Protein 9JXR (pdb70)

Structure (mmCIF, N/CA/C/O backbone):
data_9JXR
#
_entry.id   9JXR
#
loop_
_atom_site.group_PDB
_atom_site.id
_atom_site.type_symbol
_atom_site.label_atom_id
_atom_site.label_alt_id
_atom_site.label_comp_id
_atom_site.label_asym_id
_atom_site.label_entity_id
_atom_site.label_seq_id
_atom_site.pdbx_PDB_ins_code
_atom_site.Cartn_x
_atom_site.Cartn_y
_atom_site.Cartn_z
_atom_site.occupancy
_atom_site.B_iso_or_equiv
_atom_site.auth_seq_id
_atom_site.auth_comp_id
_atom_site.auth_asym_id
_atom_site.auth_atom_id
_atom_site.pdbx_PDB_model_num
ATOM 1 N N . PRO A 1 223 ? 171.947 166.288 188.832 1.00 104.68 223 PRO A N 1
ATOM 2 C CA . PRO A 1 223 ? 172.580 167.533 188.433 1.00 104.68 223 PRO A CA 1
ATOM 3 C C . PRO A 1 223 ? 173.219 167.362 187.041 1.00 104.68 223 PRO A C 1
ATOM 4 O O . PRO A 1 223 ? 172.666 167.853 186.029 1.00 104.68 223 PRO A O 1
ATOM 8 N N . TRP A 1 224 ? 174.413 166.728 186.904 1.00 105.00 224 TRP A N 1
ATOM 9 C CA . TRP A 1 224 ? 175.119 166.505 185.675 1.00 105.00 224 TRP A CA 1
ATOM 10 C C . TRP A 1 224 ? 174.391 165.502 184.911 1.00 105.00 224 TRP A C 1
ATOM 11 O O . TRP A 1 224 ? 174.162 165.684 183.673 1.00 105.00 224 TRP A O 1
ATOM 22 N N . THR A 1 225 ? 173.869 164.505 185.593 1.00 101.23 225 THR A N 1
ATOM 23 C CA . THR A 1 225 ? 173.046 163.502 184.881 1.00 101.23 225 THR A CA 1
ATOM 24 C C . THR A 1 225 ? 171.901 164.175 184.375 1.00 101.23 225 THR A C 1
ATOM 25 O O . THR A 1 225 ? 171.559 163.895 183.154 1.00 101.23 225 THR A O 1
ATOM 29 N N . THR A 1 226 ? 171.135 164.935 185.079 1.00 96.45 226 THR A N 1
ATOM 30 C CA . THR A 1 226 ? 169.908 165.594 184.577 1.00 96.45 226 THR A CA 1
ATOM 31 C C . THR A 1 226 ? 170.206 166.442 183.385 1.00 96.45 226 THR A C 1
ATOM 32 O O . THR A 1 226 ? 169.402 166.464 182.399 1.00 96.45 226 THR A O 1
ATOM 36 N N . PHE A 1 227 ? 171.372 167.001 183.349 1.00 93.34 227 PHE A N 1
ATOM 37 C CA . PHE A 1 227 ? 171.706 168.002 182.375 1.00 93.34 227 PHE A CA 1
ATOM 38 C C . PHE A 1 227 ? 171.936 167.195 181.074 1.00 93.34 227 PHE A C 1
ATOM 39 O O . PHE A 1 227 ? 171.178 167.498 180.113 1.00 93.34 227 PHE A O 1
ATOM 47 N N . LYS A 1 228 ? 172.771 166.174 181.153 1.00 92.95 228 LYS A N 1
ATOM 48 C CA . LYS A 1 228 ? 172.845 165.138 180.101 1.00 92.95 228 LYS A CA 1
ATOM 49 C C . LYS A 1 228 ? 171.571 164.622 179.572 1.00 92.95 228 LYS A C 1
ATOM 50 O O . LYS A 1 228 ? 171.397 164.521 178.331 1.00 92.95 228 LYS A O 1
ATOM 56 N N . VAL A 1 229 ? 170.599 164.442 180.444 1.00 87.27 229 VAL A N 1
ATOM 57 C CA . VAL A 1 229 ? 169.435 163.734 179.979 1.00 87.27 229 VAL A CA 1
ATOM 58 C C . VAL A 1 229 ? 168.789 164.872 179.076 1.00 87.27 229 VAL A C 1
ATOM 59 O O . VAL A 1 229 ? 168.193 164.610 178.014 1.00 87.27 229 VAL A O 1
ATOM 63 N N . GLY A 1 230 ? 168.859 166.169 179.488 1.00 89.72 230 GLY A N 1
ATOM 64 C CA . GLY A 1 230 ? 168.187 167.108 178.688 1.00 89.72 230 GLY A CA 1
ATOM 65 C C . GLY A 1 230 ? 168.990 167.377 177.414 1.00 89.72 230 GLY A C 1
ATOM 66 O O . GLY A 1 230 ? 168.385 167.454 176.362 1.00 89.72 230 GLY A O 1
ATOM 67 N N . LEU A 1 231 ? 170.345 167.360 177.416 1.00 88.30 231 LEU A N 1
ATOM 68 C CA . LEU A 1 231 ? 171.030 167.509 176.111 1.00 88.30 231 LEU A CA 1
ATOM 69 C C . LEU A 1 231 ? 170.610 166.435 175.161 1.00 88.30 231 LEU A C 1
ATOM 70 O O . LEU A 1 231 ? 170.370 166.709 173.962 1.00 88.30 231 LEU A O 1
ATOM 75 N N . PHE A 1 232 ? 170.574 165.222 175.626 1.00 83.67 232 PHE A N 1
ATOM 76 C CA . PHE A 1 232 ? 170.265 164.103 174.665 1.00 83.67 232 PHE A CA 1
ATOM 77 C C . PHE A 1 232 ? 168.752 164.098 174.278 1.00 83.67 232 PHE A C 1
ATOM 78 O O . PHE A 1 232 ? 168.406 163.876 173.095 1.00 83.67 232 PHE A O 1
ATOM 86 N N . SER A 1 233 ? 167.920 164.494 175.186 1.00 79.97 233 SER A N 1
ATOM 87 C CA . SER A 1 233 ? 166.514 164.709 174.761 1.00 79.97 233 SER A CA 1
ATOM 88 C C . SER A 1 233 ? 166.287 165.683 173.707 1.00 79.97 233 SER A C 1
ATOM 89 O O . SER A 1 233 ? 165.703 165.363 172.707 1.00 79.97 233 SER A O 1
ATOM 92 N N . GLY A 1 234 ? 166.927 166.905 173.843 1.00 78.25 234 GLY A N 1
ATOM 93 C CA . GLY A 1 234 ? 166.791 167.872 172.786 1.00 78.25 234 GLY A CA 1
ATOM 94 C C . GLY A 1 234 ? 167.410 167.407 171.459 1.00 78.25 234 GLY A C 1
ATOM 95 O O . GLY A 1 234 ? 166.843 167.612 170.410 1.00 78.25 234 GLY A O 1
ATOM 96 N N . ALA A 1 235 ? 168.562 166.673 171.546 1.00 77.09 235 ALA A N 1
ATOM 97 C CA . ALA A 1 235 ? 169.164 166.193 170.390 1.00 77.09 235 ALA A CA 1
ATOM 98 C C . ALA A 1 235 ? 168.274 165.112 169.703 1.00 77.09 235 ALA A C 1
ATOM 99 O O . ALA A 1 235 ? 168.081 165.150 168.464 1.00 77.09 235 ALA A O 1
ATOM 101 N N . PHE A 1 236 ? 167.626 164.293 170.497 1.00 73.50 236 PHE A N 1
ATOM 102 C CA . PHE A 1 236 ? 166.735 163.325 170.001 1.00 73.50 236 PHE A CA 1
ATOM 103 C C . PHE A 1 236 ? 165.539 163.993 169.261 1.00 73.50 236 PHE A C 1
ATOM 104 O O . PHE A 1 236 ? 165.263 163.661 168.154 1.00 73.50 236 PHE A O 1
ATOM 112 N N . VAL A 1 237 ? 164.988 165.012 169.847 1.00 72.12 237 VAL A N 1
ATOM 113 C CA . VAL A 1 237 ? 163.806 165.639 169.214 1.00 72.12 237 VAL A CA 1
ATOM 114 C C . VAL A 1 237 ? 164.268 166.276 167.873 1.00 72.12 237 VAL A C 1
ATOM 115 O O . VAL A 1 237 ? 163.619 166.059 166.810 1.00 72.12 237 VAL A O 1
ATOM 119 N N . VAL A 1 238 ? 165.372 166.991 167.814 1.00 71.04 238 VAL A N 1
ATOM 120 C CA . VAL A 1 238 ? 165.750 167.709 166.632 1.00 71.04 238 VAL A CA 1
ATOM 121 C C . VAL A 1 238 ? 166.125 166.637 165.573 1.00 71.04 238 VAL A C 1
ATOM 122 O O . VAL A 1 238 ? 165.796 166.781 164.419 1.00 71.04 238 VAL A O 1
ATOM 126 N N . LEU A 1 239 ? 166.961 165.605 165.996 1.00 67.42 239 LEU A N 1
ATOM 127 C CA . LEU A 1 239 ? 167.242 164.608 165.071 1.00 67.42 239 LEU A CA 1
ATOM 128 C C . LEU A 1 239 ? 166.088 163.748 164.496 1.00 67.42 239 LEU A C 1
ATOM 129 O O . LEU A 1 239 ? 166.064 163.479 163.339 1.00 67.42 239 LEU A O 1
ATOM 134 N N . PHE A 1 240 ? 165.086 163.495 165.302 1.00 67.37 240 PHE A N 1
ATOM 135 C CA . PHE A 1 240 ? 163.939 162.742 164.879 1.00 67.37 240 PHE A CA 1
ATOM 136 C C . PHE A 1 240 ? 163.166 163.693 163.844 1.00 67.37 240 PHE A C 1
ATOM 137 O O . PHE A 1 240 ? 162.814 163.171 162.824 1.00 67.37 240 PHE A O 1
ATOM 145 N N . ILE A 1 241 ? 163.071 164.988 164.048 1.00 64.17 241 ILE A N 1
ATOM 146 C CA . ILE A 1 241 ? 162.440 165.894 163.060 1.00 64.17 241 ILE A CA 1
ATOM 147 C C . ILE A 1 241 ? 163.231 165.804 161.802 1.00 64.17 241 ILE A C 1
ATOM 148 O O . ILE A 1 241 ? 162.668 165.758 160.731 1.00 64.17 241 ILE A O 1
ATOM 153 N N . THR A 1 242 ? 164.613 165.794 161.854 1.00 66.57 242 THR A N 1
ATOM 154 C CA . THR A 1 242 ? 165.412 165.845 160.674 1.00 66.57 242 THR A CA 1
ATOM 155 C C . THR A 1 242 ? 165.266 164.446 159.897 1.00 66.57 242 THR A C 1
ATOM 156 O O . THR A 1 242 ? 165.218 164.426 158.720 1.00 66.57 242 THR A O 1
ATOM 160 N N . VAL A 1 243 ? 165.279 163.375 160.671 1.00 66.40 243 VAL A N 1
ATOM 161 C CA . VAL A 1 243 ? 164.802 162.103 160.080 1.00 66.40 243 VAL A CA 1
ATOM 162 C C . VAL A 1 243 ? 163.532 162.133 159.294 1.00 66.40 243 VAL A C 1
ATOM 163 O O . VAL A 1 243 ? 163.468 161.560 158.168 1.00 66.40 243 VAL A O 1
ATOM 167 N N . VAL A 1 244 ? 162.475 162.631 159.902 1.00 68.12 244 VAL A N 1
ATOM 168 C CA . VAL A 1 244 ? 161.235 162.573 159.175 1.00 68.12 244 VAL A CA 1
ATOM 169 C C . VAL A 1 244 ? 161.302 163.408 157.933 1.00 68.12 244 VAL A C 1
ATOM 170 O O . VAL A 1 244 ? 160.807 163.017 156.918 1.00 68.12 244 VAL A O 1
ATOM 174 N N . ILE A 1 245 ? 161.853 164.661 158.058 1.00 68.81 245 ILE A N 1
ATOM 175 C CA . ILE A 1 245 ? 162.096 165.491 156.832 1.00 68.81 245 ILE A CA 1
ATOM 176 C C . ILE A 1 245 ? 162.881 164.688 155.761 1.00 68.81 245 ILE A C 1
ATOM 177 O O . ILE A 1 245 ? 162.523 164.723 154.558 1.00 68.81 245 ILE A O 1
ATOM 182 N N . ALA A 1 246 ? 163.976 164.135 156.143 1.00 70.09 246 ALA A N 1
ATOM 183 C CA . ALA A 1 246 ? 164.860 163.414 155.201 1.00 70.09 246 ALA A CA 1
ATOM 184 C C . ALA A 1 246 ? 164.149 162.360 154.532 1.00 70.09 246 ALA A C 1
ATOM 185 O O . ALA A 1 246 ? 164.197 162.096 153.310 1.00 70.09 246 ALA A O 1
ATOM 187 N N . ALA A 1 247 ? 163.365 161.552 155.318 1.00 71.97 247 ALA A N 1
ATOM 188 C CA . ALA A 1 247 ? 162.534 160.436 154.738 1.00 71.97 247 ALA A CA 1
ATOM 189 C C . ALA A 1 247 ? 161.510 160.966 153.799 1.00 71.97 247 ALA A C 1
ATOM 190 O O . ALA A 1 247 ? 161.293 160.377 152.695 1.00 71.97 247 ALA A O 1
ATOM 192 N N . MET A 1 248 ? 160.745 162.030 154.152 1.00 75.25 248 MET A N 1
ATOM 193 C CA . MET A 1 248 ? 159.726 162.634 153.207 1.00 75.25 248 MET A CA 1
ATOM 194 C C . MET A 1 248 ? 160.379 163.123 151.960 1.00 75.25 248 MET A C 1
ATOM 195 O O . MET A 1 248 ? 159.813 162.781 150.854 1.00 75.25 248 MET A O 1
ATOM 200 N N . PHE A 1 249 ? 161.507 163.907 152.004 1.00 69.79 249 PHE A N 1
ATOM 201 C CA . PHE A 1 249 ? 161.906 164.467 150.764 1.00 69.79 249 PHE A CA 1
ATOM 202 C C . PHE A 1 249 ? 163.013 163.667 150.144 1.00 69.79 249 PHE A C 1
ATOM 203 O O . PHE A 1 249 ? 162.933 163.304 148.934 1.00 69.79 249 PHE A O 1
ATOM 211 N N . TYR A 1 250 ? 164.118 163.196 150.885 1.00 70.75 250 TYR A N 1
ATOM 212 C CA . TYR A 1 250 ? 165.329 162.892 150.191 1.00 70.75 250 TYR A CA 1
ATOM 213 C C . TYR A 1 250 ? 165.026 161.365 149.770 1.00 70.75 250 TYR A C 1
ATOM 214 O O . TYR A 1 250 ? 165.488 160.846 148.809 1.00 70.75 250 TYR A O 1
ATOM 223 N N . GLY A 1 251 ? 164.136 160.650 150.590 1.00 75.47 251 GLY A N 1
ATOM 224 C CA . GLY A 1 251 ? 163.828 159.277 150.352 1.00 75.47 251 GLY A CA 1
ATOM 225 C C . GLY A 1 251 ? 164.577 158.245 151.212 1.00 75.47 251 GLY A C 1
ATOM 226 O O . GLY A 1 251 ? 165.720 158.592 151.629 1.00 75.47 251 GLY A O 1
ATOM 227 N N . PHE A 1 252 ? 164.123 157.014 151.420 1.00 77.33 252 PHE A N 1
ATOM 228 C CA . PHE A 1 252 ? 164.468 156.298 152.591 1.00 77.33 252 PHE A CA 1
ATOM 229 C C . PHE A 1 252 ? 165.365 155.220 152.073 1.00 77.33 252 PHE A C 1
ATOM 230 O O . PHE A 1 252 ? 165.775 154.268 152.787 1.00 77.33 252 PHE A O 1
ATOM 238 N N . GLY A 1 253 ? 165.685 155.198 150.731 1.00 88.60 253 GLY A N 1
ATOM 239 C CA . GLY A 1 253 ? 166.512 154.251 150.026 1.00 88.60 253 GLY A CA 1
ATOM 240 C C . GLY A 1 253 ? 165.771 153.488 148.996 1.00 88.60 253 GLY A C 1
ATOM 241 O O . GLY A 1 253 ? 164.615 153.833 148.652 1.00 88.60 253 GLY A O 1
ATOM 242 N N . GLU A 1 254 ? 166.431 152.450 148.415 1.00 102.35 254 GLU A N 1
ATOM 243 C CA . GLU A 1 254 ? 165.847 151.673 147.366 1.00 102.35 254 GLU A CA 1
ATOM 244 C C . GLU A 1 254 ? 164.632 150.857 147.888 1.00 102.35 254 GLU A C 1
ATOM 245 O O . GLU A 1 254 ? 163.600 150.897 147.314 1.00 102.35 254 GLU A O 1
ATOM 251 N N . ASN A 1 255 ? 164.773 150.265 149.100 1.00 97.98 255 ASN A N 1
ATOM 252 C CA . ASN A 1 255 ? 163.674 149.442 149.719 1.00 97.98 255 ASN A CA 1
ATOM 253 C C . ASN A 1 255 ? 163.362 150.218 151.026 1.00 97.98 255 ASN A C 1
ATOM 254 O O . ASN A 1 255 ? 163.882 149.848 152.126 1.00 97.98 255 ASN A O 1
ATOM 259 N N . TRP A 1 256 ? 162.475 151.117 150.899 1.00 92.57 256 TRP A N 1
ATOM 260 C CA . TRP A 1 256 ? 161.932 151.850 152.062 1.00 92.57 256 TRP A CA 1
ATOM 261 C C . TRP A 1 256 ? 161.257 150.912 153.021 1.00 92.57 256 TRP A C 1
ATOM 262 O O . TRP A 1 256 ? 161.291 151.132 154.207 1.00 92.57 256 TRP A O 1
ATOM 273 N N . ARG A 1 257 ? 160.793 149.786 152.518 1.00 96.97 257 ARG A N 1
ATOM 274 C CA . ARG A 1 257 ? 159.942 148.960 153.327 1.00 96.97 257 ARG A CA 1
ATOM 275 C C . ARG A 1 257 ? 160.878 148.259 154.202 1.00 96.97 257 ARG A C 1
ATOM 276 O O . ARG A 1 257 ? 160.721 148.288 155.435 1.00 96.97 257 ARG A O 1
ATOM 284 N N . ALA A 1 258 ? 161.949 147.759 153.636 1.00 90.30 258 ALA A N 1
ATOM 285 C CA . ALA A 1 258 ? 162.985 147.120 154.399 1.00 90.30 258 ALA A CA 1
ATOM 286 C C . ALA A 1 258 ? 163.587 147.947 155.491 1.00 90.30 258 ALA A C 1
ATOM 287 O O . ALA A 1 258 ? 163.707 147.488 156.602 1.00 90.30 258 ALA A O 1
ATOM 289 N N . GLY A 1 259 ? 163.798 149.175 155.227 1.00 86.78 259 GLY A N 1
ATOM 290 C CA . GLY A 1 259 ? 164.247 150.187 156.141 1.00 86.78 259 GLY A CA 1
ATOM 291 C C . GLY A 1 259 ? 163.329 150.346 157.366 1.00 86.78 259 GLY A C 1
ATOM 292 O O . GLY A 1 259 ? 163.807 150.360 158.524 1.00 86.78 259 GLY A O 1
ATOM 293 N N . MET A 1 260 ? 162.094 150.451 157.015 1.00 87.25 260 MET A N 1
ATOM 294 C CA . MET A 1 260 ? 161.070 150.697 158.055 1.00 87.25 260 MET A CA 1
ATOM 295 C C . MET A 1 260 ? 160.979 149.552 158.993 1.00 87.25 260 MET A C 1
ATOM 296 O O . MET A 1 260 ? 161.071 149.694 160.141 1.00 87.25 260 MET A O 1
ATOM 301 N N . ARG A 1 261 ? 160.869 148.323 158.408 1.00 88.62 261 ARG A N 1
ATOM 302 C CA . ARG A 1 261 ? 160.923 147.100 159.177 1.00 88.62 261 ARG A CA 1
ATOM 303 C C . ARG A 1 261 ? 162.186 146.987 159.991 1.00 88.62 261 ARG A C 1
ATOM 304 O O . ARG A 1 261 ? 162.157 146.448 161.129 1.00 88.62 261 ARG A O 1
ATOM 312 N N . MET A 1 262 ? 163.387 147.446 159.473 1.00 84.22 262 MET A N 1
ATOM 313 C CA . MET A 1 262 ? 164.632 147.322 160.315 1.00 84.22 262 MET A CA 1
ATOM 314 C C . MET A 1 262 ? 164.591 148.267 161.476 1.00 84.22 262 MET A C 1
ATOM 315 O O . MET A 1 262 ? 164.835 147.891 162.538 1.00 84.22 262 MET A O 1
ATOM 320 N N . PHE A 1 263 ? 164.107 149.527 161.229 1.00 78.24 263 PHE A N 1
ATOM 321 C CA . PHE A 1 263 ? 164.154 150.570 162.219 1.00 78.24 263 PHE A CA 1
ATOM 322 C C . PHE A 1 263 ? 162.950 150.699 163.014 1.00 78.24 263 PHE A C 1
ATOM 323 O O . PHE A 1 263 ? 162.939 151.604 163.892 1.00 78.24 263 PHE A O 1
ATOM 331 N N . ARG A 1 264 ? 161.851 149.932 162.729 1.00 82.42 264 ARG A N 1
ATOM 332 C CA . ARG A 1 264 ? 160.843 149.823 163.828 1.00 82.42 264 ARG A CA 1
ATOM 333 C C . ARG A 1 264 ? 161.264 149.378 165.200 1.00 82.42 264 ARG A C 1
ATOM 334 O O . ARG A 1 264 ? 161.124 150.187 166.178 1.00 82.42 264 ARG A O 1
ATOM 342 N N . ALA A 1 265 ? 161.770 148.212 165.335 1.00 79.80 265 ALA A N 1
ATOM 343 C CA . ALA A 1 265 ? 161.995 147.626 166.629 1.00 79.80 265 ALA A CA 1
ATOM 344 C C . ALA A 1 265 ? 162.880 148.431 167.519 1.00 79.80 265 ALA A C 1
ATOM 345 O O . ALA A 1 265 ? 162.443 148.619 168.676 1.00 79.80 265 ALA A O 1
ATOM 347 N N . PRO A 1 266 ? 164.024 148.928 167.101 1.00 78.92 266 PRO A N 1
ATOM 348 C CA . PRO A 1 266 ? 164.838 149.714 168.000 1.00 78.92 266 PRO A CA 1
ATOM 349 C C . PRO A 1 266 ? 164.079 150.983 168.531 1.00 78.92 266 PRO A C 1
ATOM 350 O O . PRO A 1 266 ? 164.250 151.367 169.660 1.00 78.92 266 PRO A O 1
ATOM 354 N N . PHE A 1 267 ? 163.326 151.592 167.701 1.00 74.33 267 PHE A N 1
ATOM 355 C CA . PHE A 1 267 ? 162.523 152.781 168.092 1.00 74.33 267 PHE A CA 1
ATOM 356 C C . PHE A 1 267 ? 161.558 152.441 169.261 1.00 74.33 267 PHE A C 1
ATOM 357 O O . PHE A 1 267 ? 161.547 153.184 170.198 1.00 74.33 267 PHE A O 1
ATOM 365 N N . LEU A 1 268 ? 160.865 151.327 169.149 1.00 74.90 268 LEU A N 1
ATOM 366 C CA . LEU A 1 268 ? 159.885 150.997 170.138 1.00 74.90 268 LEU A CA 1
ATOM 367 C C . LEU A 1 268 ? 160.585 150.527 171.358 1.00 74.90 268 LEU A C 1
ATOM 368 O O . LEU A 1 268 ? 160.141 150.787 172.450 1.00 74.90 268 LEU A O 1
ATOM 373 N N . ILE A 1 269 ? 161.776 149.847 171.313 1.00 76.16 269 ILE A N 1
ATOM 374 C CA . ILE A 1 269 ? 162.513 149.527 172.500 1.00 76.16 269 ILE A CA 1
ATOM 375 C C . ILE A 1 269 ? 162.961 150.818 173.242 1.00 76.16 269 ILE A C 1
ATOM 376 O O . ILE A 1 269 ? 162.828 150.905 174.439 1.00 76.16 269 ILE A O 1
ATOM 381 N N . ILE A 1 270 ? 163.422 151.728 172.408 1.00 75.38 270 ILE A N 1
ATOM 382 C CA . ILE A 1 270 ? 163.906 152.987 173.034 1.00 75.38 270 ILE A CA 1
ATOM 383 C C . ILE A 1 270 ? 162.785 153.721 173.709 1.00 75.38 270 ILE A C 1
ATOM 384 O O . ILE A 1 270 ? 162.910 154.256 174.784 1.00 75.38 270 ILE A O 1
ATOM 389 N N . GLU A 1 271 ? 161.704 153.710 173.000 1.00 80.08 271 GLU A N 1
ATOM 390 C CA . GLU A 1 271 ? 160.515 154.392 173.561 1.00 80.08 271 GLU A CA 1
ATOM 391 C C . GLU A 1 271 ? 160.108 153.779 174.850 1.00 80.08 271 GLU A C 1
ATOM 392 O O . GLU A 1 271 ? 159.693 154.500 175.788 1.00 80.08 271 GLU A O 1
ATOM 398 N N . CYS A 1 272 ? 160.071 152.463 174.893 1.00 81.50 272 CYS A N 1
ATOM 399 C CA . CYS A 1 272 ? 159.783 151.710 176.083 1.00 81.50 272 CYS A CA 1
ATOM 400 C C . CYS A 1 272 ? 160.707 151.949 177.239 1.00 81.50 272 CYS A C 1
ATOM 401 O O . CYS A 1 272 ? 160.260 152.261 178.318 1.00 81.50 272 CYS A O 1
ATOM 404 N N . LEU A 1 273 ? 161.997 151.970 176.970 1.00 77.59 273 LEU A N 1
ATOM 405 C CA . LEU A 1 273 ? 163.002 152.570 177.920 1.00 77.59 273 LEU A CA 1
ATOM 406 C C . LEU A 1 273 ? 162.764 153.873 178.542 1.00 77.59 273 LEU A C 1
ATOM 407 O O . LEU A 1 273 ? 162.714 154.068 179.733 1.00 77.59 273 LEU A O 1
ATOM 412 N N . PHE A 1 274 ? 162.507 154.802 177.584 1.00 78.49 274 PHE A N 1
ATOM 413 C CA . PHE A 1 274 ? 162.356 156.168 178.042 1.00 78.49 274 PHE A CA 1
ATOM 414 C C . PHE A 1 274 ? 161.028 156.344 178.880 1.00 78.49 274 PHE A C 1
ATOM 415 O O . PHE A 1 274 ? 160.954 156.924 179.947 1.00 78.49 274 PHE A O 1
ATOM 423 N N . LEU A 1 275 ? 160.038 155.653 178.384 1.00 80.72 275 LEU A N 1
ATOM 424 C CA . LEU A 1 275 ? 158.724 155.676 179.100 1.00 80.72 275 LEU A CA 1
ATOM 425 C C . LEU A 1 275 ? 158.809 154.938 180.463 1.00 80.72 275 LEU A C 1
ATOM 426 O O . LEU A 1 275 ? 158.116 155.384 181.406 1.00 80.72 275 LEU A O 1
ATOM 431 N N . TRP A 1 276 ? 159.604 153.953 180.600 1.00 82.67 276 TRP A N 1
ATOM 432 C CA . TRP A 1 276 ? 159.645 153.280 181.915 1.00 82.67 276 TRP A CA 1
ATOM 433 C C . TRP A 1 276 ? 160.415 154.237 182.777 1.00 82.67 276 TRP A C 1
ATOM 434 O O . TRP A 1 276 ? 160.168 154.233 183.954 1.00 82.67 276 TRP A O 1
ATOM 445 N N . GLY A 1 277 ? 161.422 154.972 182.243 1.00 86.43 277 GLY A N 1
ATOM 446 C CA . GLY A 1 277 ? 162.123 155.920 183.069 1.00 86.43 277 GLY A CA 1
ATOM 447 C C . GLY A 1 277 ? 161.209 157.028 183.629 1.00 86.43 277 GLY A C 1
ATOM 448 O O . GLY A 1 277 ? 161.236 157.320 184.843 1.00 86.43 277 GLY A O 1
ATOM 449 N N . VAL A 1 278 ? 160.307 157.586 182.750 1.00 85.34 278 VAL A N 1
ATOM 450 C CA . VAL A 1 278 ? 159.352 158.575 183.164 1.00 85.34 278 VAL A CA 1
ATOM 451 C C . VAL A 1 278 ? 158.391 158.007 184.155 1.00 85.34 278 VAL A C 1
ATOM 452 O O . VAL A 1 278 ? 158.159 158.616 185.224 1.00 85.34 278 VAL A O 1
ATOM 456 N N . ASN A 1 279 ? 157.944 156.747 183.915 1.00 86.06 279 ASN A N 1
ATOM 457 C CA . ASN A 1 279 ? 157.199 156.008 184.891 1.00 86.06 279 ASN A CA 1
ATOM 458 C C . ASN A 1 279 ? 157.729 155.747 186.186 1.00 86.06 279 ASN A C 1
ATOM 459 O O . ASN A 1 279 ? 157.048 156.058 187.239 1.00 86.06 279 ASN A O 1
ATOM 464 N N . VAL A 1 280 ? 158.977 155.341 186.242 1.00 87.02 280 VAL A N 1
ATOM 465 C CA . VAL A 1 280 ? 159.766 155.372 187.513 1.00 87.02 280 VAL A CA 1
ATOM 466 C C . VAL A 1 280 ? 159.803 156.640 188.283 1.00 87.02 280 VAL A C 1
ATOM 467 O O . VAL A 1 280 ? 159.507 156.647 189.455 1.00 87.02 280 VAL A O 1
ATOM 471 N N . TYR A 1 281 ? 160.238 157.678 187.592 1.00 91.46 281 TYR A N 1
ATOM 472 C CA . TYR A 1 281 ? 159.953 159.008 188.165 1.00 91.46 281 TYR A CA 1
ATOM 473 C C . TYR A 1 281 ? 158.566 159.269 188.806 1.00 91.46 281 TYR A C 1
ATOM 474 O O . TYR A 1 281 ? 158.486 159.760 189.907 1.00 91.46 281 TYR A O 1
ATOM 483 N N . GLY A 1 282 ? 157.546 158.999 188.094 1.00 90.15 282 GLY A N 1
ATOM 484 C CA . GLY A 1 282 ? 156.244 159.152 188.579 1.00 90.15 282 GLY A CA 1
ATOM 485 C C . GLY A 1 282 ? 155.955 158.290 189.827 1.00 90.15 282 GLY A C 1
ATOM 486 O O . GLY A 1 282 ? 155.378 158.783 190.824 1.00 90.15 282 GLY A O 1
ATOM 487 N N . TRP A 1 283 ? 156.357 157.037 189.785 1.00 90.10 283 TRP A N 1
ATOM 488 C CA . TRP A 1 283 ? 156.249 156.100 191.011 1.00 90.10 283 TRP A CA 1
ATOM 489 C C . TRP A 1 283 ? 156.994 156.562 192.293 1.00 90.10 283 TRP A C 1
ATOM 490 O O . TRP A 1 283 ? 156.401 156.718 193.294 1.00 90.10 283 TRP A O 1
ATOM 501 N N . ARG A 1 284 ? 158.234 156.930 192.146 1.00 91.52 284 ARG A N 1
ATOM 502 C CA . ARG A 1 284 ? 158.873 157.752 193.143 1.00 91.52 284 ARG A CA 1
ATOM 503 C C . ARG A 1 284 ? 158.176 159.052 193.599 1.00 91.52 284 ARG A C 1
ATOM 504 O O . ARG A 1 284 ? 158.141 159.255 194.831 1.00 91.52 284 ARG A O 1
ATOM 512 N N . SER A 1 285 ? 157.749 159.897 192.751 1.00 96.48 285 SER A N 1
ATOM 513 C CA . SER A 1 285 ? 157.122 161.103 193.145 1.00 96.48 285 SER A CA 1
ATOM 514 C C . SER A 1 285 ? 155.820 160.817 193.959 1.00 96.48 285 SER A C 1
ATOM 515 O O . SER A 1 285 ? 155.594 161.432 195.035 1.00 96.48 285 SER A O 1
ATOM 518 N N . SER A 1 286 ? 155.045 159.894 193.507 1.00 98.34 286 SER A N 1
ATOM 519 C CA . SER A 1 286 ? 153.927 159.424 194.242 1.00 98.34 286 SER A CA 1
ATOM 520 C C . SER A 1 286 ? 154.385 158.451 195.420 1.00 98.34 286 SER A C 1
ATOM 521 O O . SER A 1 286 ? 155.542 158.118 195.516 1.00 98.34 286 SER A O 1
ATOM 524 N N . GLY A 1 287 ? 153.509 158.197 196.332 1.00 101.72 287 GLY A N 1
ATOM 525 C CA . GLY A 1 287 ? 153.791 157.345 197.425 1.00 101.72 287 GLY A CA 1
ATOM 526 C C . GLY A 1 287 ? 153.555 155.859 197.108 1.00 101.72 287 GLY A C 1
ATOM 527 O O . GLY A 1 287 ? 152.736 155.187 197.778 1.00 101.72 287 GLY A O 1
ATOM 528 N N . VAL A 1 288 ? 154.211 155.450 196.101 1.00 99.95 288 VAL A N 1
ATOM 529 C CA . VAL A 1 288 ? 154.341 154.019 195.619 1.00 99.95 288 VAL A CA 1
ATOM 530 C C . VAL A 1 288 ? 155.588 153.383 195.921 1.00 99.95 288 VAL A C 1
ATOM 531 O O . VAL A 1 288 ? 156.663 153.884 195.516 1.00 99.95 288 VAL A O 1
ATOM 535 N N . ASN A 1 289 ? 155.621 152.172 196.529 1.00 101.92 289 ASN A N 1
ATOM 536 C CA . ASN A 1 289 ? 156.752 151.407 196.816 1.00 101.92 289 ASN A CA 1
ATOM 537 C C . ASN A 1 289 ? 157.122 150.621 195.504 1.00 101.92 289 ASN A C 1
ATOM 538 O O . ASN A 1 289 ? 156.690 149.514 195.320 1.00 101.92 289 ASN A O 1
ATOM 543 N N . HIS A 1 290 ? 157.763 151.274 194.604 1.00 103.18 290 HIS A N 1
ATOM 544 C CA . HIS A 1 290 ? 158.468 150.582 193.464 1.00 103.18 290 HIS A CA 1
ATOM 545 C C . HIS A 1 290 ? 159.381 149.384 193.815 1.00 103.18 290 HIS A C 1
ATOM 546 O O . HIS A 1 290 ? 159.468 148.417 193.151 1.00 103.18 290 HIS A O 1
ATOM 553 N N . VAL A 1 291 ? 160.125 149.587 194.865 1.00 107.03 291 VAL A N 1
ATOM 554 C CA . VAL A 1 291 ? 160.944 148.510 195.467 1.00 107.03 291 VAL A CA 1
ATOM 555 C C . VAL A 1 291 ? 160.168 147.197 195.816 1.00 107.03 291 VAL A C 1
ATOM 556 O O . VAL A 1 291 ? 160.642 146.083 195.497 1.00 107.03 291 VAL A O 1
ATOM 560 N N . LEU A 1 292 ? 159.118 147.324 196.571 1.00 102.59 292 LEU A N 1
ATOM 561 C CA . LEU A 1 292 ? 158.484 146.163 197.074 1.00 102.59 292 LEU A CA 1
ATOM 562 C C . LEU A 1 292 ? 157.813 145.240 196.112 1.00 102.59 292 LEU A C 1
ATOM 563 O O . LEU A 1 292 ? 157.803 144.067 196.266 1.00 102.59 292 LEU A O 1
ATOM 568 N N . ILE A 1 293 ? 157.146 145.941 195.161 1.00 98.52 293 ILE A N 1
ATOM 569 C CA . ILE A 1 293 ? 156.124 145.205 19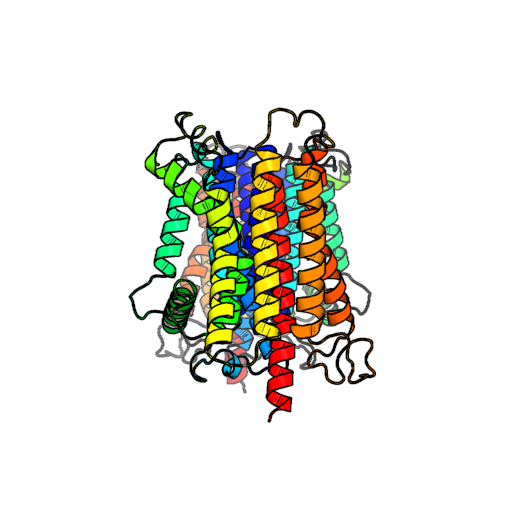4.367 1.00 98.52 293 ILE A CA 1
ATOM 570 C C . ILE A 1 293 ? 157.053 144.355 193.332 1.00 98.52 293 ILE A C 1
ATOM 571 O O . ILE A 1 293 ? 156.830 143.183 193.134 1.00 98.52 293 ILE A O 1
ATOM 576 N N . PHE A 1 294 ? 158.021 145.041 192.674 1.00 96.36 294 PHE A N 1
ATOM 577 C CA . PHE A 1 294 ? 159.108 144.416 191.802 1.00 96.36 294 PHE A CA 1
ATOM 578 C C . PHE A 1 294 ? 160.026 143.425 192.336 1.00 96.36 294 PHE A C 1
ATOM 579 O O . PHE A 1 294 ? 160.728 142.697 191.537 1.00 96.36 294 PHE A O 1
ATOM 587 N N . GLU A 1 295 ? 160.108 143.246 193.608 1.00 110.60 295 GLU A N 1
ATOM 588 C CA . GLU A 1 295 ? 160.968 142.431 194.321 1.00 110.60 295 GLU A CA 1
ATOM 589 C C . GLU A 1 295 ? 162.405 142.778 194.034 1.00 110.60 295 GLU A C 1
ATOM 590 O O . GLU A 1 295 ? 163.145 141.859 193.620 1.00 110.60 295 GLU A O 1
ATOM 596 N N . LEU A 1 296 ? 162.818 144.028 194.156 1.00 113.47 296 LEU A N 1
ATOM 597 C CA . LEU A 1 296 ? 164.206 144.396 193.996 1.00 113.47 296 LEU A CA 1
ATOM 598 C C . LEU A 1 296 ? 164.803 144.741 195.275 1.00 113.47 296 LEU A C 1
ATOM 599 O O . LEU A 1 296 ? 164.188 145.290 196.153 1.00 113.47 296 LEU A O 1
ATOM 604 N N . ASP A 1 297 ? 166.044 144.402 195.399 1.00 125.45 297 ASP A N 1
ATOM 605 C CA . ASP A 1 297 ? 166.780 144.582 196.665 1.00 125.45 297 ASP A CA 1
ATOM 606 C C . ASP A 1 297 ? 166.684 146.045 196.903 1.00 125.45 297 ASP A C 1
ATOM 607 O O . ASP A 1 297 ? 166.649 146.862 195.928 1.00 125.45 297 ASP A O 1
ATOM 612 N N . PRO A 1 298 ? 166.474 146.515 198.173 1.00 128.62 298 PRO A N 1
ATOM 613 C CA . PRO A 1 298 ? 166.312 147.926 198.463 1.00 128.62 298 PRO A CA 1
ATOM 614 C C . PRO A 1 298 ? 167.549 148.546 197.933 1.00 128.62 298 PRO A C 1
ATOM 615 O O . PRO A 1 298 ? 167.554 149.630 197.313 1.00 128.62 298 PRO A O 1
ATOM 619 N N . ARG A 1 299 ? 168.652 147.822 197.998 1.00 134.47 299 ARG A N 1
ATOM 620 C CA . ARG A 1 299 ? 169.919 148.438 197.692 1.00 134.47 299 ARG A CA 1
ATOM 621 C C . ARG A 1 299 ? 170.106 148.970 196.297 1.00 134.47 299 ARG A C 1
ATOM 622 O O . ARG A 1 299 ? 170.659 150.021 196.195 1.00 134.47 299 ARG A O 1
ATOM 630 N N . ASN A 1 300 ? 169.767 148.256 195.274 1.00 128.61 300 ASN A N 1
ATOM 631 C CA . ASN A 1 300 ? 170.034 148.717 193.854 1.00 128.61 300 ASN A CA 1
ATOM 632 C C . ASN A 1 300 ? 168.758 149.089 193.156 1.00 128.61 300 ASN A C 1
ATOM 633 O O . ASN A 1 300 ? 167.970 148.173 192.861 1.00 128.61 300 ASN A O 1
ATOM 638 N N . HIS A 1 301 ? 168.615 150.344 192.743 1.00 124.99 301 HIS A N 1
ATOM 639 C CA . HIS A 1 301 ? 167.437 150.719 191.917 1.00 124.99 301 HIS A CA 1
ATOM 640 C C . HIS A 1 301 ? 167.920 151.581 190.766 1.00 124.99 301 HIS A C 1
ATOM 641 O O . HIS A 1 301 ? 168.567 152.605 191.022 1.00 124.99 301 HIS A O 1
ATOM 648 N N . LEU A 1 302 ? 167.601 151.205 189.535 1.00 107.50 302 LEU A N 1
ATOM 649 C CA . LEU A 1 302 ? 167.988 152.149 188.464 1.00 107.50 302 LEU A CA 1
ATOM 650 C C . LEU A 1 302 ? 167.137 153.306 188.849 1.00 107.50 302 LEU A C 1
ATOM 651 O O . LEU A 1 302 ? 166.141 153.082 189.406 1.00 107.50 302 LEU A O 1
ATOM 656 N N . SER A 1 303 ? 167.676 154.495 188.608 1.00 104.26 303 SER A N 1
ATOM 657 C CA . SER A 1 303 ? 166.929 155.674 189.060 1.00 104.26 303 SER A CA 1
ATOM 658 C C . SER A 1 303 ? 166.512 156.358 187.858 1.00 104.26 303 SER A C 1
ATOM 659 O O . SER A 1 303 ? 167.235 156.312 186.819 1.00 104.26 303 SER A O 1
ATOM 662 N N . GLU A 1 304 ? 165.393 157.105 187.935 1.00 99.23 304 GLU A N 1
ATOM 663 C CA . GLU A 1 304 ? 164.688 157.695 186.852 1.00 99.23 304 GLU A CA 1
ATOM 664 C C . GLU A 1 304 ? 165.499 158.738 186.091 1.00 99.23 304 GLU A C 1
ATOM 665 O O . GLU A 1 304 ? 165.053 159.340 185.223 1.00 99.23 304 GLU A O 1
ATOM 671 N N . GLN A 1 305 ? 166.782 159.101 186.541 1.00 100.15 305 GLN A N 1
ATOM 672 C CA . GLN A 1 305 ? 167.733 159.753 185.635 1.00 100.15 305 GLN A CA 1
ATOM 673 C C . GLN A 1 305 ? 168.639 158.895 184.794 1.00 100.15 305 GLN A C 1
ATOM 674 O O . GLN A 1 305 ? 168.727 159.083 183.646 1.00 100.15 305 GLN A O 1
ATOM 680 N N . ASN A 1 306 ? 169.251 157.850 185.419 1.00 98.34 306 ASN A N 1
ATOM 681 C CA . ASN A 1 306 ? 169.904 156.804 184.686 1.00 98.34 306 ASN A CA 1
ATOM 682 C C . ASN A 1 306 ? 169.237 156.121 183.526 1.00 98.34 306 ASN A C 1
ATOM 683 O O . ASN A 1 306 ? 169.736 156.151 182.455 1.00 98.34 306 ASN A O 1
ATOM 688 N N . ILE A 1 307 ? 167.984 155.650 183.738 1.00 90.20 307 ILE A N 1
ATOM 689 C CA . ILE A 1 307 ? 167.242 155.046 182.725 1.00 90.20 307 ILE A CA 1
ATOM 690 C C . ILE A 1 307 ? 166.939 156.053 181.581 1.00 90.20 307 ILE A C 1
ATOM 691 O O . ILE A 1 307 ? 167.249 155.774 180.399 1.00 90.20 307 ILE A O 1
ATOM 696 N N . MET A 1 308 ? 166.528 157.236 181.940 1.00 91.28 308 MET A N 1
ATOM 697 C CA . MET A 1 308 ? 166.310 158.287 180.987 1.00 91.28 308 MET A CA 1
ATOM 698 C C . MET A 1 308 ? 167.508 158.855 180.169 1.00 91.28 308 MET A C 1
ATOM 699 O O . MET A 1 308 ? 167.386 159.085 178.946 1.00 91.28 308 MET A O 1
ATOM 704 N N . GLU A 1 309 ? 168.630 159.057 180.825 1.00 91.80 309 GLU A N 1
ATOM 705 C CA . GLU A 1 309 ? 169.955 158.991 180.156 1.00 91.80 309 GLU A CA 1
ATOM 706 C C . GLU A 1 309 ? 170.167 157.805 179.105 1.00 91.80 309 GLU A C 1
ATOM 707 O O . GLU A 1 309 ? 170.577 158.055 177.941 1.00 91.80 309 GLU A O 1
ATOM 713 N N . VAL A 1 310 ? 169.966 156.545 179.557 1.00 85.20 310 VAL A N 1
ATOM 714 C CA . VAL A 1 310 ? 170.330 155.531 178.684 1.00 85.20 310 VAL A CA 1
ATOM 715 C C . VAL A 1 310 ? 169.499 155.564 177.456 1.00 85.20 310 VAL A C 1
ATOM 716 O O . VAL A 1 310 ? 169.925 155.274 176.293 1.00 85.20 310 VAL A O 1
ATOM 720 N N . ALA A 1 311 ? 168.191 155.781 177.783 1.00 84.00 311 ALA A N 1
ATOM 721 C CA . ALA A 1 311 ? 167.218 155.757 176.662 1.00 84.00 311 ALA A CA 1
ATOM 722 C C . ALA A 1 311 ? 167.525 156.877 175.637 1.00 84.00 311 ALA A C 1
ATOM 723 O O . ALA A 1 311 ? 167.366 156.665 174.399 1.00 84.00 311 ALA A O 1
ATOM 725 N N . SER A 1 312 ? 167.770 158.072 176.127 1.00 84.20 312 SER A N 1
ATOM 726 C CA . SER A 1 312 ? 168.166 159.210 175.264 1.00 84.20 312 SER A CA 1
ATOM 727 C C . SER A 1 312 ? 169.411 159.085 174.484 1.00 84.20 312 SER A C 1
ATOM 728 O O . SER A 1 312 ? 169.396 159.246 173.289 1.00 84.20 312 SER A O 1
ATOM 731 N N . VAL A 1 313 ? 170.463 158.625 175.124 1.00 82.22 313 VAL A N 1
ATOM 732 C CA . VAL A 1 313 ? 171.664 158.238 174.437 1.00 82.22 313 VAL A CA 1
ATOM 733 C C . VAL A 1 313 ? 171.345 157.266 173.253 1.00 82.22 313 VAL A C 1
ATOM 734 O O . VAL A 1 313 ? 171.810 157.470 172.159 1.00 82.22 313 VAL A O 1
ATOM 738 N N . PHE A 1 314 ? 170.679 156.175 173.549 1.00 81.80 314 PHE A N 1
ATOM 739 C CA . PHE A 1 314 ? 170.234 155.274 172.553 1.00 81.80 314 PHE A CA 1
ATOM 740 C C . PHE A 1 314 ? 169.426 155.800 171.489 1.00 81.80 314 PHE A C 1
ATOM 741 O O . PHE A 1 314 ? 169.590 155.483 170.263 1.00 81.80 314 PHE A O 1
ATOM 749 N N . GLY A 1 315 ? 168.538 156.764 171.823 1.00 77.77 315 GLY A N 1
ATOM 750 C CA . GLY A 1 315 ? 167.769 157.506 170.804 1.00 77.77 315 GLY A CA 1
ATOM 751 C C . GLY A 1 315 ? 168.634 158.298 169.876 1.00 77.77 315 GLY A C 1
ATOM 752 O O . GLY A 1 315 ? 168.412 158.311 168.686 1.00 77.77 315 GLY A O 1
ATOM 753 N N . VAL A 1 316 ? 169.675 158.965 170.436 1.00 76.79 316 VAL A N 1
ATOM 754 C CA . VAL A 1 316 ? 170.521 159.828 169.576 1.00 76.79 316 VAL A CA 1
ATOM 755 C C . VAL A 1 316 ? 171.265 158.819 168.600 1.00 76.79 316 VAL A C 1
ATOM 756 O O . VAL A 1 316 ? 171.525 159.150 167.467 1.00 76.79 316 VAL A O 1
ATOM 760 N N . ILE A 1 317 ? 171.712 157.700 169.135 1.00 76.34 317 ILE A N 1
ATOM 761 C CA . ILE A 1 317 ? 172.476 156.690 168.337 1.00 76.34 317 ILE A CA 1
ATOM 762 C C . ILE A 1 317 ? 171.513 156.172 167.201 1.00 76.34 317 ILE A C 1
ATOM 763 O O . ILE A 1 317 ? 171.949 155.989 166.038 1.00 76.34 317 ILE A O 1
ATOM 768 N N . TRP A 1 318 ? 170.267 155.806 167.581 1.00 73.87 318 TRP A N 1
ATOM 769 C CA . TRP A 1 318 ? 169.292 155.450 166.517 1.00 73.87 318 TRP A CA 1
ATOM 770 C C . TRP A 1 318 ? 169.118 156.447 165.512 1.00 73.87 318 TRP A C 1
ATOM 771 O O . TRP A 1 318 ? 169.119 156.090 164.364 1.00 73.87 318 TRP A O 1
ATOM 782 N N . ALA A 1 319 ? 168.945 157.710 165.939 1.00 74.65 319 ALA A N 1
ATOM 783 C CA . ALA A 1 319 ? 168.728 158.748 164.880 1.00 74.65 319 ALA A CA 1
ATOM 784 C C . ALA A 1 319 ? 170.006 158.859 163.907 1.00 74.65 319 ALA A C 1
ATOM 785 O O . ALA A 1 319 ? 169.856 159.083 162.743 1.00 74.65 319 ALA A O 1
ATOM 787 N N . CYS A 1 320 ? 171.185 158.877 164.486 1.00 80.24 320 CYS A N 1
ATOM 788 C CA . CYS A 1 320 ? 172.404 158.883 163.728 1.00 80.24 320 CYS A CA 1
ATOM 789 C C . CYS A 1 320 ? 172.458 157.674 162.753 1.00 80.24 320 CYS A C 1
ATOM 790 O O . CYS A 1 320 ? 172.847 157.888 161.582 1.00 80.24 320 CYS A O 1
ATOM 793 N N . CYS A 1 321 ? 172.039 156.555 163.206 1.00 78.41 321 CYS A N 1
ATOM 794 C CA . CYS A 1 321 ? 172.144 155.367 162.259 1.00 78.41 321 CYS A CA 1
ATOM 795 C C . CYS A 1 321 ? 171.124 155.459 161.168 1.00 78.41 321 CYS A C 1
ATOM 796 O O . CYS A 1 321 ? 171.422 155.170 160.034 1.00 78.41 321 CYS A O 1
ATOM 799 N N . VAL A 1 322 ? 170.005 156.009 161.592 1.00 74.37 322 VAL A N 1
ATOM 800 C CA . VAL A 1 322 ? 168.977 156.303 160.554 1.00 74.37 322 VAL A CA 1
ATOM 801 C C . VAL A 1 322 ? 169.505 157.333 159.525 1.00 74.37 322 VAL A C 1
ATOM 802 O O . VAL A 1 322 ? 169.215 157.205 158.276 1.00 74.37 322 VAL A O 1
ATOM 806 N N . LEU A 1 323 ? 170.078 158.362 159.993 1.00 74.92 323 LEU A N 1
ATOM 807 C CA . LEU A 1 323 ? 170.633 159.305 159.057 1.00 74.92 323 LEU A CA 1
ATOM 808 C C . LEU A 1 323 ? 171.699 158.846 158.195 1.00 74.92 323 LEU A C 1
ATOM 809 O O . LEU A 1 323 ? 171.671 159.100 156.968 1.00 74.92 323 LEU A O 1
ATOM 814 N N . SER A 1 324 ? 172.593 157.994 158.744 1.00 79.06 324 SER A N 1
ATOM 815 C CA . SER A 1 324 ? 173.555 157.179 157.895 1.00 79.06 324 SER A CA 1
ATOM 816 C C . SER A 1 324 ? 172.943 156.317 156.869 1.00 79.06 324 SER A C 1
ATOM 817 O O . SER A 1 324 ? 173.397 156.277 155.764 1.00 79.06 324 SER A O 1
ATOM 820 N N . TYR A 1 325 ? 171.866 155.656 157.218 1.00 77.77 325 TYR A N 1
ATOM 821 C CA . TYR A 1 325 ? 170.976 155.003 156.348 1.00 77.77 325 TYR A CA 1
ATOM 822 C C . TYR A 1 325 ? 170.521 155.803 155.115 1.00 77.77 325 TYR A C 1
ATOM 823 O O . TYR A 1 325 ? 170.685 155.473 153.954 1.00 77.77 325 TYR A O 1
ATOM 832 N N . ILE A 1 326 ? 169.877 156.933 155.446 1.00 72.03 326 ILE A N 1
ATOM 833 C CA . ILE A 1 326 ? 169.297 157.740 154.361 1.00 72.03 326 ILE A CA 1
ATOM 834 C C . ILE A 1 326 ? 170.424 158.212 153.492 1.00 72.03 326 ILE A C 1
ATOM 835 O O . ILE A 1 326 ? 170.246 158.363 152.255 1.00 72.03 326 ILE A O 1
ATOM 840 N N . PHE A 1 327 ? 171.516 158.614 154.108 1.00 76.68 327 PHE A N 1
ATOM 841 C CA . PHE A 1 327 ? 172.631 159.331 153.378 1.00 76.68 327 PHE A CA 1
ATOM 842 C C . PHE A 1 327 ? 173.780 158.430 153.155 1.00 76.68 327 PHE A C 1
ATOM 843 O O . PHE A 1 327 ? 174.904 158.807 153.180 1.00 76.68 327 PHE A O 1
ATOM 851 N N . CYS A 1 328 ? 173.492 157.130 152.900 1.00 86.48 328 CYS A N 1
ATOM 852 C CA . CYS A 1 328 ? 174.552 156.113 152.709 1.00 86.48 328 CYS A CA 1
ATOM 853 C C . CYS A 1 328 ? 175.512 156.515 151.533 1.00 86.48 328 CYS A C 1
ATOM 854 O O . CYS A 1 328 ? 176.691 156.265 151.602 1.00 86.48 328 CYS A O 1
ATOM 857 N N . ASP A 1 329 ? 174.945 156.957 150.437 1.00 88.92 329 ASP A N 1
ATOM 858 C CA . ASP A 1 329 ? 175.735 157.130 149.207 1.00 88.92 329 ASP A CA 1
ATOM 859 C C . ASP A 1 329 ? 176.670 158.382 149.451 1.00 88.92 329 ASP A C 1
ATOM 860 O O . ASP A 1 329 ? 177.867 158.236 149.151 1.00 88.92 329 ASP A O 1
ATOM 865 N N . PRO A 1 330 ? 176.173 159.558 149.955 1.00 83.84 330 PRO A N 1
ATOM 866 C CA . PRO A 1 330 ? 177.114 160.610 150.217 1.00 83.84 330 PRO A CA 1
ATOM 867 C C . PRO A 1 330 ? 178.270 160.325 151.136 1.00 83.84 330 PRO A C 1
ATOM 868 O O . PRO A 1 330 ? 179.423 160.696 150.828 1.00 83.84 330 PRO A O 1
ATOM 872 N N . LEU A 1 331 ? 178.027 159.550 152.160 1.00 82.89 331 LEU A N 1
ATOM 873 C CA . LEU A 1 331 ? 179.084 159.208 153.165 1.00 82.89 331 LEU A CA 1
ATOM 874 C C . LEU A 1 331 ? 179.987 158.176 152.648 1.00 82.89 331 LEU A C 1
ATOM 875 O O . LEU A 1 331 ? 181.029 157.957 153.200 1.00 82.89 331 LEU A O 1
ATOM 880 N N . GLY A 1 332 ? 179.500 157.382 151.660 1.00 88.16 332 GLY A N 1
ATOM 881 C CA . GLY A 1 332 ? 180.271 156.249 151.117 1.00 88.16 332 GLY A CA 1
ATOM 882 C C . GLY A 1 332 ? 180.123 154.997 151.924 1.00 88.16 332 GLY A C 1
ATOM 883 O O . GLY A 1 332 ? 180.720 153.943 151.588 1.00 88.16 332 GLY A O 1
ATOM 884 N N . ILE A 1 333 ? 179.355 155.070 152.991 1.00 88.94 333 ILE A N 1
ATOM 885 C CA . ILE A 1 333 ? 179.323 153.963 153.869 1.00 88.94 333 ILE A CA 1
ATOM 886 C C . ILE A 1 333 ? 178.349 153.027 153.089 1.00 88.94 333 ILE A C 1
ATOM 887 O O . ILE A 1 333 ? 177.462 153.418 152.402 1.00 88.94 333 ILE A O 1
ATOM 892 N N . PRO A 1 334 ? 178.463 151.739 153.257 1.00 94.30 334 PRO A N 1
ATOM 893 C CA . PRO A 1 334 ? 177.355 150.859 152.814 1.00 94.30 334 PRO A CA 1
ATOM 894 C C . PRO A 1 334 ? 176.050 150.975 153.480 1.00 94.30 334 PRO A C 1
ATOM 895 O O . PRO A 1 334 ? 175.836 151.372 154.646 1.00 94.30 334 PRO A O 1
ATOM 899 N N . GLN A 1 335 ? 175.056 150.582 152.647 1.00 93.66 335 GLN A N 1
ATOM 900 C CA . GLN A 1 335 ? 173.688 151.049 152.996 1.00 93.66 335 GLN A CA 1
ATOM 901 C C . GLN A 1 335 ? 173.185 150.359 154.214 1.00 93.66 335 GLN A C 1
ATOM 902 O O . GLN A 1 335 ? 172.527 151.004 155.079 1.00 93.66 335 GLN A O 1
ATOM 908 N N . TYR A 1 336 ? 173.475 149.087 154.390 1.00 94.26 336 TYR A N 1
ATOM 909 C CA . TYR A 1 336 ? 172.943 148.307 155.540 1.00 94.26 336 TYR A CA 1
ATOM 910 C C . TYR A 1 336 ? 173.796 148.212 156.703 1.00 94.26 336 TYR A C 1
ATOM 911 O O . TYR A 1 336 ? 173.441 147.484 157.653 1.00 94.26 336 TYR A O 1
ATOM 920 N N . ALA A 1 337 ? 174.903 148.912 156.724 1.00 91.71 337 ALA A N 1
ATOM 921 C CA . ALA A 1 337 ? 175.825 148.887 157.886 1.00 91.71 337 ALA A CA 1
ATOM 922 C C . ALA A 1 337 ? 175.238 149.599 159.045 1.00 91.71 337 ALA A C 1
ATOM 923 O O . ALA A 1 337 ? 175.454 149.119 160.183 1.00 91.71 337 ALA A O 1
ATOM 925 N N . ALA A 1 338 ? 174.626 150.748 158.863 1.00 88.88 338 ALA A N 1
ATOM 926 C CA . ALA A 1 338 ? 174.074 151.404 160.078 1.00 88.88 338 ALA A CA 1
ATOM 927 C C . ALA A 1 338 ? 173.072 150.688 160.928 1.00 88.88 338 ALA A C 1
ATOM 928 O O . ALA A 1 338 ? 173.315 150.665 162.156 1.00 88.88 338 ALA A O 1
ATOM 930 N N . PRO A 1 339 ? 172.025 150.089 160.399 1.00 85.06 339 PRO A N 1
ATOM 931 C CA . PRO A 1 339 ? 171.138 149.272 161.293 1.00 85.06 339 PRO A CA 1
ATOM 932 C C . PRO A 1 339 ? 171.862 148.103 161.892 1.00 85.06 339 PRO A C 1
ATOM 933 O O . PRO A 1 339 ? 171.550 147.814 163.087 1.00 85.06 339 PRO A O 1
ATOM 937 N N . LEU A 1 340 ? 172.871 147.539 161.264 1.00 86.50 340 LEU A N 1
ATOM 938 C CA . LEU A 1 340 ? 173.298 146.266 161.763 1.00 86.50 340 LEU A CA 1
ATOM 939 C C . LEU A 1 340 ? 174.272 146.661 162.866 1.00 86.50 340 LEU A C 1
ATOM 940 O O . LEU A 1 340 ? 174.309 146.050 163.946 1.00 86.50 340 LEU A O 1
ATOM 945 N N . CYS A 1 341 ? 175.048 147.767 162.712 1.00 87.17 341 CYS A N 1
ATOM 946 C CA . CYS A 1 341 ? 175.705 148.478 163.857 1.00 87.17 341 CYS A CA 1
ATOM 947 C C . CYS A 1 341 ? 174.851 148.826 165.036 1.00 87.17 341 CYS A C 1
ATOM 948 O O . CYS A 1 341 ? 175.246 148.557 166.208 1.00 87.17 341 CYS A O 1
ATOM 951 N N . LEU A 1 342 ? 173.640 149.257 164.778 1.00 82.21 342 LEU A N 1
ATOM 952 C CA . LEU A 1 342 ? 172.745 149.663 165.813 1.00 82.21 342 LEU A CA 1
ATOM 953 C C . LEU A 1 342 ? 172.443 148.458 166.649 1.00 82.21 342 LEU A C 1
ATOM 954 O O . LEU A 1 342 ? 172.428 148.438 167.853 1.00 82.21 342 LEU A O 1
ATOM 959 N N . TYR A 1 343 ? 172.141 147.278 165.960 1.00 81.45 343 TYR A N 1
ATOM 960 C CA . TYR A 1 343 ? 171.692 146.126 166.621 1.00 81.45 343 TYR A CA 1
ATOM 961 C C . TYR A 1 343 ? 172.857 145.590 167.388 1.00 81.45 343 TYR A C 1
ATOM 962 O O . TYR A 1 343 ? 172.746 145.049 168.540 1.00 81.45 343 TYR A O 1
ATOM 971 N N . THR A 1 344 ? 174.040 145.704 166.821 1.00 83.27 344 THR A N 1
ATOM 972 C CA . THR A 1 344 ? 175.332 145.321 167.554 1.00 83.27 344 THR A CA 1
ATOM 973 C C . THR A 1 344 ? 175.579 146.026 168.816 1.00 83.27 344 THR A C 1
ATOM 974 O O . THR A 1 344 ? 175.893 145.412 169.805 1.00 83.27 344 THR A O 1
ATOM 978 N N . LEU A 1 345 ? 175.478 147.335 168.792 1.00 84.99 345 LEU A N 1
ATOM 979 C CA . LEU A 1 345 ? 175.604 148.117 169.964 1.00 84.99 345 LEU A CA 1
ATOM 980 C C . LEU A 1 345 ? 174.496 147.770 170.982 1.00 84.99 345 LEU A C 1
ATOM 981 O O . LEU A 1 345 ? 174.898 147.656 172.114 1.00 84.99 345 LEU A O 1
ATOM 986 N N . MET A 1 346 ? 173.242 147.665 170.579 1.00 89.47 346 MET A N 1
ATOM 987 C CA . MET A 1 346 ? 172.283 147.271 171.517 1.00 89.47 346 MET A CA 1
ATOM 988 C C . MET A 1 346 ? 172.489 145.956 172.213 1.00 89.47 346 MET A C 1
ATOM 989 O O . MET A 1 346 ? 172.386 145.884 173.401 1.00 89.47 346 MET A O 1
ATOM 994 N N . ALA A 1 347 ? 172.752 144.974 171.414 1.00 90.88 347 ALA A N 1
ATOM 995 C CA . ALA A 1 347 ? 173.012 143.625 171.957 1.00 90.88 347 ALA A CA 1
ATOM 996 C C . ALA A 1 347 ? 174.245 143.635 172.896 1.00 90.88 347 ALA A C 1
ATOM 997 O O . ALA A 1 347 ? 174.256 142.924 173.932 1.00 90.88 347 ALA A O 1
ATOM 999 N N . ALA A 1 348 ? 175.331 144.324 172.466 1.00 93.96 348 ALA A N 1
ATOM 1000 C CA . ALA A 1 348 ? 176.518 144.430 173.340 1.00 93.96 348 ALA A CA 1
ATOM 1001 C C . ALA A 1 348 ? 176.154 145.000 174.671 1.00 93.96 348 ALA A C 1
ATOM 1002 O O . ALA A 1 348 ? 176.670 144.577 175.671 1.00 93.96 348 ALA A O 1
ATOM 1004 N N . PHE A 1 349 ? 175.354 146.097 174.666 1.00 92.69 349 PHE A N 1
ATOM 1005 C CA . PHE A 1 349 ? 174.920 146.776 175.945 1.00 92.69 349 PHE A CA 1
ATOM 1006 C C . PHE A 1 349 ? 174.136 145.866 176.784 1.00 92.69 349 PHE A C 1
ATOM 1007 O O . PHE A 1 349 ? 174.355 145.796 178.014 1.00 92.69 349 PHE A O 1
ATOM 1015 N N . LEU A 1 350 ? 173.150 145.220 176.197 1.00 95.51 350 LEU A N 1
ATOM 1016 C CA . LEU A 1 350 ? 172.154 144.380 176.985 1.00 95.51 350 LEU A CA 1
ATOM 1017 C C . LEU A 1 350 ? 172.789 143.135 177.490 1.00 95.51 350 LEU A C 1
ATOM 1018 O O . LEU A 1 350 ? 172.532 142.803 178.674 1.00 95.51 350 LEU A O 1
ATOM 1023 N N . LEU A 1 351 ? 173.656 142.549 176.688 1.00 98.80 351 LEU A N 1
ATOM 1024 C CA . LEU A 1 351 ? 174.086 141.225 177.040 1.00 98.80 351 LEU A CA 1
ATOM 1025 C C . LEU A 1 351 ? 175.597 141.343 177.447 1.00 98.80 351 LEU A C 1
ATOM 1026 O O . LEU A 1 351 ? 176.366 140.364 177.212 1.00 98.80 351 LEU A O 1
ATOM 1031 N N . ASN A 1 352 ? 175.955 142.461 178.189 1.00 108.81 352 ASN A N 1
ATOM 1032 C CA . ASN A 1 352 ? 177.248 142.658 178.641 1.00 108.81 352 ASN A CA 1
ATOM 1033 C C . ASN A 1 352 ? 177.757 141.827 179.831 1.00 108.81 352 ASN A C 1
ATOM 1034 O O . ASN A 1 352 ? 177.211 141.925 180.861 1.00 108.81 352 ASN A O 1
ATOM 1039 N N . PRO A 1 353 ? 178.764 140.907 179.582 1.00 112.46 353 PRO A N 1
ATOM 1040 C CA . PRO A 1 353 ? 179.045 139.981 180.631 1.00 112.46 353 PRO A CA 1
ATOM 1041 C C . PRO A 1 353 ? 180.004 140.606 181.745 1.00 112.46 353 PRO A C 1
ATOM 1042 O O . PRO A 1 353 ? 180.236 139.914 182.693 1.00 112.46 353 PRO A O 1
ATOM 1046 N N . THR A 1 354 ? 180.353 141.864 181.584 1.00 113.45 354 THR A N 1
ATOM 1047 C CA . THR A 1 354 ? 181.317 142.441 182.451 1.00 113.45 354 THR A CA 1
ATOM 1048 C C . THR A 1 354 ? 180.432 142.812 183.689 1.00 113.45 354 THR A C 1
ATOM 1049 O O . THR A 1 354 ? 179.230 142.781 183.604 1.00 113.45 354 THR A O 1
ATOM 1053 N N . LYS A 1 355 ? 181.203 143.294 184.716 1.00 112.61 355 LYS A N 1
ATOM 1054 C CA . LYS A 1 355 ? 180.611 143.969 185.892 1.00 112.61 355 LYS A CA 1
ATOM 1055 C C . LYS A 1 355 ? 180.543 145.469 185.937 1.00 112.61 355 LYS A C 1
ATOM 1056 O O . LYS A 1 355 ? 180.603 146.135 187.003 1.00 112.61 355 LYS A O 1
ATOM 1062 N N . THR A 1 356 ? 180.456 146.090 184.780 1.00 114.04 356 THR A N 1
ATOM 1063 C CA . THR A 1 356 ? 180.564 147.584 184.668 1.00 114.04 356 THR A CA 1
ATOM 1064 C C . THR A 1 356 ? 179.243 148.146 184.999 1.00 114.04 356 THR A C 1
ATOM 1065 O O . THR A 1 356 ? 178.308 147.465 185.473 1.00 114.04 356 THR A O 1
ATOM 1069 N N . PHE A 1 357 ? 179.067 149.464 184.750 1.00 115.27 357 PHE A N 1
ATOM 1070 C CA . PHE A 1 357 ? 177.884 150.168 185.166 1.00 115.27 357 PHE A CA 1
ATOM 1071 C C . PHE A 1 357 ? 176.588 149.540 184.787 1.00 115.27 357 PHE A C 1
ATOM 1072 O O . PHE A 1 357 ? 176.475 148.920 183.690 1.00 115.27 357 PHE A O 1
ATOM 1080 N N . HIS A 1 358 ? 175.628 149.641 185.632 1.00 109.73 358 HIS A N 1
ATOM 1081 C CA . HIS A 1 358 ? 174.260 149.066 185.517 1.00 109.73 358 HIS A CA 1
ATOM 1082 C C . HIS A 1 358 ? 174.255 147.617 185.359 1.00 109.73 358 HIS A C 1
ATOM 1083 O O . HIS A 1 358 ? 173.444 147.136 184.641 1.00 109.73 358 HIS A O 1
ATOM 1090 N N . HIS A 1 359 ? 175.194 146.906 185.949 1.00 113.50 359 HIS A N 1
ATOM 1091 C CA . HIS A 1 359 ? 175.331 145.439 185.727 1.00 113.50 359 HIS A CA 1
ATOM 1092 C C . HIS A 1 359 ? 174.118 144.669 186.323 1.00 113.50 359 HIS A C 1
ATOM 1093 O O . HIS A 1 359 ? 173.519 143.868 185.648 1.00 113.50 359 HIS A O 1
ATOM 1100 N N . GLU A 1 360 ? 173.703 145.050 187.502 1.00 113.73 360 GLU A N 1
ATOM 1101 C CA . GLU A 1 360 ? 172.641 144.317 188.238 1.00 113.73 360 GLU A CA 1
ATOM 1102 C C . GLU A 1 360 ? 171.312 144.484 187.572 1.00 113.73 360 GLU A C 1
ATOM 1103 O O . GLU A 1 360 ? 170.605 143.530 187.386 1.00 113.73 360 GLU A O 1
ATOM 1109 N N . ALA A 1 361 ? 171.050 145.673 187.073 1.00 107.55 361 ALA A N 1
ATOM 1110 C CA . ALA A 1 361 ? 169.843 145.944 186.341 1.00 107.55 361 ALA A CA 1
ATOM 1111 C C . ALA A 1 361 ? 169.816 144.966 185.192 1.00 107.55 361 ALA A C 1
ATOM 1112 O O . ALA A 1 361 ? 168.756 144.294 184.953 1.00 107.55 361 ALA A O 1
ATOM 1114 N N . ARG A 1 362 ? 170.864 144.869 184.342 1.00 104.95 362 ARG A N 1
ATOM 1115 C CA . ARG A 1 362 ? 170.772 144.164 183.113 1.00 104.95 362 ARG A CA 1
ATOM 1116 C C . ARG A 1 362 ? 170.550 142.729 183.462 1.00 104.95 362 ARG A C 1
ATOM 1117 O O . ARG A 1 362 ? 169.888 142.026 182.741 1.00 104.95 362 ARG A O 1
ATOM 1125 N N . PHE A 1 363 ? 171.270 142.234 184.525 1.00 108.86 363 PHE A N 1
ATOM 1126 C CA . PHE A 1 363 ? 171.198 140.776 184.756 1.00 108.86 363 PHE A CA 1
ATOM 1127 C C . PHE A 1 363 ? 169.731 140.425 185.319 1.00 108.86 363 PHE A C 1
ATOM 1128 O O . PHE A 1 363 ? 169.142 139.418 184.857 1.00 108.86 363 PHE A O 1
ATOM 1136 N N . TRP A 1 364 ? 169.176 141.230 186.178 1.00 102.50 364 TRP A N 1
ATOM 1137 C CA . TRP A 1 364 ? 167.773 141.180 186.471 1.00 102.50 364 TRP A CA 1
ATOM 1138 C C . TRP A 1 364 ? 166.862 141.254 185.221 1.00 102.50 364 TRP A C 1
ATOM 1139 O O . TRP A 1 364 ? 165.966 140.463 185.173 1.00 102.50 364 TRP A O 1
ATOM 1150 N N . ALA A 1 365 ? 167.055 142.131 184.316 1.00 98.55 365 ALA A N 1
ATOM 1151 C CA . ALA A 1 365 ? 166.237 142.205 183.146 1.00 98.55 365 ALA A CA 1
ATOM 1152 C C . ALA A 1 365 ? 166.335 140.893 182.312 1.00 98.55 365 ALA A C 1
ATOM 1153 O O . ALA A 1 365 ? 165.303 140.371 181.828 1.00 98.55 365 ALA A O 1
ATOM 1155 N N . ILE A 1 366 ? 167.510 140.393 182.151 1.00 98.49 366 ILE A N 1
ATOM 1156 C CA . ILE A 1 366 ? 167.719 139.193 181.462 1.00 98.49 366 ILE A CA 1
ATOM 1157 C C . ILE A 1 366 ? 166.984 138.009 182.168 1.00 98.49 366 ILE A C 1
ATOM 1158 O O . ILE A 1 366 ? 166.334 137.156 181.477 1.00 98.49 366 ILE A O 1
ATOM 1163 N N . ARG A 1 367 ? 166.944 138.039 183.482 1.00 95.93 367 ARG A N 1
ATOM 1164 C CA . ARG A 1 367 ? 166.557 136.860 184.203 1.00 95.93 367 ARG A CA 1
ATOM 1165 C C . ARG A 1 367 ? 164.984 136.881 184.148 1.00 95.93 367 ARG A C 1
ATOM 1166 O O . ARG A 1 367 ? 164.370 135.859 183.950 1.00 95.93 367 ARG A O 1
ATOM 1174 N N . ILE A 1 368 ? 164.418 138.046 184.168 1.00 89.69 368 ILE A N 1
ATOM 1175 C CA . ILE A 1 368 ? 162.945 138.204 184.121 1.00 89.69 368 ILE A CA 1
ATOM 1176 C C . ILE A 1 368 ? 162.499 137.896 182.722 1.00 89.69 368 ILE A C 1
ATOM 1177 O O . ILE A 1 368 ? 161.478 137.290 182.497 1.00 89.69 368 ILE A O 1
ATOM 1182 N N . LEU A 1 369 ? 163.248 138.417 181.717 1.00 85.67 369 LEU A N 1
ATOM 1183 C CA . LEU A 1 369 ? 162.889 138.065 180.295 1.00 85.67 369 LEU A CA 1
ATOM 1184 C C . LEU A 1 369 ? 162.935 136.521 180.074 1.00 85.67 369 LEU A C 1
ATOM 1185 O O . LEU A 1 369 ? 162.079 135.960 179.322 1.00 85.67 369 LEU A O 1
ATOM 1190 N N . ILE A 1 370 ? 164.021 135.862 180.577 1.00 92.13 370 ILE A N 1
ATOM 1191 C CA . ILE A 1 370 ? 164.068 134.424 180.666 1.00 92.13 370 ILE A CA 1
ATOM 1192 C C . ILE A 1 370 ? 162.798 133.692 181.222 1.00 92.13 370 ILE A C 1
ATOM 1193 O O . ILE A 1 370 ? 162.250 132.774 180.696 1.00 92.13 370 ILE A O 1
ATOM 1198 N N . ARG A 1 371 ? 162.411 134.187 182.426 1.00 93.05 371 ARG A N 1
ATOM 1199 C CA . ARG A 1 371 ? 161.275 133.655 183.051 1.00 93.05 371 ARG A CA 1
ATOM 1200 C C . ARG A 1 371 ? 160.009 133.876 182.182 1.00 93.05 371 ARG A C 1
ATOM 1201 O O . ARG A 1 371 ? 159.139 133.039 182.153 1.00 93.05 371 ARG A O 1
ATOM 1209 N N . VAL A 1 372 ? 159.875 135.041 181.641 1.00 91.66 372 VAL A N 1
ATOM 1210 C CA . VAL A 1 372 ? 158.857 135.313 180.606 1.00 91.66 372 VAL A CA 1
ATOM 1211 C C . VAL A 1 372 ? 158.801 134.368 179.531 1.00 91.66 372 VAL A C 1
ATOM 1212 O O . VAL A 1 372 ? 157.706 133.855 179.204 1.00 91.66 372 VAL A O 1
ATOM 1216 N N . ILE A 1 373 ? 159.902 134.041 178.882 1.00 93.33 373 ILE A N 1
ATOM 1217 C CA . ILE A 1 373 ? 159.932 133.331 177.626 1.00 93.33 373 ILE A CA 1
ATOM 1218 C C . ILE A 1 373 ? 159.612 131.849 177.963 1.00 93.33 373 ILE A C 1
ATOM 1219 O O . ILE A 1 373 ? 158.994 131.129 177.206 1.00 93.33 373 ILE A O 1
ATOM 1224 N N . MET A 1 374 ? 160.100 131.425 179.114 1.00 98.04 374 MET A N 1
ATOM 1225 C CA . MET A 1 374 ? 159.667 130.123 179.739 1.00 98.04 374 MET A CA 1
ATOM 1226 C C . MET A 1 374 ? 158.392 130.313 180.611 1.00 98.04 374 MET A C 1
ATOM 1227 O O . MET A 1 374 ? 158.411 130.039 181.786 1.00 98.04 374 MET A O 1
ATOM 1232 N N . ALA A 1 375 ? 157.387 130.813 180.043 1.00 98.85 375 ALA A N 1
ATOM 1233 C CA . ALA A 1 375 ? 156.171 131.199 180.794 1.00 98.85 375 ALA A CA 1
ATOM 1234 C C . ALA A 1 375 ? 155.499 129.941 181.474 1.00 98.85 375 ALA A C 1
ATOM 1235 O O . ALA A 1 375 ? 155.216 130.122 182.703 1.00 98.85 375 ALA A O 1
ATOM 1237 N N . PRO A 1 376 ? 155.247 128.814 180.846 1.00 96.22 376 PRO A N 1
ATOM 1238 C CA . PRO A 1 376 ? 154.367 127.849 181.594 1.00 96.22 376 PRO A CA 1
ATOM 1239 C C . PRO A 1 376 ? 155.069 127.241 182.770 1.00 96.22 376 PRO A C 1
ATOM 1240 O O . PRO A 1 376 ? 154.529 127.201 183.845 1.00 96.22 376 PRO A O 1
ATOM 1244 N N . PHE A 1 377 ? 156.290 126.801 182.560 1.00 101.95 377 PHE A N 1
ATOM 1245 C CA . PHE A 1 377 ? 156.999 126.042 183.620 1.00 101.95 377 PHE A CA 1
ATOM 1246 C C . PHE A 1 377 ? 157.509 126.909 184.789 1.00 101.95 377 PHE A C 1
ATOM 1247 O O . PHE A 1 377 ? 157.617 126.384 185.907 1.00 101.95 377 PHE A O 1
ATOM 1255 N N . CYS A 1 378 ? 157.786 128.188 184.582 1.00 100.56 378 CYS A N 1
ATOM 1256 C CA . CYS A 1 378 ? 158.439 129.036 185.675 1.00 100.56 378 CYS A CA 1
ATOM 1257 C C . CYS A 1 378 ? 157.333 129.610 186.478 1.00 100.56 378 CYS A C 1
ATOM 1258 O O . CYS A 1 378 ? 156.272 129.960 185.922 1.00 100.56 378 CYS A O 1
ATOM 1261 N N . PHE A 1 379 ? 157.613 129.906 187.776 1.00 98.65 379 PHE A N 1
ATOM 1262 C CA . PHE A 1 379 ? 156.662 130.545 188.630 1.00 98.65 379 PHE A CA 1
ATOM 1263 C C . PHE A 1 379 ? 156.420 131.942 188.204 1.00 98.65 379 PHE A C 1
ATOM 1264 O O . PHE A 1 379 ? 157.200 132.526 187.582 1.00 98.65 379 PHE A O 1
ATOM 1272 N N . VAL A 1 380 ? 155.226 132.459 188.391 1.00 94.83 380 VAL A N 1
ATOM 1273 C CA . VAL A 1 380 ? 154.804 133.857 188.000 1.00 94.83 380 VAL A CA 1
ATOM 1274 C C . VAL A 1 380 ? 155.029 134.787 189.253 1.00 94.83 380 VAL A C 1
ATOM 1275 O O . VAL A 1 380 ? 154.434 134.573 190.255 1.00 94.83 380 VAL A O 1
ATOM 1279 N N . ASN A 1 381 ? 155.886 135.824 189.026 1.00 97.15 381 ASN A N 1
ATOM 1280 C CA . ASN A 1 381 ? 155.918 137.060 189.716 1.00 97.15 381 ASN A CA 1
ATOM 1281 C C . ASN A 1 381 ? 155.360 138.256 189.182 1.00 97.15 381 ASN A C 1
ATOM 1282 O O . ASN A 1 381 ? 155.015 138.305 187.980 1.00 97.15 381 ASN A O 1
ATOM 1287 N N . PHE A 1 382 ? 155.411 139.388 189.999 1.00 90.24 382 PHE A N 1
ATOM 1288 C CA . PHE A 1 382 ? 154.788 140.565 189.487 1.00 90.24 382 PHE A CA 1
ATOM 1289 C C . PHE A 1 382 ? 155.621 141.191 188.406 1.00 90.24 382 PHE A C 1
ATOM 1290 O O . PHE A 1 382 ? 155.204 141.782 187.459 1.00 90.24 382 PHE A O 1
ATOM 1298 N N . ALA A 1 383 ? 156.921 141.019 188.491 1.00 87.26 383 ALA A N 1
ATOM 1299 C CA . ALA A 1 383 ? 157.808 141.380 187.420 1.00 87.26 383 ALA A CA 1
ATOM 1300 C C . ALA A 1 383 ? 157.422 140.695 186.153 1.00 87.26 383 ALA A C 1
ATOM 1301 O O . ALA A 1 383 ? 157.575 141.251 185.090 1.00 87.26 383 ALA A O 1
ATOM 1303 N N . ASP A 1 384 ? 157.046 139.398 186.255 1.00 92.97 384 ASP A N 1
ATOM 1304 C CA . ASP A 1 384 ? 156.689 138.591 185.068 1.00 92.97 384 ASP A CA 1
ATOM 1305 C C . ASP A 1 384 ? 155.458 139.051 184.482 1.00 92.97 384 ASP A C 1
ATOM 1306 O O . ASP A 1 384 ? 155.288 139.216 183.231 1.00 92.97 384 ASP A O 1
ATOM 1311 N N . PHE A 1 385 ? 154.580 139.425 185.433 1.00 91.92 385 PHE A N 1
ATOM 1312 C CA . PHE A 1 385 ? 153.454 140.275 185.009 1.00 91.92 385 PHE A CA 1
ATOM 1313 C C . PHE A 1 385 ? 153.709 141.430 184.085 1.00 91.92 385 PHE A C 1
ATOM 1314 O O . PHE A 1 385 ? 153.273 141.521 182.960 1.00 91.92 385 PHE A O 1
ATOM 1322 N N . TRP A 1 386 ? 154.527 142.276 184.579 1.00 85.85 386 TRP A N 1
ATOM 1323 C CA . TRP A 1 386 ? 154.760 143.602 183.955 1.00 85.85 386 TRP A CA 1
ATOM 1324 C C . TRP A 1 386 ? 155.424 143.462 182.651 1.00 85.85 386 TRP A C 1
ATOM 1325 O O . TRP A 1 386 ? 154.952 143.971 181.680 1.00 85.85 386 TRP A O 1
ATOM 1336 N N . LEU A 1 387 ? 156.448 142.642 182.596 1.00 86.59 387 LEU A N 1
ATOM 1337 C CA . LEU A 1 387 ? 157.280 142.541 181.429 1.00 86.59 387 LEU A CA 1
ATOM 1338 C C . LEU A 1 387 ? 156.621 141.773 180.382 1.00 86.59 387 LEU A C 1
ATOM 1339 O O . LEU A 1 387 ? 156.757 142.086 179.227 1.00 86.59 387 LEU A O 1
ATOM 1344 N N . ALA A 1 388 ? 155.837 140.699 180.692 1.00 89.14 388 ALA A N 1
ATOM 1345 C CA . ALA A 1 388 ? 155.085 140.015 179.715 1.00 89.14 388 ALA A CA 1
ATOM 1346 C C . ALA A 1 388 ? 154.008 140.956 179.075 1.00 89.14 388 ALA A C 1
ATOM 1347 O O . ALA A 1 388 ? 153.924 141.060 177.832 1.00 89.14 388 ALA A O 1
ATOM 1349 N N . ASP A 1 389 ? 153.337 141.727 179.897 1.00 90.07 389 ASP A N 1
ATOM 1350 C CA . ASP A 1 389 ? 152.422 142.775 179.272 1.00 90.07 389 ASP A CA 1
ATOM 1351 C C . ASP A 1 389 ? 153.056 143.818 178.410 1.00 90.07 389 ASP A C 1
ATOM 1352 O O . ASP A 1 389 ? 152.567 144.112 177.348 1.00 90.07 389 ASP A O 1
ATOM 1357 N N . GLN A 1 390 ? 154.211 144.367 178.865 1.00 82.96 390 GLN A N 1
ATOM 1358 C CA . GLN A 1 390 ? 155.048 145.104 178.041 1.00 82.96 390 GLN A CA 1
ATOM 1359 C C . GLN A 1 390 ? 155.436 144.527 176.755 1.00 82.96 390 GLN A C 1
ATOM 1360 O O . GLN A 1 390 ? 155.298 145.220 175.728 1.00 82.96 390 GLN A O 1
ATOM 1366 N N . LEU A 1 391 ? 155.733 143.282 176.715 1.00 85.30 391 LEU A N 1
ATOM 1367 C CA . LEU A 1 391 ? 156.203 142.622 175.462 1.00 85.30 391 LEU A CA 1
ATOM 1368 C C . LEU A 1 391 ? 154.986 142.534 174.590 1.00 85.30 391 LEU A C 1
ATOM 1369 O O . LEU A 1 391 ? 155.076 142.768 173.332 1.00 85.30 391 LEU A O 1
ATOM 1374 N N . ASN A 1 392 ? 153.770 142.361 175.235 1.00 91.27 392 ASN A N 1
ATOM 1375 C CA . ASN A 1 392 ? 152.502 142.190 174.387 1.00 91.27 392 ASN A CA 1
ATOM 1376 C C . ASN A 1 392 ? 152.247 143.524 173.842 1.00 91.27 392 ASN A C 1
ATOM 1377 O O . ASN A 1 392 ? 151.846 143.498 172.703 1.00 91.27 392 ASN A O 1
ATOM 1382 N N . SER A 1 393 ? 152.513 144.611 174.537 1.00 89.06 393 SER A N 1
ATOM 1383 C CA . SER A 1 393 ? 152.498 145.897 173.806 1.00 89.06 393 SER A CA 1
ATOM 1384 C C . SER A 1 393 ? 153.358 146.114 172.708 1.00 89.06 393 SER A C 1
ATOM 1385 O O . SER A 1 393 ? 152.917 146.680 171.651 1.00 89.06 393 SER A O 1
ATOM 1388 N N . MET A 1 394 ? 154.633 145.871 172.902 1.00 88.14 394 MET A N 1
ATOM 1389 C CA . MET A 1 394 ? 155.602 146.088 171.889 1.00 88.14 394 MET A CA 1
ATOM 1390 C C . MET A 1 394 ? 155.596 144.932 170.859 1.00 88.14 394 MET A C 1
ATOM 1391 O O . MET A 1 394 ? 156.693 144.308 170.579 1.00 88.14 394 MET A O 1
ATOM 1396 N N . VAL A 1 395 ? 154.521 144.759 170.204 1.00 88.75 395 VAL A N 1
ATOM 1397 C CA . VAL A 1 395 ? 154.458 143.676 169.196 1.00 88.75 395 VAL A CA 1
ATOM 1398 C C . VAL A 1 395 ? 155.440 143.761 168.089 1.00 88.75 395 VAL A C 1
ATOM 1399 O O . VAL A 1 395 ? 156.050 142.755 167.839 1.00 88.75 395 VAL A O 1
ATOM 1403 N N . PRO A 1 396 ? 155.646 144.929 167.423 1.00 86.62 396 PRO A N 1
ATOM 1404 C CA . PRO A 1 396 ? 156.246 144.924 166.048 1.00 86.62 396 PRO A CA 1
ATOM 1405 C C . PRO A 1 396 ? 157.663 144.419 165.996 1.00 86.62 396 PRO A C 1
ATOM 1406 O O . PRO A 1 396 ? 158.115 143.907 164.944 1.00 86.62 396 PRO A O 1
ATOM 1410 N N . ALA A 1 397 ? 158.366 144.437 167.172 1.00 86.04 397 ALA A N 1
ATOM 1411 C CA . ALA A 1 397 ? 159.687 143.739 167.186 1.00 86.04 397 ALA A CA 1
ATOM 1412 C C . ALA A 1 397 ? 159.620 142.216 166.893 1.00 86.04 397 ALA A C 1
ATOM 1413 O O . ALA A 1 397 ? 160.420 141.702 166.148 1.00 86.04 397 ALA A O 1
ATOM 1415 N N . PHE A 1 398 ? 158.703 141.545 167.505 1.00 86.67 398 PHE A N 1
ATOM 1416 C CA . PHE A 1 398 ? 158.432 140.112 167.195 1.00 86.67 398 PHE A CA 1
ATOM 1417 C C . PHE A 1 398 ? 158.098 139.916 165.646 1.00 86.67 398 PHE A C 1
ATOM 1418 O O . PHE A 1 398 ? 158.564 138.862 165.126 1.00 86.67 398 PHE A O 1
ATOM 1426 N N . LEU A 1 399 ? 157.549 140.871 165.013 1.00 90.49 399 LEU A N 1
ATOM 1427 C CA . LEU A 1 399 ? 157.051 140.615 163.687 1.00 90.49 399 LEU A CA 1
ATOM 1428 C C . LEU A 1 399 ? 158.295 140.891 162.874 1.00 90.49 399 LEU A C 1
ATOM 1429 O O . LEU A 1 399 ? 158.454 140.237 161.767 1.00 90.49 399 LEU A O 1
ATOM 1434 N N . ASP A 1 400 ? 159.152 141.807 163.292 1.00 91.05 400 ASP A N 1
ATOM 1435 C CA . ASP A 1 400 ? 160.250 142.254 162.475 1.00 91.05 400 ASP A CA 1
ATOM 1436 C C . ASP A 1 400 ? 161.350 141.239 162.444 1.00 91.05 400 ASP A C 1
ATOM 1437 O O . ASP A 1 400 ? 162.085 141.201 161.540 1.00 91.05 400 ASP A O 1
ATOM 1442 N N . ILE A 1 401 ? 161.538 140.513 163.573 1.00 91.40 401 ILE A N 1
ATOM 1443 C CA . ILE A 1 401 ? 162.701 139.569 163.729 1.00 91.40 401 ILE A CA 1
ATOM 1444 C C . ILE A 1 401 ? 162.746 138.585 162.601 1.00 91.40 401 ILE A C 1
ATOM 1445 O O . ILE A 1 401 ? 163.777 138.392 162.007 1.00 91.40 401 ILE A O 1
ATOM 1450 N N . PRO A 1 402 ? 161.620 137.929 162.175 1.00 94.40 402 PRO A N 1
ATOM 1451 C CA . PRO A 1 402 ? 161.627 137.067 161.009 1.00 94.40 402 PRO A CA 1
ATOM 1452 C C . PRO A 1 402 ? 162.105 137.830 159.706 1.00 94.40 402 PRO A C 1
ATOM 1453 O O . PRO A 1 402 ? 162.920 137.283 158.913 1.00 94.40 402 PRO A O 1
ATOM 1457 N N . PHE A 1 403 ? 161.739 139.066 159.591 1.00 98.67 403 PHE A N 1
ATOM 1458 C CA . PHE A 1 403 ? 162.158 139.758 158.404 1.00 98.67 403 PHE A CA 1
ATOM 1459 C C . PHE A 1 403 ? 163.696 139.962 158.394 1.00 98.67 403 PHE A C 1
ATOM 1460 O O . PHE A 1 403 ? 164.348 139.806 157.328 1.00 98.67 403 PHE A O 1
ATOM 1468 N N . LEU A 1 404 ? 164.257 140.153 159.527 1.00 98.19 404 LEU A N 1
ATOM 1469 C CA . LEU A 1 404 ? 165.693 140.498 159.644 1.00 98.19 404 LEU A CA 1
ATOM 1470 C C . LEU A 1 404 ? 166.435 139.233 159.358 1.00 98.19 404 LEU A C 1
ATOM 1471 O O . LEU A 1 404 ? 167.383 139.241 158.613 1.00 98.19 404 LEU A O 1
ATOM 1476 N N . ILE A 1 405 ? 165.903 138.086 159.860 1.00 98.38 405 ILE A N 1
ATOM 1477 C CA . ILE A 1 405 ? 166.482 136.793 159.588 1.00 98.38 405 ILE A CA 1
ATOM 1478 C C . ILE A 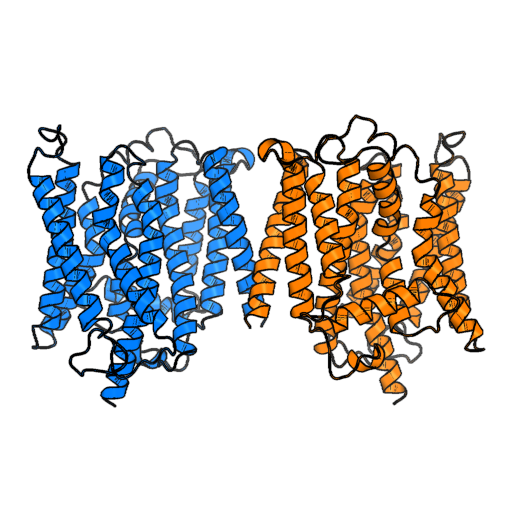1 405 ? 166.508 136.513 158.149 1.00 98.38 405 ILE A C 1
ATOM 1479 O O . ILE A 1 405 ? 167.530 136.003 157.626 1.00 98.38 405 ILE A O 1
ATOM 1484 N N . CYS A 1 406 ? 165.339 136.659 157.480 1.00 107.14 406 CYS A N 1
ATOM 1485 C CA . CYS A 1 406 ? 165.246 136.457 156.061 1.00 107.14 406 CYS A CA 1
ATOM 1486 C C . CYS A 1 406 ? 166.216 137.331 155.332 1.00 107.14 406 CYS A C 1
ATOM 1487 O O . CYS A 1 406 ? 166.910 136.878 154.485 1.00 107.14 406 CYS A O 1
ATOM 1490 N N . PHE A 1 407 ? 166.312 138.560 155.738 1.00 103.25 407 PHE A N 1
ATOM 1491 C CA . PHE A 1 407 ? 166.928 139.547 154.815 1.00 103.25 407 PHE A CA 1
ATOM 1492 C C . PHE A 1 407 ? 168.483 139.232 154.951 1.00 103.25 407 PHE A C 1
ATOM 1493 O O . PHE A 1 407 ? 169.147 139.274 153.938 1.00 103.25 407 PHE A O 1
ATOM 1501 N N . PHE A 1 408 ? 168.956 138.774 156.098 1.00 102.85 408 PHE A N 1
ATOM 1502 C CA . PHE A 1 408 ? 170.361 138.539 156.309 1.00 102.85 408 PHE A CA 1
ATOM 1503 C C . PHE A 1 408 ? 170.724 137.136 155.991 1.00 102.85 408 PHE A C 1
ATOM 1504 O O . PHE A 1 408 ? 171.892 136.877 155.871 1.00 102.85 408 PHE A O 1
ATOM 1512 N N . GLY A 1 409 ? 169.711 136.287 155.711 1.00 109.93 409 GLY A N 1
ATOM 1513 C CA . GLY A 1 409 ? 170.048 134.991 155.185 1.00 109.93 409 GLY A CA 1
ATOM 1514 C C . GLY A 1 409 ? 170.139 135.016 153.656 1.00 109.93 409 GLY A C 1
ATOM 1515 O O . GLY A 1 409 ? 170.973 134.353 153.075 1.00 109.93 409 GLY A O 1
ATOM 1516 N N . ARG A 1 410 ? 169.309 135.817 153.032 1.00 115.77 410 ARG A N 1
ATOM 1517 C CA . ARG A 1 410 ? 169.340 135.976 151.663 1.00 115.77 410 ARG A CA 1
ATOM 1518 C C . ARG A 1 410 ? 170.449 136.800 151.073 1.00 115.77 410 ARG A C 1
ATOM 1519 O O . ARG A 1 410 ? 171.146 136.346 150.194 1.00 115.77 410 ARG A O 1
ATOM 1527 N N . SER A 1 411 ? 170.543 138.046 151.484 1.00 110.61 411 SER A N 1
ATOM 1528 C CA . SER A 1 411 ? 171.730 138.886 151.107 1.00 110.61 411 SER A CA 1
ATOM 1529 C C . SER A 1 411 ? 172.450 139.554 152.351 1.00 110.61 411 SER A C 1
ATOM 1530 O O . SER A 1 411 ? 171.839 140.185 153.113 1.00 110.61 411 SER A O 1
ATOM 1533 N N . PRO A 1 412 ? 173.842 139.410 152.428 1.00 111.88 412 PRO A N 1
ATOM 1534 C CA . PRO A 1 412 ? 174.646 140.189 153.356 1.00 111.88 412 PRO A CA 1
ATOM 1535 C C . PRO A 1 412 ? 174.898 141.651 153.091 1.00 111.88 412 PRO A C 1
ATOM 1536 O O . PRO A 1 412 ? 174.943 142.059 151.968 1.00 111.88 412 PRO A O 1
ATOM 1540 N N . THR A 1 413 ? 175.203 142.551 154.120 1.00 111.36 413 THR A N 1
ATOM 1541 C CA . THR A 1 413 ? 175.595 143.984 154.053 1.00 111.36 413 THR A CA 1
ATOM 1542 C C . THR A 1 413 ? 176.824 144.317 153.449 1.00 111.36 413 THR A C 1
ATOM 1543 O O . THR A 1 413 ? 177.564 143.404 153.397 1.00 111.36 413 THR A O 1
ATOM 1547 N N . TRP A 1 414 ? 177.128 145.540 153.175 1.00 114.02 414 TRP A N 1
ATOM 1548 C CA . TRP A 1 414 ? 178.361 145.994 152.623 1.00 114.02 414 TRP A CA 1
ATOM 1549 C C . TRP A 1 414 ? 178.084 145.824 151.169 1.00 114.02 414 TRP A C 1
ATOM 1550 O O . TRP A 1 414 ? 179.045 145.806 150.477 1.00 114.02 414 TRP A O 1
ATOM 1561 N N . HIS A 1 415 ? 176.830 145.574 150.723 1.00 120.70 415 HIS A N 1
ATOM 1562 C CA . HIS A 1 415 ? 176.359 145.500 149.432 1.00 120.70 415 HIS A CA 1
ATOM 1563 C C . HIS A 1 415 ? 174.920 145.847 149.622 1.00 120.70 415 HIS A C 1
ATOM 1564 O O . HIS A 1 415 ? 174.425 145.814 150.727 1.00 120.70 415 HIS A O 1
ATOM 1571 N N . LYS A 1 416 ? 174.226 146.293 148.495 1.00 121.50 416 LYS A N 1
ATOM 1572 C CA . LYS A 1 416 ? 172.885 146.980 148.692 1.00 121.50 416 LYS A CA 1
ATOM 1573 C C . LYS A 1 416 ? 171.898 146.091 147.896 1.00 121.50 416 LYS A C 1
ATOM 1574 O O . LYS A 1 416 ? 172.341 145.594 146.944 1.00 121.50 416 LYS A O 1
ATOM 1580 N N . ALA A 1 417 ? 170.783 145.866 148.483 1.00 123.83 417 ALA A N 1
ATOM 1581 C CA . ALA A 1 417 ? 169.616 145.365 147.915 1.00 123.83 417 ALA A CA 1
ATOM 1582 C C . ALA A 1 417 ? 170.032 144.135 147.026 1.00 123.83 417 ALA A C 1
ATOM 1583 O O . ALA A 1 417 ? 170.307 143.080 147.584 1.00 123.83 417 ALA A O 1
ATOM 1585 N N . GLY A 1 418 ? 169.945 144.149 145.659 1.00 133.74 418 GLY A N 1
ATOM 1586 C CA . GLY A 1 418 ? 170.084 143.100 144.756 1.00 133.74 418 GLY A CA 1
ATOM 1587 C C . GLY A 1 418 ? 168.680 142.741 144.186 1.00 133.74 418 GLY A C 1
ATOM 1588 O O . GLY A 1 418 ? 168.680 141.800 143.478 1.00 133.74 418 GLY A O 1
ATOM 1589 N N . LYS A 1 419 ? 167.609 143.412 144.710 1.00 134.07 419 LYS A N 1
ATOM 1590 C CA . LYS A 1 419 ? 166.269 143.292 144.193 1.00 134.07 419 LYS A CA 1
ATOM 1591 C C . LYS A 1 419 ? 165.789 141.860 144.647 1.00 134.07 419 LYS A C 1
ATOM 1592 O O . LYS A 1 419 ? 164.619 141.495 144.244 1.00 134.07 419 LYS A O 1
ATOM 1598 N N . ALA A 1 420 ? 166.495 141.081 145.386 1.00 132.44 420 ALA A N 1
ATOM 1599 C CA . ALA A 1 420 ? 166.081 139.928 146.131 1.00 132.44 420 ALA A CA 1
ATOM 1600 C C . ALA A 1 420 ? 165.568 140.486 147.423 1.00 132.44 420 ALA A C 1
ATOM 1601 O O . ALA A 1 420 ? 164.606 139.883 147.846 1.00 132.44 420 ALA A O 1
ATOM 1603 N N . ALA A 1 421 ? 166.012 141.570 147.906 1.00 127.27 421 ALA A N 1
ATOM 1604 C CA . ALA A 1 421 ? 165.412 142.163 149.112 1.00 127.27 421 ALA A CA 1
ATOM 1605 C C . ALA A 1 421 ? 163.923 142.268 148.896 1.00 127.27 421 ALA A C 1
ATOM 1606 O O . ALA A 1 421 ? 163.230 142.063 149.922 1.00 127.27 421 ALA A O 1
ATOM 1608 N N . SER A 1 422 ? 163.395 142.383 147.689 1.00 129.35 422 SER A N 1
ATOM 1609 C CA . SER A 1 422 ? 161.972 142.172 147.469 1.00 129.35 422 SER A CA 1
ATOM 1610 C C . SER A 1 422 ? 161.550 140.657 147.247 1.00 129.35 422 SER A C 1
ATOM 1611 O O . SER A 1 422 ? 160.690 140.449 146.373 1.00 129.35 422 SER A O 1
ATOM 1614 N N . HIS A 1 423 ? 161.948 139.816 148.209 1.00 127.25 423 HIS A N 1
ATOM 1615 C CA . HIS A 1 423 ? 161.507 138.392 148.225 1.00 127.25 423 HIS A CA 1
ATOM 1616 C C . HIS A 1 423 ? 161.205 138.001 149.683 1.00 127.25 423 HIS A C 1
ATOM 1617 O O . HIS A 1 423 ? 160.477 137.003 149.813 1.00 127.25 423 HIS A O 1
ATOM 1624 N N . CYS A 1 424 ? 161.756 138.650 150.730 1.00 121.75 424 CYS A N 1
ATOM 1625 C CA . CYS A 1 424 ? 161.364 138.456 152.061 1.00 121.75 424 CYS A CA 1
ATOM 1626 C C . CYS A 1 424 ? 160.048 138.971 152.407 1.00 121.75 424 CYS A C 1
ATOM 1627 O O . CYS A 1 424 ? 159.369 138.408 153.237 1.00 121.75 424 CYS A O 1
ATOM 1630 N N . VAL A 1 425 ? 159.684 140.101 151.834 1.00 118.35 425 VAL A N 1
ATOM 1631 C CA . VAL A 1 425 ? 158.376 140.636 152.111 1.00 118.35 425 VAL A CA 1
ATOM 1632 C C . VAL A 1 425 ? 157.397 139.729 151.419 1.00 118.35 425 VAL A C 1
ATOM 1633 O O . VAL A 1 425 ? 156.217 139.667 151.812 1.00 118.35 425 VAL A O 1
ATOM 1637 N N . GLU A 1 426 ? 157.831 139.116 150.262 1.00 125.52 426 GLU A N 1
ATOM 1638 C CA . GLU A 1 426 ? 156.892 138.327 149.552 1.00 125.52 426 GLU A CA 1
ATOM 1639 C C . GLU A 1 426 ? 156.609 137.062 150.142 1.00 125.52 426 GLU A C 1
ATOM 1640 O O . GLU A 1 426 ? 155.684 136.310 149.653 1.00 125.52 426 GLU A O 1
ATOM 1646 N N . TYR A 1 427 ? 157.393 136.682 151.135 1.00 125.07 427 TYR A N 1
ATOM 1647 C CA . TYR A 1 427 ? 156.990 135.672 152.005 1.00 125.07 427 TYR A CA 1
ATOM 1648 C C . TYR A 1 427 ? 156.056 136.392 152.881 1.00 125.07 427 TYR A C 1
ATOM 1649 O O . TYR A 1 427 ? 156.494 137.056 153.759 1.00 125.07 427 TYR A O 1
ATOM 1658 N N . VAL A 1 428 ? 154.805 136.206 152.657 1.00 130.68 428 VAL A N 1
ATOM 1659 C CA . VAL A 1 428 ? 153.897 137.070 153.516 1.00 130.68 428 VAL A CA 1
ATOM 1660 C C . VAL A 1 428 ? 153.650 136.450 154.813 1.00 130.68 428 VAL A C 1
ATOM 1661 O O . VAL A 1 428 ? 152.544 136.209 155.110 1.00 130.68 428 VAL A O 1
ATOM 1665 N N . SER A 1 429 ? 154.673 136.386 155.608 1.00 128.59 429 SER A N 1
ATOM 1666 C CA . SER A 1 429 ? 154.673 136.355 156.986 1.00 128.59 429 SER A CA 1
ATOM 1667 C C . SER A 1 429 ? 153.698 135.124 157.238 1.00 128.59 429 SER A C 1
ATOM 1668 O O . SER A 1 429 ? 152.709 135.198 157.923 1.00 128.59 429 SER A O 1
ATOM 1671 N N . LEU A 1 430 ? 153.991 133.962 156.599 1.00 126.67 430 LEU A N 1
ATOM 1672 C CA . LEU A 1 430 ? 153.044 132.881 156.742 1.00 126.67 430 LEU A CA 1
ATOM 1673 C C . LEU A 1 430 ? 153.047 132.575 158.272 1.00 126.67 430 LEU A C 1
ATOM 1674 O O . LEU A 1 430 ? 151.969 132.370 158.876 1.00 126.67 430 LEU A O 1
ATOM 1679 N N . LEU A 1 431 ? 154.215 132.632 158.887 1.00 120.10 431 LEU A N 1
ATOM 1680 C CA . LEU A 1 431 ? 154.324 132.602 160.305 1.00 120.10 431 LEU A CA 1
ATOM 1681 C C . LEU A 1 431 ? 153.755 133.728 161.078 1.00 120.10 431 LEU A C 1
ATOM 1682 O O . LEU A 1 431 ? 153.425 133.413 162.133 1.00 120.10 431 LEU A O 1
ATOM 1687 N N . HIS A 1 432 ? 153.490 134.941 160.469 1.00 115.15 432 HIS A N 1
ATOM 1688 C CA . HIS A 1 432 ? 153.200 136.245 161.055 1.00 115.15 432 HIS A CA 1
ATOM 1689 C C . HIS A 1 432 ? 152.371 135.912 162.232 1.00 115.15 432 HIS A C 1
ATOM 1690 O O . HIS A 1 432 ? 152.719 136.443 163.308 1.00 115.15 432 HIS A O 1
ATOM 1697 N N . PRO A 1 433 ? 151.295 135.056 162.047 1.00 112.30 433 PRO A N 1
ATOM 1698 C CA . PRO A 1 433 ? 150.414 134.965 163.146 1.00 112.30 433 PRO A CA 1
ATOM 1699 C C . PRO A 1 433 ? 151.130 134.399 164.439 1.00 112.30 433 PRO A C 1
ATOM 1700 O O . PRO A 1 433 ? 150.806 134.842 165.491 1.00 112.30 433 PRO A O 1
ATOM 1704 N N . ILE A 1 434 ? 151.975 133.425 164.362 1.00 111.09 434 ILE A N 1
ATOM 1705 C CA . ILE A 1 434 ? 152.686 132.857 165.431 1.00 111.09 434 ILE A CA 1
ATOM 1706 C C . ILE A 1 434 ? 153.450 133.896 166.171 1.00 111.09 434 ILE A C 1
ATOM 1707 O O . ILE A 1 434 ? 153.294 133.971 167.408 1.00 111.09 434 ILE A O 1
ATOM 1712 N N . VAL A 1 435 ? 154.284 134.665 165.515 1.00 102.60 435 VAL A N 1
ATOM 1713 C CA . VAL A 1 435 ? 155.005 135.778 166.169 1.00 102.60 435 VAL A CA 1
ATOM 1714 C C . VAL A 1 435 ? 154.132 136.788 166.723 1.00 102.60 435 VAL A C 1
ATOM 1715 O O . VAL A 1 435 ? 154.474 137.416 167.688 1.00 102.60 435 VAL A O 1
ATOM 1719 N N . ALA A 1 436 ? 153.059 137.088 166.025 1.00 102.43 436 ALA A N 1
ATOM 1720 C CA . ALA A 1 436 ? 152.111 138.085 166.468 1.00 102.43 436 ALA A CA 1
ATOM 1721 C C . ALA A 1 436 ? 151.454 137.706 167.743 1.00 102.43 436 ALA A C 1
ATOM 1722 O O . ALA A 1 436 ? 151.309 138.568 168.661 1.00 102.43 436 ALA A O 1
ATOM 1724 N N . ILE A 1 437 ? 151.177 136.390 167.933 1.00 103.14 437 ILE A N 1
ATOM 1725 C CA . ILE A 1 437 ? 150.472 135.932 169.078 1.00 103.14 437 ILE A CA 1
ATOM 1726 C C . ILE A 1 437 ? 151.414 135.576 170.197 1.00 103.14 437 ILE A C 1
ATOM 1727 O O . ILE A 1 437 ? 150.993 135.448 171.313 1.00 103.14 437 ILE A O 1
ATOM 1732 N N . MET A 1 438 ? 152.722 135.374 169.903 1.00 102.32 438 MET A N 1
ATOM 1733 C CA . MET A 1 438 ? 153.619 134.789 170.820 1.00 102.32 438 MET A CA 1
ATOM 1734 C C . MET A 1 438 ? 153.794 135.712 172.101 1.00 102.32 438 MET A C 1
ATOM 1735 O O . MET A 1 438 ? 153.870 135.188 173.184 1.00 102.32 438 MET A O 1
ATOM 1740 N N . PRO A 1 439 ? 153.761 137.027 171.944 1.00 96.07 439 PRO A N 1
ATOM 1741 C CA . PRO A 1 439 ? 153.816 137.854 173.183 1.00 96.07 439 PRO A CA 1
ATOM 1742 C C . PRO A 1 439 ? 152.481 137.743 174.038 1.00 96.07 439 PRO A C 1
ATOM 1743 O O . PRO A 1 439 ? 152.523 137.780 175.225 1.00 96.07 439 PRO A O 1
ATOM 1747 N N . ALA A 1 440 ? 151.400 137.533 173.389 1.00 96.52 440 ALA A N 1
ATOM 1748 C CA . ALA A 1 440 ? 150.106 137.167 174.084 1.00 96.52 440 ALA A CA 1
ATOM 1749 C C . ALA A 1 440 ? 150.142 135.688 174.599 1.00 96.52 440 ALA A C 1
ATOM 1750 O O . ALA A 1 440 ? 149.469 135.409 175.612 1.00 96.52 440 ALA A O 1
ATOM 1752 N N . TYR A 1 441 ? 150.775 134.837 173.867 1.00 95.78 441 TYR A N 1
ATOM 1753 C CA . TYR A 1 441 ? 151.054 133.430 174.263 1.00 95.78 441 TYR A CA 1
ATOM 1754 C C . TYR A 1 441 ? 151.776 133.232 175.612 1.00 95.78 441 TYR A C 1
ATOM 1755 O O . TYR A 1 441 ? 151.348 132.445 176.416 1.00 95.78 441 TYR A O 1
ATOM 1764 N N . PHE A 1 442 ? 152.757 134.040 175.775 1.00 94.52 442 PHE A N 1
ATOM 1765 C CA . PHE A 1 442 ? 153.533 133.995 177.041 1.00 94.52 442 PHE A CA 1
ATOM 1766 C C . PHE A 1 442 ? 152.650 134.408 178.252 1.00 94.52 442 PHE A C 1
ATOM 1767 O O . PHE A 1 442 ? 152.542 133.754 179.249 1.00 94.52 442 PHE A O 1
ATOM 1775 N N . ARG A 1 443 ? 151.960 135.504 177.990 1.00 93.73 443 ARG A N 1
ATOM 1776 C CA . ARG A 1 443 ? 150.748 135.858 178.755 1.00 93.73 443 ARG A CA 1
ATOM 1777 C C . ARG A 1 443 ? 149.748 134.866 179.121 1.00 93.73 443 ARG A C 1
ATOM 1778 O O . ARG A 1 443 ? 149.411 134.652 180.340 1.00 93.73 443 ARG A O 1
ATOM 1786 N N . PHE A 1 444 ? 149.219 134.216 178.114 1.00 95.89 444 PHE A N 1
ATOM 1787 C CA . PHE A 1 444 ? 148.361 133.086 178.304 1.00 95.89 444 PHE A CA 1
ATOM 1788 C C . PHE A 1 444 ? 148.870 131.973 179.110 1.00 95.89 444 PHE A C 1
ATOM 1789 O O . PHE A 1 444 ? 148.174 131.463 179.958 1.00 95.89 444 PHE A O 1
ATOM 1797 N N . ALA A 1 445 ? 150.085 131.546 178.831 1.00 98.59 445 ALA A N 1
ATOM 1798 C CA . ALA A 1 445 ? 150.708 130.485 179.571 1.00 98.59 445 ALA A CA 1
ATOM 1799 C C . ALA A 1 445 ? 150.986 130.972 181.040 1.00 98.59 445 ALA A C 1
ATOM 1800 O O . ALA A 1 445 ? 150.849 130.146 181.918 1.00 98.59 445 ALA A O 1
ATOM 1802 N N . GLN A 1 446 ? 151.314 132.231 181.280 1.00 97.27 446 GLN A N 1
ATOM 1803 C CA . GLN A 1 446 ? 151.358 132.739 182.629 1.00 97.27 446 GLN A CA 1
ATOM 1804 C C . GLN A 1 446 ? 150.163 132.639 183.414 1.00 97.27 446 GLN A C 1
ATOM 1805 O O . GLN A 1 446 ? 150.166 132.239 184.602 1.00 97.27 446 GLN A O 1
ATOM 1811 N N . CYS A 1 447 ? 149.084 133.012 182.805 1.00 98.89 447 CYS A N 1
ATOM 1812 C CA . CYS A 1 447 ? 147.736 132.769 183.374 1.00 98.89 447 CYS A CA 1
ATOM 1813 C C . CYS A 1 447 ? 147.398 131.410 183.688 1.00 98.89 447 CYS A C 1
ATOM 1814 O O . CYS A 1 447 ? 146.821 131.139 184.764 1.00 98.89 447 CYS A O 1
ATOM 1817 N N . ILE A 1 448 ? 147.706 130.431 182.800 1.00 96.79 448 ILE A N 1
ATOM 1818 C CA . ILE A 1 448 ? 147.509 128.964 183.030 1.00 96.79 448 ILE A CA 1
ATOM 1819 C C . ILE A 1 448 ? 148.268 128.499 184.242 1.00 96.79 448 ILE A C 1
ATOM 1820 O O . ILE A 1 448 ? 147.704 127.780 185.107 1.00 96.79 448 ILE A O 1
ATOM 1825 N N . ARG A 1 449 ? 149.523 128.825 184.308 1.00 100.71 449 ARG A N 1
ATOM 1826 C CA . ARG A 1 449 ? 150.393 128.754 185.453 1.00 100.71 449 ARG A CA 1
ATOM 1827 C C . ARG A 1 449 ? 149.872 129.194 186.776 1.00 100.71 449 ARG A C 1
ATOM 1828 O O . ARG A 1 449 ? 149.862 128.473 187.755 1.00 100.71 449 ARG A O 1
ATOM 1836 N N . ARG A 1 450 ? 149.394 130.452 186.775 1.00 102.75 450 ARG A N 1
ATOM 1837 C CA . ARG A 1 450 ? 148.753 130.965 187.926 1.00 102.75 450 ARG A CA 1
ATOM 1838 C C . ARG A 1 450 ? 147.517 130.273 188.417 1.00 102.75 450 ARG A C 1
ATOM 1839 O O . ARG A 1 450 ? 147.266 129.978 189.559 1.00 102.75 450 ARG A O 1
ATOM 1847 N N . TYR A 1 451 ? 146.563 129.977 187.471 1.00 109.03 451 TYR A N 1
ATOM 1848 C CA . TYR A 1 451 ? 145.490 129.079 187.736 1.00 109.03 451 TYR A CA 1
ATOM 1849 C C . TYR A 1 451 ? 145.853 127.665 188.284 1.00 109.03 451 TYR A C 1
ATOM 1850 O O . TYR A 1 451 ? 145.293 127.139 189.268 1.00 109.03 451 TYR A O 1
ATOM 1859 N N . ARG A 1 452 ? 146.901 127.039 187.701 1.00 104.58 452 ARG A N 1
ATOM 1860 C CA . ARG A 1 452 ? 147.554 125.770 188.256 1.00 104.58 452 ARG A CA 1
ATOM 1861 C C . ARG A 1 452 ? 147.928 125.937 189.685 1.00 104.58 452 ARG A C 1
ATOM 1862 O O . ARG A 1 452 ? 147.849 125.052 190.480 1.00 104.58 452 ARG A O 1
ATOM 1870 N N . ASP A 1 453 ? 148.418 127.147 190.087 1.00 106.97 453 ASP A N 1
ATOM 1871 C CA . ASP A 1 453 ? 149.107 127.248 191.345 1.00 106.97 453 ASP A CA 1
ATOM 1872 C C . ASP A 1 453 ? 148.019 127.589 192.316 1.00 106.97 453 ASP A C 1
ATOM 1873 O O . ASP A 1 453 ? 147.797 126.870 193.258 1.00 106.97 453 ASP A O 1
ATOM 1878 N N . THR A 1 454 ? 147.302 128.658 192.053 1.00 112.28 454 THR A N 1
ATOM 1879 C CA . THR A 1 454 ? 146.196 129.124 192.967 1.00 112.28 454 THR A CA 1
ATOM 1880 C C . THR A 1 454 ? 144.868 128.471 192.469 1.00 112.28 454 THR A C 1
ATOM 1881 O O . THR A 1 454 ? 144.597 128.476 191.310 1.00 112.28 454 THR A O 1
ATOM 1885 N N . LYS A 1 455 ? 144.186 127.800 193.346 1.00 120.10 455 LYS A N 1
ATOM 1886 C CA . LYS A 1 455 ? 143.012 127.055 192.989 1.00 120.10 455 LYS A CA 1
ATOM 1887 C C . LYS A 1 455 ? 141.857 128.006 192.552 1.00 120.10 455 LYS A C 1
ATOM 1888 O O . LYS A 1 455 ? 140.966 127.593 191.854 1.00 120.10 455 LYS A O 1
ATOM 1894 N N . GLU A 1 456 ? 141.850 129.261 192.955 1.00 122.85 456 GLU A N 1
ATOM 1895 C CA . GLU A 1 456 ? 140.918 130.248 192.499 1.00 122.85 456 GLU A CA 1
ATOM 1896 C C . GLU A 1 456 ? 140.942 130.268 190.966 1.00 122.85 456 GLU A C 1
ATOM 1897 O O . GLU A 1 456 ? 142.035 130.323 190.356 1.00 122.85 456 GLU A O 1
ATOM 1903 N N . SER A 1 457 ? 139.767 130.317 190.231 1.00 117.03 457 SER A N 1
ATOM 1904 C CA . SER A 1 457 ? 139.684 130.179 188.820 1.00 117.03 457 SER A CA 1
ATOM 1905 C C . SER A 1 457 ? 139.124 131.403 187.997 1.00 117.03 457 SER A C 1
ATOM 1906 O O . SER A 1 457 ? 139.579 131.662 186.930 1.00 117.03 457 SER A O 1
ATOM 1909 N N . PHE A 1 458 ? 138.293 132.240 188.542 1.00 113.62 458 PHE A N 1
ATOM 1910 C CA . PHE A 1 458 ? 137.817 133.467 188.037 1.00 113.62 458 PHE A CA 1
ATOM 1911 C C . PHE A 1 458 ? 138.760 134.416 187.415 1.00 113.62 458 PHE A C 1
ATOM 1912 O O . PHE A 1 458 ? 138.625 134.505 186.177 1.00 113.62 458 PHE A O 1
ATOM 1920 N N . PRO A 1 459 ? 139.714 135.001 188.056 1.00 110.65 459 PRO A N 1
ATOM 1921 C CA . PRO A 1 459 ? 140.438 136.064 187.429 1.00 110.65 459 PRO A CA 1
ATOM 1922 C C . PRO A 1 459 ? 141.311 135.578 186.345 1.00 110.65 459 PRO A C 1
ATOM 1923 O O . PRO A 1 459 ? 141.351 136.094 185.209 1.00 110.65 459 PRO A O 1
ATOM 1927 N N . HIS A 1 460 ? 141.928 134.469 186.635 1.00 109.04 460 HIS A N 1
ATOM 1928 C CA . HIS A 1 460 ? 143.034 134.049 185.761 1.00 109.04 460 HIS A CA 1
ATOM 1929 C C . HIS A 1 460 ? 142.408 133.414 184.595 1.00 109.04 460 HIS A C 1
ATOM 1930 O O . HIS A 1 460 ? 142.827 133.494 183.466 1.00 109.04 460 HIS A O 1
ATOM 1937 N N . LEU A 1 461 ? 141.250 132.695 184.782 1.00 108.51 461 LEU A N 1
ATOM 1938 C CA . LEU A 1 461 ? 140.548 132.018 183.655 1.00 108.51 461 LEU A CA 1
ATOM 1939 C C . LEU A 1 461 ? 139.896 133.051 182.701 1.00 108.51 461 LEU A C 1
ATOM 1940 O O . LEU A 1 461 ? 139.884 132.857 181.529 1.00 108.51 461 LEU A O 1
ATOM 1945 N N . VAL A 1 462 ? 139.353 134.081 183.281 1.00 105.01 462 VAL A N 1
ATOM 1946 C CA . VAL A 1 462 ? 138.800 135.172 182.453 1.00 105.01 462 VAL A CA 1
ATOM 1947 C C . VAL A 1 462 ? 139.948 135.741 181.578 1.00 105.01 462 VAL A C 1
ATOM 1948 O O . VAL A 1 462 ? 139.721 136.124 180.414 1.00 105.01 462 VAL A O 1
ATOM 1952 N N . ASN A 1 463 ? 141.149 135.775 182.120 1.00 103.01 463 ASN A N 1
ATOM 1953 C CA . ASN A 1 463 ? 142.094 136.719 181.580 1.00 103.01 463 ASN A CA 1
ATOM 1954 C C . ASN A 1 463 ? 142.707 135.836 180.369 1.00 103.01 463 ASN A C 1
ATOM 1955 O O . ASN A 1 463 ? 142.864 136.313 179.324 1.00 103.01 463 ASN A O 1
ATOM 1960 N N . ALA A 1 464 ? 142.832 134.568 180.690 1.00 99.33 464 ALA A N 1
ATOM 1961 C CA . ALA A 1 464 ? 143.036 133.542 179.697 1.00 99.33 464 ALA A CA 1
ATOM 1962 C C . ALA A 1 464 ? 142.088 133.625 178.531 1.00 99.33 464 ALA A C 1
ATOM 1963 O O . ALA A 1 464 ? 142.515 133.459 177.348 1.00 99.33 464 ALA A O 1
ATOM 1965 N N . ALA A 1 465 ? 140.776 133.734 178.824 1.00 101.29 465 ALA A N 1
ATOM 1966 C CA . ALA A 1 465 ? 139.757 133.643 177.813 1.00 101.29 465 ALA A CA 1
ATOM 1967 C C . ALA A 1 465 ? 139.787 134.880 176.883 1.00 101.29 465 ALA A C 1
ATOM 1968 O O . ALA A 1 465 ? 139.911 134.733 175.649 1.00 101.29 465 ALA A O 1
ATOM 1970 N N . LYS A 1 466 ? 139.848 136.093 177.376 1.00 98.98 466 LYS A N 1
ATOM 1971 C CA . LYS A 1 466 ? 140.390 137.173 176.642 1.00 98.98 466 LYS A CA 1
ATOM 1972 C C . LYS A 1 466 ? 141.671 136.936 175.792 1.00 98.98 466 LYS A C 1
ATOM 1973 O O . LYS A 1 466 ? 141.776 137.452 174.663 1.00 98.98 466 LYS A O 1
ATOM 1979 N N . TYR A 1 467 ? 142.740 136.280 176.304 1.00 98.68 467 TYR A N 1
ATOM 1980 C CA . TYR A 1 467 ? 143.890 136.089 175.363 1.00 98.68 467 TYR A CA 1
ATOM 1981 C C . TYR A 1 467 ? 143.566 135.073 174.326 1.00 98.68 467 TYR A C 1
ATOM 1982 O O . TYR A 1 467 ? 144.057 135.239 173.265 1.00 98.68 467 TYR A O 1
ATOM 1991 N N . ALA A 1 468 ? 142.695 134.158 174.656 1.00 103.18 468 ALA A N 1
ATOM 1992 C CA . ALA A 1 468 ? 142.190 133.321 173.607 1.00 103.18 468 ALA A CA 1
ATOM 1993 C C . ALA A 1 468 ? 141.496 134.093 172.448 1.00 103.18 468 ALA A C 1
ATOM 1994 O O . ALA A 1 468 ? 141.604 133.844 171.274 1.00 103.18 468 ALA A O 1
ATOM 1996 N N . THR A 1 469 ? 140.683 135.001 172.902 1.00 103.05 469 THR A N 1
ATOM 1997 C CA . THR A 1 469 ? 140.004 135.834 171.882 1.00 103.05 469 THR A CA 1
ATOM 1998 C C . THR A 1 469 ? 140.998 136.628 171.087 1.00 103.05 469 THR A C 1
ATOM 1999 O O . THR A 1 469 ? 140.762 136.921 169.970 1.00 103.05 469 THR A O 1
ATOM 2003 N N . SER A 1 470 ? 142.186 136.934 171.652 1.00 103.56 470 SER A N 1
ATOM 2004 C CA . SER A 1 470 ? 143.153 137.817 171.058 1.00 103.56 470 SER A CA 1
ATOM 2005 C C . SER A 1 470 ? 143.799 136.892 169.904 1.00 103.56 470 SER A C 1
ATOM 2006 O O . SER A 1 470 ? 144.072 137.310 168.806 1.00 103.56 470 SER A O 1
ATOM 2009 N N . PHE A 1 471 ? 144.026 135.610 170.276 1.00 104.67 471 PHE A N 1
ATOM 2010 C CA . PHE A 1 471 ? 144.656 134.726 169.207 1.00 104.67 471 PHE A CA 1
ATOM 2011 C C . PHE A 1 471 ? 143.593 134.508 168.186 1.00 104.67 471 PHE A C 1
ATOM 2012 O O . PHE A 1 471 ? 144.020 134.503 166.976 1.00 104.67 471 PHE A O 1
ATOM 2020 N N . PHE A 1 472 ? 142.317 134.399 168.491 1.00 110.63 472 PHE A N 1
ATOM 2021 C CA . PHE A 1 472 ? 141.293 134.409 167.487 1.00 110.63 472 PHE A CA 1
ATOM 2022 C C . PHE A 1 472 ? 141.185 135.486 166.539 1.00 110.63 472 PHE A C 1
ATOM 2023 O O . PHE A 1 472 ? 141.124 135.251 165.356 1.00 110.63 472 PHE A O 1
ATOM 2031 N N . VAL A 1 473 ? 141.250 136.682 167.010 1.00 108.82 473 VAL A N 1
ATOM 2032 C CA . VAL A 1 473 ? 141.207 137.837 166.161 1.00 108.82 473 VAL A CA 1
ATOM 2033 C C . VAL A 1 473 ? 142.337 137.856 165.253 1.00 108.82 473 VAL A C 1
ATOM 2034 O O . VAL A 1 473 ? 142.204 138.249 164.147 1.00 108.82 473 VAL A O 1
ATOM 2038 N N . VAL A 1 474 ? 143.564 137.537 165.786 1.00 110.09 474 VAL A N 1
ATOM 2039 C CA . VAL A 1 474 ? 144.793 137.534 164.968 1.00 110.09 474 VAL A CA 1
ATOM 2040 C C . VAL A 1 474 ? 144.717 136.546 163.924 1.00 110.09 474 VAL A C 1
ATOM 2041 O O . VAL A 1 474 ? 145.246 136.792 162.878 1.00 110.09 474 VAL A O 1
ATOM 2045 N N . ILE A 1 475 ? 144.185 135.322 164.123 1.00 114.88 475 ILE A N 1
ATOM 2046 C CA . ILE A 1 475 ? 144.251 134.288 163.118 1.00 114.88 475 ILE A CA 1
ATOM 2047 C C . ILE A 1 475 ? 143.140 134.577 162.186 1.00 114.88 475 ILE A C 1
ATOM 2048 O O . ILE A 1 475 ? 143.336 134.301 160.976 1.00 114.88 475 ILE A O 1
ATOM 2053 N N . PHE A 1 476 ? 141.993 134.943 162.707 1.00 116.29 476 PHE A N 1
ATOM 2054 C CA . PHE A 1 476 ? 140.957 135.209 161.717 1.00 116.29 476 PHE A CA 1
ATOM 2055 C C . PHE A 1 476 ? 141.610 136.153 160.734 1.00 116.29 476 PHE A C 1
ATOM 2056 O O . PHE A 1 476 ? 141.698 135.891 159.536 1.00 116.29 476 PHE A O 1
ATOM 2064 N N . ALA A 1 477 ? 142.116 137.236 161.261 1.00 120.08 477 ALA A N 1
ATOM 2065 C CA . ALA A 1 477 ? 142.660 138.223 160.427 1.00 120.08 477 ALA A CA 1
ATOM 2066 C C . ALA A 1 477 ? 143.394 137.872 159.258 1.00 120.08 477 ALA A C 1
ATOM 2067 O O . ALA A 1 477 ? 143.301 138.515 158.188 1.00 120.08 477 ALA A O 1
ATOM 2069 N N . HIS A 1 478 ? 144.307 136.950 159.396 1.00 123.48 478 HIS A N 1
ATOM 2070 C CA . HIS A 1 478 ? 145.094 136.629 158.310 1.00 123.48 478 HIS A CA 1
ATOM 2071 C C . HIS A 1 478 ? 144.250 136.247 157.145 1.00 123.48 478 HIS A C 1
ATOM 2072 O O . HIS A 1 478 ? 144.425 136.754 156.087 1.00 123.48 478 HIS A O 1
ATOM 2079 N N . LYS A 1 479 ? 143.241 135.494 157.416 1.00 125.34 479 LYS A N 1
ATOM 2080 C CA . LYS A 1 479 ? 142.420 135.052 156.305 1.00 125.34 479 LYS A CA 1
ATOM 2081 C C . LYS A 1 479 ? 141.720 136.162 155.590 1.00 125.34 479 LYS A C 1
ATOM 2082 O O . LYS A 1 479 ? 141.648 136.094 154.378 1.00 125.34 479 LYS A O 1
ATOM 2088 N N . TYR A 1 480 ? 141.116 137.147 156.222 1.00 125.72 480 TYR A N 1
ATOM 2089 C CA . TYR A 1 480 ? 140.766 138.321 155.447 1.00 125.72 480 TYR A CA 1
ATOM 2090 C C . TYR A 1 480 ? 141.700 138.847 154.464 1.00 125.72 480 TYR A C 1
ATOM 2091 O O . TYR A 1 480 ? 141.414 138.842 153.289 1.00 125.72 480 TYR A O 1
ATOM 2100 N N . HIS A 1 481 ? 142.888 139.134 155.028 1.00 130.17 481 HIS A N 1
ATOM 2101 C CA . HIS A 1 481 ? 143.880 139.510 154.092 1.00 130.17 481 HIS A CA 1
ATOM 2102 C C . HIS A 1 481 ? 144.083 138.434 153.066 1.00 130.17 481 HIS A C 1
ATOM 2103 O O . HIS A 1 481 ? 144.366 138.725 151.950 1.00 130.17 481 HIS A O 1
ATOM 2110 N N . THR A 1 482 ? 144.010 137.154 153.490 1.00 132.30 482 THR A N 1
ATOM 2111 C CA . THR A 1 482 ? 144.608 135.995 152.794 1.00 132.30 482 THR A CA 1
ATOM 2112 C C . THR A 1 482 ? 143.757 135.743 151.533 1.00 132.30 482 THR A C 1
ATOM 2113 O O . THR A 1 482 ? 144.248 135.333 150.506 1.00 132.30 482 THR A O 1
ATOM 2117 N N . THR A 1 483 ? 142.477 135.888 151.803 1.00 138.30 483 THR A N 1
ATOM 2118 C CA . THR A 1 483 ? 141.551 135.337 150.847 1.00 138.30 483 THR A CA 1
ATOM 2119 C C . THR A 1 483 ? 141.394 136.255 149.627 1.00 138.30 483 THR A C 1
ATOM 2120 O O . THR A 1 483 ? 140.390 136.744 149.324 1.00 138.30 483 THR A O 1
ATOM 2124 N N . THR A 1 484 ? 142.407 136.333 148.816 1.00 144.20 484 THR A N 1
ATOM 2125 C CA . THR A 1 484 ? 142.341 137.314 147.708 1.00 144.20 484 THR A CA 1
ATOM 2126 C C . THR A 1 484 ? 141.228 136.737 146.713 1.00 144.20 484 THR A C 1
ATOM 2127 O O . THR A 1 484 ? 140.653 137.521 145.863 1.00 144.20 484 THR A O 1
ATOM 2131 N N . ASP A 1 485 ? 140.756 135.508 146.830 1.00 150.90 485 ASP A N 1
ATOM 2132 C CA . ASP A 1 485 ? 139.755 134.877 145.864 1.00 150.90 485 ASP A CA 1
ATOM 2133 C C . ASP A 1 485 ? 138.444 134.891 146.583 1.00 150.90 485 ASP A C 1
ATOM 2134 O O . ASP A 1 485 ? 138.376 134.490 147.739 1.00 150.90 485 ASP A O 1
ATOM 2139 N N . THR A 1 486 ? 137.426 135.530 145.898 1.00 152.18 486 THR A N 1
ATOM 2140 C CA . THR A 1 486 ? 136.044 135.634 146.273 1.00 152.18 486 THR A CA 1
ATOM 2141 C C . THR A 1 486 ? 135.889 136.690 147.349 1.00 152.18 486 THR A C 1
ATOM 2142 O O . THR A 1 486 ? 134.788 136.906 147.796 1.00 152.18 486 THR A O 1
ATOM 2146 N N . TYR A 1 487 ? 137.009 137.301 147.832 1.00 150.64 487 TYR A N 1
ATOM 2147 C CA . TYR A 1 487 ? 137.098 138.551 148.480 1.00 150.64 487 TYR A CA 1
ATOM 2148 C C . TYR A 1 487 ? 136.982 139.816 147.731 1.00 150.64 487 TYR A C 1
ATOM 2149 O O . TYR A 1 487 ? 136.759 140.816 148.280 1.00 150.64 487 TYR A O 1
ATOM 2158 N N . PRO A 1 488 ? 137.070 139.819 146.331 1.00 149.45 488 PRO A N 1
ATOM 2159 C CA . PRO A 1 488 ? 136.732 141.046 145.627 1.00 149.45 488 PRO A CA 1
ATOM 2160 C C . PRO A 1 488 ? 135.258 141.325 146.013 1.00 149.45 488 PRO A C 1
ATOM 2161 O O . PRO A 1 488 ? 134.516 140.441 145.958 1.00 149.45 488 PRO A O 1
ATOM 2165 N N . LEU A 1 489 ? 135.052 142.520 146.547 1.00 145.87 489 LEU A N 1
ATOM 2166 C CA . LEU A 1 489 ? 134.015 142.977 147.513 1.00 145.87 489 LEU A CA 1
ATOM 2167 C C . LEU A 1 489 ? 134.265 142.554 148.905 1.00 145.87 489 LEU A C 1
ATOM 2168 O O . LEU A 1 489 ? 133.980 141.363 149.285 1.00 145.87 489 LEU A O 1
ATOM 2173 N N . SER A 1 490 ? 134.659 143.627 149.708 1.00 140.85 490 SER A N 1
ATOM 2174 C CA . SER A 1 490 ? 134.831 143.400 151.064 1.00 140.85 490 SER A CA 1
ATOM 2175 C C . SER A 1 490 ? 133.881 142.672 151.837 1.00 140.85 490 SER A C 1
ATOM 2176 O O . SER A 1 490 ? 134.039 141.659 152.465 1.00 140.85 490 SER A O 1
ATOM 2179 N N . LYS A 1 491 ? 132.723 143.155 151.643 1.00 144.53 491 LYS A N 1
ATOM 2180 C CA . LYS A 1 491 ? 131.496 142.804 152.244 1.00 144.53 491 LYS A CA 1
ATOM 2181 C C . LYS A 1 491 ? 131.424 141.219 151.994 1.00 144.53 491 LYS A C 1
ATOM 2182 O O . LYS A 1 491 ? 131.080 140.493 152.869 1.00 144.53 491 LYS A O 1
ATOM 2188 N N . GLU A 1 492 ? 131.749 140.838 150.741 1.00 144.82 492 GLU A N 1
ATOM 2189 C CA . GLU A 1 492 ? 131.759 139.390 150.461 1.00 144.82 492 GLU A CA 1
ATOM 2190 C C . GLU A 1 492 ? 132.668 138.627 151.317 1.00 144.82 492 GLU A C 1
ATOM 2191 O O . GLU A 1 492 ? 133.441 139.337 152.013 1.00 144.82 492 GLU A O 1
ATOM 2197 N N . ASN A 1 493 ? 132.560 137.317 151.474 1.00 140.47 493 ASN A N 1
ATOM 2198 C CA . ASN A 1 493 ? 133.530 136.508 152.088 1.00 140.47 493 ASN A CA 1
ATOM 2199 C C . ASN A 1 493 ? 133.358 136.834 153.672 1.00 140.47 493 ASN A C 1
ATOM 2200 O O . ASN A 1 493 ? 134.112 137.579 154.343 1.00 140.47 493 ASN A O 1
ATOM 2205 N N . PRO A 1 494 ? 132.252 136.283 154.140 1.00 133.84 494 PRO A N 1
ATOM 2206 C CA . PRO A 1 494 ? 131.905 136.593 155.561 1.00 133.84 494 PRO A CA 1
ATOM 2207 C C . PRO A 1 494 ? 132.925 136.308 156.626 1.00 133.84 494 PRO A C 1
ATOM 2208 O O . PRO A 1 494 ? 132.677 136.886 157.721 1.00 133.84 494 PRO A O 1
ATOM 2212 N N . TRP A 1 495 ? 134.000 135.606 156.380 1.00 130.31 495 TRP A N 1
ATOM 2213 C CA . TRP A 1 495 ? 135.237 135.682 157.184 1.00 130.31 495 TRP A CA 1
ATOM 2214 C C . TRP A 1 495 ? 135.704 137.045 157.683 1.00 130.31 495 TRP A C 1
ATOM 2215 O O . TRP A 1 495 ? 135.946 137.262 158.805 1.00 130.31 495 TRP A O 1
ATOM 2226 N N . PHE A 1 496 ? 135.812 138.037 156.766 1.00 125.54 496 PHE A N 1
ATOM 2227 C CA . PHE A 1 496 ? 135.878 139.366 157.302 1.00 125.54 496 PHE A CA 1
ATOM 2228 C C . PHE A 1 496 ? 134.885 139.834 158.219 1.00 125.54 496 PHE A C 1
ATOM 2229 O O . PHE A 1 496 ? 135.321 140.507 159.123 1.00 125.54 496 PHE A O 1
ATOM 2237 N N . TYR A 1 497 ? 133.657 139.615 157.940 1.00 126.19 497 TYR A N 1
ATOM 2238 C CA . TYR A 1 497 ? 132.650 140.229 158.917 1.00 126.19 497 TYR A CA 1
ATOM 2239 C C . TYR A 1 497 ? 132.900 139.530 160.196 1.00 126.19 497 TYR A C 1
ATOM 2240 O O . TYR A 1 497 ? 132.752 140.233 161.240 1.00 126.19 497 TYR A O 1
ATOM 2249 N N . CYS A 1 498 ? 133.236 138.293 160.175 1.00 125.46 498 CYS A N 1
ATOM 2250 C CA . CYS A 1 498 ? 133.511 137.527 161.463 1.00 125.46 498 CYS A CA 1
ATOM 2251 C C . CYS A 1 498 ? 134.720 138.064 162.164 1.00 125.46 498 CYS A C 1
ATOM 2252 O O . CYS A 1 498 ? 134.711 138.214 163.355 1.00 125.46 498 CYS A O 1
ATOM 2255 N N . TRP A 1 499 ? 135.764 138.284 161.442 1.00 117.31 499 TRP A N 1
ATOM 2256 C CA . TRP A 1 499 ? 136.882 139.101 161.877 1.00 117.31 499 TRP A CA 1
ATOM 2257 C C . TRP A 1 499 ? 136.655 140.416 162.550 1.00 117.31 499 TRP A C 1
ATOM 2258 O O . TRP A 1 499 ? 137.167 140.685 163.613 1.00 117.31 499 TRP A O 1
ATOM 2269 N N . ILE A 1 500 ? 135.928 141.233 161.832 1.00 115.79 500 ILE A N 1
ATOM 2270 C CA . ILE A 1 500 ? 135.418 142.446 162.535 1.00 115.79 500 ILE A CA 1
ATOM 2271 C C . ILE A 1 500 ? 134.814 142.165 163.808 1.00 115.79 500 ILE A C 1
ATOM 2272 O O . ILE A 1 500 ? 134.947 142.880 164.810 1.00 115.79 500 ILE A O 1
ATOM 2277 N N . THR A 1 501 ? 133.924 141.139 163.809 1.00 117.57 501 THR A N 1
ATOM 2278 C CA . THR A 1 501 ? 133.032 141.076 164.987 1.00 117.57 501 THR A CA 1
ATOM 2279 C C . THR A 1 501 ? 133.913 140.603 166.103 1.00 117.57 501 THR A C 1
ATOM 2280 O O . THR A 1 501 ? 133.774 141.071 167.267 1.00 117.57 501 THR A O 1
ATOM 2284 N N . ALA A 1 502 ? 134.835 139.712 165.797 1.00 113.42 502 ALA A N 1
ATOM 2285 C CA . ALA A 1 502 ? 135.753 139.134 166.829 1.00 113.42 502 ALA A CA 1
ATOM 2286 C C . ALA A 1 502 ? 136.602 140.229 167.371 1.00 113.42 502 ALA A C 1
ATOM 2287 O O . ALA A 1 502 ? 136.901 140.257 168.633 1.00 113.42 502 ALA A O 1
ATOM 2289 N N . ALA A 1 503 ? 136.988 141.098 166.486 1.00 109.31 503 ALA A N 1
ATOM 2290 C CA . ALA A 1 503 ? 137.693 142.167 167.026 1.00 109.31 503 ALA A CA 1
ATOM 2291 C C . ALA A 1 503 ? 137.051 143.033 168.045 1.00 109.31 503 ALA A C 1
ATOM 2292 O O . ALA A 1 503 ? 137.737 143.363 168.951 1.00 109.31 503 ALA A O 1
ATOM 2294 N N . ILE A 1 504 ? 135.786 143.513 167.749 1.00 108.40 504 ILE A N 1
ATOM 2295 C CA . ILE A 1 504 ? 135.121 144.489 168.577 1.00 108.40 504 ILE A CA 1
ATOM 2296 C C . ILE A 1 504 ? 134.927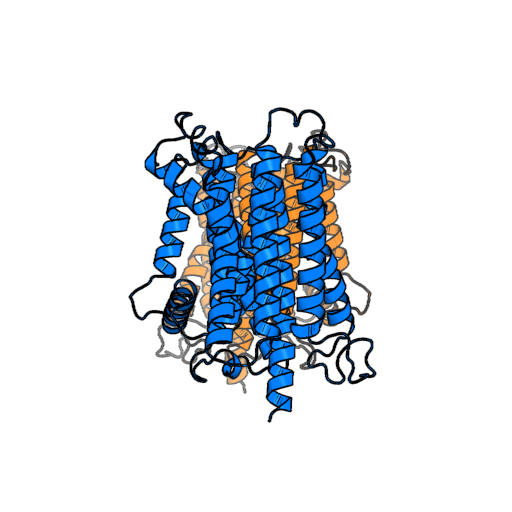 143.783 169.846 1.00 108.40 504 ILE A C 1
ATOM 2297 O O . ILE A 1 504 ? 135.120 144.260 170.878 1.00 108.40 504 ILE A O 1
ATOM 2302 N N . PHE A 1 505 ? 134.588 142.446 169.690 1.00 106.94 505 PHE A N 1
ATOM 2303 C CA . PHE A 1 505 ? 134.484 141.651 170.933 1.00 106.94 505 PHE A CA 1
ATOM 2304 C C . PHE A 1 505 ? 135.613 141.553 171.853 1.00 106.94 505 PHE A C 1
ATOM 2305 O O . PHE A 1 505 ? 135.587 141.807 173.032 1.00 106.94 505 PHE A O 1
ATOM 2313 N N . SER A 1 506 ? 136.732 141.288 171.266 1.00 104.75 506 SER A N 1
ATOM 2314 C CA . SER A 1 506 ? 137.975 141.243 171.984 1.00 104.75 506 SER A CA 1
ATOM 2315 C C . SER A 1 506 ? 138.330 142.641 172.575 1.00 104.75 506 SER A C 1
ATOM 2316 O O . SER A 1 506 ? 138.878 142.723 173.645 1.00 104.75 506 SER A O 1
ATOM 2319 N N . SER A 1 507 ? 138.165 143.657 171.795 1.00 104.34 507 SER A N 1
ATOM 2320 C CA . SER A 1 507 ? 138.458 145.042 172.237 1.00 104.34 507 SER A CA 1
ATOM 2321 C C . SER A 1 507 ? 137.649 145.403 173.443 1.00 104.34 507 SER A C 1
ATOM 2322 O O . SER A 1 507 ? 138.189 145.857 174.423 1.00 104.34 507 SER A O 1
ATOM 2325 N N . CYS A 1 508 ? 136.376 145.078 173.419 1.00 107.31 508 CYS A N 1
ATOM 2326 C CA . CYS A 1 508 ? 135.505 145.609 174.508 1.00 107.31 508 CYS A CA 1
ATOM 2327 C C . CYS A 1 508 ? 135.834 144.692 175.796 1.00 107.31 508 CYS A C 1
ATOM 2328 O O . CYS A 1 508 ? 136.068 145.206 176.860 1.00 107.31 508 CYS A O 1
ATOM 2331 N N . TYR A 1 509 ? 136.016 143.364 175.567 1.00 102.19 509 TYR A N 1
ATOM 2332 C CA . TYR A 1 509 ? 136.454 142.489 176.575 1.00 102.19 509 TYR A CA 1
ATOM 2333 C C . TYR A 1 509 ? 137.698 143.063 177.308 1.00 102.19 509 TYR A C 1
ATOM 2334 O O . TYR A 1 509 ? 137.750 143.054 178.561 1.00 102.19 509 TYR A O 1
ATOM 2343 N N . ALA A 1 510 ? 138.685 143.378 176.586 1.00 103.44 510 ALA A N 1
ATOM 2344 C CA . ALA A 1 510 ? 139.964 143.713 177.148 1.00 103.44 510 ALA A CA 1
ATOM 2345 C C . ALA A 1 510 ? 139.934 145.075 177.773 1.00 103.44 510 ALA A C 1
ATOM 2346 O O . ALA A 1 510 ? 140.484 145.270 178.926 1.00 103.44 510 ALA A O 1
ATOM 2348 N N . TYR A 1 511 ? 139.187 145.963 177.194 1.00 102.13 511 TYR A N 1
ATOM 2349 C CA . TYR A 1 511 ? 138.709 147.220 177.840 1.00 102.13 511 TYR A CA 1
ATOM 2350 C C . TYR A 1 511 ? 138.162 147.235 179.140 1.00 102.13 511 TYR A C 1
ATOM 2351 O O . TYR A 1 511 ? 138.694 147.779 180.073 1.00 102.13 511 TYR A O 1
ATOM 2360 N N . THR A 1 512 ? 137.061 146.458 179.195 1.00 104.10 512 THR A N 1
ATOM 2361 C CA . THR A 1 512 ? 136.358 146.202 180.461 1.00 104.10 512 THR A CA 1
ATOM 2362 C C . THR A 1 512 ? 137.269 145.568 181.455 1.00 104.10 512 THR A C 1
ATOM 2363 O O . THR A 1 512 ? 137.217 145.918 182.707 1.00 104.10 512 THR A O 1
ATOM 2367 N N . TRP A 1 513 ? 138.062 144.538 181.000 1.00 105.47 513 TRP A N 1
ATOM 2368 C CA . TRP A 1 513 ? 138.913 143.829 182.012 1.00 105.47 513 TRP A CA 1
ATOM 2369 C C . TRP A 1 513 ? 139.902 144.814 182.701 1.00 105.47 513 TRP A C 1
ATOM 2370 O O . TRP A 1 513 ? 139.993 144.790 183.948 1.00 105.47 513 TRP A O 1
ATOM 2381 N N . ASP A 1 514 ? 140.537 145.708 181.893 1.00 105.12 514 ASP A N 1
ATOM 2382 C CA . ASP A 1 514 ? 141.708 146.355 182.432 1.00 105.12 514 ASP A CA 1
ATOM 2383 C C . ASP A 1 514 ? 141.064 147.525 183.340 1.00 105.12 514 ASP A C 1
ATOM 2384 O O . ASP A 1 514 ? 141.527 147.774 184.401 1.00 105.12 514 ASP A O 1
ATOM 2389 N N . ILE A 1 515 ? 139.895 148.053 182.913 1.00 105.09 515 ILE A N 1
ATOM 2390 C CA . ILE A 1 515 ? 139.382 149.283 183.581 1.00 105.09 515 ILE A CA 1
ATOM 2391 C C . ILE A 1 515 ? 138.768 148.827 184.858 1.00 105.09 515 ILE A C 1
ATOM 2392 O O . ILE A 1 515 ? 138.601 149.602 185.756 1.00 105.09 515 ILE A O 1
ATOM 2397 N N . LYS A 1 516 ? 138.285 147.564 184.881 1.00 104.37 516 LYS A N 1
ATOM 2398 C CA . LYS A 1 516 ? 137.640 147.078 186.117 1.00 104.37 516 LYS A CA 1
ATOM 2399 C C . LYS A 1 516 ? 138.561 146.481 187.050 1.00 104.37 516 LYS A C 1
ATOM 2400 O O . LYS A 1 516 ? 138.398 146.851 188.261 1.00 104.37 516 LYS A O 1
ATOM 2406 N N . MET A 1 517 ? 139.561 145.715 186.669 1.00 101.05 517 MET A N 1
ATOM 2407 C CA . MET A 1 517 ? 140.459 145.002 187.670 1.00 101.05 517 MET A CA 1
ATOM 2408 C C . MET A 1 517 ? 141.843 145.569 187.648 1.00 101.05 517 MET A C 1
ATOM 2409 O O . MET A 1 517 ? 142.429 145.755 188.665 1.00 101.05 517 MET A O 1
ATOM 2414 N N . ASP A 1 518 ? 142.434 145.700 186.420 1.00 100.40 518 ASP A N 1
ATOM 2415 C CA . ASP A 1 518 ? 143.702 146.463 186.368 1.00 100.40 518 ASP A CA 1
ATOM 2416 C C . ASP A 1 518 ? 143.883 147.691 187.164 1.00 100.40 518 ASP A C 1
ATOM 2417 O O . ASP A 1 518 ? 144.881 147.811 187.921 1.00 100.40 518 ASP A O 1
ATOM 2422 N N . TRP A 1 519 ? 142.834 148.599 187.076 1.00 101.13 519 TRP A N 1
ATOM 2423 C CA . TRP A 1 519 ? 143.099 149.872 187.535 1.00 101.13 519 TRP A CA 1
ATOM 2424 C C . TRP A 1 519 ? 142.055 149.978 188.734 1.00 101.13 519 TRP A C 1
ATOM 2425 O O . TRP A 1 519 ? 142.081 151.007 189.473 1.00 101.13 519 TRP A O 1
ATOM 2436 N N . GLY A 1 520 ? 141.160 149.043 188.863 1.00 107.01 520 GLY A N 1
ATOM 2437 C CA . GLY A 1 520 ? 140.155 149.061 189.958 1.00 107.01 520 GLY A CA 1
ATOM 2438 C C . GLY A 1 520 ? 139.163 150.168 189.824 1.00 107.01 520 GLY A C 1
ATOM 2439 O O . GLY A 1 520 ? 138.441 150.422 190.833 1.00 107.01 520 GLY A O 1
ATOM 2440 N N . LEU A 1 521 ? 138.946 150.706 188.640 1.00 112.76 521 LEU A N 1
ATOM 2441 C CA . LEU A 1 521 ? 138.120 151.941 188.568 1.00 112.76 521 LEU A CA 1
ATOM 2442 C C . LEU A 1 521 ? 136.706 151.435 188.637 1.00 112.76 521 LEU A C 1
ATOM 2443 O O . LEU A 1 521 ? 136.423 150.166 188.670 1.00 112.76 521 LEU A O 1
ATOM 2448 N N . PHE A 1 522 ? 135.760 152.305 188.668 1.00 122.21 522 PHE A N 1
ATOM 2449 C CA . PHE A 1 522 ? 134.345 152.027 188.737 1.00 122.21 522 PHE A CA 1
ATOM 2450 C C . PHE A 1 522 ? 134.025 151.331 189.962 1.00 122.21 522 PHE A C 1
ATOM 2451 O O . PHE A 1 522 ? 133.930 150.070 189.882 1.00 122.21 522 PHE A O 1
ATOM 2459 N N . ASP A 1 523 ? 133.891 152.104 191.093 1.00 140.99 523 ASP A N 1
ATOM 2460 C CA . ASP A 1 523 ? 134.052 151.382 192.371 1.00 140.99 523 ASP A CA 1
ATOM 2461 C C . ASP A 1 523 ? 132.598 150.969 192.978 1.00 140.99 523 ASP A C 1
ATOM 2462 O O . ASP A 1 523 ? 131.694 151.867 193.161 1.00 140.99 523 ASP A O 1
ATOM 2467 N N . SER A 1 524 ? 132.455 149.742 193.363 1.00 146.36 524 SER A N 1
ATOM 2468 C CA . SER A 1 524 ? 131.362 149.224 194.138 1.00 146.36 524 SER A CA 1
ATOM 2469 C C . SER A 1 524 ? 131.390 149.905 195.435 1.00 146.36 524 SER A C 1
ATOM 2470 O O . SER A 1 524 ? 130.372 150.294 196.047 1.00 146.36 524 SER A O 1
ATOM 2473 N N . LYS A 1 525 ? 132.604 150.261 195.853 1.00 148.82 525 LYS A N 1
ATOM 2474 C CA . LYS A 1 525 ? 132.845 150.646 197.273 1.00 148.82 525 LYS A CA 1
ATOM 2475 C C . LYS A 1 525 ? 132.298 152.096 197.293 1.00 148.82 525 LYS A C 1
ATOM 2476 O O . LYS A 1 525 ? 132.169 152.708 198.387 1.00 148.82 525 LYS A O 1
ATOM 2482 N N . ALA A 1 526 ? 131.798 152.724 196.174 1.00 152.57 526 ALA A N 1
ATOM 2483 C CA . ALA A 1 526 ? 131.014 153.857 196.099 1.00 152.57 526 ALA A CA 1
ATOM 2484 C C . ALA A 1 526 ? 131.858 154.965 196.602 1.00 152.57 526 ALA A C 1
ATOM 2485 O O . ALA A 1 526 ? 131.418 155.744 197.411 1.00 152.57 526 ALA A O 1
ATOM 2487 N N . GLY A 1 527 ? 133.162 154.960 196.221 1.00 147.10 527 GLY A N 1
ATOM 2488 C CA . GLY A 1 527 ? 134.002 156.083 196.535 1.00 147.10 527 GLY A CA 1
ATOM 2489 C C . GLY A 1 527 ? 133.489 157.372 195.979 1.00 147.10 527 GLY A C 1
ATOM 2490 O O . GLY A 1 527 ? 133.052 157.391 194.849 1.00 147.10 527 GLY A O 1
ATOM 2491 N N . ASP A 1 528 ? 133.530 158.475 196.769 1.00 145.89 528 ASP A N 1
ATOM 2492 C CA . ASP A 1 528 ? 133.021 159.710 196.346 1.00 145.89 528 ASP A CA 1
ATOM 2493 C C . ASP A 1 528 ? 133.650 160.233 195.093 1.00 145.89 528 ASP A C 1
ATOM 2494 O O . ASP A 1 528 ? 132.958 160.863 194.256 1.00 145.89 528 ASP A O 1
ATOM 2499 N N . ASN A 1 529 ? 134.955 160.146 195.011 1.00 135.83 529 ASN A N 1
ATOM 2500 C CA . ASN A 1 529 ? 135.608 160.690 193.855 1.00 135.83 529 ASN A CA 1
ATOM 2501 C C . ASN A 1 529 ? 134.970 159.938 192.732 1.00 135.83 529 ASN A C 1
ATOM 2502 O O . ASN A 1 529 ? 134.860 158.747 192.890 1.00 135.83 529 ASN A O 1
ATOM 2507 N N . ARG A 1 530 ? 134.594 160.526 191.673 1.00 132.64 530 ARG A N 1
ATOM 2508 C CA . ARG A 1 530 ? 133.712 159.934 190.774 1.00 132.64 530 ARG A CA 1
ATOM 2509 C C . ARG A 1 530 ? 134.144 158.715 189.967 1.00 132.64 530 ARG A C 1
ATOM 2510 O O . ARG A 1 530 ? 135.235 158.877 189.466 1.00 132.64 530 ARG A O 1
ATOM 2518 N N . PHE A 1 531 ? 133.453 157.652 190.034 1.00 128.76 531 PHE A N 1
ATOM 2519 C CA . PHE A 1 531 ? 133.716 156.511 189.312 1.00 128.76 531 PHE A CA 1
ATOM 2520 C C . PHE A 1 531 ? 134.982 155.855 189.670 1.00 128.76 531 PHE A C 1
ATOM 2521 O O . PHE A 1 531 ? 135.427 154.936 188.963 1.00 128.76 531 PHE A O 1
ATOM 2529 N N . LEU A 1 532 ? 135.783 156.298 190.672 1.00 120.87 532 LEU A N 1
ATOM 2530 C CA . LEU A 1 532 ? 137.074 155.865 190.891 1.00 120.87 532 LEU A CA 1
ATOM 2531 C C . LEU A 1 532 ? 137.001 155.274 192.314 1.00 120.87 532 LEU A C 1
ATOM 2532 O O . LEU A 1 532 ? 135.947 155.357 192.970 1.00 120.87 532 LEU A O 1
ATOM 2537 N N . ARG A 1 533 ? 138.061 154.718 192.774 1.00 115.34 533 ARG A N 1
ATOM 2538 C CA . ARG A 1 533 ? 138.241 154.257 194.129 1.00 115.34 533 ARG A CA 1
ATOM 2539 C C . ARG A 1 533 ? 138.287 155.336 195.107 1.00 115.34 533 ARG A C 1
ATOM 2540 O O . ARG A 1 533 ? 138.397 156.538 194.766 1.00 115.34 533 ARG A O 1
ATOM 2548 N N . GLU A 1 534 ? 138.073 154.993 196.397 1.00 124.43 534 GLU A N 1
ATOM 2549 C CA . GLU A 1 534 ? 137.912 156.009 197.514 1.00 124.43 534 GLU A CA 1
ATOM 2550 C C . GLU A 1 534 ? 139.288 156.609 197.609 1.00 124.43 534 GLU A C 1
ATOM 2551 O O . GLU A 1 534 ? 139.395 157.821 197.872 1.00 124.43 534 GLU A O 1
ATOM 2557 N N . GLU A 1 535 ? 140.367 155.814 197.346 1.00 120.69 535 GLU A N 1
ATOM 2558 C CA . GLU A 1 535 ? 141.677 156.361 197.744 1.00 120.69 535 GLU A CA 1
ATOM 2559 C C . GLU A 1 535 ? 142.387 156.419 196.366 1.00 120.69 535 GLU A C 1
ATOM 2560 O O . GLU A 1 535 ? 142.406 155.380 195.593 1.00 120.69 535 GLU A O 1
ATOM 2566 N N . ILE A 1 536 ? 142.938 157.552 196.041 1.00 113.21 536 ILE A N 1
ATOM 2567 C CA . ILE A 1 536 ? 143.789 157.856 194.919 1.00 113.21 536 ILE A CA 1
ATOM 2568 C C . ILE A 1 536 ? 145.105 158.377 195.219 1.00 113.21 536 ILE A C 1
ATOM 2569 O O . ILE A 1 536 ? 145.223 159.422 195.812 1.00 113.21 536 ILE A O 1
ATOM 2574 N N . VAL A 1 537 ? 146.235 157.651 194.904 1.00 107.38 537 VAL A N 1
ATOM 2575 C CA . VAL A 1 537 ? 147.551 158.085 195.285 1.00 107.38 537 VAL A CA 1
ATOM 2576 C C . VAL A 1 537 ? 147.782 159.421 194.527 1.00 107.38 537 VAL A C 1
ATOM 2577 O O . VAL A 1 537 ? 148.421 160.351 195.069 1.00 107.38 537 VAL A O 1
ATOM 2581 N N . TYR A 1 538 ? 147.378 159.465 193.235 1.00 105.71 538 TYR A N 1
ATOM 2582 C CA . TYR A 1 538 ? 147.730 160.622 192.380 1.00 105.71 538 TYR A CA 1
ATOM 2583 C C . TYR A 1 538 ? 146.783 161.688 192.795 1.00 105.71 538 TYR A C 1
ATOM 2584 O O . TYR A 1 538 ? 145.653 161.449 192.919 1.00 105.71 538 TYR A O 1
ATOM 2593 N N . SER A 1 539 ? 147.282 162.959 192.863 1.00 108.50 539 SER A N 1
ATOM 2594 C CA . SER A 1 539 ? 146.503 164.056 193.368 1.00 108.50 539 SER A CA 1
ATOM 2595 C C . SER A 1 539 ? 145.452 164.441 192.411 1.00 108.50 539 SER A C 1
ATOM 2596 O O . SER A 1 539 ? 144.381 164.844 192.812 1.00 108.50 539 SER A O 1
ATOM 2599 N N . SER A 1 540 ? 145.754 164.182 191.108 1.00 110.06 540 SER A N 1
ATOM 2600 C CA . SER A 1 540 ? 144.928 164.771 190.101 1.00 110.06 540 SER A CA 1
ATOM 2601 C C . SER A 1 540 ? 143.881 163.807 189.641 1.00 110.06 540 SER A C 1
ATOM 2602 O O . SER A 1 540 ? 144.245 162.623 189.349 1.00 110.06 540 SER A O 1
ATOM 2605 N N . THR A 1 541 ? 142.606 164.283 189.381 1.00 109.67 541 THR A N 1
ATOM 2606 C CA . THR A 1 541 ? 141.635 163.296 189.184 1.00 109.67 541 THR A CA 1
ATOM 2607 C C . THR A 1 541 ? 141.373 163.377 187.596 1.00 109.67 541 THR A C 1
ATOM 2608 O O . THR A 1 541 ? 140.918 162.398 187.027 1.00 109.67 541 THR A O 1
ATOM 2612 N N . TRP A 1 542 ? 141.872 164.463 187.045 1.00 112.62 542 TRP A N 1
ATOM 2613 C CA . TRP A 1 542 ? 141.673 164.570 185.620 1.00 112.62 542 TRP A CA 1
ATOM 2614 C C . TRP A 1 542 ? 142.601 163.387 185.120 1.00 112.62 542 TRP A C 1
ATOM 2615 O O . TRP A 1 542 ? 142.226 162.787 184.171 1.00 112.62 542 TRP A O 1
ATOM 2626 N N . PHE A 1 543 ? 143.712 162.994 185.870 1.00 104.49 543 PHE A N 1
ATOM 2627 C CA . PHE A 1 543 ? 144.618 162.029 185.302 1.00 104.49 543 PHE A CA 1
ATOM 2628 C C . PHE A 1 543 ? 143.817 160.831 185.052 1.00 104.49 543 PHE A C 1
ATOM 2629 O O . PHE A 1 543 ? 143.947 160.274 183.940 1.00 104.49 543 PHE A O 1
ATOM 2637 N N . TYR A 1 544 ? 142.941 160.406 185.913 1.00 103.39 544 TYR A N 1
ATOM 2638 C CA . TYR A 1 544 ? 142.405 159.116 185.673 1.00 103.39 544 TYR A CA 1
ATOM 2639 C C . TYR A 1 544 ? 141.433 159.433 184.476 1.00 103.39 544 TYR A C 1
ATOM 2640 O O . TYR A 1 544 ? 141.359 158.718 183.451 1.00 103.39 544 TYR A O 1
ATOM 2649 N N . TYR A 1 545 ? 140.785 160.578 184.530 1.00 110.26 545 TYR A N 1
ATOM 2650 C CA . TYR A 1 545 ? 139.777 160.820 183.419 1.00 110.26 545 TYR A CA 1
ATOM 2651 C C . TYR A 1 545 ? 140.472 160.831 182.030 1.00 110.26 545 TYR A C 1
ATOM 2652 O O . TYR A 1 545 ? 139.870 160.475 181.050 1.00 110.26 545 TYR A O 1
ATOM 2661 N N . PHE A 1 546 ? 141.699 161.412 181.967 1.00 100.77 546 PHE A N 1
ATOM 2662 C CA . PHE A 1 546 ? 142.579 161.213 180.851 1.00 100.77 546 PHE A CA 1
ATOM 2663 C C . PHE A 1 546 ? 142.931 159.808 180.464 1.00 100.77 546 PHE A C 1
ATOM 2664 O O . PHE A 1 546 ? 142.909 159.435 179.324 1.00 100.77 546 PHE A O 1
ATOM 2672 N N . GLY A 1 547 ? 143.232 159.068 181.502 1.00 99.35 547 GLY A N 1
ATOM 2673 C CA . GLY A 1 547 ? 143.601 157.691 181.299 1.00 99.35 547 GLY A CA 1
ATOM 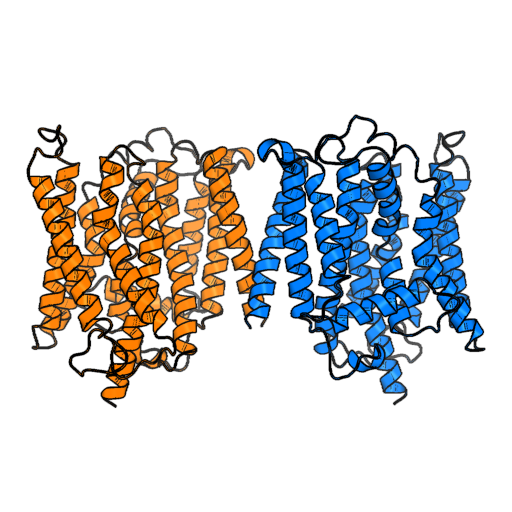2674 C C . GLY A 1 547 ? 142.472 156.846 180.663 1.00 99.35 547 GLY A C 1
ATOM 2675 O O . GLY A 1 547 ? 142.728 155.992 179.844 1.00 99.35 547 GLY A O 1
ATOM 2676 N N . ILE A 1 548 ? 141.218 157.048 181.142 1.00 99.39 548 ILE A N 1
ATOM 2677 C CA . ILE A 1 548 ? 140.102 156.248 180.718 1.00 99.39 548 ILE A CA 1
ATOM 2678 C C . ILE A 1 548 ? 139.897 156.455 179.246 1.00 99.39 548 ILE A C 1
ATOM 2679 O O . ILE A 1 548 ? 139.901 155.547 178.456 1.00 99.39 548 ILE A O 1
ATOM 2684 N N . ILE A 1 549 ? 139.733 157.737 178.829 1.00 99.67 549 ILE A N 1
ATOM 2685 C CA . ILE A 1 549 ? 139.669 158.135 177.452 1.00 99.67 549 ILE A CA 1
ATOM 2686 C C . ILE A 1 549 ? 140.770 157.566 176.620 1.00 99.67 549 ILE A C 1
ATOM 2687 O O . ILE A 1 549 ? 140.608 157.146 175.525 1.00 99.67 549 ILE A O 1
ATOM 2692 N N . GLU A 1 550 ? 141.991 157.704 177.173 1.00 96.96 550 GLU A N 1
ATOM 2693 C CA . GLU A 1 550 ? 143.170 157.2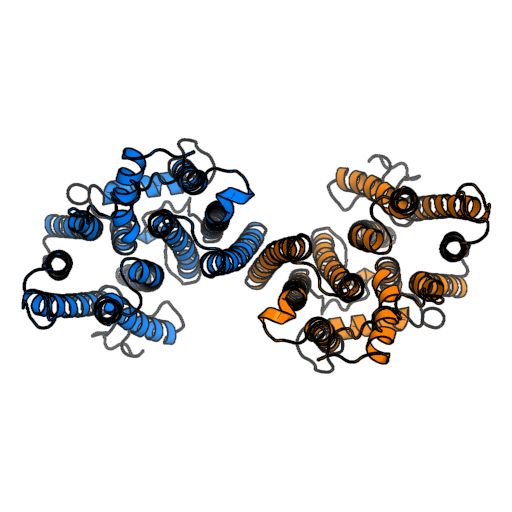60 176.401 1.00 96.96 550 GLU A CA 1
ATOM 2694 C C . GLU A 1 550 ? 143.089 155.804 176.090 1.00 96.96 550 GLU A C 1
ATOM 2695 O O . GLU A 1 550 ? 143.488 155.377 174.985 1.00 96.96 550 GLU A O 1
ATOM 2701 N N . ASP A 1 551 ? 142.764 155.006 177.086 1.00 96.98 551 ASP A N 1
ATOM 2702 C CA . ASP A 1 551 ? 142.695 153.578 176.925 1.00 96.98 551 ASP A CA 1
ATOM 2703 C C . ASP A 1 551 ? 141.577 153.195 176.001 1.00 96.98 551 ASP A C 1
ATOM 2704 O O . ASP A 1 551 ? 141.801 152.297 175.125 1.00 96.98 551 ASP A O 1
ATOM 2709 N N . LEU A 1 552 ? 140.385 153.736 176.178 1.00 99.87 552 LEU A N 1
ATOM 2710 C CA . LEU A 1 552 ? 139.362 153.681 175.166 1.00 99.87 552 LEU A CA 1
ATOM 2711 C C . LEU A 1 552 ? 139.711 153.885 173.771 1.00 99.87 552 LEU A C 1
ATOM 2712 O O . LEU A 1 552 ? 139.328 153.110 172.930 1.00 99.87 552 LEU A O 1
ATOM 2717 N N . ILE A 1 553 ? 140.359 155.034 173.467 1.00 97.49 553 ILE A N 1
ATOM 2718 C CA . ILE A 1 553 ? 140.709 155.379 172.111 1.00 97.49 553 ILE A CA 1
ATOM 2719 C C . ILE A 1 553 ? 141.704 154.433 171.563 1.00 97.49 553 ILE A C 1
ATOM 2720 O O . ILE A 1 553 ? 141.563 153.977 170.454 1.00 97.49 553 ILE A O 1
ATOM 2725 N N . LEU A 1 554 ? 142.815 154.223 172.305 1.00 94.30 554 LEU A N 1
ATOM 2726 C CA . LEU A 1 554 ? 143.909 153.514 171.81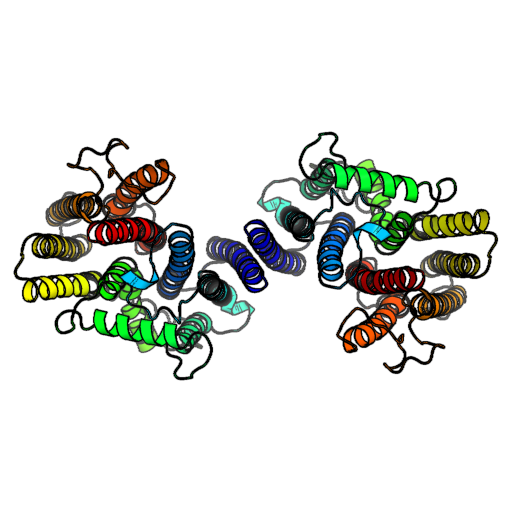2 1.00 94.30 554 LEU A CA 1
ATOM 2727 C C . LEU A 1 554 ? 143.891 152.065 171.777 1.00 94.30 554 LEU A C 1
ATOM 2728 O O . LEU A 1 554 ? 144.492 151.484 170.808 1.00 94.30 554 LEU A O 1
ATOM 2733 N N . ARG A 1 555 ? 143.183 151.521 172.743 1.00 95.40 555 ARG A N 1
ATOM 2734 C CA . ARG A 1 555 ? 142.803 150.097 172.601 1.00 95.40 555 ARG A CA 1
ATOM 2735 C C . ARG A 1 555 ? 141.846 149.700 171.510 1.00 95.40 555 ARG A C 1
ATOM 2736 O O . ARG A 1 555 ? 142.048 148.652 170.833 1.00 95.40 555 ARG A O 1
ATOM 2744 N N . PHE A 1 556 ? 140.860 150.571 171.225 1.00 104.98 556 PHE A N 1
ATOM 2745 C CA . PHE A 1 556 ? 140.153 150.631 169.964 1.00 104.98 556 PHE A CA 1
ATOM 2746 C C . PHE A 1 556 ? 140.868 150.870 168.738 1.00 104.98 556 PHE A C 1
ATOM 2747 O O . PHE A 1 556 ? 140.294 150.749 167.623 1.00 104.98 556 PHE A O 1
ATOM 2755 N N . SER A 1 557 ? 142.178 151.276 168.864 1.00 105.55 557 SER A N 1
ATOM 2756 C CA . SER A 1 557 ? 142.821 151.720 167.692 1.00 105.55 557 SER A CA 1
ATOM 2757 C C . SER A 1 557 ? 142.844 150.626 166.614 1.00 105.55 557 SER A C 1
ATOM 2758 O O . SER A 1 557 ? 142.534 151.032 165.520 1.00 105.55 557 SER A O 1
ATOM 2761 N N . TRP A 1 558 ? 143.093 149.368 166.901 1.00 113.08 558 TRP A N 1
ATOM 2762 C CA . TRP A 1 558 ? 143.203 148.412 165.857 1.00 113.08 558 TRP A CA 1
ATOM 2763 C C . TRP A 1 558 ? 141.817 148.269 165.031 1.00 113.08 558 TRP A C 1
ATOM 2764 O O . TRP A 1 558 ? 141.828 148.242 163.826 1.00 113.08 558 TRP A O 1
ATOM 2775 N N . THR A 1 559 ? 140.719 148.272 165.723 1.00 117.76 559 THR A N 1
ATOM 2776 C CA . THR A 1 559 ? 139.417 148.142 165.037 1.00 117.76 559 THR A CA 1
ATOM 2777 C C . THR A 1 559 ? 139.264 149.382 164.245 1.00 117.76 559 THR A C 1
ATOM 2778 O O . THR A 1 559 ? 138.585 149.369 163.142 1.00 117.76 559 THR A O 1
ATOM 2782 N N . LEU A 1 560 ? 139.702 150.402 164.847 1.00 118.28 560 LEU A N 1
ATOM 2783 C CA . LEU A 1 560 ? 139.503 151.747 164.176 1.00 118.28 560 LEU A CA 1
ATOM 2784 C C . LEU A 1 560 ? 140.523 151.808 162.976 1.00 118.28 560 LEU A C 1
ATOM 2785 O O . LEU A 1 560 ? 140.241 152.465 161.940 1.00 118.28 560 LEU A O 1
ATOM 2790 N N . SER A 1 561 ? 141.629 151.005 163.031 1.00 116.54 561 SER A N 1
ATOM 2791 C CA . SER A 1 561 ? 142.867 151.202 162.252 1.00 116.54 561 SER A CA 1
ATOM 2792 C C . SER A 1 561 ? 142.653 150.673 160.901 1.00 116.54 561 SER A C 1
ATOM 2793 O O . SER A 1 561 ? 143.116 151.224 159.979 1.00 116.54 561 SER A O 1
ATOM 2796 N N . MET A 1 562 ? 141.944 149.562 160.789 1.00 119.59 562 MET A N 1
ATOM 2797 C CA . MET A 1 562 ? 141.808 148.929 159.392 1.00 119.59 562 MET A CA 1
ATOM 2798 C C . MET A 1 562 ? 141.153 149.872 158.438 1.00 119.59 562 MET A C 1
ATOM 2799 O O . MET A 1 562 ? 141.580 149.834 157.262 1.00 119.59 562 MET A O 1
ATOM 2804 N N . SER A 1 563 ? 140.194 150.706 158.888 1.00 121.34 563 SER A N 1
ATOM 2805 C CA . SER A 1 563 ? 139.488 151.444 157.920 1.00 121.34 563 SER A CA 1
ATOM 2806 C C . SER A 1 563 ? 140.321 152.170 156.913 1.00 121.34 563 SER A C 1
ATOM 2807 O O . SER A 1 563 ? 140.061 152.073 155.691 1.00 121.34 563 SER A O 1
ATOM 2810 N N . LEU A 1 564 ? 141.400 152.847 157.385 1.00 121.05 564 LEU A N 1
ATOM 2811 C CA . LEU A 1 564 ? 142.197 153.490 156.392 1.00 121.05 564 LEU A CA 1
ATOM 2812 C C . LEU A 1 564 ? 142.743 152.600 155.322 1.00 121.05 564 LEU A C 1
ATOM 2813 O O . LEU A 1 564 ? 142.809 153.008 154.136 1.00 121.05 564 LEU A O 1
ATOM 2818 N N . ILE A 1 565 ? 143.307 151.410 155.735 1.00 121.24 565 ILE A N 1
ATOM 2819 C CA . ILE A 1 565 ? 143.924 150.538 154.713 1.00 121.24 565 ILE A CA 1
ATOM 2820 C C . ILE A 1 565 ? 142.820 150.126 153.690 1.00 121.24 565 ILE A C 1
ATOM 2821 O O . ILE A 1 565 ? 143.080 150.089 152.470 1.00 121.24 565 ILE A O 1
ATOM 2826 N N . GLU A 1 566 ? 141.689 149.752 154.242 1.00 124.52 566 GLU A N 1
ATOM 2827 C CA . GLU A 1 566 ? 140.572 149.295 153.458 1.00 124.52 566 GLU A CA 1
ATOM 2828 C C . GLU A 1 566 ? 140.123 150.381 152.450 1.00 124.52 566 GLU A C 1
ATOM 2829 O O . GLU A 1 566 ? 139.851 150.160 151.251 1.00 124.52 566 GLU A O 1
ATOM 2835 N N . ALA A 1 567 ? 140.150 151.579 152.956 1.00 125.96 567 ALA A N 1
ATOM 2836 C CA . ALA A 1 567 ? 139.646 152.748 152.281 1.00 125.96 567 ALA A CA 1
ATOM 2837 C C . ALA A 1 567 ? 140.617 153.207 151.170 1.00 125.96 567 ALA A C 1
ATOM 2838 O O . ALA A 1 567 ? 140.299 154.147 150.410 1.00 125.96 567 ALA A O 1
ATOM 2840 N N . GLY A 1 568 ? 141.771 152.546 150.934 1.00 122.66 568 GLY A N 1
ATOM 2841 C CA . GLY A 1 568 ? 142.613 153.024 149.865 1.00 122.66 568 GLY A CA 1
ATOM 2842 C C . GLY A 1 568 ? 143.496 154.211 150.279 1.00 122.66 568 GLY A C 1
ATOM 2843 O O . GLY A 1 568 ? 144.100 154.843 149.452 1.00 122.66 568 GLY A O 1
ATOM 2844 N N . TYR A 1 569 ? 143.472 154.490 151.538 1.00 124.74 569 TYR A N 1
ATOM 2845 C CA . TYR A 1 569 ? 144.285 155.549 152.180 1.00 124.74 569 TYR A CA 1
ATOM 2846 C C . TYR A 1 569 ? 145.655 154.904 152.526 1.00 124.74 569 TYR A C 1
ATOM 2847 O O . TYR A 1 569 ? 145.886 153.899 151.891 1.00 124.74 569 TYR A O 1
ATOM 2856 N N . ILE A 1 570 ? 146.499 155.512 153.287 1.00 122.33 570 ILE A N 1
ATOM 2857 C CA . ILE A 1 570 ? 147.864 154.986 153.523 1.00 122.33 570 ILE A CA 1
ATOM 2858 C C . ILE A 1 570 ? 147.826 153.548 153.827 1.00 122.33 570 ILE A C 1
ATOM 2859 O O . ILE A 1 570 ? 146.905 153.136 154.586 1.00 122.33 570 ILE A O 1
ATOM 2864 N N . GLU A 1 571 ? 148.736 152.719 153.267 1.00 119.58 571 GLU A N 1
ATOM 2865 C CA . GLU A 1 571 ? 148.554 151.303 153.241 1.00 119.58 571 GLU A CA 1
ATOM 2866 C C . GLU A 1 571 ? 149.671 150.443 153.896 1.00 119.58 571 GLU A C 1
ATOM 2867 O O . GLU A 1 571 ? 150.764 150.909 154.073 1.00 119.58 571 GLU A O 1
ATOM 2873 N N . GLY A 1 572 ? 149.261 149.174 154.139 1.00 111.91 572 GLY A N 1
ATOM 2874 C CA . GLY A 1 572 ? 150.225 148.229 154.543 1.00 111.91 572 GLY A CA 1
ATOM 2875 C C . GLY A 1 572 ? 150.849 148.417 155.899 1.00 111.91 572 GLY A C 1
ATOM 2876 O O . GLY A 1 572 ? 150.206 148.772 156.912 1.00 111.91 572 GLY A O 1
ATOM 2877 N N . ASP A 1 573 ? 152.159 148.133 155.997 1.00 104.85 573 ASP A N 1
ATOM 2878 C CA . ASP A 1 573 ? 152.884 148.098 157.232 1.00 104.85 573 ASP A CA 1
ATOM 2879 C C . ASP A 1 573 ? 152.736 149.461 157.791 1.00 104.85 573 ASP A C 1
ATOM 2880 O O . ASP A 1 573 ? 152.280 149.508 158.944 1.00 104.85 573 ASP A O 1
ATOM 2885 N N . VAL A 1 574 ? 152.906 150.540 157.009 1.00 102.15 574 VAL A N 1
ATOM 2886 C CA . VAL A 1 574 ? 153.220 151.832 157.468 1.00 102.15 574 VAL A CA 1
ATOM 2887 C C . VAL A 1 574 ? 152.222 152.178 158.713 1.00 102.15 574 VAL A C 1
ATOM 2888 O O . VAL A 1 574 ? 152.602 152.599 159.747 1.00 102.15 574 VAL A O 1
ATOM 2892 N N . MET A 1 575 ? 150.908 151.781 158.579 1.00 106.66 575 MET A N 1
ATOM 2893 C CA . MET A 1 575 ? 149.843 152.270 159.487 1.00 106.66 575 MET A CA 1
ATOM 2894 C C . MET A 1 575 ? 150.228 151.585 160.838 1.00 106.66 575 MET A C 1
ATOM 2895 O O . MET A 1 575 ? 150.044 152.262 161.879 1.00 106.66 575 MET A O 1
ATOM 2900 N N . MET A 1 576 ? 150.775 150.410 160.858 1.00 99.21 576 MET A N 1
ATOM 2901 C CA . MET A 1 576 ? 151.255 149.725 162.079 1.00 99.21 576 MET A CA 1
ATOM 2902 C C . MET A 1 576 ? 152.454 150.426 162.658 1.00 99.21 576 MET A C 1
ATOM 2903 O O . MET A 1 576 ? 152.490 150.710 163.884 1.00 99.21 576 MET A O 1
ATOM 2908 N N . THR A 1 577 ? 153.511 150.864 161.836 1.00 92.43 577 THR A N 1
ATOM 2909 C CA . THR A 1 577 ? 154.476 151.912 162.281 1.00 92.43 577 THR A CA 1
ATOM 2910 C C . THR A 1 577 ? 153.954 153.068 163.009 1.00 92.43 577 THR A C 1
ATOM 2911 O O . THR A 1 577 ? 154.503 153.446 164.067 1.00 92.43 577 THR A O 1
ATOM 2915 N N . ILE A 1 578 ? 152.944 153.753 162.421 1.00 93.80 578 ILE A N 1
ATOM 2916 C CA . ILE A 1 578 ? 152.390 155.005 163.012 1.00 93.80 578 ILE A CA 1
ATOM 2917 C C . ILE A 1 578 ? 151.729 154.641 164.375 1.00 93.80 578 ILE A C 1
ATOM 2918 O O . ILE A 1 578 ? 151.819 155.382 165.297 1.00 93.80 578 ILE A O 1
ATOM 2923 N N . LEU A 1 579 ? 150.930 153.546 164.390 1.00 92.38 579 LEU A N 1
ATOM 2924 C CA . LEU A 1 579 ? 150.137 153.215 165.507 1.00 92.38 579 LEU A CA 1
ATOM 2925 C C . LEU A 1 579 ? 150.923 152.719 166.677 1.00 92.38 579 LEU A C 1
ATOM 2926 O O . LEU A 1 579 ? 150.467 152.843 167.839 1.00 92.38 579 LEU A O 1
ATOM 2931 N N . SER A 1 580 ? 151.995 152.006 166.406 1.00 86.99 580 SER A N 1
ATOM 2932 C CA . SER A 1 580 ? 152.712 151.290 167.427 1.00 86.99 580 SER A CA 1
ATOM 2933 C C . SER A 1 580 ? 153.208 152.285 168.589 1.00 86.99 580 SER A C 1
ATOM 2934 O O . SER A 1 580 ? 152.969 151.900 169.759 1.00 86.99 580 SER A O 1
ATOM 2937 N N . PRO A 1 581 ? 153.808 153.416 168.326 1.00 80.37 581 PRO A N 1
ATOM 2938 C CA . PRO A 1 581 ? 154.212 154.311 169.455 1.00 80.37 581 PRO A CA 1
ATOM 2939 C C . PRO A 1 581 ? 153.007 154.721 170.332 1.00 80.37 581 PRO A C 1
ATOM 2940 O O . PRO A 1 581 ? 153.133 154.849 171.495 1.00 80.37 581 PRO A O 1
ATOM 2944 N N . LEU A 1 582 ? 151.797 154.878 169.690 1.00 82.99 582 LEU A N 1
ATOM 2945 C CA . LEU A 1 582 ? 150.697 155.233 170.467 1.00 82.99 582 LEU A CA 1
ATOM 2946 C C . LEU A 1 582 ? 150.308 154.081 171.445 1.00 82.99 582 LEU A C 1
ATOM 2947 O O . LEU A 1 582 ? 150.101 154.329 172.662 1.00 82.99 582 LEU A O 1
ATOM 2952 N N . GLU A 1 583 ? 150.382 152.879 170.981 1.00 86.07 583 GLU A N 1
ATOM 2953 C CA . GLU A 1 583 ? 150.151 151.692 171.836 1.00 86.07 583 GLU A CA 1
ATOM 2954 C C . GLU A 1 583 ? 151.118 151.650 172.961 1.00 86.07 583 GLU A C 1
ATOM 2955 O O . GLU A 1 583 ? 150.720 151.431 174.126 1.00 86.07 583 GLU A O 1
ATOM 2961 N N . VAL A 1 584 ? 152.405 151.995 172.675 1.00 80.92 584 VAL A N 1
ATOM 2962 C CA . VAL A 1 584 ? 153.408 151.856 173.756 1.00 80.92 584 VAL A CA 1
ATOM 2963 C C . VAL A 1 584 ? 153.087 152.945 174.736 1.00 80.92 584 VAL A C 1
ATOM 2964 O O . VAL A 1 584 ? 153.272 152.757 175.985 1.00 80.92 584 VAL A O 1
ATOM 2968 N N . PHE A 1 585 ? 152.711 154.182 174.284 1.00 84.49 585 PHE A N 1
ATOM 2969 C CA . PHE A 1 585 ? 152.355 155.210 175.221 1.00 84.49 585 PHE A CA 1
ATOM 2970 C C . PHE A 1 585 ? 151.202 154.965 176.116 1.00 84.49 585 PHE A C 1
ATOM 2971 O O . PHE A 1 585 ? 151.174 155.199 177.295 1.00 84.49 585 PHE A O 1
ATOM 2979 N N . ARG A 1 586 ? 150.079 154.478 175.538 1.00 84.98 586 ARG A N 1
ATOM 2980 C CA . ARG A 1 586 ? 149.036 153.918 176.365 1.00 84.98 586 ARG A CA 1
ATOM 2981 C C . ARG A 1 586 ? 149.429 152.730 177.331 1.00 84.98 586 ARG A C 1
ATOM 2982 O O . ARG A 1 586 ? 148.840 152.714 178.454 1.00 84.98 586 ARG A O 1
ATOM 2990 N N . ARG A 1 587 ? 150.355 151.902 177.023 1.00 81.96 587 ARG A N 1
ATOM 2991 C CA . ARG A 1 587 ? 150.868 150.908 177.988 1.00 81.96 587 ARG A CA 1
ATOM 2992 C C . ARG A 1 587 ? 151.612 151.588 179.150 1.00 81.96 587 ARG A C 1
ATOM 2993 O O . ARG A 1 587 ? 151.392 151.274 180.254 1.00 81.96 587 ARG A O 1
ATOM 3001 N N . PHE A 1 588 ? 152.438 152.565 178.835 1.00 81.52 588 PHE A N 1
ATOM 3002 C CA . PHE A 1 588 ? 152.829 153.527 179.764 1.00 81.52 588 PHE A CA 1
ATOM 3003 C C . PHE A 1 588 ? 151.896 154.117 180.752 1.00 81.52 588 PHE A C 1
ATOM 3004 O O . PHE A 1 588 ? 152.124 153.996 181.995 1.00 81.52 588 PHE A O 1
ATOM 3012 N N . ILE A 1 589 ? 150.831 154.567 180.238 1.00 83.18 589 ILE A N 1
ATOM 3013 C CA . ILE A 1 589 ? 149.777 155.040 181.080 1.00 83.18 589 ILE A CA 1
ATOM 3014 C C . ILE A 1 589 ? 149.177 153.884 181.917 1.00 83.18 589 ILE A C 1
ATOM 3015 O O . ILE A 1 589 ? 149.021 154.015 183.177 1.00 83.18 589 ILE A O 1
ATOM 3020 N N . TRP A 1 590 ? 148.911 152.801 181.295 1.00 84.03 590 TRP A N 1
ATOM 3021 C CA . TRP A 1 590 ? 148.339 151.607 181.990 1.00 84.03 590 TRP A CA 1
ATOM 3022 C C . TRP A 1 590 ? 149.355 151.104 183.062 1.00 84.03 590 TRP A C 1
ATOM 3023 O O . TRP A 1 590 ? 148.967 150.596 184.062 1.00 84.03 590 TRP A O 1
ATOM 3034 N N . ASN A 1 591 ? 150.687 151.399 182.842 1.00 85.92 591 ASN A N 1
ATOM 3035 C CA . ASN A 1 591 ? 151.622 150.957 183.918 1.00 85.92 591 ASN A CA 1
ATOM 3036 C C . ASN A 1 591 ? 151.503 151.827 185.119 1.00 85.92 591 ASN A C 1
ATOM 3037 O O . ASN A 1 591 ? 151.526 151.341 186.222 1.00 85.92 591 ASN A O 1
ATOM 3042 N N . TYR A 1 592 ? 151.290 153.167 184.939 1.00 87.28 592 TYR A N 1
ATOM 3043 C CA . TYR A 1 592 ? 150.841 153.980 185.960 1.00 87.28 592 TYR A CA 1
ATOM 3044 C C . TYR A 1 592 ? 149.733 153.408 186.779 1.00 87.28 592 TYR A C 1
ATOM 3045 O O . TYR A 1 592 ? 149.761 153.187 188.011 1.00 87.28 592 TYR A O 1
ATOM 3054 N N . PHE A 1 593 ? 148.607 152.975 186.086 1.00 93.95 593 PHE A N 1
ATOM 3055 C CA . PHE A 1 593 ? 147.420 152.723 186.814 1.00 93.95 593 PHE A CA 1
ATOM 3056 C C . PHE A 1 593 ? 147.439 151.294 187.439 1.00 93.95 593 PHE A C 1
ATOM 3057 O O . PHE A 1 593 ? 146.954 151.152 188.529 1.00 93.95 593 PHE A O 1
ATOM 3065 N N . ARG A 1 594 ? 147.968 150.372 186.696 1.00 89.63 594 ARG A N 1
ATOM 3066 C CA . ARG A 1 594 ? 148.211 149.129 187.370 1.00 89.63 594 ARG A CA 1
ATOM 3067 C C . ARG A 1 594 ? 149.071 149.145 188.674 1.00 89.63 594 ARG A C 1
ATOM 3068 O O . ARG A 1 594 ? 148.649 148.491 189.599 1.00 89.63 594 ARG A O 1
ATOM 3076 N N . LEU A 1 595 ? 150.157 149.880 188.653 1.00 92.69 595 LEU A N 1
ATOM 3077 C CA . LEU A 1 595 ? 150.980 149.922 189.825 1.00 92.69 595 LEU A CA 1
ATOM 3078 C C . LEU A 1 595 ? 150.303 150.664 190.927 1.00 92.69 595 LEU A C 1
ATOM 3079 O O . LEU A 1 595 ? 150.589 150.414 192.122 1.00 92.69 595 LEU A O 1
ATOM 3084 N N . GLU A 1 596 ? 149.556 151.674 190.578 1.00 101.79 596 GLU A N 1
ATOM 3085 C CA . GLU A 1 596 ? 148.783 152.365 191.553 1.00 101.79 596 GLU A CA 1
ATOM 3086 C C . GLU A 1 596 ? 147.847 151.434 192.255 1.00 101.79 596 GLU A C 1
ATOM 3087 O O . GLU A 1 596 ? 147.679 151.424 193.434 1.00 101.79 596 GLU A O 1
ATOM 3093 N N . ASN A 1 597 ? 147.201 150.501 191.474 1.00 101.76 597 ASN A N 1
ATOM 3094 C CA . ASN A 1 597 ? 146.075 149.756 191.957 1.00 101.76 597 ASN A CA 1
ATOM 3095 C C . ASN A 1 597 ? 146.847 148.647 192.840 1.00 101.76 597 ASN A C 1
ATOM 3096 O O . ASN A 1 597 ? 146.337 148.332 193.882 1.00 101.76 597 ASN A O 1
ATOM 3101 N N . GLU A 1 598 ? 147.999 148.154 192.435 1.00 102.30 598 GLU A N 1
ATOM 3102 C CA . GLU A 1 598 ? 148.734 147.133 193.215 1.00 102.30 598 GLU A CA 1
ATOM 3103 C C . GLU A 1 598 ? 149.240 147.719 194.561 1.00 102.30 598 GLU A C 1
ATOM 3104 O O . GLU A 1 598 ? 149.021 147.138 195.594 1.00 102.30 598 GLU A O 1
ATOM 3110 N N . HIS A 1 599 ? 149.765 148.966 194.520 1.00 104.02 599 HIS A N 1
ATOM 3111 C CA . HIS A 1 599 ? 150.201 149.627 195.677 1.00 104.02 599 HIS A CA 1
ATOM 3112 C C . HIS A 1 599 ? 149.022 149.706 196.665 1.00 104.02 599 HIS A C 1
ATOM 3113 O O . HIS A 1 599 ? 149.156 149.558 197.853 1.00 104.02 599 HIS A O 1
ATOM 3120 N N . LEU A 1 600 ? 147.828 149.966 196.093 1.00 110.68 600 LEU A N 1
ATOM 3121 C CA . LEU A 1 600 ? 146.837 150.547 197.018 1.00 110.68 600 LEU A CA 1
ATOM 3122 C C . LEU A 1 600 ? 146.211 149.222 197.646 1.00 110.68 600 LEU A C 1
ATOM 3123 O O . LEU A 1 600 ? 145.871 149.196 198.833 1.00 110.68 600 LEU A O 1
ATOM 3128 N N . ASN A 1 601 ? 146.239 148.136 196.884 1.00 112.39 601 ASN A N 1
ATOM 3129 C CA . ASN A 1 601 ? 145.852 146.805 197.399 1.00 112.39 601 ASN A CA 1
ATOM 3130 C C . ASN A 1 601 ? 146.817 146.329 198.446 1.00 112.39 601 ASN A C 1
ATOM 3131 O O . ASN A 1 601 ? 146.382 145.738 199.504 1.00 112.39 601 ASN A O 1
ATOM 3136 N N . ASN A 1 602 ? 148.133 146.700 198.288 1.00 113.29 602 ASN A N 1
ATOM 3137 C CA . ASN A 1 602 ? 149.050 146.024 199.132 1.00 113.29 602 ASN A CA 1
ATOM 3138 C C . ASN A 1 602 ? 149.044 146.897 200.449 1.00 113.29 602 ASN A C 1
ATOM 3139 O O . ASN A 1 602 ? 149.172 146.267 201.519 1.00 113.29 602 ASN A O 1
ATOM 3144 N N . VAL A 1 603 ? 148.777 148.163 200.412 1.00 114.86 603 VAL A N 1
ATOM 3145 C CA . VAL A 1 603 ? 148.626 148.945 201.615 1.00 114.86 603 VAL A CA 1
ATOM 3146 C C . VAL A 1 603 ? 147.291 148.615 202.336 1.00 114.86 603 VAL A C 1
ATOM 3147 O O . VAL A 1 603 ? 147.214 148.683 203.580 1.00 114.86 603 VAL A O 1
ATOM 3151 N N . ALA A 1 604 ? 146.294 148.302 201.595 1.00 111.34 604 ALA A N 1
ATOM 3152 C CA . ALA A 1 604 ? 145.034 147.781 202.160 1.00 111.34 604 ALA A CA 1
ATOM 3153 C C . ALA A 1 604 ? 145.218 146.533 202.923 1.00 111.34 604 ALA A C 1
ATOM 3154 O O . ALA A 1 604 ? 144.625 146.362 204.029 1.00 111.34 604 ALA A O 1
ATOM 3156 N N . LYS A 1 605 ? 146.181 145.634 202.433 1.00 114.89 605 LYS A N 1
ATOM 3157 C CA . LYS A 1 605 ? 146.238 144.392 203.036 1.00 114.89 605 LYS A CA 1
ATOM 3158 C C . LYS A 1 605 ? 147.089 144.715 204.316 1.00 114.89 605 LYS A C 1
ATOM 3159 O O . LYS A 1 605 ? 146.825 144.119 205.425 1.00 114.89 605 LYS A O 1
ATOM 3165 N N . PHE A 1 606 ? 148.105 145.611 204.230 1.00 119.17 606 PHE A N 1
ATOM 3166 C CA . PHE A 1 606 ? 148.780 145.928 205.423 1.00 119.17 606 PHE A CA 1
ATOM 3167 C C . PHE A 1 606 ? 149.414 147.356 205.103 1.00 119.17 606 PHE A C 1
ATOM 3168 O O . PHE A 1 606 ? 150.507 147.580 204.498 1.00 119.17 606 PHE A O 1
ATOM 3176 N N . PRO B 1 223 ? 165.717 171.255 188.784 1.00 104.68 223 PRO B N 1
ATOM 3177 C CA . PRO B 1 223 ? 165.087 170.010 188.382 1.00 104.68 223 PRO B CA 1
ATOM 3178 C C . PRO B 1 223 ? 164.446 170.183 186.991 1.00 104.68 223 PRO B C 1
ATOM 3179 O O . PRO B 1 223 ? 164.999 169.696 185.977 1.00 104.68 223 PRO B O 1
ATOM 3183 N N . TRP B 1 224 ? 163.250 170.815 186.857 1.00 105.00 224 TRP B N 1
ATOM 3184 C CA . TRP B 1 224 ? 162.542 171.040 185.629 1.00 105.00 224 TRP B CA 1
ATOM 3185 C C . TRP B 1 224 ? 163.267 172.047 184.868 1.00 105.00 224 TRP B C 1
ATOM 3186 O O . TRP B 1 224 ? 163.495 171.869 183.629 1.00 105.00 224 TRP B O 1
ATOM 3197 N N . THR B 1 225 ? 163.788 173.043 185.552 1.00 101.23 225 THR B N 1
ATOM 3198 C CA . THR B 1 225 ? 164.608 174.050 184.842 1.00 101.23 225 THR B CA 1
ATOM 3199 C C . THR B 1 225 ? 165.754 173.381 184.333 1.00 101.23 225 THR B C 1
ATOM 3200 O O . THR B 1 225 ? 166.094 173.665 183.112 1.00 101.23 225 THR B O 1
ATOM 3204 N N . THR B 1 226 ? 166.522 172.621 185.034 1.00 96.45 226 THR B N 1
ATOM 3205 C CA . THR B 1 226 ? 167.750 171.966 184.528 1.00 96.45 226 THR B CA 1
ATOM 3206 C C . THR B 1 226 ? 167.453 171.120 183.334 1.00 96.45 226 THR B C 1
ATOM 3207 O O . THR B 1 226 ? 168.256 171.103 182.348 1.00 96.45 226 THR B O 1
ATOM 3211 N N . PHE B 1 227 ? 166.288 170.559 183.298 1.00 93.34 227 PHE B N 1
ATOM 3212 C CA . PHE B 1 227 ? 165.955 169.560 182.322 1.00 93.34 227 PHE B CA 1
ATOM 3213 C C . PHE B 1 227 ? 165.722 170.370 181.023 1.00 93.34 227 PHE B C 1
ATOM 3214 O O . PHE B 1 227 ? 166.480 170.071 180.061 1.00 93.34 227 PHE B O 1
ATOM 3222 N N . LYS B 1 228 ? 164.885 171.389 181.106 1.00 92.95 228 LYS B N 1
ATOM 3223 C CA . LYS B 1 228 ? 164.807 172.428 180.057 1.00 92.95 228 LYS B CA 1
ATOM 3224 C C . LYS B 1 228 ? 166.079 172.948 179.528 1.00 92.95 228 LYS B C 1
ATOM 3225 O O . LYS B 1 228 ? 166.252 173.053 178.287 1.00 92.95 228 LYS B O 1
ATOM 3231 N N . VAL B 1 229 ? 167.052 173.128 180.399 1.00 87.27 229 VAL B N 1
ATOM 3232 C CA . VAL B 1 229 ? 168.214 173.840 179.935 1.00 87.27 229 VAL B CA 1
ATOM 3233 C C . VAL B 1 229 ? 168.861 172.706 179.028 1.00 87.27 229 VAL B C 1
ATOM 3234 O O . VAL B 1 229 ? 169.456 172.972 177.966 1.00 87.27 229 VAL B O 1
ATOM 3238 N N . GLY B 1 230 ? 168.795 171.407 179.437 1.00 89.72 230 GLY B N 1
ATOM 3239 C CA . GLY B 1 230 ? 169.468 170.472 178.633 1.00 89.72 230 GLY B CA 1
ATOM 3240 C C . GLY B 1 230 ? 168.664 170.205 177.360 1.00 89.72 230 GLY B C 1
ATOM 3241 O O . GLY B 1 230 ? 169.268 170.132 176.307 1.00 89.72 230 GLY B O 1
ATOM 3242 N N . LEU B 1 231 ? 167.309 170.219 177.363 1.00 88.30 231 LEU B N 1
ATOM 3243 C CA . LEU B 1 231 ? 166.623 170.072 176.058 1.00 88.30 231 LEU B CA 1
ATOM 3244 C C . LEU B 1 231 ? 167.040 171.149 175.111 1.00 88.30 231 LEU B C 1
ATOM 3245 O O . LEU B 1 231 ? 167.279 170.879 173.911 1.00 88.30 231 LEU B O 1
ATOM 3250 N N . PHE B 1 232 ? 167.074 172.361 175.579 1.00 83.67 232 PHE B N 1
ATOM 3251 C CA . PHE B 1 232 ? 167.379 173.484 174.621 1.00 83.67 232 PHE B CA 1
ATOM 3252 C C . PHE B 1 232 ? 168.892 173.493 174.232 1.00 83.67 232 PHE B C 1
ATOM 3253 O O . PHE B 1 232 ? 169.236 173.719 173.050 1.00 83.67 232 PHE B O 1
ATOM 3261 N N . SER B 1 233 ? 169.725 173.097 175.138 1.00 79.97 233 SER B N 1
ATOM 3262 C CA . SER B 1 233 ? 171.131 172.886 174.711 1.00 79.97 233 SER B CA 1
ATOM 3263 C C . SER B 1 233 ? 171.360 171.915 173.654 1.00 79.97 233 SER B C 1
ATOM 3264 O O . SER B 1 233 ? 171.942 172.240 172.655 1.00 79.97 233 SER B O 1
ATOM 3267 N N . GLY B 1 234 ? 170.723 170.692 173.788 1.00 78.25 234 GLY B N 1
ATOM 3268 C CA . GLY B 1 234 ? 170.860 169.728 172.728 1.00 78.25 234 GLY B CA 1
ATOM 3269 C C . GLY B 1 234 ? 170.238 170.195 171.403 1.00 78.25 234 GLY B C 1
ATOM 3270 O O . GLY B 1 234 ? 170.804 169.994 170.353 1.00 78.25 234 GLY B O 1
ATOM 3271 N N . ALA B 1 235 ? 169.085 170.926 171.493 1.00 77.09 235 ALA B N 1
ATOM 3272 C CA . ALA B 1 235 ? 168.480 171.408 170.339 1.00 77.09 235 ALA B CA 1
ATOM 3273 C C . ALA B 1 235 ? 169.367 172.493 169.654 1.00 77.09 235 ALA B C 1
ATOM 3274 O O . ALA B 1 235 ? 169.559 172.459 168.415 1.00 77.09 235 ALA B O 1
ATOM 3276 N N . PHE B 1 236 ? 170.014 173.311 170.450 1.00 73.50 236 PHE B N 1
ATOM 3277 C CA . PHE B 1 236 ? 170.902 174.283 169.956 1.00 73.50 236 PHE B CA 1
ATOM 3278 C C . PHE B 1 236 ? 172.099 173.620 169.212 1.00 73.50 236 PHE B C 1
ATOM 3279 O O . PHE B 1 236 ? 172.373 173.955 168.106 1.00 73.50 236 PHE B O 1
ATOM 3287 N N . VAL B 1 237 ? 172.653 172.600 169.795 1.00 72.12 237 VAL B N 1
ATOM 3288 C CA . VAL B 1 237 ? 173.836 171.978 169.159 1.00 72.12 237 VAL B CA 1
ATOM 3289 C C . VAL B 1 237 ? 173.374 171.343 167.817 1.00 72.12 237 VAL B C 1
ATOM 3290 O O . VAL B 1 237 ? 174.021 171.565 166.754 1.00 72.12 237 VAL B O 1
ATOM 3294 N N . VAL B 1 238 ? 172.271 170.626 167.757 1.00 71.04 238 VAL B N 1
ATOM 3295 C CA . VAL B 1 238 ? 171.894 169.910 166.573 1.00 71.04 238 VAL B CA 1
ATOM 3296 C C . VAL B 1 238 ? 171.515 170.985 165.518 1.00 71.04 238 VAL B C 1
ATOM 3297 O O . VAL B 1 238 ? 171.843 170.845 164.363 1.00 71.04 238 VAL B O 1
ATOM 3301 N N . LEU B 1 239 ? 170.677 172.013 165.944 1.00 67.42 239 LEU B N 1
ATOM 3302 C CA . LEU B 1 239 ? 170.393 173.012 165.023 1.00 67.42 239 LEU B CA 1
ATOM 3303 C C . LEU B 1 239 ? 171.544 173.877 164.449 1.00 67.42 239 LEU B C 1
ATOM 3304 O O . LEU B 1 239 ? 171.566 174.149 163.292 1.00 67.42 239 LEU B O 1
ATOM 3309 N N . PHE B 1 240 ? 172.547 174.130 165.254 1.00 67.37 240 PHE B N 1
ATOM 3310 C CA . PHE B 1 240 ? 173.691 174.886 164.832 1.00 67.37 240 PHE B CA 1
ATOM 3311 C C . PHE B 1 240 ? 174.465 173.940 163.794 1.00 67.37 240 PHE B C 1
ATOM 3312 O O . PHE B 1 240 ? 174.815 174.466 162.775 1.00 67.37 240 PHE B O 1
ATOM 3320 N N . ILE B 1 241 ? 174.564 172.645 163.994 1.00 64.17 241 ILE B N 1
ATOM 3321 C CA . ILE B 1 241 ? 175.196 171.743 163.003 1.00 64.17 241 ILE B CA 1
ATOM 3322 C C . ILE B 1 241 ? 174.403 171.835 161.746 1.00 64.17 241 ILE B C 1
ATOM 3323 O O . ILE B 1 241 ? 174.965 171.885 160.674 1.00 64.17 241 ILE B O 1
ATOM 3328 N N . THR B 1 242 ? 173.021 171.841 161.799 1.00 66.57 242 THR B N 1
ATOM 3329 C CA . THR B 1 242 ? 172.221 171.792 160.620 1.00 66.57 242 THR B CA 1
ATOM 3330 C C . THR B 1 242 ? 172.363 173.193 159.847 1.00 66.57 242 THR B C 1
ATOM 3331 O O . THR B 1 242 ? 172.410 173.217 158.670 1.00 66.57 242 THR B O 1
ATOM 3335 N N . VAL B 1 243 ? 172.348 174.262 160.624 1.00 66.40 243 VAL B N 1
ATOM 3336 C CA . VAL B 1 243 ? 172.822 175.537 160.036 1.00 66.40 243 VAL B CA 1
ATOM 3337 C C . VAL B 1 243 ? 174.091 175.512 159.249 1.00 66.40 243 VAL B C 1
ATOM 3338 O O . VAL B 1 243 ? 174.152 176.088 158.124 1.00 66.40 243 VAL B O 1
ATOM 3342 N N . VAL B 1 244 ? 175.150 175.015 159.854 1.00 68.12 244 VAL B N 1
ATOM 3343 C CA . VAL B 1 244 ? 176.389 175.078 159.126 1.00 68.12 244 VAL B CA 1
ATOM 3344 C C . VAL B 1 244 ? 176.322 174.246 157.882 1.00 68.12 244 VAL B C 1
ATOM 3345 O O . VAL B 1 244 ? 176.815 174.641 156.867 1.00 68.12 244 VAL B O 1
ATOM 3349 N N . ILE B 1 245 ? 175.774 172.991 158.004 1.00 68.81 245 ILE B N 1
ATOM 3350 C CA . ILE B 1 245 ? 175.532 172.164 156.776 1.00 68.81 245 ILE B CA 1
ATOM 3351 C C . ILE B 1 245 ? 174.744 172.968 155.708 1.00 68.81 245 ILE B C 1
ATOM 3352 O O . ILE B 1 245 ? 175.101 172.938 154.504 1.00 68.81 245 ILE B O 1
ATOM 3357 N N . ALA B 1 246 ? 173.648 173.518 156.092 1.00 70.09 246 ALA B N 1
ATOM 3358 C CA . ALA B 1 246 ? 172.762 174.239 155.153 1.00 70.09 246 ALA B CA 1
ATOM 3359 C C . ALA B 1 246 ? 173.469 175.297 154.487 1.00 70.09 246 ALA B C 1
ATOM 3360 O O . ALA B 1 246 ? 173.420 175.564 153.265 1.00 70.09 246 ALA B O 1
ATOM 3362 N N . ALA B 1 247 ? 174.252 176.104 155.274 1.00 71.97 247 ALA B N 1
ATOM 3363 C CA . ALA B 1 247 ? 175.080 177.224 154.696 1.00 71.97 247 ALA B CA 1
ATOM 3364 C C . ALA B 1 247 ? 176.104 176.699 153.755 1.00 71.97 247 ALA B C 1
ATOM 3365 O O . ALA B 1 247 ? 176.319 177.292 152.652 1.00 71.97 247 ALA B O 1
ATOM 3367 N N . MET B 1 248 ? 176.872 175.636 154.104 1.00 75.25 248 MET B N 1
ATOM 3368 C CA . MET B 1 248 ? 177.892 175.037 153.156 1.00 75.25 248 MET B CA 1
ATOM 3369 C C . MET B 1 248 ? 177.238 174.550 151.908 1.00 75.25 248 MET B C 1
ATOM 3370 O O . MET B 1 248 ? 177.802 174.896 150.803 1.00 75.25 248 MET B O 1
ATOM 3375 N N . PHE B 1 249 ? 176.112 173.763 151.951 1.00 69.79 249 PHE B N 1
ATOM 3376 C CA . PHE B 1 249 ? 175.713 173.206 150.710 1.00 69.79 249 PHE B CA 1
ATOM 3377 C C . PHE B 1 249 ? 174.604 174.005 150.094 1.00 69.79 249 PHE B C 1
ATOM 3378 O O . PHE B 1 249 ? 174.682 174.371 148.885 1.00 69.79 249 PHE B O 1
ATOM 3386 N N . TYR B 1 250 ? 173.498 174.471 150.837 1.00 70.75 250 TYR B N 1
ATOM 3387 C CA . TYR B 1 250 ? 172.286 174.774 150.145 1.00 70.75 250 TYR B CA 1
ATOM 3388 C C . TYR B 1 250 ? 172.585 176.303 149.728 1.00 70.75 250 TYR B C 1
ATOM 3389 O O . TYR B 1 250 ? 172.121 176.824 148.769 1.00 70.75 250 TYR B O 1
ATOM 3398 N N . GLY B 1 251 ? 173.474 177.018 150.549 1.00 75.47 251 GLY B N 1
ATOM 3399 C CA . GLY B 1 251 ? 173.779 178.392 150.315 1.00 75.47 251 GLY B CA 1
ATOM 3400 C C . GLY B 1 251 ? 173.028 179.420 151.179 1.00 75.47 251 GLY B C 1
ATOM 3401 O O . GLY B 1 251 ? 171.887 179.069 151.596 1.00 75.47 251 GLY B O 1
ATOM 3402 N N . PHE B 1 252 ? 173.480 180.652 151.389 1.00 77.33 252 PHE B N 1
ATOM 3403 C CA . PHE B 1 252 ? 173.134 181.364 152.563 1.00 77.33 252 PHE B CA 1
ATOM 3404 C C . PHE B 1 252 ? 172.234 182.441 152.049 1.00 77.33 252 PHE B C 1
ATOM 3405 O O . PHE B 1 252 ? 171.823 183.390 152.766 1.00 77.33 252 PHE B O 1
ATOM 3413 N N . GLY B 1 253 ? 171.913 182.466 150.707 1.00 88.60 253 GLY B N 1
ATOM 3414 C CA . GLY B 1 253 ? 171.083 183.413 150.006 1.00 88.60 253 GLY B CA 1
ATOM 3415 C C . GLY B 1 253 ? 171.821 184.181 148.977 1.00 88.60 253 GLY B C 1
ATOM 3416 O O . GLY B 1 253 ? 172.978 183.839 148.631 1.00 88.60 253 GLY B O 1
ATOM 3417 N N . GLU B 1 254 ? 171.158 185.219 148.400 1.00 102.35 254 GLU B N 1
ATOM 3418 C CA . GLU B 1 254 ? 171.739 186.000 147.352 1.00 102.35 254 GLU B CA 1
ATOM 3419 C C . GLU B 1 254 ? 172.953 186.817 147.875 1.00 102.35 254 GLU B C 1
ATOM 3420 O O . GLU B 1 254 ? 173.984 186.781 147.300 1.00 102.35 254 GLU B O 1
ATOM 3426 N N . ASN B 1 255 ? 172.812 187.406 149.089 1.00 97.98 255 ASN B N 1
ATOM 3427 C CA . ASN B 1 255 ? 173.910 188.229 149.709 1.00 97.98 255 ASN B CA 1
ATOM 3428 C C . ASN B 1 255 ? 174.225 187.450 151.014 1.00 97.98 255 ASN B C 1
ATOM 3429 O O . ASN B 1 255 ? 173.705 187.816 152.115 1.00 97.98 255 ASN B O 1
ATOM 3434 N N . TRP B 1 256 ? 175.114 186.554 150.883 1.00 92.57 256 TRP B N 1
ATOM 3435 C CA . TRP B 1 256 ? 175.660 185.819 152.044 1.00 92.57 256 TRP B CA 1
ATOM 3436 C C . TRP B 1 256 ? 176.334 186.756 153.004 1.00 92.57 256 TRP B C 1
ATOM 3437 O O . TRP B 1 256 ? 176.301 186.532 154.190 1.00 92.57 256 TRP B O 1
ATOM 3448 N N . ARG B 1 257 ? 176.794 187.884 152.504 1.00 96.97 257 ARG B N 1
ATOM 3449 C CA . ARG B 1 257 ? 177.644 188.710 153.315 1.00 96.97 257 ARG B CA 1
ATOM 3450 C C . ARG B 1 257 ? 176.708 189.406 154.193 1.00 96.97 257 ARG B C 1
ATOM 3451 O O . ARG B 1 257 ? 176.866 189.374 155.425 1.00 96.97 257 ARG B O 1
ATOM 3459 N N . ALA B 1 258 ? 175.635 189.905 153.629 1.00 90.30 258 ALA B N 1
ATOM 3460 C CA . ALA B 1 258 ? 174.598 190.540 154.395 1.00 90.30 258 ALA B CA 1
ATOM 3461 C C . ALA B 1 258 ? 173.999 189.708 155.485 1.00 90.30 258 ALA B C 1
ATOM 3462 O O . ALA B 1 258 ? 173.880 190.164 156.598 1.00 90.30 258 ALA B O 1
ATOM 3464 N N . GLY B 1 259 ? 173.791 188.481 155.218 1.00 86.78 259 GLY B N 1
ATOM 3465 C CA . GLY B 1 259 ? 173.345 187.465 156.130 1.00 86.78 259 GLY B CA 1
ATOM 3466 C C . GLY B 1 259 ? 174.265 187.305 157.353 1.00 86.78 259 GLY B C 1
ATOM 3467 O O . GLY B 1 259 ? 173.788 187.286 158.512 1.00 86.78 259 GLY B O 1
ATOM 3468 N N . MET B 1 260 ? 175.500 187.204 157.001 1.00 87.25 260 MET B N 1
ATOM 3469 C CA . MET B 1 260 ? 176.525 186.957 158.039 1.00 87.25 260 MET B CA 1
ATOM 3470 C C . MET B 1 260 ? 176.615 188.100 158.980 1.00 87.25 260 MET B C 1
ATOM 3471 O O . MET B 1 260 ? 176.524 187.954 160.128 1.00 87.25 260 MET B O 1
ATOM 3476 N N . ARG B 1 261 ? 176.721 189.331 158.398 1.00 88.62 261 ARG B N 1
ATOM 3477 C CA . ARG B 1 261 ? 176.665 190.551 159.171 1.00 88.62 261 ARG B CA 1
ATOM 3478 C C . ARG B 1 261 ? 175.403 190.659 159.986 1.00 88.62 261 ARG B C 1
ATOM 3479 O O . ARG B 1 261 ? 175.432 191.195 161.126 1.00 88.62 261 ARG B O 1
ATOM 3487 N N . MET B 1 262 ? 174.203 190.199 159.468 1.00 84.22 262 MET B N 1
ATOM 3488 C CA . MET B 1 262 ? 172.958 190.318 160.312 1.00 84.22 262 MET B CA 1
ATOM 3489 C C . MET B 1 262 ? 173.003 189.369 161.470 1.00 84.22 262 MET B C 1
ATOM 3490 O O . MET B 1 262 ? 172.759 189.742 162.534 1.00 84.22 262 MET B O 1
ATOM 3495 N N . PHE B 1 263 ? 173.489 188.111 161.219 1.00 78.24 263 PHE B N 1
ATOM 3496 C CA . PHE B 1 263 ? 173.446 187.065 162.206 1.00 78.24 263 PHE B CA 1
ATOM 3497 C C . PHE B 1 263 ? 174.651 186.937 163.000 1.00 78.24 263 PHE B C 1
ATOM 3498 O O . PHE B 1 263 ? 174.665 186.029 163.875 1.00 78.24 263 PHE B O 1
ATOM 3506 N N . ARG B 1 264 ? 175.748 187.707 162.716 1.00 82.42 264 ARG B N 1
ATOM 3507 C CA . ARG B 1 264 ? 176.757 187.815 163.814 1.00 82.42 264 ARG B CA 1
ATOM 3508 C C . ARG B 1 264 ? 176.336 188.256 165.188 1.00 82.42 264 ARG B C 1
ATOM 3509 O O . ARG B 1 264 ? 176.479 187.444 166.163 1.00 82.42 264 ARG B O 1
ATOM 3517 N N . ALA B 1 265 ? 175.828 189.420 165.327 1.00 79.80 265 ALA B N 1
ATOM 3518 C CA . ALA B 1 265 ? 175.603 190.002 166.622 1.00 79.80 265 ALA B CA 1
ATOM 3519 C C . ALA B 1 265 ? 174.720 189.192 167.511 1.00 79.80 265 ALA B C 1
ATOM 3520 O O . ALA B 1 265 ? 175.159 189.002 168.667 1.00 79.80 265 ALA B O 1
ATOM 3522 N N . PRO B 1 266 ? 173.577 188.694 167.093 1.00 78.92 266 PRO B N 1
ATOM 3523 C CA . PRO B 1 266 ? 172.766 187.904 167.991 1.00 78.92 266 PRO B CA 1
ATOM 3524 C C . PRO B 1 266 ? 173.528 186.635 168.517 1.00 78.92 266 PRO B C 1
ATOM 3525 O O . PRO B 1 266 ? 173.359 186.247 169.645 1.00 78.92 266 PRO B O 1
ATOM 3529 N N . PHE B 1 267 ? 174.282 186.030 167.685 1.00 74.33 267 PHE B N 1
ATOM 3530 C CA . PHE B 1 267 ? 175.088 184.842 168.072 1.00 74.33 267 PHE B CA 1
ATOM 3531 C C . PHE B 1 267 ? 176.053 185.181 169.240 1.00 74.33 267 PHE B C 1
ATOM 3532 O O . PHE B 1 267 ? 176.067 184.435 170.175 1.00 74.33 267 PHE B O 1
ATOM 3540 N N . LEU B 1 268 ? 176.744 186.297 169.131 1.00 74.90 268 LEU B N 1
ATOM 3541 C CA . LEU B 1 268 ? 177.724 186.626 170.120 1.00 74.90 268 LEU B CA 1
ATOM 3542 C C . LEU B 1 268 ? 177.024 187.091 171.342 1.00 74.90 268 LEU B C 1
ATOM 3543 O O . LEU B 1 268 ? 177.470 186.829 172.433 1.00 74.90 268 LEU B O 1
ATOM 3548 N N . ILE B 1 269 ? 175.832 187.768 171.300 1.00 76.16 269 ILE B N 1
ATOM 3549 C CA . ILE B 1 269 ? 175.095 188.083 172.489 1.00 76.16 269 ILE B CA 1
ATOM 3550 C C . ILE B 1 269 ? 174.651 186.789 173.227 1.00 76.16 269 ILE B C 1
ATOM 3551 O O . ILE B 1 269 ? 174.785 186.699 174.424 1.00 76.16 269 ILE B O 1
ATOM 3556 N N . ILE B 1 270 ? 174.191 185.881 172.391 1.00 75.38 270 ILE B N 1
ATOM 3557 C CA . ILE B 1 270 ? 173.711 184.619 173.014 1.00 75.38 270 ILE B CA 1
ATOM 3558 C C . ILE B 1 270 ? 174.834 183.885 173.686 1.00 75.38 270 ILE B C 1
ATOM 3559 O O . ILE B 1 270 ? 174.711 183.347 174.760 1.00 75.38 270 ILE B O 1
ATOM 3564 N N . GLU B 1 271 ? 175.914 183.901 172.976 1.00 80.08 271 GLU B N 1
ATOM 3565 C CA . GLU B 1 271 ? 177.105 183.220 173.534 1.00 80.08 271 GLU B CA 1
ATOM 3566 C C . GLU B 1 271 ? 177.512 183.830 174.824 1.00 80.08 271 GLU B C 1
ATOM 3567 O O . GLU B 1 271 ? 177.930 183.108 175.760 1.00 80.08 271 GLU B O 1
ATOM 3573 N N . CYS B 1 272 ? 177.546 185.146 174.871 1.00 81.50 272 CYS B N 1
ATOM 3574 C CA . CYS B 1 272 ? 177.834 185.897 176.063 1.00 81.50 272 CYS B CA 1
ATOM 3575 C C . CYS B 1 272 ? 176.912 185.652 177.219 1.00 81.50 272 CYS B C 1
ATOM 3576 O O . CYS B 1 272 ? 177.361 185.338 178.297 1.00 81.50 272 CYS B O 1
ATOM 3579 N N . LEU B 1 273 ? 175.622 185.629 176.951 1.00 77.59 273 LEU B N 1
ATOM 3580 C CA . LEU B 1 273 ? 174.619 185.024 177.901 1.00 77.59 273 LEU B CA 1
ATOM 3581 C C . LEU B 1 273 ? 174.861 183.720 178.519 1.00 77.59 273 LEU B C 1
ATOM 3582 O O . LEU B 1 273 ? 174.912 183.522 179.709 1.00 77.59 273 LEU B O 1
ATOM 3587 N N . PHE B 1 274 ? 175.119 182.794 177.558 1.00 78.49 274 PHE B N 1
ATOM 3588 C CA . PHE B 1 274 ? 175.273 181.427 178.012 1.00 78.49 274 PHE B CA 1
ATOM 3589 C C . PHE B 1 274 ? 176.603 181.252 178.848 1.00 78.49 274 PHE B C 1
ATOM 3590 O O . PHE B 1 274 ? 176.679 180.669 179.913 1.00 78.49 274 PHE B O 1
ATOM 3598 N N . LEU B 1 275 ? 177.591 181.947 178.353 1.00 80.72 275 LEU B N 1
ATOM 3599 C CA . LEU B 1 275 ? 178.905 181.925 179.067 1.00 80.72 275 LEU B CA 1
ATOM 3600 C C . LEU B 1 275 ? 178.820 182.659 180.433 1.00 80.72 275 LEU B C 1
ATOM 3601 O O . LEU B 1 275 ? 179.515 182.212 181.374 1.00 80.72 275 LEU B O 1
ATOM 3606 N N . TRP B 1 276 ? 178.023 183.641 180.573 1.00 82.67 276 TRP B N 1
ATOM 3607 C CA . TRP B 1 276 ? 177.982 184.311 181.890 1.00 82.67 276 TRP B CA 1
ATOM 3608 C C . TRP B 1 276 ? 177.215 183.350 182.750 1.00 82.67 276 TRP B C 1
ATOM 3609 O O . TRP B 1 276 ? 177.463 183.351 183.927 1.00 82.67 276 TRP B O 1
ATOM 3620 N N . GLY B 1 277 ? 176.209 182.614 182.215 1.00 86.43 277 GLY B N 1
ATOM 3621 C CA . GLY B 1 277 ? 175.511 181.662 183.039 1.00 86.43 277 GLY B CA 1
ATOM 3622 C C . GLY B 1 277 ? 176.428 180.554 183.595 1.00 86.43 277 GLY B C 1
ATOM 3623 O O . GLY B 1 277 ? 176.403 180.259 184.808 1.00 86.43 277 GLY B O 1
ATOM 3624 N N . VAL B 1 278 ? 177.331 180.001 182.714 1.00 85.34 278 VAL B N 1
ATOM 3625 C CA . VAL B 1 278 ? 178.288 179.013 183.124 1.00 85.34 278 VAL B CA 1
ATOM 3626 C C . VAL B 1 278 ? 179.249 179.580 184.115 1.00 85.34 278 VAL B C 1
ATOM 3627 O O . VAL B 1 278 ? 179.484 178.969 185.183 1.00 85.34 278 VAL B O 1
ATOM 3631 N N . ASN B 1 279 ? 179.693 180.842 183.879 1.00 86.06 279 ASN B N 1
ATOM 3632 C CA . ASN B 1 279 ? 180.437 181.580 184.856 1.00 86.06 279 ASN B CA 1
ATOM 3633 C C . ASN B 1 279 ? 179.908 181.836 186.152 1.00 86.06 279 ASN B C 1
ATOM 3634 O O . ASN B 1 279 ? 180.591 181.524 187.203 1.00 86.06 279 ASN B O 1
ATOM 3639 N N . VAL B 1 280 ? 178.659 182.239 186.211 1.00 87.02 280 VAL B N 1
ATOM 3640 C CA . VAL B 1 280 ? 177.872 182.203 187.482 1.00 87.02 280 VAL B CA 1
ATOM 3641 C C . VAL B 1 280 ? 177.838 180.933 188.249 1.00 87.02 280 VAL B C 1
ATOM 3642 O O . VAL B 1 280 ? 178.136 180.923 189.420 1.00 87.02 280 VAL B O 1
ATOM 3646 N N . TYR B 1 281 ? 177.405 179.895 187.555 1.00 91.46 281 TYR B N 1
ATOM 3647 C CA . TYR B 1 281 ? 177.694 178.565 188.124 1.00 91.46 281 TYR B CA 1
ATOM 3648 C C . TYR B 1 281 ? 179.082 178.305 188.763 1.00 91.46 281 TYR B C 1
ATOM 3649 O O . TYR B 1 281 ? 179.164 177.811 189.863 1.00 91.46 281 TYR B O 1
ATOM 3658 N N . GLY B 1 282 ? 180.101 178.579 188.051 1.00 90.15 282 GLY B N 1
ATOM 3659 C CA . GLY B 1 282 ? 181.403 178.428 188.534 1.00 90.15 282 GLY B CA 1
ATOM 3660 C C . GLY B 1 282 ? 181.692 179.287 189.784 1.00 90.15 282 GLY B C 1
ATOM 3661 O O . GLY B 1 282 ? 182.271 178.793 190.779 1.00 90.15 282 GLY B O 1
ATOM 3662 N N . TRP B 1 283 ? 181.287 180.539 189.746 1.00 90.10 283 TRP B N 1
ATOM 3663 C CA . TRP B 1 283 ? 181.394 181.473 190.975 1.00 90.10 283 TRP B CA 1
ATOM 3664 C C . TRP B 1 283 ? 180.651 181.006 192.256 1.00 90.10 283 TRP B C 1
ATOM 3665 O O . TRP B 1 283 ? 181.246 180.848 193.256 1.00 90.10 283 TRP B O 1
ATOM 3676 N N . ARG B 1 284 ? 179.412 180.635 192.109 1.00 91.52 284 ARG B N 1
ATOM 3677 C CA . ARG B 1 284 ? 178.776 179.809 193.105 1.00 91.52 284 ARG B CA 1
ATOM 3678 C C . ARG B 1 284 ? 179.477 178.509 193.556 1.00 91.52 284 ARG B C 1
ATOM 3679 O O . ARG B 1 284 ? 179.513 178.303 194.788 1.00 91.52 284 ARG B O 1
ATOM 3687 N N . SER B 1 285 ? 179.905 177.668 192.705 1.00 96.48 285 SER B N 1
ATOM 3688 C CA . SER B 1 285 ? 180.535 176.462 193.095 1.00 96.48 285 SER B CA 1
ATOM 3689 C C . SER B 1 285 ? 181.837 176.749 193.909 1.00 96.48 285 SER B C 1
ATOM 3690 O O . SER B 1 285 ? 182.066 176.131 194.983 1.00 96.48 285 SER B O 1
ATOM 3693 N N . SER B 1 286 ? 182.609 177.675 193.459 1.00 98.34 286 SER B N 1
ATOM 3694 C CA . SER B 1 286 ? 183.727 178.145 194.194 1.00 98.34 286 SER B CA 1
ATOM 3695 C C . SER B 1 286 ? 183.268 179.114 195.375 1.00 98.34 286 SER B C 1
ATOM 3696 O O . SER B 1 286 ? 182.110 179.444 195.473 1.00 98.34 286 SER B O 1
ATOM 3699 N N . GLY B 1 287 ? 184.145 179.368 196.287 1.00 101.72 287 GLY B N 1
ATOM 3700 C CA . GLY B 1 287 ? 183.862 180.216 197.382 1.00 101.72 287 GLY B CA 1
ATOM 3701 C C . GLY B 1 287 ? 184.094 181.703 197.069 1.00 101.72 287 GLY B C 1
ATOM 3702 O O . GLY B 1 287 ? 184.912 182.375 197.740 1.00 101.72 287 GLY B O 1
ATOM 3703 N N . VAL B 1 288 ? 183.436 182.114 196.064 1.00 99.95 288 VAL B N 1
ATOM 3704 C CA . VAL B 1 288 ? 183.302 183.546 195.586 1.00 99.95 288 VAL B CA 1
ATOM 3705 C C . VAL B 1 288 ? 182.054 184.178 195.891 1.00 99.95 288 VAL B C 1
ATOM 3706 O O . VAL B 1 288 ? 180.980 183.676 195.486 1.00 99.95 288 VAL B O 1
ATOM 3710 N N . ASN B 1 289 ? 182.019 185.387 196.503 1.00 101.92 289 ASN B N 1
ATOM 3711 C CA . ASN B 1 289 ? 180.886 186.149 196.793 1.00 101.92 289 ASN B CA 1
ATOM 3712 C C . ASN B 1 289 ? 180.513 186.938 195.484 1.00 101.92 289 ASN B C 1
ATOM 3713 O O . ASN B 1 289 ? 180.943 188.046 195.302 1.00 101.92 289 ASN B O 1
ATOM 3718 N N . HIS B 1 290 ? 179.873 186.286 194.583 1.00 103.18 290 HIS B N 1
ATOM 3719 C CA . HIS B 1 290 ? 179.165 186.979 193.445 1.00 103.18 290 HIS B CA 1
ATOM 3720 C C . HIS B 1 290 ? 178.250 188.174 193.801 1.00 103.18 290 HIS B C 1
ATOM 3721 O O . HIS B 1 290 ? 178.160 189.143 193.139 1.00 103.18 290 HIS B O 1
ATOM 3728 N N . VAL B 1 291 ? 177.507 187.966 194.851 1.00 107.03 291 VAL B N 1
ATOM 3729 C CA . VAL B 1 291 ? 176.686 189.040 195.457 1.00 107.03 291 VAL B CA 1
ATOM 3730 C C . VAL B 1 291 ? 177.460 190.354 195.809 1.00 107.03 291 VAL B C 1
ATOM 3731 O O . VAL B 1 291 ? 176.983 191.467 195.493 1.00 107.03 291 VAL B O 1
ATOM 3735 N N . LEU B 1 292 ? 178.511 190.227 196.562 1.00 102.59 292 LEU B N 1
ATOM 3736 C CA . LEU B 1 292 ? 179.143 191.388 197.068 1.00 102.59 292 LEU B CA 1
ATOM 3737 C C . LEU B 1 292 ? 179.811 192.315 196.108 1.00 102.59 292 LEU B C 1
ATOM 3738 O O . LEU B 1 292 ? 179.818 193.488 196.265 1.00 102.59 292 LEU B O 1
ATOM 3743 N N . ILE B 1 293 ? 180.478 191.618 195.154 1.00 98.52 293 ILE B N 1
ATOM 3744 C CA . ILE B 1 293 ? 181.498 192.359 194.361 1.00 98.52 293 ILE B CA 1
ATOM 3745 C C . ILE B 1 293 ? 180.566 193.210 193.329 1.00 98.52 293 ILE B C 1
ATOM 3746 O O . ILE B 1 293 ? 180.786 194.383 193.134 1.00 98.52 293 ILE B O 1
ATOM 3751 N N . PHE B 1 294 ? 179.598 192.523 192.670 1.00 96.36 294 PHE B N 1
ATOM 3752 C CA . PHE B 1 294 ? 178.509 193.148 191.801 1.00 96.36 294 PHE B CA 1
ATOM 3753 C C . PHE B 1 294 ? 177.589 194.136 192.339 1.00 96.36 294 PHE B C 1
ATOM 3754 O O . PHE B 1 294 ? 176.885 194.864 191.543 1.00 96.36 294 PHE B O 1
ATOM 3762 N N . GLU B 1 295 ? 177.508 194.311 193.612 1.00 110.60 295 GLU B N 1
ATOM 3763 C CA . GLU B 1 295 ? 176.647 195.122 194.328 1.00 110.60 295 GLU B CA 1
ATOM 3764 C C . GLU B 1 295 ? 175.211 194.772 194.041 1.00 110.60 295 GLU B C 1
ATOM 3765 O O . GLU B 1 295 ? 174.468 195.691 193.631 1.00 110.60 295 GLU B O 1
ATOM 3771 N N . LEU B 1 296 ? 174.801 193.521 194.160 1.00 113.47 296 LEU B N 1
ATOM 3772 C CA . LEU B 1 296 ? 173.413 193.150 194.001 1.00 113.47 296 LEU B CA 1
ATOM 3773 C C . LEU B 1 296 ? 172.819 192.800 195.279 1.00 113.47 296 LEU B C 1
ATOM 3774 O O . LEU B 1 296 ? 173.436 192.250 196.155 1.00 113.47 296 LEU B O 1
ATOM 3779 N N . ASP B 1 297 ? 171.577 193.136 195.406 1.00 125.45 297 ASP B N 1
ATOM 3780 C CA . ASP B 1 297 ? 170.843 192.951 196.672 1.00 125.45 297 ASP B CA 1
ATOM 3781 C C . ASP B 1 297 ? 170.942 191.488 196.906 1.00 125.45 297 ASP B C 1
ATOM 3782 O O . ASP B 1 297 ? 170.978 190.673 195.928 1.00 125.45 297 ASP B O 1
ATOM 3787 N N . PRO B 1 298 ? 171.155 191.015 198.174 1.00 128.62 298 PRO B N 1
ATOM 3788 C CA . PRO B 1 298 ? 171.320 189.603 198.460 1.00 128.62 298 PRO B CA 1
ATOM 3789 C C . PRO B 1 298 ? 170.084 188.982 197.930 1.00 128.62 298 PRO B C 1
ATOM 3790 O O . PRO B 1 298 ? 170.081 187.899 197.307 1.00 128.62 298 PRO B O 1
ATOM 3794 N N . ARG B 1 299 ? 168.980 189.703 197.998 1.00 134.47 299 ARG B N 1
ATOM 3795 C CA . ARG B 1 299 ? 167.714 189.085 197.691 1.00 134.47 299 ARG B CA 1
ATOM 3796 C C . ARG B 1 299 ? 167.526 188.556 196.295 1.00 134.47 299 ARG B C 1
ATOM 3797 O O . ARG B 1 299 ? 166.976 187.504 196.191 1.00 134.47 299 ARG B O 1
ATOM 3805 N N . ASN B 1 300 ? 167.863 189.274 195.274 1.00 128.61 300 ASN B N 1
ATOM 3806 C CA . ASN B 1 300 ? 167.595 188.816 193.853 1.00 128.61 300 ASN B CA 1
ATOM 3807 C C . ASN B 1 300 ? 168.871 188.449 193.152 1.00 128.61 300 ASN B C 1
ATOM 3808 O O . ASN B 1 300 ? 169.657 189.368 192.859 1.00 128.61 300 ASN B O 1
ATOM 3813 N N . HIS B 1 301 ? 169.016 187.196 192.735 1.00 124.99 301 HIS B N 1
ATOM 3814 C CA . HIS B 1 301 ? 170.195 186.826 191.907 1.00 124.99 301 HIS B CA 1
ATOM 3815 C C . HIS B 1 301 ? 169.712 185.965 190.755 1.00 124.99 301 HIS B C 1
ATOM 3816 O O . HIS B 1 301 ? 169.069 184.940 191.009 1.00 124.99 301 HIS B O 1
ATOM 3823 N N . LEU B 1 302 ? 170.029 186.346 189.524 1.00 107.50 302 LEU B N 1
ATOM 3824 C CA . LEU B 1 302 ? 169.643 185.404 188.451 1.00 107.50 302 LEU B CA 1
ATOM 3825 C C . LEU B 1 302 ? 170.497 184.248 188.832 1.00 107.50 302 LEU B C 1
ATOM 3826 O O . LEU B 1 302 ? 171.493 184.473 189.388 1.00 107.50 302 LEU B O 1
ATOM 3831 N N . SER B 1 303 ? 169.961 183.059 188.588 1.00 104.26 303 SER B N 1
ATOM 3832 C CA . SER B 1 303 ? 170.711 181.880 189.036 1.00 104.26 303 SER B CA 1
ATOM 3833 C C . SER B 1 303 ? 171.128 181.200 187.832 1.00 104.26 303 SER B C 1
ATOM 3834 O O . SER B 1 303 ? 170.404 181.248 186.794 1.00 104.26 303 SER B O 1
ATOM 3837 N N . GLU B 1 304 ? 172.249 180.456 187.905 1.00 99.23 304 GLU B N 1
ATOM 3838 C CA . GLU B 1 304 ? 172.954 179.870 186.820 1.00 99.23 304 GLU B CA 1
ATOM 3839 C C . GLU B 1 304 ? 172.145 178.828 186.057 1.00 99.23 304 GLU B C 1
ATOM 3840 O O . GLU B 1 304 ? 172.591 178.229 185.187 1.00 99.23 304 GLU B O 1
ATOM 3846 N N . GLN B 1 305 ? 170.863 178.460 186.507 1.00 100.15 305 GLN B N 1
ATOM 3847 C CA . GLN B 1 305 ? 169.913 177.809 185.601 1.00 100.15 305 GLN B CA 1
ATOM 3848 C C . GLN B 1 305 ? 169.004 178.667 184.763 1.00 100.15 305 GLN B C 1
ATOM 3849 O O . GLN B 1 305 ? 168.915 178.482 183.614 1.00 100.15 305 GLN B O 1
ATOM 3855 N N . ASN B 1 306 ? 168.390 179.709 185.391 1.00 98.34 306 ASN B N 1
ATOM 3856 C CA . ASN B 1 306 ? 167.734 180.755 184.662 1.00 98.34 306 ASN B CA 1
ATOM 3857 C C . ASN B 1 306 ? 168.398 181.443 183.503 1.00 98.34 306 ASN B C 1
ATOM 3858 O O . ASN B 1 306 ? 167.898 181.415 182.433 1.00 98.34 306 ASN B O 1
ATOM 3863 N N . ILE B 1 307 ? 169.650 181.916 183.715 1.00 90.20 307 ILE B N 1
ATOM 3864 C CA . ILE B 1 307 ? 170.390 182.525 182.703 1.00 90.20 307 ILE B CA 1
ATOM 3865 C C . ILE B 1 307 ? 170.694 181.522 181.556 1.00 90.20 307 ILE B C 1
ATOM 3866 O O . ILE B 1 307 ? 170.382 181.803 180.375 1.00 90.20 307 ILE B O 1
ATOM 3871 N N . MET B 1 308 ? 171.108 180.339 181.911 1.00 91.28 308 MET B N 1
ATOM 3872 C CA . MET B 1 308 ? 171.327 179.291 180.955 1.00 91.28 308 MET B CA 1
ATOM 3873 C C . MET B 1 308 ? 170.130 178.723 180.137 1.00 91.28 308 MET B C 1
ATOM 3874 O O . MET B 1 308 ? 170.251 178.496 178.913 1.00 91.28 308 MET B O 1
ATOM 3879 N N . GLU B 1 309 ? 169.009 178.516 180.793 1.00 91.80 309 GLU B N 1
ATOM 3880 C CA . GLU B 1 309 ? 167.683 178.581 180.126 1.00 91.80 309 GLU B CA 1
ATOM 3881 C C . GLU B 1 309 ? 167.467 179.769 179.079 1.00 91.80 309 GLU B C 1
ATOM 3882 O O . GLU B 1 309 ? 167.057 179.522 177.914 1.00 91.80 309 GLU B O 1
ATOM 3888 N N . VAL B 1 310 ? 167.666 181.029 179.534 1.00 85.20 310 VAL B N 1
ATOM 3889 C CA . VAL B 1 310 ? 167.299 182.044 178.664 1.00 85.20 310 VAL B CA 1
ATOM 3890 C C . VAL B 1 310 ? 168.128 182.017 177.435 1.00 85.20 310 VAL B C 1
ATOM 3891 O O . VAL B 1 310 ? 167.700 182.309 176.273 1.00 85.20 310 VAL B O 1
ATOM 3895 N N . ALA B 1 311 ? 169.437 181.802 177.760 1.00 84.00 311 ALA B N 1
ATOM 3896 C CA . ALA B 1 311 ? 170.409 181.831 176.638 1.00 84.00 311 ALA B CA 1
ATOM 3897 C C . ALA B 1 311 ? 170.103 180.713 175.610 1.00 84.00 311 ALA B C 1
ATOM 3898 O O . ALA B 1 311 ? 170.261 180.929 174.373 1.00 84.00 311 ALA B O 1
ATOM 3900 N N . SER B 1 312 ? 169.862 179.516 176.097 1.00 84.20 312 SER B N 1
ATOM 3901 C CA . SER B 1 312 ? 169.467 178.380 175.232 1.00 84.20 312 SER B CA 1
ATOM 3902 C C . SER B 1 312 ? 168.221 178.504 174.453 1.00 84.20 312 SER B C 1
ATOM 3903 O O . SER B 1 312 ? 168.235 178.346 173.258 1.00 84.20 312 SER B O 1
ATOM 3906 N N . VAL B 1 313 ? 167.169 178.960 175.096 1.00 82.22 313 VAL B N 1
ATOM 3907 C CA . VAL B 1 313 ? 165.966 179.346 174.411 1.00 82.22 313 VAL B CA 1
ATOM 3908 C C . VAL B 1 313 ? 166.282 180.322 173.229 1.00 82.22 313 VAL B C 1
ATOM 3909 O O . VAL B 1 313 ? 165.816 180.120 172.135 1.00 82.22 313 VAL B O 1
ATOM 3913 N N . PHE B 1 314 ? 166.946 181.414 173.528 1.00 81.80 314 PHE B N 1
ATOM 3914 C CA . PHE B 1 314 ? 167.387 182.319 172.534 1.00 81.80 314 PHE B CA 1
ATOM 3915 C C . PHE B 1 314 ? 168.196 181.797 171.467 1.00 81.80 314 PHE B C 1
ATOM 3916 O O . PHE B 1 314 ? 168.029 182.117 170.242 1.00 81.80 314 PHE B O 1
ATOM 3924 N N . GLY B 1 315 ? 169.086 180.834 171.798 1.00 77.77 315 GLY B N 1
ATOM 3925 C CA . GLY B 1 315 ? 169.856 180.097 170.776 1.00 77.77 315 GLY B CA 1
ATOM 3926 C C . GLY B 1 315 ? 168.992 179.306 169.847 1.00 77.77 315 GLY B C 1
ATOM 3927 O O . GLY B 1 315 ? 169.212 179.297 168.656 1.00 77.77 315 GLY B O 1
ATOM 3928 N N . VAL B 1 316 ? 167.953 178.635 170.406 1.00 76.79 316 VAL B N 1
ATOM 3929 C CA . VAL B 1 316 ? 167.108 177.772 169.544 1.00 76.79 316 VAL B CA 1
ATOM 3930 C C . VAL B 1 316 ? 166.360 178.782 168.572 1.00 76.79 316 VAL B C 1
ATOM 3931 O O . VAL B 1 316 ? 166.100 178.454 167.438 1.00 76.79 316 VAL B O 1
ATOM 3935 N N . ILE B 1 317 ? 165.911 179.899 169.111 1.00 76.34 317 ILE B N 1
ATOM 3936 C CA . ILE B 1 317 ? 165.144 180.909 168.316 1.00 76.34 317 ILE B CA 1
ATOM 3937 C C . ILE B 1 317 ? 166.105 181.433 167.181 1.00 76.34 317 ILE B C 1
ATOM 3938 O O . ILE B 1 317 ? 165.667 181.618 166.019 1.00 76.34 317 ILE B O 1
ATOM 3943 N N . TRP B 1 318 ? 167.350 181.800 167.560 1.00 73.87 318 TRP B N 1
ATOM 3944 C CA . TRP B 1 318 ? 168.323 182.162 166.496 1.00 73.87 318 TRP B CA 1
ATOM 3945 C C . TRP B 1 318 ? 168.499 181.168 165.488 1.00 73.87 318 TRP B C 1
ATOM 3946 O O . TRP B 1 318 ? 168.496 181.528 164.341 1.00 73.87 318 TRP B O 1
ATOM 3957 N N . ALA B 1 319 ? 168.675 179.904 165.912 1.00 74.65 319 ALA B N 1
ATOM 3958 C CA . ALA B 1 319 ? 168.893 178.869 164.849 1.00 74.65 319 ALA B CA 1
ATOM 3959 C C . ALA B 1 319 ? 167.614 178.758 163.878 1.00 74.65 319 ALA B C 1
ATOM 3960 O O . ALA B 1 319 ? 167.764 178.538 162.713 1.00 74.65 319 ALA B O 1
ATOM 3962 N N . CYS B 1 320 ? 166.436 178.736 164.458 1.00 80.24 320 CYS B N 1
ATOM 3963 C CA . CYS B 1 320 ? 165.216 178.729 163.701 1.00 80.24 320 CYS B CA 1
ATOM 3964 C C . CYS B 1 320 ? 165.159 179.941 162.729 1.00 80.24 320 CYS B C 1
ATOM 3965 O O . CYS B 1 320 ? 164.769 179.729 161.558 1.00 80.24 320 CYS B O 1
ATOM 3968 N N . CYS B 1 321 ? 165.575 181.060 163.185 1.00 78.41 321 CYS B N 1
ATOM 3969 C CA . CYS B 1 321 ? 165.467 182.250 162.242 1.00 78.41 321 CYS B CA 1
ATOM 3970 C C . CYS B 1 321 ? 166.486 182.163 161.149 1.00 78.41 321 CYS B C 1
ATOM 3971 O O . CYS B 1 321 ? 166.186 182.455 160.016 1.00 78.41 321 CYS B O 1
ATOM 3974 N N . VAL B 1 322 ? 167.606 181.615 161.570 1.00 74.37 322 VAL B N 1
ATOM 3975 C CA . VAL B 1 322 ? 168.634 181.326 160.531 1.00 74.37 322 VAL B CA 1
ATOM 3976 C C . VAL B 1 322 ? 168.107 180.298 159.499 1.00 74.37 322 VAL B C 1
ATOM 3977 O O . VAL B 1 322 ? 168.396 180.430 158.250 1.00 74.37 322 VAL B O 1
ATOM 3981 N N . LEU B 1 323 ? 167.537 179.266 159.965 1.00 74.92 323 LEU B N 1
ATOM 3982 C CA . LEU B 1 323 ? 166.983 178.324 159.027 1.00 74.92 323 LEU B CA 1
ATOM 3983 C C . LEU B 1 323 ? 165.915 178.783 158.167 1.00 74.92 323 LEU B C 1
ATOM 3984 O O . LEU B 1 323 ? 165.943 178.533 156.940 1.00 74.92 323 LEU B O 1
ATOM 3989 N N . SER B 1 324 ? 165.020 179.632 158.720 1.00 79.06 324 SER B N 1
ATOM 3990 C CA . SER B 1 324 ? 164.055 180.447 157.874 1.00 79.06 324 SER B CA 1
ATOM 3991 C C . SER B 1 324 ? 164.664 181.313 156.850 1.00 79.06 324 SER B C 1
ATOM 3992 O O . SER B 1 324 ? 164.209 181.355 155.745 1.00 79.06 324 SER B O 1
ATOM 3995 N N . TYR B 1 325 ? 165.740 181.976 157.199 1.00 77.77 325 TYR B N 1
ATOM 3996 C CA . TYR B 1 325 ? 166.628 182.633 156.330 1.00 77.77 325 TYR B CA 1
ATOM 3997 C C . TYR B 1 325 ? 167.083 181.838 155.095 1.00 77.77 325 TYR B C 1
ATOM 3998 O O . TYR B 1 325 ? 166.917 182.170 153.935 1.00 77.77 325 TYR B O 1
ATOM 4007 N N . ILE B 1 326 ? 167.730 180.708 155.422 1.00 72.03 326 ILE B N 1
ATOM 4008 C CA . ILE B 1 326 ? 168.311 179.906 154.334 1.00 72.03 326 ILE B CA 1
ATOM 4009 C C . ILE B 1 326 ? 167.184 179.433 153.465 1.00 72.03 326 ILE B C 1
ATOM 4010 O O . ILE B 1 326 ? 167.361 179.286 152.227 1.00 72.03 326 ILE B O 1
ATOM 4015 N N . PHE B 1 327 ? 166.093 179.027 154.081 1.00 76.68 327 PHE B N 1
ATOM 4016 C CA . PHE B 1 327 ? 164.979 178.310 153.350 1.00 76.68 327 PHE B CA 1
ATOM 4017 C C . PHE B 1 327 ? 163.828 179.209 153.131 1.00 76.68 327 PHE B C 1
ATOM 4018 O O . PHE B 1 327 ? 162.705 178.829 153.156 1.00 76.68 327 PHE B O 1
ATOM 4026 N N . CYS B 1 328 ? 164.113 180.510 152.879 1.00 86.48 328 CYS B N 1
ATOM 4027 C CA . CYS B 1 328 ? 163.050 181.525 152.692 1.00 86.48 328 CYS B CA 1
ATOM 4028 C C . CYS B 1 328 ? 162.090 181.124 151.516 1.00 86.48 328 CYS B C 1
ATOM 4029 O O . CYS B 1 328 ? 160.910 181.371 151.587 1.00 86.48 328 CYS B O 1
ATOM 4032 N N . ASP B 1 329 ? 162.657 180.687 150.418 1.00 88.92 329 ASP B N 1
ATOM 4033 C CA . ASP B 1 329 ? 161.866 180.515 149.189 1.00 88.92 329 ASP B CA 1
ATOM 4034 C C . ASP B 1 329 ? 160.934 179.260 149.430 1.00 88.92 329 ASP B C 1
ATOM 4035 O O . ASP B 1 329 ? 159.736 179.404 149.132 1.00 88.92 329 ASP B O 1
ATOM 4040 N N . PRO B 1 330 ? 161.434 178.084 149.930 1.00 83.84 330 PRO B N 1
ATOM 4041 C CA . PRO B 1 330 ? 160.496 177.029 150.190 1.00 83.84 330 PRO B CA 1
ATOM 4042 C C . PRO B 1 330 ? 159.340 177.309 151.111 1.00 83.84 330 PRO B C 1
ATOM 4043 O O . PRO B 1 330 ? 158.188 176.936 150.803 1.00 83.84 330 PRO B O 1
ATOM 4047 N N . LEU B 1 331 ? 159.583 178.082 152.137 1.00 82.89 331 LEU B N 1
ATOM 4048 C CA . LEU B 1 331 ? 158.526 178.418 153.144 1.00 82.89 331 LEU B CA 1
ATOM 4049 C C . LEU B 1 331 ? 157.620 179.450 152.631 1.00 82.89 331 LEU B C 1
ATOM 4050 O O . LEU B 1 331 ? 156.578 179.665 153.185 1.00 82.89 331 LEU B O 1
ATOM 4055 N N . GLY B 1 332 ? 158.104 180.248 151.645 1.00 88.16 332 GLY B N 1
ATOM 4056 C CA . GLY B 1 332 ? 157.330 181.380 151.106 1.00 88.16 332 GLY B CA 1
ATOM 4057 C C . GLY B 1 332 ? 157.476 182.630 151.916 1.00 88.16 332 GLY B C 1
ATOM 4058 O O . GLY B 1 332 ? 156.876 183.684 151.584 1.00 88.16 332 GLY B O 1
ATOM 4059 N N . ILE B 1 333 ? 158.245 182.556 152.982 1.00 88.94 333 ILE B N 1
ATOM 4060 C CA . ILE B 1 333 ? 158.276 183.661 153.863 1.00 88.94 333 ILE B CA 1
ATOM 4061 C C . ILE B 1 333 ? 159.247 184.601 153.085 1.00 88.94 333 ILE B C 1
ATOM 4062 O O . ILE B 1 333 ? 160.134 184.214 152.396 1.00 88.94 333 ILE B O 1
ATOM 4067 N N . PRO B 1 334 ? 159.130 185.889 153.256 1.00 94.30 334 PRO B N 1
ATOM 4068 C CA . PRO B 1 334 ? 160.235 186.772 152.815 1.00 94.30 334 PRO B CA 1
ATOM 4069 C C . PRO B 1 334 ? 161.541 186.657 153.479 1.00 94.30 334 PRO B C 1
ATOM 4070 O O . PRO B 1 334 ? 161.757 186.258 154.644 1.00 94.30 334 PRO B O 1
ATOM 4074 N N . GLN B 1 335 ? 162.533 187.055 152.646 1.00 93.66 335 GLN B N 1
ATOM 4075 C CA . GLN B 1 335 ? 163.903 186.590 152.992 1.00 93.66 335 GLN B CA 1
ATOM 4076 C C . GLN B 1 335 ? 164.406 187.278 154.212 1.00 93.66 335 GLN B C 1
ATOM 4077 O O . GLN B 1 335 ? 165.066 186.632 155.074 1.00 93.66 335 GLN B O 1
ATOM 4083 N N . TYR B 1 336 ? 164.113 188.549 154.392 1.00 94.26 336 TYR B N 1
ATOM 4084 C CA . TYR B 1 336 ? 164.644 189.327 155.543 1.00 94.26 336 TYR B CA 1
ATOM 4085 C C . TYR B 1 336 ? 163.792 189.417 156.707 1.00 94.26 336 TYR B C 1
ATOM 4086 O O . TYR B 1 336 ? 164.147 190.143 157.659 1.00 94.26 336 TYR B O 1
ATOM 4095 N N . ALA B 1 337 ? 162.687 188.714 156.728 1.00 91.71 337 ALA B N 1
ATOM 4096 C CA . ALA B 1 337 ? 161.766 188.734 157.891 1.00 91.71 337 ALA B CA 1
ATOM 4097 C C . ALA B 1 337 ? 162.356 188.020 159.047 1.00 91.71 337 ALA B C 1
ATOM 4098 O O . ALA B 1 337 ? 162.140 188.496 160.187 1.00 91.71 337 ALA B O 1
ATOM 4100 N N . ALA B 1 338 ? 162.970 186.873 158.861 1.00 88.88 338 ALA B N 1
ATOM 4101 C CA . ALA B 1 338 ? 163.525 186.215 160.074 1.00 88.88 338 ALA B CA 1
ATOM 4102 C C . ALA B 1 338 ? 164.527 186.930 160.925 1.00 88.88 338 ALA B C 1
ATOM 4103 O O . ALA B 1 338 ? 164.285 186.949 162.153 1.00 88.88 338 ALA B O 1
ATOM 4105 N N . PRO B 1 339 ? 165.572 187.533 160.396 1.00 85.06 339 PRO B N 1
ATOM 4106 C CA . PRO B 1 339 ? 166.458 188.350 161.292 1.00 85.06 339 PRO B CA 1
ATOM 4107 C C . PRO B 1 339 ? 165.732 189.516 161.895 1.00 85.06 339 PRO B C 1
ATOM 4108 O O . PRO B 1 339 ? 166.044 189.802 163.090 1.00 85.06 339 PRO B O 1
ATOM 4112 N N . LEU B 1 340 ? 164.721 190.079 161.269 1.00 86.50 340 LEU B N 1
ATOM 4113 C CA . LEU B 1 340 ? 164.291 191.350 161.772 1.00 86.50 340 LEU B CA 1
ATOM 4114 C C . LEU B 1 340 ? 163.319 190.949 162.875 1.00 86.50 340 LEU B C 1
ATOM 4115 O O . LEU B 1 340 ? 163.282 191.557 163.957 1.00 86.50 340 LEU B O 1
ATOM 4120 N N . CYS B 1 341 ? 162.546 189.842 162.719 1.00 87.17 341 CYS B N 1
ATOM 4121 C CA . CYS B 1 341 ? 161.892 189.126 163.863 1.00 87.17 341 CYS B CA 1
ATOM 4122 C C . CYS B 1 341 ? 162.748 188.777 165.040 1.00 87.17 341 CYS B C 1
ATOM 4123 O O . CYS B 1 341 ? 162.353 189.042 166.213 1.00 87.17 341 CYS B O 1
ATOM 4126 N N . LEU B 1 342 ? 163.959 188.349 164.779 1.00 82.21 342 LEU B N 1
ATOM 4127 C CA . LEU B 1 342 ? 164.856 187.943 165.812 1.00 82.21 342 LEU B CA 1
ATOM 4128 C C . LEU B 1 342 ? 165.157 189.146 166.651 1.00 82.21 342 LEU B C 1
ATOM 4129 O O . LEU B 1 342 ? 165.173 189.163 167.855 1.00 82.21 342 LEU B O 1
ATOM 4134 N N . TYR B 1 343 ? 165.455 190.329 165.965 1.00 81.45 343 TYR B N 1
ATOM 4135 C CA . TYR B 1 343 ? 165.902 191.480 166.629 1.00 81.45 343 TYR B CA 1
ATOM 4136 C C . TYR B 1 343 ? 164.737 192.011 167.399 1.00 81.45 343 TYR B C 1
ATOM 4137 O O . TYR B 1 343 ? 164.848 192.549 168.552 1.00 81.45 343 TYR B O 1
ATOM 4146 N N . THR B 1 344 ? 163.553 191.896 166.833 1.00 83.27 344 THR B N 1
ATOM 4147 C CA . THR B 1 344 ? 162.261 192.274 167.568 1.00 83.27 344 THR B CA 1
ATOM 4148 C C . THR B 1 344 ? 162.017 191.565 168.828 1.00 83.27 344 THR B C 1
ATOM 4149 O O . THR B 1 344 ? 161.703 192.175 169.819 1.00 83.27 344 THR B O 1
ATOM 4153 N N . LEU B 1 345 ? 162.121 190.256 168.801 1.00 84.99 345 LEU B N 1
ATOM 4154 C CA . LEU B 1 345 ? 161.998 189.470 169.970 1.00 84.99 345 LEU B CA 1
ATOM 4155 C C . LEU B 1 345 ? 163.107 189.817 170.988 1.00 84.99 345 LEU B C 1
ATOM 4156 O O . LEU B 1 345 ? 162.706 189.927 172.121 1.00 84.99 345 LEU B O 1
ATOM 4161 N N . MET B 1 346 ? 164.360 189.926 170.584 1.00 89.47 346 MET B N 1
ATOM 4162 C CA . MET B 1 346 ? 165.319 190.320 171.522 1.00 89.47 346 MET B CA 1
ATOM 4163 C C . MET B 1 346 ? 165.111 191.632 172.222 1.00 89.47 346 MET B C 1
ATOM 4164 O O . MET B 1 346 ? 165.215 191.701 173.410 1.00 89.47 346 MET B O 1
ATOM 4169 N N . ALA B 1 347 ? 164.845 192.616 171.426 1.00 90.88 347 ALA B N 1
ATOM 4170 C CA . ALA B 1 347 ? 164.582 193.963 171.973 1.00 90.88 347 ALA B CA 1
ATOM 4171 C C . ALA B 1 347 ? 163.350 193.947 172.914 1.00 90.88 347 ALA B C 1
ATOM 4172 O O . ALA B 1 347 ? 163.339 194.655 173.952 1.00 90.88 347 ALA B O 1
ATOM 4174 N N . ALA B 1 348 ? 162.265 193.257 172.483 1.00 93.96 348 ALA B N 1
ATOM 4175 C CA . ALA B 1 348 ? 161.079 193.146 173.358 1.00 93.96 348 ALA B CA 1
ATOM 4176 C C . ALA B 1 348 ? 161.446 192.573 174.687 1.00 93.96 348 ALA B C 1
ATOM 4177 O O . ALA B 1 348 ? 160.930 192.992 175.688 1.00 93.96 348 ALA B O 1
ATOM 4179 N N . PHE B 1 349 ? 162.249 191.478 174.678 1.00 92.69 349 PHE B N 1
ATOM 4180 C CA . PHE B 1 349 ? 162.686 190.796 175.954 1.00 92.69 349 PHE B CA 1
ATOM 4181 C C . PHE B 1 349 ? 163.468 191.706 176.795 1.00 92.69 349 PHE B C 1
ATOM 4182 O O . PHE B 1 349 ? 163.251 191.772 178.026 1.00 92.69 349 PHE B O 1
ATOM 4190 N N . LEU B 1 350 ? 164.452 192.356 176.209 1.00 95.51 350 LEU B N 1
ATOM 4191 C CA . LEU B 1 350 ? 165.447 193.196 176.998 1.00 95.51 350 LEU B CA 1
ATOM 4192 C C . LEU B 1 350 ? 164.810 194.438 177.507 1.00 95.51 350 LEU B C 1
ATOM 4193 O O . LEU B 1 350 ? 165.067 194.767 178.692 1.00 95.51 350 LEU B O 1
ATOM 4198 N N . LEU B 1 351 ? 163.941 195.024 176.708 1.00 98.80 351 LEU B N 1
ATOM 4199 C CA . LEU B 1 351 ? 163.508 196.346 177.064 1.00 98.80 351 LEU B CA 1
ATOM 4200 C C . LEU B 1 351 ? 161.998 196.223 177.472 1.00 98.80 351 LEU B C 1
ATOM 4201 O O . LEU B 1 351 ? 161.226 197.201 177.241 1.00 98.80 351 LEU B O 1
ATOM 4206 N N . ASN B 1 352 ? 161.643 195.103 178.212 1.00 108.81 352 ASN B N 1
ATOM 4207 C CA . ASN B 1 352 ? 160.351 194.901 178.664 1.00 108.81 352 ASN B CA 1
ATOM 4208 C C . ASN B 1 352 ? 159.841 195.728 179.857 1.00 108.81 352 ASN B C 1
ATOM 4209 O O . ASN B 1 352 ? 160.389 195.628 180.886 1.00 108.81 352 ASN B O 1
ATOM 4214 N N . PRO B 1 353 ? 158.832 196.646 179.612 1.00 112.46 353 PRO B N 1
ATOM 4215 C CA . PRO B 1 353 ? 158.550 197.569 180.664 1.00 112.46 353 PRO B CA 1
ATOM 4216 C C . PRO B 1 353 ? 157.594 196.938 181.777 1.00 112.46 353 PRO B C 1
ATOM 4217 O O . PRO B 1 353 ? 157.361 197.627 182.727 1.00 112.46 353 PRO B O 1
ATOM 4221 N N . THR B 1 354 ? 157.247 195.680 181.613 1.00 113.45 354 THR B N 1
ATOM 4222 C CA . THR B 1 354 ? 156.286 195.098 182.479 1.00 113.45 354 THR B CA 1
ATOM 4223 C C . THR B 1 354 ? 157.173 194.726 183.715 1.00 113.45 354 THR B C 1
ATOM 4224 O O . THR B 1 354 ? 158.375 194.760 183.629 1.00 113.45 354 THR B O 1
ATOM 4228 N N . LYS B 1 355 ? 156.404 194.239 184.742 1.00 112.61 355 LYS B N 1
ATOM 4229 C CA . LYS B 1 355 ? 156.999 193.562 185.915 1.00 112.61 355 LYS B CA 1
ATOM 4230 C C . LYS B 1 355 ? 157.070 192.062 185.956 1.00 112.61 355 LYS B C 1
ATOM 4231 O O . LYS B 1 355 ? 157.013 191.393 187.020 1.00 112.61 355 LYS B O 1
ATOM 4237 N N . THR B 1 356 ? 157.157 191.445 184.797 1.00 114.04 356 THR B N 1
ATOM 4238 C CA . THR B 1 356 ? 157.053 189.951 184.681 1.00 114.04 356 THR B CA 1
ATOM 4239 C C . THR B 1 356 ? 158.375 189.391 185.009 1.00 114.04 356 THR B C 1
ATOM 4240 O O . THR B 1 356 ? 159.309 190.073 185.484 1.00 114.04 356 THR B O 1
ATOM 4244 N N . PHE B 1 357 ? 158.554 188.074 184.756 1.00 115.27 357 PHE B N 1
ATOM 4245 C CA . PHE B 1 357 ? 159.739 187.372 185.169 1.00 115.27 357 PHE B CA 1
ATOM 4246 C C . PHE B 1 357 ? 161.033 188.004 184.790 1.00 115.27 357 PHE B C 1
ATOM 4247 O O . PHE B 1 357 ? 161.144 188.627 183.695 1.00 115.27 357 PHE B O 1
ATOM 4255 N N . HIS B 1 358 ? 161.995 187.903 185.634 1.00 109.73 358 HIS B N 1
ATOM 4256 C CA . HIS B 1 358 ? 163.361 188.481 185.519 1.00 109.73 358 HIS B CA 1
ATOM 4257 C C . HIS B 1 358 ? 163.363 189.930 185.365 1.00 109.73 358 HIS B C 1
ATOM 4258 O O . HIS B 1 358 ? 164.172 190.415 184.648 1.00 109.73 358 HIS B O 1
ATOM 4265 N N . HIS B 1 359 ? 162.423 190.638 185.958 1.00 113.50 359 HIS B N 1
ATOM 4266 C CA . HIS B 1 359 ? 162.282 192.105 185.741 1.00 113.50 359 HIS B CA 1
ATOM 4267 C C . HIS B 1 359 ? 163.494 192.876 186.337 1.00 113.50 359 HIS B C 1
ATOM 4268 O O . HIS B 1 359 ? 164.090 193.680 185.664 1.00 113.50 359 HIS B O 1
ATOM 4275 N N . GLU B 1 360 ? 163.911 192.493 187.515 1.00 113.73 360 GLU B N 1
ATOM 4276 C CA . GLU B 1 360 ? 164.972 193.226 188.252 1.00 113.73 360 GLU B CA 1
ATOM 4277 C C . GLU B 1 360 ? 166.301 193.064 187.584 1.00 113.73 360 GLU B C 1
ATOM 4278 O O . GLU B 1 360 ? 167.005 194.020 187.400 1.00 113.73 360 GLU B O 1
ATOM 4284 N N . ALA B 1 361 ? 166.565 191.877 187.081 1.00 107.55 361 ALA B N 1
ATOM 4285 C CA . ALA B 1 361 ? 167.772 191.611 186.347 1.00 107.55 361 ALA B CA 1
ATOM 4286 C C . ALA B 1 361 ? 167.795 192.592 185.201 1.00 107.55 361 ALA B C 1
ATOM 4287 O O . ALA B 1 361 ? 168.854 193.267 184.963 1.00 107.55 361 ALA B O 1
ATOM 4289 N N . ARG B 1 362 ? 166.746 192.689 184.352 1.00 104.95 362 ARG B N 1
ATOM 4290 C CA . ARG B 1 362 ? 166.835 193.398 183.125 1.00 104.95 362 ARG B CA 1
ATOM 4291 C C . ARG B 1 362 ? 167.054 194.832 183.478 1.00 104.95 362 ARG B C 1
ATOM 4292 O O . ARG B 1 362 ? 167.714 195.539 182.758 1.00 104.95 362 ARG B O 1
ATOM 4300 N N . PHE B 1 363 ? 166.334 195.323 184.543 1.00 108.86 363 PHE B N 1
ATOM 4301 C CA . PHE B 1 363 ? 166.403 196.780 184.778 1.00 108.86 363 PHE B CA 1
ATOM 4302 C C . PHE B 1 363 ? 167.870 197.133 185.341 1.00 108.86 363 PHE B C 1
ATOM 4303 O O . PHE B 1 363 ? 168.456 198.143 184.881 1.00 108.86 363 PHE B O 1
ATOM 4311 N N . TRP B 1 364 ? 168.428 196.327 186.197 1.00 102.50 364 TRP B N 1
ATOM 4312 C CA . TRP B 1 364 ? 169.831 196.379 186.488 1.00 102.50 364 TRP B CA 1
ATOM 4313 C C . TRP B 1 364 ? 170.741 196.311 185.237 1.00 102.50 364 TRP B C 1
ATOM 4314 O O . TRP B 1 364 ? 171.635 197.104 185.191 1.00 102.50 364 TRP B O 1
ATOM 4325 N N . ALA B 1 365 ? 170.549 195.436 184.330 1.00 98.55 365 ALA B N 1
ATOM 4326 C CA . ALA B 1 365 ? 171.366 195.367 183.159 1.00 98.55 365 ALA B CA 1
ATOM 4327 C C . ALA B 1 365 ? 171.264 196.681 182.329 1.00 98.55 365 ALA B C 1
ATOM 4328 O O . ALA B 1 365 ? 172.294 197.207 181.845 1.00 98.55 365 ALA B O 1
ATOM 4330 N N . ILE B 1 366 ? 170.088 197.179 182.170 1.00 98.49 366 ILE B N 1
ATOM 4331 C CA . ILE B 1 366 ? 169.875 198.380 181.485 1.00 98.49 366 ILE B CA 1
ATOM 4332 C C . ILE B 1 366 ? 170.608 199.564 182.194 1.00 98.49 366 ILE B C 1
ATOM 4333 O O . ILE B 1 366 ? 171.255 200.420 181.504 1.00 98.49 366 ILE B O 1
ATOM 4338 N N . ARG B 1 367 ? 170.650 199.530 183.507 1.00 95.93 367 ARG B N 1
ATOM 4339 C CA . ARG B 1 367 ? 171.035 200.708 184.231 1.00 95.93 367 ARG B CA 1
ATOM 4340 C C . ARG B 1 367 ? 172.608 200.691 184.175 1.00 95.93 367 ARG B C 1
ATOM 4341 O O . ARG B 1 367 ? 173.219 201.715 183.979 1.00 95.93 367 ARG B O 1
ATOM 4349 N N . ILE B 1 368 ? 173.176 199.527 184.191 1.00 89.69 368 ILE B N 1
ATOM 4350 C CA . ILE B 1 368 ? 174.650 199.373 184.142 1.00 89.69 368 ILE B CA 1
ATOM 4351 C C . ILE B 1 368 ? 175.093 199.686 182.743 1.00 89.69 368 ILE B C 1
ATOM 4352 O O . ILE B 1 368 ? 176.113 200.295 182.519 1.00 89.69 368 ILE B O 1
ATOM 4357 N N . LEU B 1 369 ? 174.345 199.166 181.737 1.00 85.67 369 LEU B N 1
ATOM 4358 C CA . LEU B 1 369 ? 174.701 199.523 180.316 1.00 85.67 369 LEU B CA 1
ATOM 4359 C C . LEU B 1 369 ? 174.651 201.067 180.099 1.00 85.67 369 LEU B C 1
ATOM 4360 O O . LEU B 1 369 ? 175.505 201.632 179.348 1.00 85.67 369 LEU B O 1
ATOM 4365 N N . ILE B 1 370 ? 173.565 201.722 180.605 1.00 92.13 370 ILE B N 1
ATOM 4366 C CA . ILE B 1 370 ? 173.514 203.160 180.698 1.00 92.13 370 ILE B CA 1
ATOM 4367 C C . ILE B 1 370 ? 174.783 203.893 181.255 1.00 92.13 370 ILE B C 1
ATOM 4368 O O . ILE B 1 370 ? 175.329 204.814 180.731 1.00 92.13 370 ILE B O 1
ATOM 4373 N N . ARG B 1 371 ? 175.173 203.396 182.457 1.00 93.05 371 ARG B N 1
ATOM 4374 C CA . ARG B 1 371 ? 176.308 203.929 183.083 1.00 93.05 371 ARG B CA 1
ATOM 4375 C C . ARG B 1 371 ? 177.574 203.713 182.212 1.00 93.05 371 ARG B C 1
ATOM 4376 O O . ARG B 1 371 ? 178.442 204.552 182.184 1.00 93.05 371 ARG B O 1
ATOM 4384 N N . VAL B 1 372 ? 177.710 202.550 181.667 1.00 91.66 372 VAL B N 1
ATOM 4385 C CA . VAL B 1 372 ? 178.727 202.283 180.630 1.00 91.66 372 VAL B CA 1
ATOM 4386 C C . VAL B 1 372 ? 178.780 203.231 179.558 1.00 91.66 372 VAL B C 1
ATOM 4387 O O . VAL B 1 372 ? 179.873 203.748 179.231 1.00 91.66 372 VAL B O 1
ATOM 4391 N N . ILE B 1 373 ? 177.678 203.557 178.911 1.00 93.33 373 ILE B N 1
ATOM 4392 C CA . ILE B 1 373 ? 177.645 204.271 177.657 1.00 93.33 373 ILE B CA 1
ATOM 4393 C C . ILE B 1 373 ? 177.961 205.753 177.998 1.00 93.33 373 ILE B C 1
ATOM 4394 O O . ILE B 1 373 ? 178.577 206.476 177.242 1.00 93.33 373 ILE B O 1
ATOM 4399 N N . MET B 1 374 ? 177.474 206.172 179.151 1.00 98.04 374 MET B N 1
ATOM 4400 C CA . MET B 1 374 ? 177.904 207.474 179.779 1.00 98.04 374 MET B CA 1
ATOM 4401 C C . MET B 1 374 ? 179.181 207.284 180.649 1.00 98.04 374 MET B C 1
ATOM 4402 O O . MET B 1 374 ? 179.162 207.555 181.825 1.00 98.04 374 MET B O 1
ATOM 4407 N N . ALA B 1 375 ? 180.186 206.788 180.078 1.00 98.85 375 ALA B N 1
ATOM 4408 C CA . ALA B 1 375 ? 181.404 206.403 180.827 1.00 98.85 375 ALA B CA 1
ATOM 4409 C C . ALA B 1 375 ? 182.074 207.660 181.510 1.00 98.85 375 ALA B C 1
ATOM 4410 O O . ALA B 1 375 ? 182.359 207.477 182.738 1.00 98.85 375 ALA B O 1
ATOM 4412 N N . PRO B 1 376 ? 182.323 208.790 180.885 1.00 96.22 376 PRO B N 1
ATOM 4413 C CA . PRO B 1 376 ? 183.201 209.755 181.635 1.00 96.22 376 PRO B CA 1
ATOM 4414 C C . PRO B 1 376 ? 182.499 210.358 182.813 1.00 96.22 376 PRO B C 1
ATOM 4415 O O . PRO B 1 376 ? 183.040 210.396 183.888 1.00 96.22 376 PRO B O 1
ATOM 4419 N N . PHE B 1 377 ? 181.277 210.795 182.606 1.00 101.95 377 PHE B N 1
ATOM 4420 C CA . PHE B 1 377 ? 180.567 211.550 183.668 1.00 101.95 377 PHE B CA 1
ATOM 4421 C C . PHE B 1 377 ? 180.060 210.678 184.835 1.00 101.95 377 PHE B C 1
ATOM 4422 O O . PHE B 1 377 ? 179.952 211.200 185.955 1.00 101.95 377 PHE B O 1
ATOM 4430 N N . CYS B 1 378 ? 179.786 209.399 184.625 1.00 100.56 378 CYS B N 1
ATOM 4431 C CA . CYS B 1 378 ? 179.136 208.547 185.717 1.00 100.56 378 CYS B CA 1
ATOM 4432 C C . CYS B 1 378 ? 180.244 207.973 186.517 1.00 100.56 378 CYS B C 1
ATOM 4433 O O . CYS B 1 378 ? 181.306 207.627 185.959 1.00 100.56 378 CYS B O 1
ATOM 4436 N N . PHE B 1 379 ? 179.967 207.673 187.814 1.00 98.65 379 PHE B N 1
ATOM 4437 C CA . PHE B 1 379 ? 180.920 207.034 188.665 1.00 98.65 379 PHE B CA 1
ATOM 4438 C C . PHE B 1 379 ? 181.165 205.638 188.235 1.00 98.65 379 PHE B C 1
ATOM 4439 O O . PHE B 1 379 ? 180.385 205.054 187.612 1.00 98.65 379 PHE B O 1
ATOM 4447 N N . VAL B 1 380 ? 182.360 205.124 188.420 1.00 94.83 380 VAL B N 1
ATOM 4448 C CA . VAL B 1 380 ? 182.785 203.728 188.024 1.00 94.83 380 VAL B CA 1
ATOM 4449 C C . VAL B 1 380 ? 182.563 202.794 189.275 1.00 94.83 380 VAL B C 1
ATOM 4450 O O . VAL B 1 380 ? 183.159 203.006 190.277 1.00 94.83 380 VAL B O 1
ATOM 4454 N N . ASN B 1 381 ? 181.708 201.755 189.046 1.00 97.15 381 ASN B N 1
ATOM 4455 C CA . ASN B 1 381 ? 181.680 200.517 189.732 1.00 97.15 381 ASN B CA 1
ATOM 4456 C C . ASN B 1 381 ? 182.240 199.324 189.194 1.00 97.15 381 ASN B C 1
ATOM 4457 O O . ASN B 1 381 ? 182.584 199.279 187.992 1.00 97.15 381 ASN B O 1
ATOM 4462 N N . PHE B 1 382 ? 182.193 198.190 190.008 1.00 90.24 382 PHE B N 1
ATOM 4463 C CA . PHE B 1 382 ? 182.818 197.016 189.492 1.00 90.24 382 PHE B CA 1
ATOM 4464 C C . PHE B 1 382 ? 181.985 196.391 188.411 1.00 90.24 382 PHE B C 1
ATOM 4465 O O . PHE B 1 382 ? 182.402 195.803 187.461 1.00 90.24 382 PHE B O 1
ATOM 4473 N N . ALA B 1 383 ? 180.685 196.559 188.497 1.00 87.26 383 ALA B N 1
ATOM 4474 C CA . ALA B 1 383 ? 179.797 196.199 187.426 1.00 87.26 383 ALA B CA 1
ATOM 4475 C C . ALA B 1 383 ? 180.181 196.889 186.161 1.00 87.26 383 ALA B C 1
ATOM 4476 O O . ALA B 1 383 ? 180.028 196.335 185.096 1.00 87.26 383 ALA B O 1
ATOM 4478 N N . ASP B 1 384 ? 180.554 198.186 186.266 1.00 92.97 384 ASP B N 1
ATOM 4479 C CA . ASP B 1 384 ? 180.908 198.998 185.081 1.00 92.97 384 ASP B CA 1
ATOM 4480 C C . ASP B 1 384 ? 182.139 198.542 184.492 1.00 92.97 384 ASP B C 1
ATOM 4481 O O . ASP B 1 384 ? 182.308 198.381 183.241 1.00 92.97 384 ASP B O 1
ATOM 4486 N N . PHE B 1 385 ? 183.019 198.167 185.441 1.00 91.92 385 PHE B N 1
ATOM 4487 C CA . PHE B 1 385 ? 184.146 197.321 185.014 1.00 91.92 385 PHE B CA 1
ATOM 4488 C C . PHE B 1 385 ? 183.893 196.168 184.087 1.00 91.92 385 PHE B C 1
ATOM 4489 O O . PHE B 1 385 ? 184.328 196.081 182.961 1.00 91.92 385 PHE B O 1
ATOM 4497 N N . TRP B 1 386 ? 183.077 195.319 184.579 1.00 85.85 386 TRP B N 1
ATOM 4498 C CA . TRP B 1 386 ? 182.847 193.994 183.952 1.00 85.85 386 TRP B CA 1
ATOM 4499 C C . TRP B 1 386 ? 182.181 194.136 182.649 1.00 85.85 386 TRP B C 1
ATOM 4500 O O . TRP B 1 386 ? 182.653 193.631 181.676 1.00 85.85 386 TRP B O 1
ATOM 4511 N N . LEU B 1 387 ? 181.155 194.954 182.597 1.00 86.59 387 LEU B N 1
ATOM 4512 C CA . LEU B 1 387 ? 180.322 195.056 181.432 1.00 86.59 387 LEU B CA 1
ATOM 4513 C C . LEU B 1 387 ? 180.978 195.829 180.386 1.00 86.59 387 LEU B C 1
ATOM 4514 O O . LEU B 1 387 ? 180.841 195.519 179.230 1.00 86.59 387 LEU B O 1
ATOM 4519 N N . ALA B 1 388 ? 181.760 196.904 180.698 1.00 89.14 388 ALA B N 1
ATOM 4520 C CA . ALA B 1 388 ? 182.509 197.592 179.722 1.00 89.14 388 ALA B CA 1
ATOM 4521 C C . ALA B 1 388 ? 183.588 196.655 179.079 1.00 89.14 388 ALA B C 1
ATOM 4522 O O . ALA B 1 388 ? 183.670 196.555 177.835 1.00 89.14 388 ALA B O 1
ATOM 4524 N N . ASP B 1 389 ? 184.261 195.884 179.898 1.00 90.07 389 ASP B N 1
ATOM 4525 C CA . ASP B 1 389 ? 185.178 194.840 179.269 1.00 90.07 389 ASP B CA 1
ATOM 4526 C C . ASP B 1 389 ? 184.545 193.798 178.405 1.00 90.07 389 ASP B C 1
ATOM 4527 O O . ASP B 1 389 ? 185.034 193.508 177.341 1.00 90.07 389 ASP B O 1
ATOM 4532 N N . GLN B 1 390 ? 183.392 193.245 178.859 1.00 82.96 390 GLN B N 1
ATOM 4533 C CA . GLN B 1 390 ? 182.556 192.508 178.034 1.00 82.96 390 GLN B CA 1
ATOM 4534 C C . GLN B 1 390 ? 182.165 193.088 176.750 1.00 82.96 390 GLN B C 1
ATOM 4535 O O . GLN B 1 390 ? 182.304 192.398 175.721 1.00 82.96 390 GLN B O 1
ATOM 4541 N N . LEU B 1 391 ? 181.865 194.332 176.714 1.00 85.30 391 LEU B N 1
ATOM 4542 C CA . LEU B 1 391 ? 181.393 194.995 175.463 1.00 85.30 391 LEU B CA 1
ATOM 4543 C C . LEU B 1 391 ? 182.608 195.088 174.590 1.00 85.30 391 LEU B C 1
ATOM 4544 O O . LEU B 1 391 ? 182.518 194.857 173.332 1.00 85.30 391 LEU B O 1
ATOM 4549 N N . ASN B 1 392 ? 183.825 195.262 175.234 1.00 91.27 392 ASN B N 1
ATOM 4550 C CA . ASN B 1 392 ? 185.091 195.438 174.385 1.00 91.27 392 ASN B CA 1
ATOM 4551 C C . ASN B 1 392 ? 185.349 194.106 173.836 1.00 91.27 392 ASN B C 1
ATOM 4552 O O . ASN B 1 392 ? 185.749 194.136 172.697 1.00 91.27 392 ASN B O 1
ATOM 4557 N N . SER B 1 393 ? 185.086 193.017 174.529 1.00 89.06 393 SER B N 1
ATOM 4558 C CA . SER B 1 393 ? 185.103 191.733 173.794 1.00 89.06 393 SER B CA 1
ATOM 4559 C C . SER B 1 393 ? 184.243 191.517 172.696 1.00 89.06 393 SER B C 1
ATOM 4560 O O . SER B 1 393 ? 184.684 190.955 171.637 1.00 89.06 393 SER B O 1
ATOM 4563 N N . MET B 1 394 ? 182.967 191.756 172.892 1.00 88.14 394 MET B N 1
ATOM 4564 C CA . MET B 1 394 ? 181.998 191.540 171.880 1.00 88.14 394 MET B CA 1
ATOM 4565 C C . MET B 1 394 ? 182.000 192.699 170.853 1.00 88.14 394 MET B C 1
ATOM 4566 O O . MET B 1 394 ? 180.901 193.321 170.576 1.00 88.14 394 MET B O 1
ATOM 4571 N N . VAL B 1 395 ? 183.074 192.876 170.197 1.00 88.75 395 VAL B N 1
ATOM 4572 C CA . VAL B 1 395 ? 183.133 193.962 169.192 1.00 88.75 395 VAL B CA 1
ATOM 4573 C C . VAL B 1 395 ? 182.150 193.878 168.086 1.00 88.75 395 VAL B C 1
ATOM 4574 O O . VAL B 1 395 ? 181.538 194.883 167.840 1.00 88.75 395 VAL B O 1
ATOM 4578 N N . PRO B 1 396 ? 181.946 192.711 167.417 1.00 86.62 396 PRO B N 1
ATOM 4579 C CA . PRO B 1 396 ? 181.345 192.719 166.043 1.00 86.62 396 PRO B CA 1
ATOM 4580 C C . PRO B 1 396 ? 179.927 193.221 165.994 1.00 86.62 396 PRO B C 1
ATOM 4581 O O . PRO B 1 396 ? 179.472 193.735 164.944 1.00 86.62 396 PRO B O 1
ATOM 4585 N N . ALA B 1 397 ? 179.225 193.198 167.170 1.00 86.04 397 ALA B N 1
ATOM 4586 C CA . ALA B 1 397 ? 177.902 193.893 167.188 1.00 86.04 397 ALA B CA 1
ATOM 4587 C C . ALA B 1 397 ? 177.965 195.417 166.899 1.00 86.04 397 ALA B C 1
ATOM 4588 O O . ALA B 1 397 ? 177.163 195.931 166.156 1.00 86.04 397 ALA B O 1
ATOM 4590 N N . PHE B 1 398 ? 178.882 196.088 167.512 1.00 86.67 398 PHE B N 1
ATOM 4591 C CA . PHE B 1 398 ? 179.149 197.523 167.206 1.00 86.67 398 PHE B CA 1
ATOM 4592 C C . PHE B 1 398 ? 179.481 197.724 165.657 1.00 86.67 398 PHE B C 1
ATOM 4593 O O . PHE B 1 398 ? 179.012 198.778 165.140 1.00 86.67 398 PHE B O 1
ATOM 4601 N N . LEU B 1 399 ? 180.031 196.772 165.021 1.00 90.49 399 LEU B N 1
ATOM 4602 C CA . LEU B 1 399 ? 180.527 197.032 163.695 1.00 90.49 399 LEU B CA 1
ATOM 4603 C C . LEU B 1 399 ? 179.283 196.756 162.882 1.00 90.49 399 LEU B C 1
ATOM 4604 O O . LEU B 1 399 ? 179.121 197.413 161.777 1.00 90.49 399 LEU B O 1
ATOM 4609 N N . ASP B 1 400 ? 178.429 195.837 163.299 1.00 91.05 400 ASP B N 1
ATOM 4610 C CA . ASP B 1 400 ? 177.331 195.390 162.482 1.00 91.05 400 ASP B CA 1
ATOM 4611 C C . ASP B 1 400 ? 176.228 196.402 162.455 1.00 91.05 400 ASP B C 1
ATOM 4612 O O . ASP B 1 400 ? 175.492 196.441 161.551 1.00 91.05 400 ASP B O 1
ATOM 4617 N N . ILE B 1 401 ? 176.040 197.124 163.586 1.00 91.40 401 ILE B N 1
ATOM 4618 C CA . ILE B 1 401 ? 174.875 198.065 163.746 1.00 91.40 401 ILE B CA 1
ATOM 4619 C C . ILE B 1 401 ? 174.827 199.052 162.620 1.00 91.40 401 ILE B C 1
ATOM 4620 O O . ILE B 1 401 ? 173.794 199.245 162.028 1.00 91.40 401 ILE B O 1
ATOM 4625 N N . PRO B 1 402 ? 175.951 199.712 162.195 1.00 94.40 402 PRO B N 1
ATOM 4626 C CA . PRO B 1 402 ? 175.940 200.577 161.032 1.00 94.40 402 PRO B CA 1
ATOM 4627 C C . PRO B 1 402 ? 175.463 199.817 159.727 1.00 94.40 402 PRO B C 1
ATOM 4628 O O . PRO B 1 402 ? 174.646 200.364 158.936 1.00 94.40 402 PRO B O 1
ATOM 4632 N N . PHE B 1 403 ? 175.831 198.582 159.608 1.00 98.67 403 PHE B N 1
ATOM 4633 C CA . PHE B 1 403 ? 175.413 197.893 158.420 1.00 98.67 403 PHE B CA 1
ATOM 4634 C C . PHE B 1 403 ? 173.875 197.685 158.411 1.00 98.67 403 PHE B C 1
ATOM 4635 O O . PHE B 1 403 ? 173.222 197.842 157.346 1.00 98.67 403 PHE B O 1
ATOM 4643 N N . LEU B 1 404 ? 173.316 197.490 159.544 1.00 98.19 404 LEU B N 1
ATOM 4644 C CA . LEU B 1 404 ? 171.881 197.141 159.661 1.00 98.19 404 LEU B CA 1
ATOM 4645 C C . LEU B 1 404 ? 171.136 198.405 159.380 1.00 98.19 404 LEU B C 1
ATOM 4646 O O . LEU B 1 404 ? 170.187 198.397 158.636 1.00 98.19 404 LEU B O 1
ATOM 4651 N N . ILE B 1 405 ? 171.665 199.552 159.884 1.00 98.38 405 ILE B N 1
ATOM 4652 C CA . ILE B 1 405 ? 171.083 200.844 159.616 1.00 98.38 405 ILE B CA 1
ATOM 4653 C C . ILE B 1 405 ? 171.055 201.128 158.178 1.00 98.38 405 ILE B C 1
ATOM 4654 O O . ILE B 1 405 ? 170.031 201.637 157.658 1.00 98.38 405 ILE B O 1
ATOM 4659 N N . CYS B 1 406 ? 172.224 200.987 157.508 1.00 107.14 406 CYS B N 1
ATOM 4660 C CA . CYS B 1 406 ? 172.315 201.193 156.089 1.00 107.14 406 CYS B CA 1
ATOM 4661 C C . CYS B 1 406 ? 171.346 200.319 155.359 1.00 107.14 406 CYS B C 1
ATOM 4662 O O . CYS B 1 406 ? 170.650 200.773 154.514 1.00 107.14 406 CYS B O 1
ATOM 4665 N N . PHE B 1 407 ? 171.253 199.088 155.761 1.00 103.25 407 PHE B N 1
ATOM 4666 C CA . PHE B 1 407 ? 170.638 198.103 154.836 1.00 103.25 407 PHE B CA 1
ATOM 4667 C C . PHE B 1 407 ? 169.083 198.414 154.975 1.00 103.25 407 PHE B C 1
ATOM 4668 O O . PHE B 1 407 ? 168.418 198.373 153.962 1.00 103.25 407 PHE B O 1
ATOM 4676 N N . PHE B 1 408 ? 168.610 198.867 156.124 1.00 102.85 408 PHE B N 1
ATOM 4677 C CA . PHE B 1 408 ? 167.205 199.099 156.337 1.00 102.85 408 PHE B CA 1
ATOM 4678 C C . PHE B 1 408 ? 166.838 200.502 156.023 1.00 102.85 408 PHE B C 1
ATOM 4679 O O . PHE B 1 408 ? 165.669 200.758 155.905 1.00 102.85 408 PHE B O 1
ATOM 4687 N N . GLY B 1 409 ? 167.849 201.354 155.744 1.00 109.93 409 GLY B N 1
ATOM 4688 C CA . GLY B 1 409 ? 167.508 202.650 155.222 1.00 109.93 409 GLY B CA 1
ATOM 4689 C C . GLY B 1 409 ? 167.416 202.629 153.693 1.00 109.93 409 GLY B C 1
ATOM 4690 O O . GLY B 1 409 ? 166.580 203.292 153.115 1.00 109.93 409 GLY B O 1
ATOM 4691 N N . ARG B 1 410 ? 168.247 201.832 153.066 1.00 115.77 410 ARG B N 1
ATOM 4692 C CA . ARG B 1 410 ? 168.215 201.677 151.697 1.00 115.77 410 ARG B CA 1
ATOM 4693 C C . ARG B 1 410 ? 167.107 200.852 151.106 1.00 115.77 410 ARG B C 1
ATOM 4694 O O . ARG B 1 410 ? 166.408 201.307 150.229 1.00 115.77 410 ARG B O 1
ATOM 4702 N N . SER B 1 411 ? 167.016 199.605 151.513 1.00 110.61 411 SER B N 1
ATOM 4703 C CA . SER B 1 411 ? 165.831 198.763 151.135 1.00 110.61 411 SER B CA 1
ATOM 4704 C C . SER B 1 411 ? 165.114 198.090 152.378 1.00 110.61 411 SER B C 1
ATOM 4705 O O . SER B 1 411 ? 165.727 197.458 153.138 1.00 110.61 411 SER B O 1
ATOM 4708 N N . PRO B 1 412 ? 163.722 198.230 152.457 1.00 111.88 412 PRO B N 1
ATOM 4709 C CA . PRO B 1 412 ? 162.920 197.447 153.384 1.00 111.88 412 PRO B CA 1
ATOM 4710 C C . PRO B 1 412 ? 162.671 195.985 153.115 1.00 111.88 412 PRO B C 1
ATOM 4711 O O . PRO B 1 412 ? 162.626 195.580 151.991 1.00 111.88 412 PRO B O 1
ATOM 4715 N N . THR B 1 413 ? 162.370 195.082 154.142 1.00 111.36 413 THR B N 1
ATOM 4716 C CA . THR B 1 413 ? 161.981 193.648 154.071 1.00 111.36 413 THR B CA 1
ATOM 4717 C C . THR B 1 413 ? 160.752 193.314 153.467 1.00 111.36 413 THR B C 1
ATOM 4718 O O . THR B 1 413 ? 160.010 194.225 153.419 1.00 111.36 413 THR B O 1
ATOM 4722 N N . TRP B 1 414 ? 160.450 192.091 153.190 1.00 114.02 414 TRP B N 1
ATOM 4723 C CA . TRP B 1 414 ? 159.218 191.635 152.638 1.00 114.02 414 TRP B CA 1
ATOM 4724 C C . TRP B 1 414 ? 159.493 191.810 151.185 1.00 114.02 414 TRP B C 1
ATOM 4725 O O . TRP B 1 414 ? 158.531 191.828 150.494 1.00 114.02 414 TRP B O 1
ATOM 4736 N N . HIS B 1 415 ? 160.746 192.064 150.738 1.00 120.70 415 HIS B N 1
ATOM 4737 C CA . HIS B 1 415 ? 161.215 192.143 149.447 1.00 120.70 415 HIS B CA 1
ATOM 4738 C C . HIS B 1 415 ? 162.655 191.799 149.634 1.00 120.70 415 HIS B C 1
ATOM 4739 O O . HIS B 1 415 ? 163.151 191.830 150.739 1.00 120.70 415 HIS B O 1
ATOM 4746 N N . LYS B 1 416 ? 163.349 191.358 148.505 1.00 121.50 416 LYS B N 1
ATOM 4747 C CA . LYS B 1 416 ? 164.692 190.673 148.699 1.00 121.50 416 LYS B CA 1
ATOM 4748 C C . LYS B 1 416 ? 165.676 191.567 147.904 1.00 121.50 416 LYS B C 1
ATOM 4749 O O . LYS B 1 416 ? 165.231 192.065 146.954 1.00 121.50 416 LYS B O 1
ATOM 4755 N N . ALA B 1 417 ? 166.791 191.792 148.491 1.00 123.83 417 ALA B N 1
ATOM 4756 C CA . ALA B 1 417 ? 167.956 192.298 147.923 1.00 123.83 417 ALA B CA 1
ATOM 4757 C C . ALA B 1 417 ? 167.537 193.529 147.038 1.00 123.83 417 ALA B C 1
ATOM 4758 O O . ALA B 1 417 ? 167.260 194.582 147.599 1.00 123.83 417 ALA B O 1
ATOM 4760 N N . GLY B 1 418 ? 167.622 193.519 145.671 1.00 133.74 418 GLY B N 1
ATOM 4761 C CA . GLY B 1 418 ? 167.480 194.570 144.771 1.00 133.74 418 GLY B CA 1
ATOM 4762 C C . GLY B 1 418 ? 168.882 194.934 144.200 1.00 133.74 418 GLY B C 1
ATOM 4763 O O . GLY B 1 418 ? 168.880 195.877 143.495 1.00 133.74 418 GLY B O 1
ATOM 4764 N N . LYS B 1 419 ? 169.956 194.264 144.721 1.00 134.07 419 LYS B N 1
ATOM 4765 C CA . LYS B 1 419 ? 171.295 194.389 144.203 1.00 134.07 419 LYS B CA 1
ATOM 4766 C C . LYS B 1 419 ? 171.772 195.821 144.661 1.00 134.07 419 LYS B C 1
ATOM 4767 O O . LYS B 1 419 ? 172.941 196.189 144.257 1.00 134.07 419 LYS B O 1
ATOM 4773 N N . ALA B 1 420 ? 171.065 196.596 145.403 1.00 132.44 420 ALA B N 1
ATOM 4774 C CA . ALA B 1 420 ? 171.477 197.748 146.150 1.00 132.44 420 ALA B CA 1
ATOM 4775 C C . ALA B 1 420 ? 171.993 197.187 147.440 1.00 132.44 420 ALA B C 1
ATOM 4776 O O . ALA B 1 420 ? 172.954 197.791 147.864 1.00 132.44 420 ALA B O 1
ATOM 4778 N N . ALA B 1 421 ? 171.552 196.101 147.921 1.00 127.27 421 ALA B N 1
ATOM 4779 C CA . ALA B 1 421 ? 172.154 195.506 149.124 1.00 127.27 421 ALA B CA 1
ATOM 4780 C C . ALA B 1 421 ? 173.643 195.405 148.907 1.00 127.27 421 ALA B C 1
ATOM 4781 O O . ALA B 1 421 ? 174.337 195.609 149.932 1.00 127.27 421 ALA B O 1
ATOM 4783 N N . SER B 1 422 ? 174.170 195.295 147.699 1.00 129.35 422 SER B N 1
ATOM 4784 C CA . SER B 1 422 ? 175.593 195.509 147.478 1.00 129.35 422 SER B CA 1
ATOM 4785 C C . SER B 1 422 ? 176.011 197.026 147.260 1.00 129.35 422 SER B C 1
ATOM 4786 O O . SER B 1 422 ? 176.869 197.238 146.385 1.00 129.35 422 SER B O 1
ATOM 4789 N N . HIS B 1 423 ? 175.612 197.864 148.224 1.00 127.25 423 HIS B N 1
ATOM 4790 C CA . HIS B 1 423 ? 176.049 199.288 148.244 1.00 127.25 423 HIS B CA 1
ATOM 4791 C C . HIS B 1 423 ? 176.352 199.676 149.702 1.00 127.25 423 HIS B C 1
ATOM 4792 O O . HIS B 1 423 ? 177.078 200.675 149.834 1.00 127.25 423 HIS B O 1
ATOM 4799 N N . CYS B 1 424 ? 175.804 199.023 150.748 1.00 121.75 424 CYS B N 1
ATOM 4800 C CA . CYS B 1 424 ? 176.197 199.214 152.079 1.00 121.75 424 CYS B CA 1
ATOM 4801 C C . CYS B 1 424 ? 177.515 198.701 152.423 1.00 121.75 424 CYS B C 1
ATOM 4802 O O . CYS B 1 424 ? 178.193 199.263 153.253 1.00 121.75 424 CYS B O 1
ATOM 4805 N N . VAL B 1 425 ? 177.881 197.574 151.846 1.00 118.35 425 VAL B N 1
ATOM 4806 C CA . VAL B 1 425 ? 179.190 197.041 152.120 1.00 118.35 425 VAL B CA 1
ATOM 4807 C C . VAL B 1 425 ? 180.166 197.952 151.430 1.00 118.35 425 VAL B C 1
ATOM 4808 O O . VAL B 1 425 ? 181.346 198.016 151.822 1.00 118.35 425 VAL B O 1
ATOM 4812 N N . GLU B 1 426 ? 179.730 198.567 150.275 1.00 125.52 426 GLU B N 1
ATOM 4813 C CA . GLU B 1 426 ? 180.666 199.360 149.566 1.00 125.52 426 GLU B CA 1
ATOM 4814 C C . GLU B 1 426 ? 180.947 200.624 150.159 1.00 125.52 426 GLU B C 1
ATOM 4815 O O . GLU B 1 426 ? 181.869 201.380 149.671 1.00 125.52 426 GLU B O 1
ATOM 4821 N N . TYR B 1 427 ? 180.163 201.000 151.154 1.00 125.07 427 TYR B N 1
ATOM 4822 C CA . TYR B 1 427 ? 180.565 202.008 152.027 1.00 125.07 427 TYR B CA 1
ATOM 4823 C C . TYR B 1 427 ? 181.501 201.288 152.900 1.00 125.07 427 TYR B C 1
ATOM 4824 O O . TYR B 1 427 ? 181.066 200.620 153.776 1.00 125.07 427 TYR B O 1
ATOM 4833 N N . VAL B 1 428 ? 182.751 201.477 152.675 1.00 130.68 428 VAL B N 1
ATOM 4834 C CA . VAL B 1 428 ? 183.662 200.613 153.530 1.00 130.68 428 VAL B CA 1
ATOM 4835 C C . VAL B 1 428 ? 183.909 201.230 154.829 1.00 130.68 428 VAL B C 1
ATOM 4836 O O . VAL B 1 428 ? 185.015 201.473 155.125 1.00 130.68 428 VAL B O 1
ATOM 4840 N N . SER B 1 429 ? 182.887 201.289 155.625 1.00 128.59 429 SER B N 1
ATOM 4841 C CA . SER B 1 429 ? 182.888 201.317 157.003 1.00 128.59 429 SER B CA 1
ATOM 4842 C C . SER B 1 429 ? 183.861 202.549 157.258 1.00 128.59 429 SER B C 1
ATOM 4843 O O . SER B 1 429 ? 184.851 202.476 157.941 1.00 128.59 429 SER B O 1
ATOM 4846 N N . LEU B 1 430 ? 183.565 203.712 156.622 1.00 126.67 430 LEU B N 1
ATOM 4847 C CA . LEU B 1 430 ? 184.509 204.795 156.767 1.00 126.67 430 LEU B CA 1
ATOM 4848 C C . LEU B 1 430 ? 184.507 205.097 158.298 1.00 126.67 430 LEU B C 1
ATOM 4849 O O . LEU B 1 430 ? 185.585 205.303 158.901 1.00 126.67 430 LEU B O 1
ATOM 4854 N N . LEU B 1 431 ? 183.340 205.035 158.914 1.00 120.10 431 LEU B N 1
ATOM 4855 C CA . LEU B 1 431 ? 183.232 205.061 160.332 1.00 120.10 431 LEU B CA 1
ATOM 4856 C C . LEU B 1 431 ? 183.805 203.934 161.102 1.00 120.10 431 LEU B C 1
ATOM 4857 O O . LEU B 1 431 ? 184.135 204.247 162.157 1.00 120.10 431 LEU B O 1
ATOM 4862 N N . HIS B 1 432 ? 184.072 202.724 160.489 1.00 115.15 432 HIS B N 1
ATOM 4863 C CA . HIS B 1 432 ? 184.365 201.419 161.071 1.00 115.15 432 HIS B CA 1
ATOM 4864 C C . HIS B 1 432 ? 185.195 201.750 162.248 1.00 115.15 432 HIS B C 1
ATOM 4865 O O . HIS B 1 432 ? 184.849 201.215 163.323 1.00 115.15 432 HIS B O 1
ATOM 4872 N N . PRO B 1 433 ? 186.269 202.609 162.064 1.00 112.30 433 PRO B N 1
ATOM 4873 C CA . PRO B 1 433 ? 187.151 202.699 163.163 1.00 112.30 433 PRO B CA 1
ATOM 4874 C C . PRO B 1 433 ? 186.435 203.260 164.458 1.00 112.30 433 PRO B C 1
ATOM 4875 O O . PRO B 1 433 ? 186.761 202.815 165.508 1.00 112.30 433 PRO B O 1
ATOM 4879 N N . ILE B 1 434 ? 185.588 204.232 164.384 1.00 111.09 434 ILE B N 1
ATOM 4880 C CA . ILE B 1 434 ? 184.876 204.796 165.456 1.00 111.09 434 ILE B CA 1
ATOM 4881 C C . ILE B 1 434 ? 184.116 203.753 166.194 1.00 111.09 434 ILE B C 1
ATOM 4882 O O . ILE B 1 434 ? 184.273 203.675 167.430 1.00 111.09 434 ILE B O 1
ATOM 4887 N N . VAL B 1 435 ? 183.283 202.984 165.536 1.00 102.60 435 VAL B N 1
ATOM 4888 C CA . VAL B 1 435 ? 182.565 201.867 166.188 1.00 102.60 435 VAL B CA 1
ATOM 4889 C C . VAL B 1 435 ? 183.441 200.858 166.738 1.00 102.60 435 VAL B C 1
ATOM 4890 O O . VAL B 1 435 ? 183.101 200.226 167.702 1.00 102.60 435 VAL B O 1
ATOM 4894 N N . ALA B 1 436 ? 184.514 200.562 166.038 1.00 102.43 436 ALA B N 1
ATOM 4895 C CA . ALA B 1 436 ? 185.464 199.566 166.478 1.00 102.43 436 ALA B CA 1
ATOM 4896 C C . ALA B 1 436 ? 186.122 199.943 167.753 1.00 102.43 436 ALA B C 1
ATOM 4897 O O . ALA B 1 436 ? 186.270 199.079 168.668 1.00 102.43 436 ALA B O 1
ATOM 4899 N N . ILE B 1 437 ? 186.396 201.259 167.946 1.00 103.14 437 ILE B N 1
ATOM 4900 C CA . ILE B 1 437 ? 187.101 201.715 169.092 1.00 103.14 437 ILE B CA 1
ATOM 4901 C C . ILE B 1 437 ? 186.160 202.066 170.213 1.00 103.14 437 ILE B C 1
ATOM 4902 O O . ILE B 1 437 ? 186.582 202.192 171.329 1.00 103.14 437 ILE B O 1
ATOM 4907 N N . MET B 1 438 ? 184.851 202.266 169.921 1.00 102.32 438 MET B N 1
ATOM 4908 C CA . MET B 1 438 ? 183.954 202.846 170.840 1.00 102.32 438 MET B CA 1
ATOM 4909 C C . MET B 1 438 ? 183.782 201.919 172.119 1.00 102.32 438 MET B C 1
ATOM 4910 O O . MET B 1 438 ? 183.706 202.440 173.204 1.00 102.32 438 MET B O 1
ATOM 4915 N N . PRO B 1 439 ? 183.818 200.605 171.958 1.00 96.07 439 PRO B N 1
ATOM 4916 C CA . PRO B 1 439 ? 183.766 199.774 173.195 1.00 96.07 439 PRO B CA 1
ATOM 4917 C C . PRO B 1 439 ? 185.102 199.886 174.049 1.00 96.07 439 PRO B C 1
ATOM 4918 O O . PRO B 1 439 ? 185.061 199.846 175.236 1.00 96.07 439 PRO B O 1
ATOM 4922 N N . ALA B 1 440 ? 186.182 200.100 173.399 1.00 96.52 440 ALA B N 1
ATOM 4923 C CA . ALA B 1 440 ? 187.476 200.467 174.094 1.00 96.52 440 ALA B CA 1
ATOM 4924 C C . ALA B 1 440 ? 187.437 201.945 174.613 1.00 96.52 440 ALA B C 1
ATOM 4925 O O . ALA B 1 440 ? 188.110 202.223 175.626 1.00 96.52 440 ALA B O 1
ATOM 4927 N N . TYR B 1 441 ? 186.801 202.796 173.884 1.00 95.78 441 TYR B N 1
ATOM 4928 C CA . TYR B 1 441 ? 186.519 204.202 174.284 1.00 95.78 441 TYR B CA 1
ATOM 4929 C C . TYR B 1 441 ? 185.798 204.394 175.635 1.00 95.78 441 TYR B C 1
ATOM 4930 O O . TYR B 1 441 ? 186.225 205.180 176.441 1.00 95.78 441 TYR B O 1
ATOM 4939 N N . PHE B 1 442 ? 184.819 203.584 175.797 1.00 94.52 442 PHE B N 1
ATOM 4940 C CA . PHE B 1 442 ? 184.044 203.623 177.063 1.00 94.52 442 PHE B CA 1
ATOM 4941 C C . PHE B 1 442 ? 184.930 203.209 178.272 1.00 94.52 442 PHE B C 1
ATOM 4942 O O . PHE B 1 442 ? 185.037 203.860 179.271 1.00 94.52 442 PHE B O 1
ATOM 4950 N N . ARG B 1 443 ? 185.622 202.115 178.007 1.00 93.73 443 ARG B N 1
ATOM 4951 C CA . ARG B 1 443 ? 186.836 201.762 178.769 1.00 93.73 443 ARG B CA 1
ATOM 4952 C C . ARG B 1 443 ? 187.834 202.755 179.137 1.00 93.73 443 ARG B C 1
ATOM 4953 O O . ARG B 1 443 ? 188.171 202.966 180.356 1.00 93.73 443 ARG B O 1
ATOM 4961 N N . PHE B 1 444 ? 188.360 203.409 178.131 1.00 95.89 444 PHE B N 1
ATOM 4962 C CA . PHE B 1 444 ? 189.216 204.541 178.324 1.00 95.89 444 PHE B CA 1
ATOM 4963 C C . PHE B 1 444 ? 188.705 205.650 179.133 1.00 95.89 444 PHE B C 1
ATOM 4964 O O . PHE B 1 444 ? 189.401 206.159 179.982 1.00 95.89 444 PHE B O 1
ATOM 4972 N N . ALA B 1 445 ? 187.489 206.075 178.857 1.00 98.59 445 ALA B N 1
ATOM 4973 C CA . ALA B 1 445 ? 186.864 207.133 179.600 1.00 98.59 445 ALA B CA 1
ATOM 4974 C C . ALA B 1 445 ? 186.589 206.641 181.068 1.00 98.59 445 ALA B C 1
ATOM 4975 O O . ALA B 1 445 ? 186.725 207.465 181.948 1.00 98.59 445 ALA B O 1
ATOM 4977 N N . GLN B 1 446 ? 186.264 205.380 181.305 1.00 97.27 446 GLN B N 1
ATOM 4978 C CA . GLN B 1 446 ? 186.222 204.869 182.653 1.00 97.27 446 GLN B CA 1
ATOM 4979 C C . GLN B 1 446 ? 187.418 204.969 183.437 1.00 97.27 446 GLN B C 1
ATOM 4980 O O . GLN B 1 446 ? 187.415 205.366 184.626 1.00 97.27 446 GLN B O 1
ATOM 4986 N N . CYS B 1 447 ? 188.497 204.600 182.825 1.00 98.89 447 CYS B N 1
ATOM 4987 C CA . CYS B 1 447 ? 189.845 204.845 183.394 1.00 98.89 447 CYS B CA 1
ATOM 4988 C C . CYS B 1 447 ? 190.181 206.204 183.711 1.00 98.89 447 CYS B C 1
ATOM 4989 O O . CYS B 1 447 ? 190.758 206.473 184.787 1.00 98.89 447 CYS B O 1
ATOM 4992 N N . ILE B 1 448 ? 189.869 207.184 182.826 1.00 96.79 448 ILE B N 1
ATOM 4993 C CA . ILE B 1 448 ? 190.063 208.651 183.060 1.00 96.79 448 ILE B CA 1
ATOM 4994 C C . ILE B 1 448 ? 189.304 209.111 184.274 1.00 96.79 448 ILE B C 1
ATOM 4995 O O . ILE B 1 448 ? 189.868 209.829 185.141 1.00 96.79 448 ILE B O 1
ATOM 5000 N N . ARG B 1 449 ? 188.050 208.782 184.341 1.00 100.71 449 ARG B N 1
ATOM 5001 C CA . ARG B 1 449 ? 187.181 208.848 185.487 1.00 100.71 449 ARG B CA 1
ATOM 5002 C C . ARG B 1 449 ? 187.705 208.405 186.808 1.00 100.71 449 ARG B C 1
ATOM 5003 O O . ARG B 1 449 ? 187.714 209.124 187.789 1.00 100.71 449 ARG B O 1
ATOM 5011 N N . ARG B 1 450 ? 188.186 207.148 186.803 1.00 102.75 450 ARG B N 1
ATOM 5012 C CA . ARG B 1 450 ? 188.829 206.634 187.952 1.00 102.75 450 ARG B CA 1
ATOM 5013 C C . ARG B 1 450 ? 190.064 207.327 188.443 1.00 102.75 450 ARG B C 1
ATOM 5014 O O . ARG B 1 450 ? 190.316 207.620 189.586 1.00 102.75 450 ARG B O 1
ATOM 5022 N N . TYR B 1 451 ? 191.016 207.628 187.497 1.00 109.03 451 TYR B N 1
ATOM 5023 C CA . TYR B 1 451 ? 192.088 208.528 187.764 1.00 109.03 451 TYR B CA 1
ATOM 5024 C C . TYR B 1 451 ? 191.722 209.939 188.316 1.00 109.03 451 TYR B C 1
ATOM 5025 O O . TYR B 1 451 ? 192.282 210.464 189.301 1.00 109.03 451 TYR B O 1
ATOM 5034 N N . ARG B 1 452 ? 190.672 210.565 187.736 1.00 104.58 452 ARG B N 1
ATOM 5035 C CA . ARG B 1 452 ? 190.017 211.831 188.295 1.00 104.58 452 ARG B CA 1
ATOM 5036 C C . ARG B 1 452 ? 189.644 211.659 189.724 1.00 104.58 452 ARG B C 1
ATOM 5037 O O . ARG B 1 452 ? 189.722 212.542 190.521 1.00 104.58 452 ARG B O 1
ATOM 5045 N N . ASP B 1 453 ? 189.158 210.446 190.123 1.00 106.97 453 ASP B N 1
ATOM 5046 C CA . ASP B 1 453 ? 188.470 210.340 191.382 1.00 106.97 453 ASP B CA 1
ATOM 5047 C C . ASP B 1 453 ? 189.560 209.999 192.350 1.00 106.97 453 ASP B C 1
ATOM 5048 O O . ASP B 1 453 ? 189.781 210.716 193.294 1.00 106.97 453 ASP B O 1
ATOM 5053 N N . THR B 1 454 ? 190.279 208.933 192.084 1.00 112.28 454 THR B N 1
ATOM 5054 C CA . THR B 1 454 ? 191.387 208.467 192.995 1.00 112.28 454 THR B CA 1
ATOM 5055 C C . THR B 1 454 ? 192.713 209.124 192.498 1.00 112.28 454 THR B C 1
ATOM 5056 O O . THR B 1 454 ? 192.983 209.123 191.338 1.00 112.28 454 THR B O 1
ATOM 5060 N N . LYS B 1 455 ? 193.395 209.794 193.376 1.00 120.10 455 LYS B N 1
ATOM 5061 C CA . LYS B 1 455 ? 194.566 210.543 193.020 1.00 120.10 455 LYS B CA 1
ATOM 5062 C C . LYS B 1 455 ? 195.723 209.596 192.579 1.00 120.10 455 LYS B C 1
ATOM 5063 O O . LYS B 1 455 ? 196.613 210.013 191.881 1.00 120.10 455 LYS B O 1
ATOM 5069 N N . GLU B 1 456 ? 195.734 208.340 192.978 1.00 122.85 456 GLU B N 1
ATOM 5070 C CA . GLU B 1 456 ? 196.667 207.356 192.519 1.00 122.85 456 GLU B CA 1
ATOM 5071 C C . GLU B 1 456 ? 196.642 207.340 190.985 1.00 122.85 456 GLU B C 1
ATOM 5072 O O . GLU B 1 456 ? 195.548 207.284 190.376 1.00 122.85 456 GLU B O 1
ATOM 5078 N N . SER B 1 457 ? 197.816 207.296 190.249 1.00 117.03 457 SER B N 1
ATOM 5079 C CA . SER B 1 457 ? 197.897 207.438 188.838 1.00 117.03 457 SER B CA 1
ATOM 5080 C C . SER B 1 457 ? 198.459 206.218 188.011 1.00 117.03 457 SER B C 1
ATOM 5081 O O . SER B 1 457 ? 198.004 205.961 186.944 1.00 117.03 457 SER B O 1
ATOM 5084 N N . PHE B 1 458 ? 199.293 205.381 188.553 1.00 113.62 458 PHE B N 1
ATOM 5085 C CA . PHE B 1 458 ? 199.771 204.157 188.044 1.00 113.62 458 PHE B CA 1
ATOM 5086 C C . PHE B 1 458 ? 198.829 203.207 187.421 1.00 113.62 458 PHE B C 1
ATOM 5087 O O . PHE B 1 458 ? 198.963 203.122 186.182 1.00 113.62 458 PHE B O 1
ATOM 5095 N N . PRO B 1 459 ? 197.877 202.618 188.061 1.00 110.65 459 PRO B N 1
ATOM 5096 C CA . PRO B 1 459 ? 197.155 201.555 187.432 1.00 110.65 459 PRO B CA 1
ATOM 5097 C C . PRO B 1 459 ? 196.280 202.042 186.350 1.00 110.65 459 PRO B C 1
ATOM 5098 O O . PRO B 1 459 ? 196.240 201.529 185.213 1.00 110.65 459 PRO B O 1
ATOM 5102 N N . HIS B 1 460 ? 195.661 203.149 186.644 1.00 109.04 460 HIS B N 1
ATOM 5103 C CA . HIS B 1 460 ? 194.553 203.569 185.772 1.00 109.04 460 HIS B CA 1
ATOM 5104 C C . HIS B 1 460 ? 195.176 204.209 184.607 1.00 109.04 460 HIS B C 1
ATOM 5105 O O . HIS B 1 460 ? 194.756 204.131 183.478 1.00 109.04 460 HIS B O 1
ATOM 5112 N N . LEU B 1 461 ? 196.333 204.930 184.795 1.00 108.51 461 LEU B N 1
ATOM 5113 C CA . LEU B 1 461 ? 197.032 205.612 183.669 1.00 108.51 461 LEU B CA 1
ATOM 5114 C C . LEU B 1 461 ? 197.685 204.583 182.712 1.00 108.51 461 LEU B C 1
ATOM 5115 O O . LEU B 1 461 ? 197.696 204.780 181.540 1.00 108.51 461 LEU B O 1
ATOM 5120 N N . VAL B 1 462 ? 198.231 203.552 183.288 1.00 105.01 462 VAL B N 1
ATOM 5121 C CA . VAL B 1 462 ? 198.786 202.465 182.457 1.00 105.01 462 VAL B CA 1
ATOM 5122 C C . VAL B 1 462 ? 197.638 201.896 181.581 1.00 105.01 462 VAL B C 1
ATOM 5123 O O . VAL B 1 462 ? 197.865 201.517 180.416 1.00 105.01 462 VAL B O 1
ATOM 5127 N N . ASN B 1 463 ? 196.438 201.857 182.124 1.00 103.01 463 ASN B N 1
ATOM 5128 C CA . ASN B 1 463 ? 195.494 200.913 181.583 1.00 103.01 463 ASN B CA 1
ATOM 5129 C C . ASN B 1 463 ? 194.878 201.798 180.375 1.00 103.01 463 ASN B C 1
ATOM 5130 O O . ASN B 1 463 ? 194.721 201.323 179.329 1.00 103.01 463 ASN B O 1
ATOM 5135 N N . ALA B 1 464 ? 194.751 203.065 180.700 1.00 99.33 464 ALA B N 1
ATOM 5136 C CA . ALA B 1 464 ? 194.543 204.093 179.710 1.00 99.33 464 ALA B CA 1
ATOM 5137 C C . ALA B 1 464 ? 195.490 204.015 178.542 1.00 99.33 464 ALA B C 1
ATOM 5138 O O . ALA B 1 464 ? 195.061 204.184 177.360 1.00 99.33 464 ALA B O 1
ATOM 5140 N N . ALA B 1 465 ? 196.803 203.909 178.834 1.00 101.29 465 ALA B N 1
ATOM 5141 C CA . ALA B 1 465 ? 197.820 204.005 177.822 1.00 101.29 465 ALA B CA 1
ATOM 5142 C C . ALA B 1 465 ? 197.792 202.770 176.888 1.00 101.29 465 ALA B C 1
ATOM 5143 O O . ALA B 1 465 ? 197.667 202.920 175.655 1.00 101.29 465 ALA B O 1
ATOM 5145 N N . LYS B 1 466 ? 197.735 201.556 177.378 1.00 98.98 466 LYS B N 1
ATOM 5146 C CA . LYS B 1 466 ? 197.194 200.477 176.642 1.00 98.98 466 LYS B CA 1
ATOM 5147 C C . LYS B 1 466 ? 195.912 200.713 175.794 1.00 98.98 466 LYS B C 1
ATOM 5148 O O . LYS B 1 466 ? 195.807 200.200 174.663 1.00 98.98 466 LYS B O 1
ATOM 5154 N N . TYR B 1 467 ? 194.842 201.365 176.309 1.00 98.68 467 TYR B N 1
ATOM 5155 C CA . TYR B 1 467 ? 193.690 201.556 175.369 1.00 98.68 467 TYR B CA 1
ATOM 5156 C C . TYR B 1 467 ? 194.011 202.576 174.335 1.00 98.68 467 TYR B C 1
ATOM 5157 O O . TYR B 1 467 ? 193.519 202.412 173.274 1.00 98.68 467 TYR B O 1
ATOM 5166 N N . ALA B 1 468 ? 194.880 203.492 174.667 1.00 103.18 468 ALA B N 1
ATOM 5167 C CA . ALA B 1 468 ? 195.382 204.333 173.619 1.00 103.18 468 ALA B CA 1
ATOM 5168 C C . ALA B 1 468 ? 196.077 203.566 172.457 1.00 103.18 468 ALA B C 1
ATOM 5169 O O . ALA B 1 468 ? 195.967 203.818 171.284 1.00 103.18 468 ALA B O 1
ATOM 5171 N N . THR B 1 469 ? 196.892 202.658 172.908 1.00 103.05 469 THR B N 1
ATOM 5172 C CA . THR B 1 469 ? 197.572 201.830 171.885 1.00 103.05 469 THR B CA 1
ATOM 5173 C C . THR B 1 469 ? 196.579 201.036 171.089 1.00 103.05 469 THR B C 1
ATOM 5174 O O . THR B 1 469 ? 196.815 200.746 169.971 1.00 103.05 469 THR B O 1
ATOM 5178 N N . SER B 1 470 ? 195.392 200.725 171.654 1.00 103.56 470 SER B N 1
ATOM 5179 C CA . SER B 1 470 ? 194.427 199.842 171.059 1.00 103.56 470 SER B CA 1
ATOM 5180 C C . SER B 1 470 ? 193.777 200.769 169.908 1.00 103.56 470 SER B C 1
ATOM 5181 O O . SER B 1 470 ? 193.504 200.353 168.809 1.00 103.56 470 SER B O 1
ATOM 5184 N N . PHE B 1 471 ? 193.548 202.049 170.284 1.00 104.67 471 PHE B N 1
ATOM 5185 C CA . PHE B 1 471 ? 192.915 202.934 169.218 1.00 104.67 471 PHE B CA 1
ATOM 5186 C C . PHE B 1 471 ? 193.976 203.158 168.197 1.00 104.67 471 PHE B C 1
ATOM 5187 O O . PHE B 1 471 ? 193.548 203.165 166.987 1.00 104.67 471 PHE B O 1
ATOM 5195 N N . PHE B 1 472 ? 195.252 203.269 168.500 1.00 110.63 472 PHE B N 1
ATOM 5196 C CA . PHE B 1 472 ? 196.275 203.264 167.495 1.00 110.63 472 PHE B CA 1
ATOM 5197 C C . PHE B 1 472 ? 196.385 202.190 166.544 1.00 110.63 472 PHE B C 1
ATOM 5198 O O . PHE B 1 472 ? 196.444 202.428 165.362 1.00 110.63 472 PHE B O 1
ATOM 5206 N N . VAL B 1 473 ? 196.323 200.992 167.012 1.00 108.82 473 VAL B N 1
ATOM 5207 C CA . VAL B 1 473 ? 196.368 199.840 166.160 1.00 108.82 473 VAL B CA 1
ATOM 5208 C C . VAL B 1 473 ? 195.237 199.821 165.253 1.00 108.82 473 VAL B C 1
ATOM 5209 O O . VAL B 1 473 ? 195.369 199.431 164.146 1.00 108.82 473 VAL B O 1
ATOM 5213 N N . VAL B 1 474 ? 194.009 200.136 165.788 1.00 110.09 474 VAL B N 1
ATOM 5214 C CA . VAL B 1 474 ? 192.780 200.138 164.971 1.00 110.09 474 VAL B CA 1
ATOM 5215 C C . VAL B 1 474 ? 192.852 201.129 163.930 1.00 110.09 474 VAL B C 1
ATOM 5216 O O . VAL B 1 474 ? 192.323 200.885 162.884 1.00 110.09 474 VAL B O 1
ATOM 5220 N N . ILE B 1 475 ? 193.382 202.354 164.132 1.00 114.88 475 ILE B N 1
ATOM 5221 C CA . ILE B 1 475 ? 193.312 203.390 163.130 1.00 114.88 475 ILE B CA 1
ATOM 5222 C C . ILE B 1 475 ? 194.423 203.107 162.196 1.00 114.88 475 ILE B C 1
ATOM 5223 O O . ILE B 1 475 ? 194.225 203.386 160.987 1.00 114.88 475 ILE B O 1
ATOM 5228 N N . PHE B 1 476 ? 195.571 202.742 162.715 1.00 116.29 476 PHE B N 1
ATOM 5229 C CA . PHE B 1 476 ? 196.607 202.481 161.723 1.00 116.29 476 PHE B CA 1
ATOM 5230 C C . PHE B 1 476 ? 195.955 201.538 160.738 1.00 116.29 476 PHE B C 1
ATOM 5231 O O . PHE B 1 476 ? 195.865 201.803 159.541 1.00 116.29 476 PHE B O 1
ATOM 5239 N N . ALA B 1 477 ? 195.452 200.453 161.262 1.00 120.08 477 ALA B N 1
ATOM 5240 C CA . ALA B 1 477 ? 194.909 199.467 160.426 1.00 120.08 477 ALA B CA 1
ATOM 5241 C C . ALA B 1 477 ? 194.173 199.819 159.259 1.00 120.08 477 ALA B C 1
ATOM 5242 O O . ALA B 1 477 ? 194.267 199.179 158.187 1.00 120.08 477 ALA B O 1
ATOM 5244 N N . HIS B 1 478 ? 193.258 200.739 159.401 1.00 123.48 478 HIS B N 1
ATOM 5245 C CA . HIS B 1 478 ? 192.469 201.061 158.316 1.00 123.48 478 HIS B CA 1
ATOM 5246 C C . HIS B 1 478 ? 193.311 201.448 157.151 1.00 123.48 478 HIS B C 1
ATOM 5247 O O . HIS B 1 478 ? 193.136 200.944 156.092 1.00 123.48 478 HIS B O 1
ATOM 5254 N N . LYS B 1 479 ? 194.319 202.203 157.423 1.00 125.34 479 LYS B N 1
ATOM 5255 C CA . LYS B 1 479 ? 195.138 202.650 156.313 1.00 125.34 479 LYS B CA 1
ATOM 5256 C C . LYS B 1 479 ? 195.839 201.543 155.594 1.00 125.34 479 LYS B C 1
ATOM 5257 O O . LYS B 1 479 ? 195.910 201.615 154.382 1.00 125.34 479 LYS B O 1
ATOM 5263 N N . TYR B 1 480 ? 196.446 200.558 156.223 1.00 125.72 480 TYR B N 1
ATOM 5264 C CA . TYR B 1 480 ? 196.798 199.387 155.444 1.00 125.72 480 TYR B CA 1
ATOM 5265 C C . TYR B 1 480 ? 195.864 198.861 154.460 1.00 125.72 480 TYR B C 1
ATOM 5266 O O . TYR B 1 480 ? 196.149 198.870 153.285 1.00 125.72 480 TYR B O 1
ATOM 5275 N N . HIS B 1 481 ? 194.678 198.570 155.025 1.00 130.17 481 HIS B N 1
ATOM 5276 C CA . HIS B 1 481 ? 193.686 198.195 154.089 1.00 130.17 481 HIS B CA 1
ATOM 5277 C C . HIS B 1 481 ? 193.479 199.273 153.066 1.00 130.17 481 HIS B C 1
ATOM 5278 O O . HIS B 1 481 ? 193.195 198.984 151.950 1.00 130.17 481 HIS B O 1
ATOM 5285 N N . THR B 1 482 ? 193.549 200.552 153.494 1.00 132.30 482 THR B N 1
ATOM 5286 C CA . THR B 1 482 ? 192.948 201.711 152.802 1.00 132.30 482 THR B CA 1
ATOM 5287 C C . THR B 1 482 ? 193.797 201.969 151.540 1.00 132.30 482 THR B C 1
ATOM 5288 O O . THR B 1 482 ? 193.304 202.381 150.515 1.00 132.30 482 THR B O 1
ATOM 5292 N N . THR B 1 483 ? 195.078 201.826 151.809 1.00 138.30 483 THR B N 1
ATOM 5293 C CA . THR B 1 483 ? 196.001 202.382 150.853 1.00 138.30 483 THR B CA 1
ATOM 5294 C C . THR B 1 483 ? 196.159 201.468 149.630 1.00 138.30 483 THR B C 1
ATOM 5295 O O . THR B 1 483 ? 197.164 200.982 149.325 1.00 138.30 483 THR B O 1
ATOM 5299 N N . THR B 1 484 ? 195.146 201.390 148.820 1.00 144.20 484 THR B N 1
ATOM 5300 C CA . THR B 1 484 ? 195.213 200.412 147.709 1.00 144.20 484 THR B CA 1
ATOM 5301 C C . THR B 1 484 ? 196.323 200.994 146.715 1.00 144.20 484 THR B C 1
ATOM 5302 O O . THR B 1 484 ? 196.899 200.214 145.862 1.00 144.20 484 THR B O 1
ATOM 5306 N N . ASP B 1 485 ? 196.793 202.224 146.835 1.00 150.90 485 ASP B N 1
ATOM 5307 C CA . ASP B 1 485 ? 197.791 202.860 145.870 1.00 150.90 485 ASP B CA 1
ATOM 5308 C C . ASP B 1 485 ? 199.103 202.847 146.587 1.00 150.90 485 ASP B C 1
ATOM 5309 O O . ASP B 1 485 ? 199.171 203.245 147.744 1.00 150.90 485 ASP B O 1
ATOM 5314 N N . THR B 1 486 ? 200.122 202.212 145.899 1.00 152.18 486 THR B N 1
ATOM 5315 C CA . THR B 1 486 ? 201.504 202.110 146.272 1.00 152.18 486 THR B CA 1
ATOM 5316 C C . THR B 1 486 ? 201.663 201.052 147.345 1.00 152.18 486 THR B C 1
ATOM 5317 O O . THR B 1 486 ? 202.765 200.837 147.791 1.00 152.18 486 THR B O 1
ATOM 5321 N N . TYR B 1 487 ? 200.545 200.437 147.828 1.00 150.64 487 TYR B N 1
ATOM 5322 C CA . TYR B 1 487 ? 200.459 199.185 148.472 1.00 150.64 487 TYR B CA 1
ATOM 5323 C C . TYR B 1 487 ? 200.577 197.922 147.720 1.00 150.64 487 TYR B C 1
ATOM 5324 O O . TYR B 1 487 ? 200.803 196.921 148.266 1.00 150.64 487 TYR B O 1
ATOM 5333 N N . PRO B 1 488 ? 200.488 197.923 146.320 1.00 149.45 488 PRO B N 1
ATOM 5334 C CA . PRO B 1 488 ? 200.828 196.699 145.612 1.00 149.45 488 PRO B CA 1
ATOM 5335 C C . PRO B 1 488 ? 202.303 196.422 145.996 1.00 149.45 488 PRO B C 1
ATOM 5336 O O . PRO B 1 488 ? 203.043 197.308 145.942 1.00 149.45 488 PRO B O 1
ATOM 5340 N N . LEU B 1 489 ? 202.512 195.226 146.526 1.00 145.87 489 LEU B N 1
ATOM 5341 C CA . LEU B 1 489 ? 203.551 194.769 147.490 1.00 145.87 489 LEU B CA 1
ATOM 5342 C C . LEU B 1 489 ? 203.302 195.187 148.883 1.00 145.87 489 LEU B C 1
ATOM 5343 O O . LEU B 1 489 ? 203.585 196.378 149.266 1.00 145.87 489 LEU B O 1
ATOM 5348 N N . SER B 1 490 ? 202.911 194.111 149.684 1.00 140.85 490 SER B N 1
ATOM 5349 C CA . SER B 1 490 ? 202.740 194.334 151.040 1.00 140.85 490 SER B CA 1
ATOM 5350 C C . SER B 1 490 ? 203.689 195.062 151.814 1.00 140.85 490 SER B C 1
ATOM 5351 O O . SER B 1 490 ? 203.530 196.073 152.445 1.00 140.85 490 SER B O 1
ATOM 5354 N N . LYS B 1 491 ? 204.848 194.582 151.618 1.00 144.53 491 LYS B N 1
ATOM 5355 C CA . LYS B 1 491 ? 206.075 194.934 152.219 1.00 144.53 491 LYS B CA 1
ATOM 5356 C C . LYS B 1 491 ? 206.143 196.520 151.973 1.00 144.53 491 LYS B C 1
ATOM 5357 O O . LYS B 1 491 ? 206.486 197.244 152.850 1.00 144.53 491 LYS B O 1
ATOM 5363 N N . GLU B 1 492 ? 205.816 196.904 150.721 1.00 144.82 492 GLU B N 1
ATOM 5364 C CA . GLU B 1 492 ? 205.802 198.352 150.445 1.00 144.82 492 GLU B CA 1
ATOM 5365 C C . GLU B 1 492 ? 204.892 199.111 151.305 1.00 144.82 492 GLU B C 1
ATOM 5366 O O . GLU B 1 492 ? 204.122 198.397 151.999 1.00 144.82 492 GLU B O 1
ATOM 5372 N N . ASN B 1 493 ? 204.998 200.421 151.465 1.00 140.47 493 ASN B N 1
ATOM 5373 C CA . ASN B 1 493 ? 204.026 201.226 152.082 1.00 140.47 493 ASN B CA 1
ATOM 5374 C C . ASN B 1 493 ? 204.201 200.896 153.665 1.00 140.47 493 ASN B C 1
ATOM 5375 O O . ASN B 1 493 ? 203.449 200.147 154.335 1.00 140.47 493 ASN B O 1
ATOM 5380 N N . PRO B 1 494 ? 205.306 201.448 154.134 1.00 133.84 494 PRO B N 1
ATOM 5381 C CA . PRO B 1 494 ? 205.655 201.135 155.553 1.00 133.84 494 PRO B CA 1
ATOM 5382 C C . PRO B 1 494 ? 204.636 201.415 156.620 1.00 133.84 494 PRO B C 1
ATOM 5383 O O . PRO B 1 494 ? 204.886 200.834 157.713 1.00 133.84 494 PRO B O 1
ATOM 5387 N N . TRP B 1 495 ? 203.559 202.115 156.377 1.00 130.31 495 TRP B N 1
ATOM 5388 C CA . TRP B 1 495 ? 202.323 202.034 157.182 1.00 130.31 495 TRP B CA 1
ATOM 5389 C C . TRP B 1 495 ? 201.860 200.668 157.678 1.00 130.31 495 TRP B C 1
ATOM 5390 O O . TRP B 1 495 ? 201.619 200.448 158.800 1.00 130.31 495 TRP B O 1
ATOM 5401 N N . PHE B 1 496 ? 201.753 199.679 156.758 1.00 125.54 496 PHE B N 1
ATOM 5402 C CA . PHE B 1 496 ? 201.691 198.348 157.291 1.00 125.54 496 PHE B CA 1
ATOM 5403 C C . PHE B 1 496 ? 202.686 197.880 158.205 1.00 125.54 496 PHE B C 1
ATOM 5404 O O . PHE B 1 496 ? 202.252 197.203 159.108 1.00 125.54 496 PHE B O 1
ATOM 5412 N N . TYR B 1 497 ? 203.913 198.102 157.926 1.00 126.19 497 TYR B N 1
ATOM 5413 C CA . TYR B 1 497 ? 204.922 197.488 158.900 1.00 126.19 497 TYR B CA 1
ATOM 5414 C C . TYR B 1 497 ? 204.672 198.183 160.181 1.00 126.19 497 TYR B C 1
ATOM 5415 O O . TYR B 1 497 ? 204.823 197.477 161.223 1.00 126.19 497 TYR B O 1
ATOM 5424 N N . CYS B 1 498 ? 204.333 199.419 160.164 1.00 125.46 498 CYS B N 1
ATOM 5425 C CA . CYS B 1 498 ? 204.058 200.181 161.454 1.00 125.46 498 CYS B CA 1
ATOM 5426 C C . CYS B 1 498 ? 202.851 199.639 162.155 1.00 125.46 498 CYS B C 1
ATOM 5427 O O . CYS B 1 498 ? 202.861 199.486 163.346 1.00 125.46 498 CYS B O 1
ATOM 5430 N N . TRP B 1 499 ? 201.807 199.419 161.434 1.00 117.31 499 TRP B N 1
ATOM 5431 C CA . TRP B 1 499 ? 200.691 198.598 161.868 1.00 117.31 499 TRP B CA 1
ATOM 5432 C C . TRP B 1 499 ? 200.922 197.281 162.537 1.00 117.31 499 TRP B C 1
ATOM 5433 O O . TRP B 1 499 ? 200.411 197.008 163.599 1.00 117.31 499 TRP B O 1
ATOM 5444 N N . ILE B 1 500 ? 201.650 196.468 161.816 1.00 115.79 500 ILE B N 1
ATOM 5445 C CA . ILE B 1 500 ? 202.163 195.254 162.515 1.00 115.79 500 ILE B CA 1
ATOM 5446 C C . ILE B 1 500 ? 202.768 195.533 163.788 1.00 115.79 500 ILE B C 1
A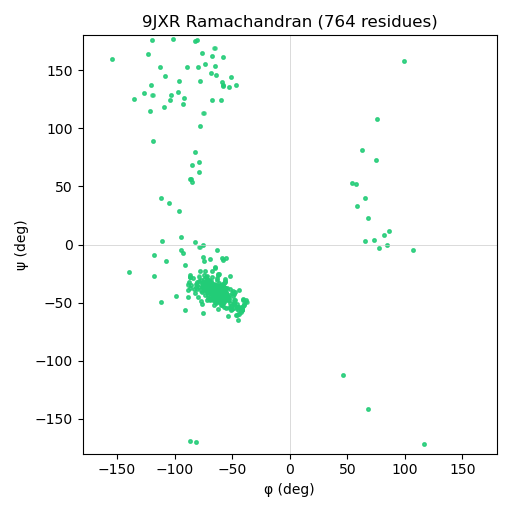TOM 5447 O O . ILE B 1 500 ? 202.638 194.815 164.788 1.00 115.79 500 ILE B O 1
ATOM 5452 N N . THR B 1 501 ? 203.656 196.561 163.791 1.00 117.57 501 THR B N 1
ATOM 5453 C CA . THR B 1 501 ? 204.549 196.623 164.968 1.00 117.57 501 THR B CA 1
ATOM 5454 C C . THR B 1 501 ? 203.668 197.091 166.086 1.00 117.57 501 THR B C 1
ATOM 5455 O O . THR B 1 501 ? 203.809 196.620 167.249 1.00 117.57 501 THR B O 1
ATOM 5459 N N . ALA B 1 502 ? 202.743 197.981 165.784 1.00 113.42 502 ALA B N 1
ATOM 5460 C CA . ALA B 1 502 ? 201.825 198.554 166.818 1.00 113.42 502 ALA B CA 1
ATOM 5461 C C . ALA B 1 502 ? 200.979 197.455 167.358 1.00 113.42 502 ALA B C 1
ATOM 5462 O O . ALA B 1 502 ? 200.682 197.423 168.620 1.00 113.42 502 ALA B O 1
ATOM 5464 N N . ALA B 1 503 ? 200.594 196.588 166.471 1.00 109.31 503 ALA B N 1
ATOM 5465 C CA . ALA B 1 503 ? 199.892 195.516 167.009 1.00 109.31 503 ALA B CA 1
ATOM 5466 C C . ALA B 1 503 ? 200.537 194.648 168.025 1.00 109.31 503 ALA B C 1
ATOM 5467 O O . ALA B 1 503 ? 199.853 194.314 168.931 1.00 109.31 503 ALA B O 1
ATOM 5469 N N . ILE B 1 504 ? 201.803 194.172 167.726 1.00 108.40 504 ILE B N 1
ATOM 5470 C CA . ILE B 1 504 ? 202.471 193.195 168.551 1.00 108.40 504 ILE B CA 1
ATOM 5471 C C . ILE B 1 504 ? 202.665 193.898 169.821 1.00 108.40 504 ILE B C 1
ATOM 5472 O O . ILE B 1 504 ? 202.474 193.418 170.852 1.00 108.40 504 ILE B O 1
ATOM 5477 N N . PHE B 1 505 ? 203.001 195.236 169.669 1.00 106.94 505 PHE B N 1
ATOM 5478 C CA . PHE B 1 505 ? 203.104 196.028 170.914 1.00 106.94 505 PHE B CA 1
ATOM 5479 C C . PHE B 1 505 ? 201.976 196.121 171.835 1.00 106.94 505 PHE B C 1
ATOM 5480 O O . PHE B 1 505 ? 202.004 195.864 173.014 1.00 106.94 505 PHE B O 1
ATOM 5488 N N . SER B 1 506 ? 200.856 196.385 171.250 1.00 104.75 506 SER B N 1
ATOM 5489 C CA . SER B 1 506 ? 199.614 196.425 171.970 1.00 104.75 506 SER B CA 1
ATOM 5490 C C . SER B 1 506 ? 199.262 195.025 172.557 1.00 104.75 506 SER B C 1
ATOM 5491 O O . SER B 1 506 ? 198.716 194.938 173.628 1.00 104.75 506 SER B O 1
ATOM 5494 N N . SER B 1 507 ? 199.429 194.011 171.774 1.00 104.34 507 SER B N 1
ATOM 5495 C CA . SER B 1 507 ? 199.140 192.624 172.213 1.00 104.34 507 SER B CA 1
ATOM 5496 C C . SER B 1 507 ? 199.951 192.262 173.417 1.00 104.34 507 SER B C 1
ATOM 5497 O O . SER B 1 507 ? 199.413 191.804 174.396 1.00 104.34 507 SER B O 1
ATOM 5500 N N . CYS B 1 508 ? 201.223 192.590 173.392 1.00 107.31 508 CYS B N 1
ATOM 5501 C CA . CYS B 1 508 ? 202.096 192.058 174.479 1.00 107.31 508 CYS B CA 1
ATOM 5502 C C . CYS B 1 508 ? 201.767 192.970 175.770 1.00 107.31 508 CYS B C 1
ATOM 5503 O O . CYS B 1 508 ? 201.535 192.453 176.833 1.00 107.31 508 CYS B O 1
ATOM 5506 N N . TYR B 1 509 ? 201.581 194.299 175.545 1.00 102.19 509 TYR B N 1
ATOM 5507 C CA . TYR B 1 509 ? 201.142 195.170 176.556 1.00 102.19 509 TYR B CA 1
ATOM 5508 C C . TYR B 1 509 ? 199.900 194.591 177.288 1.00 102.19 509 TYR B C 1
ATOM 5509 O O . TYR B 1 509 ? 199.850 194.596 178.541 1.00 102.19 509 TYR B O 1
ATOM 5518 N N . ALA B 1 510 ? 198.913 194.276 176.566 1.00 103.44 510 ALA B N 1
ATOM 5519 C CA . ALA B 1 510 ? 197.636 193.936 177.129 1.00 103.44 510 ALA B CA 1
ATOM 5520 C C . ALA B 1 510 ? 197.670 192.572 177.750 1.00 103.44 510 ALA B C 1
ATOM 5521 O O . ALA B 1 510 ? 197.121 192.373 178.903 1.00 103.44 510 ALA B O 1
ATOM 5523 N N . TYR B 1 511 ? 198.418 191.688 177.168 1.00 102.13 511 TYR B N 1
ATOM 5524 C CA . TYR B 1 511 ? 198.900 190.430 177.810 1.00 102.13 511 TYR B CA 1
ATOM 5525 C C . TYR B 1 511 ? 199.448 190.413 179.109 1.00 102.13 511 TYR B C 1
ATOM 5526 O O . TYR B 1 511 ? 198.918 189.865 180.041 1.00 102.13 511 TYR B O 1
ATOM 5535 N N . THR B 1 512 ? 200.547 191.192 179.165 1.00 104.10 512 THR B N 1
ATOM 5536 C CA . THR B 1 512 ? 201.251 191.446 180.431 1.00 104.10 512 THR B CA 1
ATOM 5537 C C . THR B 1 512 ? 200.340 192.075 181.428 1.00 104.10 512 THR B C 1
ATOM 5538 O O . THR B 1 512 ? 200.394 191.722 182.679 1.00 104.10 512 THR B O 1
ATOM 5542 N N . TRP B 1 513 ? 199.544 193.105 180.977 1.00 105.47 513 TRP B N 1
ATOM 5543 C CA . TRP B 1 513 ? 198.692 193.809 181.991 1.00 105.47 513 TRP B CA 1
ATOM 5544 C C . TRP B 1 513 ? 197.706 192.820 182.679 1.00 105.47 513 TRP B C 1
ATOM 5545 O O . TRP B 1 513 ? 197.616 192.840 183.926 1.00 105.47 513 TRP B O 1
ATOM 5556 N N . ASP B 1 514 ? 197.072 191.927 181.869 1.00 105.12 514 ASP B N 1
ATOM 5557 C CA . ASP B 1 514 ? 195.903 191.275 182.407 1.00 105.12 514 ASP B CA 1
ATOM 5558 C C . ASP B 1 514 ? 196.551 190.104 183.311 1.00 105.12 514 ASP B C 1
ATOM 5559 O O . ASP B 1 514 ? 196.090 189.851 184.372 1.00 105.12 514 ASP B O 1
ATOM 5564 N N . ILE B 1 515 ? 197.721 189.580 182.882 1.00 105.09 515 ILE B N 1
ATOM 5565 C CA . ILE B 1 515 ? 198.237 188.350 183.546 1.00 105.09 515 ILE B CA 1
ATOM 5566 C C . ILE B 1 515 ? 198.852 188.803 184.823 1.00 105.09 515 ILE B C 1
ATOM 5567 O O . ILE B 1 515 ? 199.021 188.026 185.719 1.00 105.09 515 ILE B O 1
ATOM 5572 N N . LYS B 1 516 ? 199.332 190.067 184.849 1.00 104.37 516 LYS B N 1
ATOM 5573 C CA . LYS B 1 516 ? 199.977 190.551 186.086 1.00 104.37 516 LYS B CA 1
ATOM 5574 C C . LYS B 1 516 ? 199.056 191.144 187.022 1.00 104.37 516 LYS B C 1
ATOM 5575 O O . LYS B 1 516 ? 199.221 190.771 188.231 1.00 104.37 516 LYS B O 1
ATOM 5581 N N . MET B 1 517 ? 198.054 191.908 186.644 1.00 101.05 517 MET B N 1
ATOM 5582 C CA . MET B 1 517 ? 197.155 192.617 187.648 1.00 101.05 517 MET B CA 1
ATOM 5583 C C . MET B 1 517 ? 195.772 192.046 187.626 1.00 101.05 517 MET B C 1
ATOM 5584 O O . MET B 1 517 ? 195.188 191.856 188.643 1.00 101.05 517 MET B O 1
ATOM 5589 N N . ASP B 1 518 ? 195.180 191.918 186.398 1.00 100.40 518 ASP B N 1
ATOM 5590 C CA . ASP B 1 518 ? 193.914 191.152 186.345 1.00 100.40 518 ASP B CA 1
ATOM 5591 C C . ASP B 1 518 ? 193.737 189.921 187.138 1.00 100.40 518 ASP B C 1
ATOM 5592 O O . ASP B 1 518 ? 192.740 189.797 187.896 1.00 100.40 518 ASP B O 1
ATOM 5597 N N . TRP B 1 519 ? 194.788 189.016 187.046 1.00 101.13 519 TRP B N 1
ATOM 5598 C CA . TRP B 1 519 ? 194.526 187.741 187.502 1.00 101.13 519 TRP B CA 1
ATOM 5599 C C . TRP B 1 519 ? 195.572 187.634 188.700 1.00 101.13 519 TRP B C 1
ATOM 5600 O O . TRP B 1 519 ? 195.549 186.603 189.436 1.00 101.13 519 TRP B O 1
ATOM 5611 N N . GLY B 1 520 ? 196.465 188.571 188.830 1.00 107.01 520 GLY B N 1
ATOM 5612 C CA . GLY B 1 520 ? 197.471 188.552 189.924 1.00 107.01 520 GLY B CA 1
ATOM 5613 C C . GLY B 1 520 ? 198.465 187.448 189.786 1.00 107.01 520 GLY B C 1
ATOM 5614 O O . GLY B 1 520 ? 199.189 187.192 190.793 1.00 107.01 520 GLY B O 1
ATOM 5615 N N . LEU B 1 521 ? 198.682 186.913 188.600 1.00 112.76 521 LEU B N 1
ATOM 5616 C CA . LEU B 1 521 ? 199.511 185.681 188.524 1.00 112.76 521 LEU B CA 1
ATOM 5617 C C . LEU B 1 521 ? 200.924 186.190 188.593 1.00 112.76 521 LEU B C 1
ATOM 5618 O O . LEU B 1 521 ? 201.204 187.459 188.629 1.00 112.76 521 LEU B O 1
ATOM 5623 N N . PHE B 1 522 ? 201.872 185.322 188.620 1.00 122.21 522 PHE B N 1
ATOM 5624 C CA . PHE B 1 522 ? 203.286 185.603 188.689 1.00 122.21 522 PHE B CA 1
ATOM 5625 C C . PHE B 1 522 ? 203.606 186.296 189.915 1.00 122.21 522 PHE B C 1
ATOM 5626 O O . PHE B 1 522 ? 203.698 187.557 189.839 1.00 122.21 522 PHE B O 1
ATOM 5634 N N . ASP B 1 523 ? 203.743 185.520 191.044 1.00 140.99 523 ASP B N 1
ATOM 5635 C CA . ASP B 1 523 ? 203.582 186.238 192.324 1.00 140.99 523 ASP B CA 1
ATOM 5636 C C . ASP B 1 523 ? 205.035 186.653 192.931 1.00 140.99 523 ASP B C 1
ATOM 5637 O O . ASP B 1 523 ? 205.942 185.756 193.110 1.00 140.99 523 ASP B O 1
ATOM 5642 N N . SER B 1 524 ? 205.176 187.879 193.319 1.00 146.36 524 SER B N 1
ATOM 5643 C CA . SER B 1 524 ? 206.269 188.397 194.094 1.00 146.36 524 SER B CA 1
ATOM 5644 C C . SER B 1 524 ? 206.243 187.713 195.389 1.00 146.36 524 SER B C 1
ATOM 5645 O O . SER B 1 524 ? 207.263 187.324 195.999 1.00 146.36 524 SER B O 1
ATOM 5648 N N . LYS B 1 525 ? 205.031 187.353 195.808 1.00 148.82 525 LYS B N 1
ATOM 5649 C CA . LYS B 1 525 ? 204.792 186.963 197.227 1.00 148.82 525 LYS B CA 1
ATOM 5650 C C . LYS B 1 525 ? 205.342 185.515 197.242 1.00 148.82 525 LYS B C 1
ATOM 5651 O O . LYS B 1 525 ? 205.474 184.900 198.334 1.00 148.82 525 LYS B O 1
ATOM 5657 N N . ALA B 1 526 ? 205.843 184.891 196.121 1.00 152.57 526 ALA B N 1
ATOM 5658 C CA . ALA B 1 526 ? 206.629 183.760 196.042 1.00 152.57 526 ALA B CA 1
ATOM 5659 C C . ALA B 1 526 ? 205.788 182.648 196.543 1.00 152.57 526 ALA B C 1
ATOM 5660 O O . ALA B 1 526 ? 206.231 181.868 197.349 1.00 152.57 526 ALA B O 1
ATOM 5662 N N . GLY B 1 527 ? 204.484 182.652 196.163 1.00 147.10 527 GLY B N 1
ATOM 5663 C CA . GLY B 1 527 ? 203.647 181.526 196.475 1.00 147.10 527 GLY B CA 1
ATOM 5664 C C . GLY B 1 527 ? 204.162 180.239 195.915 1.00 147.10 527 GLY B C 1
ATOM 5665 O O . GLY B 1 527 ? 204.598 180.225 194.784 1.00 147.10 527 GLY B O 1
ATOM 5666 N N . ASP B 1 528 ? 204.125 179.134 196.702 1.00 145.89 528 ASP B N 1
ATOM 5667 C CA . ASP B 1 528 ? 204.636 177.902 196.275 1.00 145.89 528 ASP B CA 1
ATOM 5668 C C . ASP B 1 528 ? 204.007 177.381 195.021 1.00 145.89 528 ASP B C 1
ATOM 5669 O O . ASP B 1 528 ? 204.699 176.755 194.181 1.00 145.89 528 ASP B O 1
ATOM 5674 N N . ASN B 1 529 ? 202.702 177.465 194.941 1.00 135.83 529 ASN B N 1
ATOM 5675 C CA . ASN B 1 529 ? 202.049 176.923 193.784 1.00 135.83 529 ASN B CA 1
ATOM 5676 C C . ASN B 1 529 ? 202.684 177.679 192.662 1.00 135.83 529 ASN B C 1
ATOM 5677 O O . ASN B 1 529 ? 202.791 178.870 192.823 1.00 135.83 529 ASN B O 1
ATOM 5682 N N . ARG B 1 530 ? 203.060 177.095 191.601 1.00 132.64 530 ARG B N 1
ATOM 5683 C CA . ARG B 1 530 ? 203.939 177.692 190.703 1.00 132.64 530 ARG B CA 1
ATOM 5684 C C . ARG B 1 530 ? 203.504 178.912 189.900 1.00 132.64 530 ARG B C 1
ATOM 5685 O O . ARG B 1 530 ? 202.413 178.749 189.399 1.00 132.64 530 ARG B O 1
ATOM 5693 N N . PHE B 1 531 ? 204.192 179.976 189.969 1.00 128.76 531 PHE B N 1
ATOM 5694 C CA . PHE B 1 531 ? 203.926 181.119 189.250 1.00 128.76 531 PHE B CA 1
ATOM 5695 C C . PHE B 1 531 ? 202.659 181.771 189.612 1.00 128.76 531 PHE B C 1
ATOM 5696 O O . PHE B 1 531 ? 202.211 182.691 188.908 1.00 128.76 531 PHE B O 1
ATOM 5704 N N . LEU B 1 532 ? 201.860 181.323 190.613 1.00 120.87 532 LEU B N 1
ATOM 5705 C CA . LEU B 1 532 ? 200.568 181.752 190.835 1.00 120.87 532 LEU B CA 1
ATOM 5706 C C . LEU B 1 532 ? 200.641 182.340 192.259 1.00 120.87 532 LEU B C 1
ATOM 5707 O O . LEU B 1 532 ? 201.696 182.257 192.914 1.00 120.87 532 LEU B O 1
ATOM 5712 N N . ARG B 1 533 ? 199.581 182.892 192.722 1.00 115.34 533 ARG B N 1
ATOM 5713 C CA . ARG B 1 533 ? 199.401 183.349 194.079 1.00 115.34 533 ARG B CA 1
ATOM 5714 C C . ARG B 1 533 ? 199.359 182.267 195.054 1.00 115.34 533 ARG B C 1
ATOM 5715 O O . ARG B 1 533 ? 199.251 181.066 194.709 1.00 115.34 533 ARG B O 1
ATOM 5723 N N . GLU B 1 534 ? 199.573 182.607 196.344 1.00 124.43 534 GLU B N 1
ATOM 5724 C CA . GLU B 1 534 ? 199.738 181.588 197.458 1.00 124.43 534 GLU B CA 1
ATOM 5725 C C . GLU B 1 534 ? 198.363 180.985 197.553 1.00 124.43 534 GLU B C 1
ATOM 5726 O O . GLU B 1 534 ? 198.259 179.772 197.813 1.00 124.43 534 GLU B O 1
ATOM 5732 N N . GLU B 1 535 ? 197.282 181.778 197.293 1.00 120.69 535 GLU B N 1
ATOM 5733 C CA . GLU B 1 535 ? 195.974 181.227 197.691 1.00 120.69 535 GLU B CA 1
ATOM 5734 C C . GLU B 1 535 ? 195.262 181.171 196.314 1.00 120.69 535 GLU B C 1
ATOM 5735 O O . GLU B 1 535 ? 195.240 182.212 195.544 1.00 120.69 535 GLU B O 1
ATOM 5741 N N . ILE B 1 536 ? 194.714 180.038 195.986 1.00 113.21 536 ILE B N 1
ATOM 5742 C CA . ILE B 1 536 ? 193.862 179.735 194.864 1.00 113.21 536 ILE B CA 1
ATOM 5743 C C . ILE B 1 536 ? 192.548 179.210 195.164 1.00 113.21 536 ILE B C 1
ATOM 5744 O O . ILE B 1 536 ? 192.433 178.163 195.754 1.00 113.21 536 ILE B O 1
ATOM 5749 N N . VAL B 1 537 ? 191.416 179.934 194.853 1.00 107.38 537 VAL B N 1
ATOM 5750 C CA . VAL B 1 537 ? 190.101 179.496 195.234 1.00 107.38 537 VAL B CA 1
ATOM 5751 C C . VAL B 1 537 ? 189.872 178.162 194.472 1.00 107.38 537 VAL B C 1
ATOM 5752 O O . VAL B 1 537 ? 189.236 177.229 195.012 1.00 107.38 537 VAL B O 1
ATOM 5756 N N . TYR B 1 538 ? 190.275 178.122 193.180 1.00 105.71 538 TYR B N 1
ATOM 5757 C CA . TYR B 1 538 ? 189.925 176.967 192.322 1.00 105.71 538 TYR B CA 1
ATOM 5758 C C . TYR B 1 538 ? 190.875 175.902 192.733 1.00 105.71 538 TYR B C 1
ATOM 5759 O O . TYR B 1 538 ? 192.004 176.143 192.856 1.00 105.71 538 TYR B O 1
ATOM 5768 N N . SER B 1 539 ? 190.379 174.630 192.798 1.00 108.50 539 SER B N 1
ATOM 5769 C CA . SER B 1 539 ? 191.161 173.533 193.299 1.00 108.50 539 SER B CA 1
ATOM 5770 C C . SER B 1 539 ? 192.212 173.153 192.340 1.00 108.50 539 SER B C 1
ATOM 5771 O O . SER B 1 539 ? 193.284 172.751 192.738 1.00 108.50 539 SER B O 1
ATOM 5774 N N . SER B 1 540 ? 191.908 173.415 191.038 1.00 110.06 540 SER B N 1
ATOM 5775 C CA . SER B 1 540 ? 192.734 172.831 190.028 1.00 110.06 540 SER B CA 1
ATOM 5776 C C . SER B 1 540 ? 193.778 173.798 189.570 1.00 110.06 540 SER B C 1
ATOM 5777 O O . SER B 1 540 ? 193.411 174.982 189.282 1.00 110.06 540 SER B O 1
ATOM 5780 N N . THR B 1 541 ? 195.054 173.326 189.307 1.00 109.67 541 THR B N 1
ATOM 5781 C CA . THR B 1 541 ? 196.023 174.316 189.112 1.00 109.67 541 THR B CA 1
ATOM 5782 C C . THR B 1 541 ? 196.283 174.240 187.523 1.00 109.67 541 THR B C 1
ATOM 5783 O O . THR B 1 541 ? 196.735 175.221 186.957 1.00 109.67 541 THR B O 1
ATOM 5787 N N . TRP B 1 542 ? 195.786 173.154 186.970 1.00 112.62 542 TRP B N 1
ATOM 5788 C CA . TRP B 1 542 ? 195.984 173.052 185.544 1.00 112.62 542 TRP B CA 1
ATOM 5789 C C . TRP B 1 542 ? 195.052 174.234 185.049 1.00 112.62 542 TRP B C 1
ATOM 5790 O O . TRP B 1 542 ? 195.425 174.837 184.101 1.00 112.62 542 TRP B O 1
ATOM 5801 N N . PHE B 1 543 ? 193.941 174.622 185.801 1.00 104.49 543 PHE B N 1
ATOM 5802 C CA . PHE B 1 543 ? 193.032 175.587 185.237 1.00 104.49 543 PHE B CA 1
ATOM 5803 C C . PHE B 1 543 ? 193.830 176.787 184.989 1.00 104.49 543 PHE B C 1
ATOM 5804 O O . PHE B 1 543 ? 193.698 177.347 183.879 1.00 104.49 543 PHE B O 1
ATOM 5812 N N . TYR B 1 544 ? 194.706 177.212 185.850 1.00 103.39 544 TYR B N 1
ATOM 5813 C CA . TYR B 1 544 ? 195.239 178.504 185.613 1.00 103.39 544 TYR B CA 1
ATOM 5814 C C . TYR B 1 544 ? 196.211 178.192 184.414 1.00 103.39 544 TYR B C 1
ATOM 5815 O O . TYR B 1 544 ? 196.282 178.910 183.391 1.00 103.39 544 TYR B O 1
ATOM 5824 N N . TYR B 1 545 ? 196.861 177.049 184.465 1.00 110.26 545 TYR B N 1
ATOM 5825 C CA . TYR B 1 545 ? 197.869 176.812 183.352 1.00 110.26 545 TYR B CA 1
ATOM 5826 C C . TYR B 1 545 ? 197.172 176.803 181.964 1.00 110.26 545 TYR B C 1
ATOM 5827 O O . TYR B 1 545 ? 197.772 177.164 180.984 1.00 110.26 545 TYR B O 1
ATOM 5836 N N . PHE B 1 546 ? 195.947 176.220 181.900 1.00 100.77 546 PHE B N 1
ATOM 5837 C CA . PHE B 1 546 ? 195.065 176.420 180.786 1.00 100.77 546 PHE B CA 1
ATOM 5838 C C . PHE B 1 546 ? 194.709 177.825 180.403 1.00 100.77 546 PHE B C 1
ATOM 5839 O O . PHE B 1 546 ? 194.729 178.201 179.264 1.00 100.77 546 PHE B O 1
ATOM 5847 N N . GLY B 1 547 ? 194.408 178.562 181.443 1.00 99.35 547 GLY B N 1
ATOM 5848 C CA . GLY B 1 547 ? 194.035 179.938 181.245 1.00 99.35 547 GLY B CA 1
ATOM 5849 C C . GLY B 1 547 ? 195.162 180.788 180.610 1.00 99.35 547 GLY B C 1
ATOM 5850 O O . GLY B 1 547 ? 194.903 181.643 179.794 1.00 99.35 547 GLY B O 1
ATOM 5851 N N . ILE B 1 548 ? 196.417 180.587 181.087 1.00 99.39 548 ILE B N 1
ATOM 5852 C CA . ILE B 1 548 ? 197.530 181.391 180.664 1.00 99.39 548 ILE B CA 1
ATOM 5853 C C . ILE B 1 548 ? 197.734 181.189 179.191 1.00 99.39 548 ILE B C 1
ATOM 5854 O O . ILE B 1 548 ? 197.727 182.099 178.404 1.00 99.39 548 ILE B O 1
ATOM 5859 N N . ILE B 1 549 ? 197.901 179.908 178.770 1.00 99.67 549 ILE B N 1
ATOM 5860 C CA . ILE B 1 549 ? 197.964 179.514 177.392 1.00 99.67 549 ILE B CA 1
ATOM 5861 C C . ILE B 1 549 ? 196.861 180.083 176.563 1.00 99.67 549 ILE B C 1
ATOM 5862 O O . ILE B 1 549 ? 197.021 180.506 175.469 1.00 99.67 549 ILE B O 1
ATOM 5867 N N . GLU B 1 550 ? 195.641 179.940 177.117 1.00 96.96 550 GLU B N 1
ATOM 5868 C CA . GLU B 1 550 ? 194.460 180.384 176.347 1.00 96.96 550 GLU B CA 1
ATOM 5869 C C . GLU B 1 550 ? 194.537 181.841 176.040 1.00 96.96 550 GLU B C 1
ATOM 5870 O O . GLU B 1 550 ? 194.136 182.270 174.937 1.00 96.96 550 GLU B O 1
ATOM 5876 N N . ASP B 1 551 ? 194.862 182.637 177.038 1.00 96.98 551 ASP B N 1
ATOM 5877 C CA . ASP B 1 551 ? 194.927 184.066 176.881 1.00 96.98 551 ASP B CA 1
ATOM 5878 C C . ASP B 1 551 ? 196.043 184.454 175.957 1.00 96.98 551 ASP B C 1
ATOM 5879 O O . ASP B 1 551 ? 195.816 185.354 175.084 1.00 96.98 551 ASP B O 1
ATOM 5884 N N . LEU B 1 552 ? 197.237 183.915 176.131 1.00 99.87 552 LEU B N 1
ATOM 5885 C CA . LEU B 1 552 ? 198.259 183.975 175.118 1.00 99.87 552 LEU B CA 1
ATOM 5886 C C . LEU B 1 552 ? 197.908 183.774 173.723 1.00 99.87 552 LEU B C 1
ATOM 5887 O O . LEU B 1 552 ? 198.289 184.552 172.884 1.00 99.87 552 LEU B O 1
ATOM 5892 N N . ILE B 1 553 ? 197.263 182.625 173.417 1.00 97.49 553 ILE B N 1
ATOM 5893 C CA . ILE B 1 553 ? 196.912 182.283 172.060 1.00 97.49 553 ILE B CA 1
ATOM 5894 C C . ILE B 1 553 ? 195.914 183.228 171.516 1.00 97.49 553 ILE B C 1
ATOM 5895 O O . ILE B 1 553 ? 196.053 183.687 170.408 1.00 97.49 553 ILE B O 1
ATOM 5900 N N . LEU B 1 554 ? 194.804 183.433 172.260 1.00 94.30 554 LEU B N 1
ATOM 5901 C CA . LEU B 1 554 ? 193.708 184.141 171.770 1.00 94.30 554 LEU B CA 1
ATOM 5902 C C . LEU B 1 554 ? 193.722 185.590 171.739 1.00 94.30 554 LEU B C 1
ATOM 5903 O O . LEU B 1 554 ? 193.119 186.172 170.772 1.00 94.30 554 LEU B O 1
ATOM 5908 N N . ARG B 1 555 ? 194.430 186.133 172.706 1.00 95.40 555 ARG B N 1
ATOM 5909 C CA . ARG B 1 555 ? 194.807 187.558 172.567 1.00 95.40 555 ARG B CA 1
ATOM 5910 C C . ARG B 1 555 ? 195.761 187.961 171.476 1.00 95.40 555 ARG B C 1
ATOM 5911 O O . ARG B 1 555 ? 195.556 189.010 170.802 1.00 95.40 555 ARG B O 1
ATOM 5919 N N . PHE B 1 556 ? 196.749 187.093 171.188 1.00 104.98 556 PHE B N 1
ATOM 5920 C CA . PHE B 1 556 ? 197.455 187.038 169.926 1.00 104.98 556 PHE B CA 1
ATOM 5921 C C . PHE B 1 556 ? 196.739 186.801 168.700 1.00 104.98 556 PHE B C 1
ATOM 5922 O O . PHE B 1 556 ? 197.312 186.926 167.585 1.00 104.98 556 PHE B O 1
ATOM 5930 N N . SER B 1 557 ? 195.430 186.391 168.826 1.00 105.55 557 SER B N 1
ATOM 5931 C CA . SER B 1 557 ? 194.787 185.949 167.654 1.00 105.55 557 SER B CA 1
ATOM 5932 C C . SER B 1 557 ? 194.760 187.046 166.579 1.00 105.55 557 SER B C 1
ATOM 5933 O O . SER B 1 557 ? 195.070 186.644 165.483 1.00 105.55 557 SER B O 1
ATOM 5936 N N . TRP B 1 558 ? 194.509 188.303 166.869 1.00 113.08 558 TRP B N 1
ATOM 5937 C CA . TRP B 1 558 ? 194.395 189.261 165.828 1.00 113.08 558 TRP B CA 1
ATOM 5938 C C . TRP B 1 558 ? 195.780 189.410 165.001 1.00 113.08 558 TRP B C 1
ATOM 5939 O O . TRP B 1 558 ? 195.768 189.440 163.796 1.00 113.08 558 TRP B O 1
ATOM 5950 N N . THR B 1 559 ? 196.879 189.407 165.692 1.00 117.76 559 THR B N 1
ATOM 5951 C CA . THR B 1 559 ? 198.180 189.542 165.005 1.00 117.76 559 THR B CA 1
ATOM 5952 C C . THR B 1 559 ? 198.335 188.305 164.209 1.00 117.76 559 THR B C 1
ATOM 5953 O O . THR B 1 559 ? 199.013 188.322 163.106 1.00 117.76 559 THR B O 1
ATOM 5957 N N . LEU B 1 560 ? 197.900 187.282 164.809 1.00 118.28 560 LEU B N 1
ATOM 5958 C CA . LEU B 1 560 ? 198.101 185.939 164.134 1.00 118.28 560 LEU B CA 1
ATOM 5959 C C . LEU B 1 560 ? 197.080 185.879 162.935 1.00 118.28 560 LEU B C 1
ATOM 5960 O O . LEU B 1 560 ? 197.363 185.226 161.897 1.00 118.28 560 LEU B O 1
ATOM 5965 N N . SER B 1 561 ? 195.972 186.680 162.993 1.00 116.54 561 SER B N 1
ATOM 5966 C CA . SER B 1 561 ? 194.734 186.482 162.215 1.00 116.54 561 SER B CA 1
ATOM 5967 C C . SER B 1 561 ? 194.945 187.015 160.865 1.00 116.54 561 SER B C 1
ATOM 5968 O O . SER B 1 561 ? 194.483 186.466 159.942 1.00 116.54 561 SER B O 1
ATOM 5971 N N . MET B 1 562 ? 195.652 188.128 160.756 1.00 119.59 562 MET B N 1
ATOM 5972 C CA . MET B 1 562 ? 195.785 188.766 159.360 1.00 119.59 562 MET B CA 1
ATOM 5973 C C . MET B 1 562 ? 196.441 187.827 158.403 1.00 119.59 562 MET B C 1
ATOM 5974 O O . MET B 1 562 ? 196.013 187.867 157.228 1.00 119.59 562 MET B O 1
ATOM 5979 N N . SER B 1 563 ? 197.402 186.994 158.850 1.00 121.34 563 SER B N 1
ATOM 5980 C CA . SER B 1 563 ? 198.109 186.260 157.879 1.00 121.34 563 SER B CA 1
ATOM 5981 C C . SER B 1 563 ? 197.277 185.535 156.871 1.00 121.34 563 SER B C 1
ATOM 5982 O O . SER B 1 563 ? 197.535 185.636 155.649 1.00 121.34 563 SER B O 1
ATOM 5985 N N . LEU B 1 564 ? 196.200 184.854 157.342 1.00 121.05 564 LEU B N 1
ATOM 5986 C CA . LEU B 1 564 ? 195.403 184.212 156.348 1.00 121.05 564 LEU B CA 1
ATOM 5987 C C . LEU B 1 564 ? 194.854 185.104 155.281 1.00 121.05 564 LEU B C 1
ATOM 5988 O O . LEU B 1 564 ? 194.788 184.699 154.094 1.00 121.05 564 LEU B O 1
ATOM 5993 N N . ILE B 1 565 ? 194.288 186.291 155.698 1.00 121.24 565 ILE B N 1
ATOM 5994 C CA . ILE B 1 565 ? 193.667 187.165 154.679 1.00 121.24 565 ILE B CA 1
ATOM 5995 C C . ILE B 1 565 ? 194.769 187.582 153.656 1.00 121.24 565 ILE B C 1
ATOM 5996 O O . ILE B 1 565 ? 194.508 187.622 152.437 1.00 121.24 565 ILE B O 1
ATOM 6001 N N . GLU B 1 566 ? 195.900 187.957 154.208 1.00 124.52 566 GLU B N 1
ATOM 6002 C CA . GLU B 1 566 ? 197.015 188.419 153.424 1.00 124.52 566 GLU B CA 1
ATOM 6003 C C . GLU B 1 566 ? 197.466 187.337 152.413 1.00 124.52 566 GLU B C 1
ATOM 6004 O O . GLU B 1 566 ? 197.736 187.562 151.214 1.00 124.52 566 GLU B O 1
ATOM 6010 N N . ALA B 1 567 ? 197.442 186.137 152.915 1.00 125.96 567 ALA B N 1
ATOM 6011 C CA . ALA B 1 567 ? 197.948 184.971 152.236 1.00 125.96 567 ALA B CA 1
ATOM 6012 C C . ALA B 1 567 ? 196.977 184.513 151.125 1.00 125.96 567 ALA B C 1
ATOM 6013 O O . ALA B 1 567 ? 197.296 183.576 150.362 1.00 125.96 567 ALA B O 1
ATOM 6015 N N . GLY B 1 568 ? 195.821 185.172 150.892 1.00 122.66 568 GLY B N 1
ATOM 6016 C CA . GLY B 1 568 ? 194.979 184.695 149.823 1.00 122.66 568 GLY B CA 1
ATOM 6017 C C . GLY B 1 568 ? 194.099 183.505 150.234 1.00 122.66 568 GLY B C 1
ATOM 6018 O O . GLY B 1 568 ? 193.496 182.874 149.406 1.00 122.66 568 GLY B O 1
ATOM 6019 N N . TYR B 1 569 ? 194.125 183.223 151.493 1.00 124.74 569 TYR B N 1
ATOM 6020 C CA . TYR B 1 569 ? 193.315 182.160 152.133 1.00 124.74 569 TYR B CA 1
ATOM 6021 C C . TYR B 1 569 ? 191.944 182.801 152.482 1.00 124.74 569 TYR B C 1
ATOM 6022 O O . TYR B 1 569 ? 191.710 183.807 151.850 1.00 124.74 569 TYR B O 1
ATOM 6031 N N . ILE B 1 570 ? 191.102 182.189 153.242 1.00 122.33 570 ILE B N 1
ATOM 6032 C CA . ILE B 1 570 ? 189.736 182.711 153.481 1.00 122.33 570 ILE B CA 1
ATOM 6033 C C . ILE B 1 570 ? 189.771 184.148 153.789 1.00 122.33 570 ILE B C 1
ATOM 6034 O O . ILE B 1 570 ? 190.692 184.560 154.548 1.00 122.33 570 ILE B O 1
ATOM 6039 N N . GLU B 1 571 ? 188.859 184.977 153.232 1.00 119.58 571 GLU B N 1
ATOM 6040 C CA . GLU B 1 571 ? 189.038 186.393 153.210 1.00 119.58 571 GLU B CA 1
ATOM 6041 C C . GLU B 1 571 ? 187.919 187.249 153.869 1.00 119.58 571 GLU B C 1
ATOM 6042 O O . GLU B 1 571 ? 186.828 186.780 154.045 1.00 119.58 571 GLU B O 1
ATOM 6048 N N . GLY B 1 572 ? 188.327 188.518 154.115 1.00 111.91 572 GLY B N 1
ATOM 6049 C CA . GLY B 1 572 ? 187.361 189.460 154.522 1.00 111.91 572 GLY B CA 1
ATOM 6050 C C . GLY B 1 572 ? 186.739 189.267 155.878 1.00 111.91 572 GLY B C 1
ATOM 6051 O O . GLY B 1 572 ? 187.384 188.910 156.890 1.00 111.91 572 GLY B O 1
ATOM 6052 N N . ASP B 1 573 ? 185.428 189.547 155.979 1.00 104.85 573 ASP B N 1
ATOM 6053 C CA . ASP B 1 573 ? 184.705 189.577 157.214 1.00 104.85 573 ASP B CA 1
ATOM 6054 C C . ASP B 1 573 ? 184.856 188.213 157.769 1.00 104.85 573 ASP B C 1
ATOM 6055 O O . ASP B 1 573 ? 185.314 188.164 158.922 1.00 104.85 573 ASP B O 1
ATOM 6060 N N . VAL B 1 574 ? 184.688 187.136 156.985 1.00 102.15 574 VAL B N 1
ATOM 6061 C CA . VAL B 1 574 ? 184.377 185.842 157.440 1.00 102.15 574 VAL B CA 1
ATOM 6062 C C . VAL B 1 574 ? 185.378 185.495 158.683 1.00 102.15 574 VAL B C 1
ATOM 6063 O O . VAL B 1 574 ? 185.000 185.070 159.717 1.00 102.15 574 VAL B O 1
ATOM 6067 N N . MET B 1 575 ? 186.690 185.895 158.549 1.00 106.66 575 MET B N 1
ATOM 6068 C CA . MET B 1 575 ? 187.758 185.406 159.455 1.00 106.66 575 MET B CA 1
ATOM 6069 C C . MET B 1 575 ? 187.372 186.086 160.808 1.00 106.66 575 MET B C 1
ATOM 6070 O O . MET B 1 575 ? 187.559 185.407 161.847 1.00 106.66 575 MET B O 1
ATOM 6075 N N . MET B 1 576 ? 186.823 187.260 160.832 1.00 99.21 576 MET B N 1
ATOM 6076 C CA . MET B 1 576 ? 186.342 187.940 162.055 1.00 99.21 576 MET B CA 1
ATOM 6077 C C . MET B 1 576 ? 185.146 187.235 162.633 1.00 99.21 576 MET B C 1
ATOM 6078 O O . MET B 1 576 ? 185.112 186.947 163.859 1.00 99.21 576 MET B O 1
ATOM 6083 N N . THR B 1 577 ? 184.089 186.797 161.811 1.00 92.43 577 THR B N 1
ATOM 6084 C CA . THR B 1 577 ? 183.127 185.745 162.254 1.00 92.43 577 THR B CA 1
ATOM 6085 C C . THR B 1 577 ? 183.652 184.589 162.979 1.00 92.43 577 THR B C 1
ATOM 6086 O O . THR B 1 577 ? 183.105 184.206 164.036 1.00 92.43 577 THR B O 1
ATOM 6090 N N . ILE B 1 578 ? 184.663 183.908 162.388 1.00 93.80 578 ILE B N 1
ATOM 6091 C CA . ILE B 1 578 ? 185.221 182.655 162.975 1.00 93.80 578 ILE B CA 1
ATOM 6092 C C . ILE B 1 578 ? 185.882 183.017 164.338 1.00 93.80 578 ILE B C 1
ATOM 6093 O O . ILE B 1 578 ? 185.795 182.273 165.258 1.00 93.80 578 ILE B O 1
ATOM 6098 N N . LEU B 1 579 ? 186.679 184.114 164.355 1.00 92.38 579 LEU B N 1
ATOM 6099 C CA . LEU B 1 579 ? 187.472 184.443 165.472 1.00 92.38 579 LEU B CA 1
ATOM 6100 C C . LEU B 1 579 ? 186.686 184.934 166.644 1.00 92.38 579 LEU B C 1
ATOM 6101 O O . LEU B 1 579 ? 187.144 184.808 167.806 1.00 92.38 579 LEU B O 1
ATOM 6106 N N . SER B 1 580 ? 185.612 185.646 166.377 1.00 86.99 580 SER B N 1
ATOM 6107 C CA . SER B 1 580 ? 184.895 186.357 167.400 1.00 86.99 580 SER B CA 1
ATOM 6108 C C . SER B 1 580 ? 184.402 185.358 168.560 1.00 86.99 580 SER B C 1
ATOM 6109 O O . SER B 1 580 ? 184.642 185.740 169.731 1.00 86.99 580 SER B O 1
ATOM 6112 N N . PRO B 1 581 ? 183.805 184.226 168.295 1.00 80.37 581 PRO B N 1
ATOM 6113 C CA . PRO B 1 581 ? 183.404 183.327 169.421 1.00 80.37 581 PRO B CA 1
ATOM 6114 C C . PRO B 1 581 ? 184.611 182.917 170.296 1.00 80.37 581 PRO B C 1
ATOM 6115 O O . PRO B 1 581 ? 184.486 182.786 171.459 1.00 80.37 581 PRO B O 1
ATOM 6119 N N . LEU B 1 582 ? 185.820 182.765 169.652 1.00 82.99 582 LEU B N 1
ATOM 6120 C CA . LEU B 1 582 ? 186.922 182.410 170.427 1.00 82.99 582 LEU B CA 1
ATOM 6121 C C . LEU B 1 582 ? 187.309 183.560 171.408 1.00 82.99 582 LEU B C 1
ATOM 6122 O O . LEU B 1 582 ? 187.518 183.309 172.624 1.00 82.99 582 LEU B O 1
ATOM 6127 N N . GLU B 1 583 ? 187.232 184.763 170.947 1.00 86.07 583 GLU B N 1
ATOM 6128 C CA . GLU B 1 583 ? 187.461 185.949 171.805 1.00 86.07 583 GLU B CA 1
ATOM 6129 C C . GLU B 1 583 ? 186.496 185.985 172.932 1.00 86.07 583 GLU B C 1
ATOM 6130 O O . GLU B 1 583 ? 186.894 186.202 174.097 1.00 86.07 583 GLU B O 1
ATOM 6136 N N . VAL B 1 584 ? 185.209 185.638 172.646 1.00 80.92 584 VAL B N 1
ATOM 6137 C CA . VAL B 1 584 ? 184.207 185.772 173.728 1.00 80.92 584 VAL B CA 1
ATOM 6138 C C . VAL B 1 584 ? 184.531 184.681 174.705 1.00 80.92 584 VAL B C 1
ATOM 6139 O O . VAL B 1 584 ? 184.347 184.865 175.955 1.00 80.92 584 VAL B O 1
ATOM 6143 N N . PHE B 1 585 ? 184.910 183.446 174.249 1.00 84.49 585 PHE B N 1
ATOM 6144 C CA . PHE B 1 585 ? 185.269 182.416 175.183 1.00 84.49 585 PHE B CA 1
ATOM 6145 C C . PHE B 1 585 ? 186.423 182.661 176.077 1.00 84.49 585 PHE B C 1
ATOM 6146 O O . PHE B 1 585 ? 186.452 182.424 177.256 1.00 84.49 585 PHE B O 1
ATOM 6154 N N . ARG B 1 586 ? 187.544 183.152 175.500 1.00 84.98 586 ARG B N 1
ATOM 6155 C CA . ARG B 1 586 ? 188.586 183.713 176.327 1.00 84.98 586 ARG B CA 1
ATOM 6156 C C . ARG B 1 586 ? 188.192 184.897 177.297 1.00 84.98 586 ARG B C 1
ATOM 6157 O O . ARG B 1 586 ? 188.782 184.911 178.419 1.00 84.98 586 ARG B O 1
ATOM 6165 N N . ARG B 1 587 ? 187.263 185.724 176.992 1.00 81.96 587 ARG B N 1
ATOM 6166 C CA . ARG B 1 587 ? 186.749 186.714 177.960 1.00 81.96 587 ARG B CA 1
ATOM 6167 C C . ARG B 1 587 ? 186.008 186.029 179.121 1.00 81.96 587 ARG B C 1
ATOM 6168 O O . ARG B 1 587 ? 186.228 186.340 180.226 1.00 81.96 587 ARG B O 1
ATOM 6176 N N . PHE B 1 588 ? 185.184 185.051 178.804 1.00 81.52 588 PHE B N 1
ATOM 6177 C CA . PHE B 1 588 ? 184.796 184.085 179.731 1.00 81.52 588 PHE B CA 1
ATOM 6178 C C . PHE B 1 588 ? 185.732 183.495 180.716 1.00 81.52 588 PHE B C 1
ATOM 6179 O O . PHE B 1 588 ? 185.505 183.612 181.960 1.00 81.52 588 PHE B O 1
ATOM 6187 N N . ILE B 1 589 ? 186.797 183.049 180.200 1.00 83.18 589 ILE B N 1
ATOM 6188 C CA . ILE B 1 589 ? 187.853 182.576 181.040 1.00 83.18 589 ILE B CA 1
ATOM 6189 C C . ILE B 1 589 ? 188.451 183.731 181.879 1.00 83.18 589 ILE B C 1
ATOM 6190 O O . ILE B 1 589 ? 188.609 183.597 183.139 1.00 83.18 589 ILE B O 1
ATOM 6195 N N . TRP B 1 590 ? 188.714 184.816 181.260 1.00 84.03 590 TRP B N 1
ATOM 6196 C CA . TRP B 1 590 ? 189.284 186.009 181.958 1.00 84.03 590 TRP B CA 1
ATOM 6197 C C . TRP B 1 590 ? 188.268 186.507 183.032 1.00 84.03 590 TRP B C 1
ATOM 6198 O O . TRP B 1 590 ? 188.656 187.013 184.033 1.00 84.03 590 TRP B O 1
ATOM 6209 N N . ASN B 1 591 ? 186.937 186.210 182.813 1.00 85.92 591 ASN B N 1
ATOM 6210 C CA . ASN B 1 591 ? 186.002 186.646 183.891 1.00 85.92 591 ASN B CA 1
ATOM 6211 C C . ASN B 1 591 ? 186.124 185.773 185.089 1.00 85.92 591 ASN B C 1
ATOM 6212 O O . ASN B 1 591 ? 186.101 186.256 186.194 1.00 85.92 591 ASN B O 1
ATOM 6217 N N . TYR B 1 592 ? 186.340 184.434 184.905 1.00 87.28 592 TYR B N 1
ATOM 6218 C CA . TYR B 1 592 ? 186.792 183.620 185.924 1.00 87.28 592 TYR B CA 1
ATOM 6219 C C . TYR B 1 592 ? 187.899 184.192 186.743 1.00 87.28 592 TYR B C 1
ATOM 6220 O O . TYR B 1 592 ? 187.872 184.409 187.976 1.00 87.28 592 TYR B O 1
ATOM 6229 N N . PHE B 1 593 ? 189.024 184.629 186.050 1.00 93.95 593 PHE B N 1
ATOM 6230 C CA . PHE B 1 593 ? 190.211 184.882 186.778 1.00 93.95 593 PHE B CA 1
ATOM 6231 C C . PHE B 1 593 ? 190.189 186.309 187.407 1.00 93.95 593 PHE B C 1
ATOM 6232 O O . PHE B 1 593 ? 190.675 186.449 188.496 1.00 93.95 593 PHE B O 1
ATOM 6240 N N . ARG B 1 594 ? 189.657 187.232 186.667 1.00 89.63 594 ARG B N 1
ATOM 6241 C CA . ARG B 1 594 ? 189.412 188.473 187.344 1.00 89.63 594 ARG B CA 1
ATOM 6242 C C . ARG B 1 594 ? 188.554 188.451 188.649 1.00 89.63 594 ARG B C 1
ATOM 6243 O O . ARG B 1 594 ? 188.975 189.103 189.576 1.00 89.63 594 ARG B O 1
ATOM 6251 N N . LEU B 1 595 ? 187.469 187.714 188.627 1.00 92.69 595 LEU B N 1
ATOM 6252 C CA . LEU B 1 595 ? 186.648 187.666 189.800 1.00 92.69 595 LEU B CA 1
ATOM 6253 C C . LEU B 1 595 ? 187.327 186.923 190.899 1.00 92.69 595 LEU B C 1
ATOM 6254 O O . LEU B 1 595 ? 187.042 187.169 192.095 1.00 92.69 595 LEU B O 1
ATOM 6259 N N . GLU B 1 596 ? 188.076 185.916 190.547 1.00 101.79 596 GLU B N 1
ATOM 6260 C CA . GLU B 1 596 ? 188.852 185.224 191.519 1.00 101.79 596 GLU B CA 1
ATOM 6261 C C . GLU B 1 596 ? 189.787 186.155 192.223 1.00 101.79 596 GLU B C 1
ATOM 6262 O O . GLU B 1 596 ? 189.956 186.162 193.401 1.00 101.79 596 GLU B O 1
ATOM 6268 N N . ASN B 1 597 ? 190.430 187.092 191.444 1.00 101.76 597 ASN B N 1
ATOM 6269 C CA . ASN B 1 597 ? 191.554 187.838 191.927 1.00 101.76 597 ASN B CA 1
ATOM 6270 C C . ASN B 1 597 ? 190.781 188.943 192.814 1.00 101.76 597 ASN B C 1
ATOM 6271 O O . ASN B 1 597 ? 191.291 189.256 193.857 1.00 101.76 597 ASN B O 1
ATOM 6276 N N . GLU B 1 598 ? 189.627 189.434 192.412 1.00 102.30 598 GLU B N 1
ATOM 6277 C CA . GLU B 1 598 ? 188.891 190.451 193.196 1.00 102.30 598 GLU B CA 1
ATOM 6278 C C . GLU B 1 598 ? 188.388 189.860 194.540 1.00 102.30 598 GLU B C 1
ATOM 6279 O O . GLU B 1 598 ? 188.606 190.439 195.575 1.00 102.30 598 GLU B O 1
ATOM 6285 N N . HIS B 1 599 ? 187.865 188.612 194.497 1.00 104.02 599 HIS B N 1
ATOM 6286 C CA . HIS B 1 599 ? 187.432 187.947 195.652 1.00 104.02 599 HIS B CA 1
ATOM 6287 C C . HIS B 1 599 ? 188.612 187.868 196.639 1.00 104.02 599 HIS B C 1
ATOM 6288 O O . HIS B 1 599 ? 188.479 188.012 197.827 1.00 104.02 599 HIS B O 1
ATOM 6295 N N . LEU B 1 600 ? 189.806 187.612 196.065 1.00 110.68 600 LEU B N 1
ATOM 6296 C CA . LEU B 1 600 ? 190.800 187.031 196.987 1.00 110.68 600 LEU B CA 1
ATOM 6297 C C . LEU B 1 600 ? 191.423 188.356 197.618 1.00 110.68 600 LEU B C 1
ATOM 6298 O O . LEU B 1 600 ? 191.765 188.379 198.805 1.00 110.68 600 LEU B O 1
ATOM 6303 N N . ASN B 1 601 ? 191.392 189.444 196.859 1.00 112.39 601 ASN B N 1
ATOM 6304 C CA . ASN B 1 601 ? 191.777 190.774 197.377 1.00 112.39 601 ASN B CA 1
ATOM 6305 C C . ASN B 1 601 ? 190.812 191.245 198.427 1.00 112.39 601 ASN B C 1
ATOM 6306 O O . ASN B 1 601 ? 191.246 191.834 199.486 1.00 112.39 601 ASN B O 1
ATOM 6311 N N . ASN B 1 602 ? 189.496 190.871 198.269 1.00 113.29 602 ASN B N 1
ATOM 6312 C CA . ASN B 1 602 ? 188.579 191.543 199.116 1.00 113.29 602 ASN B CA 1
ATOM 6313 C C . ASN B 1 602 ? 188.588 190.666 200.431 1.00 113.29 602 ASN B C 1
ATOM 6314 O O . ASN B 1 602 ? 188.460 191.293 201.502 1.00 113.29 602 ASN B O 1
ATOM 6319 N N . VAL B 1 603 ? 188.858 189.401 200.390 1.00 114.86 603 VAL B N 1
ATOM 6320 C CA . VAL B 1 603 ? 189.012 188.616 201.590 1.00 114.86 603 VAL B CA 1
ATOM 6321 C C . VAL B 1 603 ? 190.347 188.947 202.311 1.00 114.86 603 VAL B C 1
ATOM 6322 O O . VAL B 1 603 ? 190.425 188.876 203.555 1.00 114.86 603 VAL B O 1
ATOM 6326 N N . ALA B 1 604 ? 191.342 189.264 201.570 1.00 111.34 604 ALA B N 1
ATOM 6327 C CA . ALA B 1 604 ? 192.602 189.787 202.135 1.00 111.34 604 ALA B CA 1
ATOM 6328 C C . ALA B 1 604 ? 192.416 191.032 202.901 1.00 111.34 604 ALA B C 1
ATOM 6329 O O . ALA B 1 604 ? 193.010 191.201 204.007 1.00 111.34 604 ALA B O 1
ATOM 6331 N N . LYS B 1 605 ? 191.450 191.930 202.415 1.00 114.89 605 LYS B N 1
ATOM 6332 C CA . LYS B 1 605 ? 191.391 193.170 203.022 1.00 114.89 605 LYS B CA 1
ATOM 6333 C C . LYS B 1 605 ? 190.542 192.842 204.302 1.00 114.89 605 LYS B C 1
ATOM 6334 O O . LYS B 1 605 ? 190.806 193.435 205.412 1.00 114.89 605 LYS B O 1
ATOM 6340 N N . PHE B 1 606 ? 189.528 191.944 204.214 1.00 119.17 606 PHE B N 1
ATOM 6341 C CA . PHE B 1 606 ? 188.855 191.622 205.407 1.00 119.17 606 PHE B CA 1
ATOM 6342 C C . PHE B 1 606 ? 188.224 190.193 205.084 1.00 119.17 606 PHE B C 1
ATOM 6343 O O . PHE B 1 606 ? 187.131 189.969 204.479 1.00 119.17 606 PHE B O 1
#

Nearest PDB structures (foldseek):
  8yf4-assembly1_B  TM=8.880E-01  e=7.534E-26  Homo sapiens
  9j4x-assembly1_B  TM=8.882E-01  e=2.324E-25  Homo sapiens
  8x5e-assembly1_A  TM=8.962E-01  e=1.574E-25  Homo sapiens
  8x5b-assembly1_A  TM=8.899E-01  e=4.647E-25  Homo sapiens
  8yfu-assembly1_A  TM=9.072E-01  e=2.117E-24  Homo sapiens

Foldseek 3Di:
DVLVVLLVVLVVLLVVLVVVLVVLCVPVNQDPCVVLSLLLLVPLVLVLLLLQLVLVVQVVCVVFVFDPCPQLVDDPPDDCHSSNSSSVSSVLSSLSSVLSVCQSCVVVVVHWNPPSSVVSVVVVCCVLVPPDPDPPPVVSVVVVVLVVCLLVQQPHADGVSVVLVLVLCLQQQSVLLSVQLVVVQCVVDNIPDDCPVCNVVSVVVVPPVSLVSNLSSLVSVLSNLVNVCVVDVDCPPSVLVNVLSVLVSVLSVLVVCLVVCPDQCPDVVTDCSVVVSLVSLVVSLVSVLVSCCCPQLVFQDPVPQPPPRGDVDFSDPDSVLVVVLSVLSVVLSCCVSVQVVQQVVVHDHDCVSVVVNSSSSSVNSSSSVVRNSRNVRVVVVVVD/DVLVVLLVVLVVLLVVLVVVLVVLCVPVNQDPCVVLSLLLLVPLVLVLLLLQLVLVVQVVCVVFVFDPCPQLVDDPPDDCHSSNSSSVSSVLSSLSSVLSVCQSCVVVVVHWNPPSSVVSVVVVCCVLVPPDPDPPPVVSVVVVVLVVCLLVQQPHADGVSVVLVLVLCLQQQSVLLSVQLVVVQCVVDNIPDDCPVCNVVSVVVVPPVSLVSNLSSLVSVLSNLVNVCVVDVDCPPSVLVNVLSVLVSVLSVLVVCLVVCPDQCPDVVTDCSVVVSLVSLVVSLVSVLVSCCCPQLVFQDPVPQPPPRGDVDFSDPDSVLVVVLSVLSVVLSCCVSVQVVQQVVVHDHDCVSVVVNSSSSSVNSSSSVVRNSRNVRVVVVVVD

Secondary structure (DSSP, 8-state):
-HHHHHHHHHHHHHHHHHHHHHHHHHHT-S-S-HHHHHHHHHHHHHHHHHHHHHHHHHHHHHHTT--HHHHHT--SS----TTHHHHHHHHHHHHHHHHHHHHHTHHHHT--TTHHHHHHHHHHHHHHT--S--TTHHHHHHHHHHHHHHHTTTTSPP-HHHHHHHHHHHH-HHHHHHHHHHHHHHHH--SSS---S-GGGTSSS--SSHHHHHHHHHHHHHHHHHHHHHHSS--HHHHHHHHHHHHHHHHHHHHHHHHH-TTT-SSTTSSTHHHHHHHHHHHHHHHHHHHIIIIIS--S-TT--SSTTS-S--SSS-HHHHHHHHHHHHHHHTHHHHHHHHHHTTSS-THHHHHHHHHHHHHHHHHHHHHHHHHHHHHHHHH-/-HHHHHHHHHHHHHHHHHHHHHHHHHHT-S-S-HHHHHHHHHHHHHHHHHHHHHHHHHHHHHHTT--HHHHHT--SS----TTHHHHHHHHHHHHHHHHHHHHHTHHHHT--TTHHHHHHHHHHHHHHT--S--TTHHHHHHHHHHHHHHHTTTTSPP-HHHHHHHHHHHH-HHHHHHHHHHHHHHHH--SSS---S-GGGTSSS--SSHHHHHHHHHHHHHHHHHHHHHHSS--HHHHHHHHHHHHHHHHHHHHHHHHH-TTT-SSTTSSTHHHHHHHHHHHHHHHHHHHIIIIIS--S-TT--SSTTS-S--SSS-HHHHHHHHHHHHHHHTHHHHHHHHHHTTSS-THHHHHHHHHHHHHHHHHHHHHHHHHHHHHHHHH-

Radius of gyration: 33.43 Å; Cα contacts (8 Å, |Δi|>4): 830; chains: 2; bounding box: 76×86×61 Å

InterPro domains:
  IPR004331 SPX domain [PF03105] (1-34)
  IPR004331 SPX domain [PF03105] (48-95)
  IPR004331 SPX domain [PF03105] (114-162)
  IPR004331 SPX domain [PS51382] (1-171)
  IPR004342 EXS, C-terminal [PF03124] (260-600)
  IPR004342 EXS, C-terminal [PS51380] (423-627)

Organism: Drosophila melanogaster (NCBI:txid7227)

GO terms:
  GO:0031090 organelle membrane (C, IDA)
  GO:0005315 phosphate transmembrane transporter activity (F, IMP)
  GO:0043508 negative regulation of JUN kinase activity (P, IMP)
  GO:0140255 regulation of cellular response to phosphate starvation (P, IMP)
  GO:0030643 intracellular phosphate ion homeostasis (P, IMP)
  GO:0008285 negative regulation of cell population proliferation (P, IMP)
  GO:0005515 protein binding (F, IPI)

B-factor: mean 101.77, std 18.05, range [30.0, 152.57]

Sequence (768 aa):
PWTTFKVGLFSGAFVVLFITVVIAAMFYGFGENWRAGMRMFRAPFLIIECLFLWGVNVYGWRSSGVNHVLIFELDPRNHLSEQNIMEVASVFGVIWACCVLSYIFCDPLGIPQYAAPLCLYTLMAAFLLNPTKTFHHEARFWAIRILIRVIMAPFCFVNFADFWLADQLNSMVPAFLDIPFLICFFGRSPTWHKAGKAASHCVEYVSLLHPIVAIMPAYFRFAQCIRRYRDTKESFPHLVNAAKYATSFFVVIFAHKYHTTTDTYPLSKENPWFYCWITAAIFSSCYAYTWDIKMDWGLFDSKAGDNRFLREEIVYSSTWFYYFGIIEDLILRFSWTLSMSLIEAGYIEGDVMMTILSPLEVFRRFIWNYFRLENEHLNNVAKFPWTTFKVGLFSGAFVVLFITVVIAAMFYGFGENWRAGMRMFRAPFLIIECLFLWGVNVYGWRSSGVNHVLIFELDPRNHLSEQNIMEVASVFGVIWACCVLSYIFCDPLGIPQYAAPLCLYTLMAAFLLNPTKTFHHEARFWAIRILIRVIMAPFCFVNFADFWLADQLNSMVPAFLDIPFLICFFGRSPTWHKAGKAASHCVEYVSLLHPIVAIMPAYFRFAQCIRRYRDTKESFPHLVNAAKYATSFFVVIFAHKYHTTTDTYPLSKENPWFYCWITAAIFSSCYAYTWDIKMDWGLFDSKAGDNRFLREEIVYSSTWFYYFGIIEDLILRFSWTLSMSLIEAGYIEGDVMMTILSPLEVFRRFIWNYFRLENEHLNNVAKF

Solvent-accessible surface area: 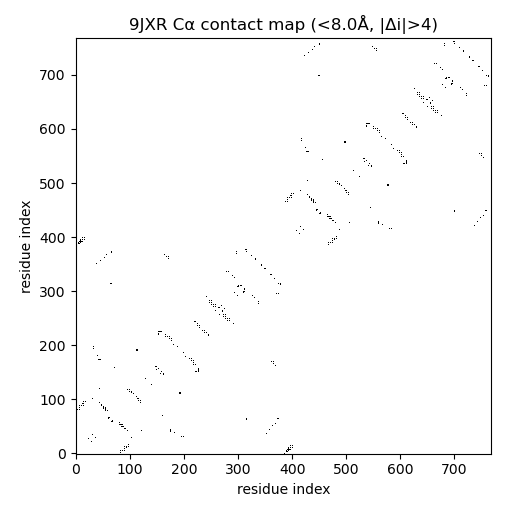39634 Å² total; per-residue (Å²): 134,164,47,19,32,46,0,0,52,62,6,2,12,31,80,20,21,63,102,42,12,60,85,9,37,142,155,134,28,32,37,135,31,100,85,3,0,41,32,1,11,14,8,2,39,3,57,4,30,2,45,50,26,56,0,43,1,12,118,14,3,142,86,20,56,13,77,28,53,113,18,8,125,27,102,98,210,83,105,56,33,16,52,48,17,22,33,26,0,3,46,17,0,27,49,15,0,63,13,2,33,19,2,8,57,9,108,87,117,62,69,40,15,8,16,6,0,61,62,0,51,78,76,29,52,59,50,79,114,41,121,58,169,69,140,46,60,74,16,12,71,40,30,54,129,12,73,84,61,1,95,100,1,32,158,30,105,4,53,26,5,1,25,17,16,0,6,3,21,34,6,15,39,6,8,35,20,1,93,52,13,24,125,27,3,67,66,104,28,97,10,175,138,100,17,59,180,36,6,58,82,7,44,126,119,93,48,133,109,64,17,100,20,16,34,62,0,4,101,16,7,57,7,2,2,66,46,54,98,155,60,67,200,110,44,110,40,25,101,41,17,4,45,19,16,32,18,34,25,131,15,38,95,64,15,49,76,24,111,52,28,106,110,101,19,92,111,20,169,79,21,94,127,34,144,56,5,53,67,20,3,74,113,16,9,52,48,11,34,84,28,5,9,111,85,18,1,18,1,98,30,109,140,77,12,147,62,157,114,0,13,83,85,38,44,25,116,37,42,159,33,0,83,87,1,20,92,9,1,66,92,23,57,49,19,83,39,123,14,29,60,78,46,96,59,68,150,79,103,24,36,24,18,74,38,86,39,12,28,81,43,3,72,1,12,12,9,10,0,22,0,35,1,0,10,57,15,23,86,48,70,82,161,204,135,166,48,18,32,46,0,0,51,62,6,2,12,32,80,19,21,66,103,42,12,61,86,10,37,140,157,132,27,33,37,135,30,101,82,3,0,40,31,1,10,14,8,2,38,3,56,4,28,3,44,49,27,53,0,42,1,12,118,14,2,142,87,20,56,13,78,28,54,114,18,8,125,25,102,98,211,83,105,56,32,15,51,48,19,22,32,24,0,3,46,15,0,26,50,15,0,64,13,2,34,18,2,9,57,9,108,88,119,62,67,37,15,7,16,5,0,60,62,0,50,79,75,28,50,59,50,81,114,40,119,58,168,67,140,47,59,74,17,12,70,39,28,56,129,12,73,85,61,0,97,102,1,31,157,31,104,5,54,25,3,1,28,17,16,1,6,2,21,34,7,15,40,6,7,37,18,1,96,49,12,25,125,26,4,70,66,102,26,98,13,174,138,100,17,60,180,37,7,58,83,6,43,125,119,92,49,131,109,64,17,98,20,15,34,63,1,5,100,15,8,58,7,1,2,65,45,53,97,155,61,66,200,110,44,110,40,25,100,41,18,4,44,20,17,32,18,35,25,133,15,40,93,64,16,52,75,23,108,51,30,106,110,101,20,92,108,20,168,79,20,94,130,33,145,56,5,53,66,20,3,73,116,15,9,54,46,12,34,83,27,5,8,110,88,19,0,17,1,100,29,110,140,78,12,149,62,156,114,0,13,83,85,39,43,23,115,38,40,157,34,0,85,87,0,19,90,8,1,64,93,23,56,49,18,88,39,122,14,30,60,78,46,97,58,69,149,78,104,24,35,25,17,72,38,86,40,11,28,80,41,3,71,2,13,13,8,10,1,23,0,35,0,0,12,56,15,21,87,46,69,82,162,206